Protein AF-0000000069832321 (afdb_homodimer)

Solvent-accessible surface area (backbone atoms only — not comparable to full-atom values): 41207 Å² total; per-residue (Å²): 107,76,45,54,77,66,86,79,69,46,58,75,47,54,30,72,39,69,55,33,74,91,45,47,25,28,33,24,37,41,36,36,42,16,60,70,62,38,88,79,33,37,40,35,36,38,34,41,16,69,61,21,17,11,7,45,53,53,35,26,36,59,32,34,30,56,42,31,50,36,86,82,33,51,39,39,46,77,46,92,46,19,50,28,75,73,19,20,36,37,22,40,13,50,39,57,58,6,39,67,9,33,54,74,34,73,64,56,52,60,64,34,30,50,66,61,36,33,53,39,50,50,42,30,53,57,50,48,30,67,74,41,58,89,54,47,84,31,52,27,35,43,35,31,27,30,38,17,31,48,52,48,41,54,36,50,48,50,49,58,56,43,48,71,42,91,92,47,80,61,68,48,69,54,32,39,38,31,31,17,38,41,43,32,55,46,56,27,56,53,26,30,55,52,48,35,44,60,66,66,40,32,50,69,68,45,50,48,42,31,67,72,45,40,74,57,71,90,58,72,46,70,63,15,52,50,26,52,50,51,36,50,56,24,47,42,86,57,47,44,51,22,63,76,45,68,80,60,85,40,67,89,60,54,71,62,78,74,45,36,61,34,37,36,51,41,66,57,38,45,67,58,18,43,43,52,33,62,56,32,68,70,40,25,56,72,38,56,35,56,76,82,59,66,92,62,77,54,42,55,55,23,64,65,46,46,75,28,57,72,47,72,77,62,57,34,57,68,47,47,53,53,37,33,75,72,67,36,40,36,37,41,34,18,14,64,34,14,45,62,37,17,45,55,23,47,51,52,53,49,59,71,68,61,59,58,77,73,39,74,63,31,43,22,36,53,96,92,33,67,42,27,35,35,34,30,35,69,52,35,35,44,34,42,32,61,74,6,17,49,56,32,37,51,39,32,26,62,60,40,38,49,46,49,52,19,57,76,70,72,41,80,59,48,108,107,76,44,54,76,66,86,78,69,47,58,74,47,53,31,71,40,68,52,34,76,91,45,47,25,28,35,25,37,40,36,35,42,16,58,70,62,38,89,79,32,37,39,35,36,38,33,40,16,69,61,22,16,11,7,45,53,52,35,28,36,59,31,35,29,55,41,31,50,35,86,82,32,49,40,38,46,78,45,91,46,20,49,28,74,73,20,20,35,37,22,40,14,50,40,57,57,6,38,68,8,33,53,72,34,74,64,55,51,60,64,33,32,51,66,61,37,33,53,40,51,53,42,30,53,56,52,48,32,66,74,41,57,90,54,45,84,31,53,27,36,42,33,32,26,30,37,17,31,47,51,48,43,53,36,51,48,50,49,58,56,43,50,71,42,89,92,48,81,61,68,48,68,53,32,39,38,30,30,17,38,40,44,33,56,46,56,28,54,52,26,29,55,52,47,34,45,57,66,66,39,34,48,70,68,44,51,50,43,30,66,72,44,40,75,57,71,91,59,74,48,70,63,16,52,50,25,53,50,50,37,52,56,24,45,42,85,57,47,44,50,23,63,76,45,69,77,61,85,42,68,90,60,56,71,62,76,75,44,37,62,35,38,37,53,41,66,58,37,45,67,56,19,44,46,51,33,60,57,31,68,70,42,24,56,72,38,55,36,56,79,83,60,64,92,61,78,55,39,56,57,25,64,64,46,47,78,28,56,70,48,73,75,62,57,33,58,68,46,48,52,52,36,34,74,71,67,36,40,37,36,41,34,18,15,65,35,15,44,63,37,17,45,56,22,45,50,53,51,49,59,71,68,60,60,56,77,73,38,74,63,31,42,22,38,55,96,90,33,66,42,26,34,36,34,30,33,69,53,35,36,42,34,42,32,59,74,7,17,48,56,33,36,52,39,32,25,65,60,39,39,50,46,50,52,20,57,76,70,71,41,80,60,48,106

Nearest PDB structures (foldseek):
  4cib-assembly1_A-2  TM=8.844E-01  e=2.504E-41  Homo sapiens
  1ivy-assembly1_A  TM=8.742E-01  e=6.388E-40  Homo sapiens
  1wht-assembly1_A  TM=9.189E-01  e=1.479E-26  Triticum aestivum
  3sc2-assembly1_A-2  TM=9.247E-01  e=7.051E-26  Triticum aestivum
  1bcs-assembly1_B  TM=9.847E-01  e=4.522E-14  Triticum aestivum

Organism: Oryza sativa subsp. indica (NCBI:txid39946)

pLDDT: mean 94.82, std 8.67, range [42.22, 98.94]

Radius of gyration: 29.6 Å; Cα contacts (8 Å, |Δi|>4): 1892; chains: 2; bounding box: 50×93×68 Å

Structure (mmCIF, N/CA/C/O backbone):
data_AF-0000000069832321-model_v1
#
loop_
_entity.id
_entity.type
_entity.pdbx_description
1 polymer Carboxypeptidase
#
loop_
_atom_site.group_PDB
_atom_site.id
_atom_site.type_symbol
_atom_site.label_atom_id
_atom_site.label_alt_id
_atom_site.label_comp_id
_atom_site.label_asym_id
_atom_site.label_entity_id
_atom_site.label_seq_id
_atom_site.pdbx_PDB_ins_code
_atom_site.Cartn_x
_atom_site.Cartn_y
_atom_site.Cartn_z
_atom_site.occupancy
_atom_site.B_iso_or_equiv
_atom_site.auth_seq_id
_atom_site.auth_comp_id
_atom_site.auth_asym_id
_atom_site.auth_atom_id
_atom_site.pdbx_PDB_model_num
ATOM 1 N N . MET A 1 1 ? 7.043 34.312 -7.844 1 92.69 1 MET A N 1
ATOM 2 C CA . MET A 1 1 ? 8.172 33.688 -7.16 1 92.69 1 MET A CA 1
ATOM 3 C C . MET A 1 1 ? 9.25 33.281 -8.156 1 92.69 1 MET A C 1
ATOM 5 O O . MET A 1 1 ? 8.945 32.875 -9.281 1 92.69 1 MET A O 1
ATOM 9 N N . PRO A 1 2 ? 10.438 33.406 -7.762 1 95.5 2 PRO A N 1
ATOM 10 C CA . PRO A 1 2 ? 11.508 32.969 -8.656 1 95.5 2 PRO A CA 1
ATOM 11 C C . PRO A 1 2 ? 11.32 31.531 -9.125 1 95.5 2 PRO A C 1
ATOM 13 O O . PRO A 1 2 ? 10.984 30.656 -8.32 1 95.5 2 PRO A O 1
ATOM 16 N N . GLY A 1 3 ? 11.477 31.359 -10.406 1 95.94 3 GLY A N 1
ATOM 17 C CA . GLY A 1 3 ? 11.375 30.016 -10.961 1 95.94 3 GLY A CA 1
ATOM 18 C C . GLY A 1 3 ? 9.961 29.641 -11.352 1 95.94 3 GLY A C 1
ATOM 19 O O . GLY A 1 3 ? 9.727 28.562 -11.891 1 95.94 3 GLY A O 1
ATOM 20 N N . GLN A 1 4 ? 8.984 30.453 -11.023 1 93.56 4 GLN A N 1
ATOM 21 C CA . GLN A 1 4 ? 7.602 30.219 -11.43 1 93.56 4 GLN A CA 1
ATOM 22 C C . GLN A 1 4 ? 7.422 30.453 -12.93 1 93.56 4 GLN A C 1
ATOM 24 O O . GLN A 1 4 ? 7.602 31.562 -13.414 1 93.56 4 GLN A O 1
ATOM 29 N N . MET A 1 5 ? 7.066 29.422 -13.664 1 86.31 5 MET A N 1
ATOM 30 C CA . MET A 1 5 ? 6.988 29.516 -15.125 1 86.31 5 MET A CA 1
ATOM 31 C C . MET A 1 5 ? 5.57 29.844 -15.57 1 86.31 5 MET A C 1
ATOM 33 O O . MET A 1 5 ? 5.371 30.484 -16.609 1 86.31 5 MET A O 1
ATOM 37 N N . GLU A 1 6 ? 4.652 29.391 -14.852 1 84.81 6 GLU A N 1
ATOM 38 C CA . GLU A 1 6 ? 3.252 29.594 -15.203 1 84.81 6 GLU A CA 1
ATOM 39 C C . GLU A 1 6 ? 2.648 30.75 -14.422 1 84.81 6 GLU A C 1
ATOM 41 O O . GLU A 1 6 ? 3.057 31.031 -13.289 1 84.81 6 GLU A O 1
ATOM 46 N N . GLU A 1 7 ? 1.747 31.344 -15.109 1 85.12 7 GLU A N 1
ATOM 47 C CA . GLU A 1 7 ? 1.006 32.375 -14.391 1 85.12 7 GLU A CA 1
ATOM 48 C C . GLU A 1 7 ? 0.071 31.766 -13.352 1 85.12 7 GLU A C 1
ATOM 50 O O . GLU A 1 7 ? -0.587 30.766 -13.625 1 85.12 7 GLU A O 1
ATOM 55 N N . ALA A 1 8 ? 0.038 32.188 -12.07 1 81.94 8 ALA A N 1
ATOM 56 C CA . ALA A 1 8 ? -0.774 31.656 -10.984 1 81.94 8 ALA A CA 1
ATOM 57 C C . ALA A 1 8 ? -2.25 31.984 -11.18 1 81.94 8 ALA A C 1
ATOM 59 O O . ALA A 1 8 ? -3.111 31.109 -11.047 1 81.94 8 ALA A O 1
ATOM 60 N N . GLU A 1 9 ? -2.674 33.031 -11.648 1 90.25 9 GLU A N 1
ATOM 61 C CA . GLU A 1 9 ? -4.035 33.531 -11.797 1 90.25 9 GLU A CA 1
ATOM 62 C C . GLU A 1 9 ? -4.652 33.875 -10.445 1 90.25 9 GLU A C 1
ATOM 64 O O . GLU A 1 9 ? -5.875 33.875 -10.297 1 90.25 9 GLU A O 1
ATOM 69 N N . PHE A 1 10 ? -3.961 34 -9.406 1 96.12 10 PHE A N 1
ATOM 70 C CA . PHE A 1 10 ? -4.355 34.375 -8.055 1 96.12 10 PHE A CA 1
ATOM 71 C C . PHE A 1 10 ? -3.244 35.156 -7.367 1 96.12 10 PHE A C 1
ATOM 73 O O . PHE A 1 10 ? -2.098 35.156 -7.824 1 96.12 10 PHE A O 1
ATOM 80 N N . ASN A 1 11 ? -3.594 35.844 -6.297 1 96.31 11 ASN A N 1
ATOM 81 C CA . ASN A 1 11 ? -2.613 36.625 -5.555 1 96.31 11 ASN A CA 1
ATOM 82 C C . ASN A 1 11 ? -1.923 35.812 -4.48 1 96.31 11 ASN A C 1
ATOM 84 O O . ASN A 1 11 ? -2.535 34.906 -3.893 1 96.31 11 ASN A O 1
ATOM 88 N N . GLN A 1 12 ? -0.66 36.094 -4.293 1 97.06 12 GLN A N 1
ATOM 89 C CA . GLN A 1 12 ? 0.17 35.5 -3.258 1 97.06 12 GLN A CA 1
ATOM 90 C C . GLN A 1 12 ? 0.774 36.562 -2.348 1 97.06 12 GLN A C 1
ATOM 92 O O . GLN A 1 12 ? 1.199 37.625 -2.818 1 97.06 12 GLN A O 1
ATOM 97 N N . TYR A 1 13 ? 0.718 36.281 -1.111 1 97.94 13 TYR A N 1
ATOM 98 C CA . TYR A 1 13 ? 1.308 37.188 -0.125 1 97.94 13 TYR A CA 1
ATOM 99 C C . TYR A 1 13 ? 2.238 36.438 0.814 1 97.94 13 TYR A C 1
ATOM 101 O O . TYR A 1 13 ? 1.983 35.281 1.151 1 97.94 13 TYR A O 1
ATOM 109 N N . ALA A 1 14 ? 3.322 37.062 1.201 1 98.12 14 ALA A N 1
ATOM 110 C CA . ALA A 1 14 ? 4.234 36.5 2.195 1 98.12 14 ALA A CA 1
ATOM 111 C C . ALA A 1 14 ? 4.863 37.625 3.041 1 98.12 14 ALA A C 1
ATOM 113 O O . ALA A 1 14 ? 5.059 38.719 2.562 1 98.12 14 ALA A O 1
ATOM 114 N N . GLY A 1 15 ? 5.152 37.281 4.219 1 97.25 15 GLY A N 1
ATOM 115 C CA . GLY A 1 15 ? 5.773 38.25 5.121 1 97.25 15 GLY A CA 1
ATOM 116 C C . GLY A 1 15 ? 5.688 37.812 6.578 1 97.25 15 GLY A C 1
ATOM 117 O O . GLY A 1 15 ? 5.695 36.625 6.895 1 97.25 15 GLY A O 1
ATOM 118 N N . TYR A 1 16 ? 5.758 38.812 7.441 1 97.94 16 TYR A N 1
ATOM 119 C CA . TYR A 1 16 ? 5.816 38.562 8.875 1 97.94 16 TYR A CA 1
ATOM 120 C C . TYR A 1 16 ? 4.672 39.25 9.602 1 97.94 16 TYR A C 1
ATOM 122 O O . TYR A 1 16 ? 4.191 40.312 9.164 1 97.94 16 TYR A O 1
ATOM 130 N N . VAL A 1 17 ? 4.273 38.656 10.602 1 98.44 17 VAL A N 1
ATOM 131 C CA . VAL A 1 17 ? 3.375 39.25 11.578 1 98.44 17 VAL A CA 1
ATOM 132 C C . VAL A 1 17 ? 4.004 39.188 12.969 1 98.44 17 VAL A C 1
ATOM 134 O O . VAL A 1 17 ? 4.383 38.125 13.445 1 98.44 17 VAL A O 1
ATOM 137 N N . THR A 1 18 ? 4.117 40.375 13.609 1 98.06 18 THR A N 1
ATOM 138 C CA . THR A 1 18 ? 4.691 40.438 14.945 1 98.06 18 THR A CA 1
ATOM 139 C C . THR A 1 18 ? 3.707 39.906 15.984 1 98.06 18 THR A C 1
ATOM 141 O O . THR A 1 18 ? 2.541 40.312 16 1 98.06 18 THR A O 1
ATOM 144 N N . VAL A 1 19 ? 4.238 39.031 16.875 1 98.5 19 VAL A N 1
ATOM 145 C CA . VAL A 1 19 ? 3.346 38.438 17.875 1 98.5 19 VAL A CA 1
ATOM 146 C C . VAL A 1 19 ? 3.799 38.844 19.281 1 98.5 19 VAL A C 1
ATOM 148 O O . VAL A 1 19 ? 3.029 38.75 20.234 1 98.5 19 VAL A O 1
ATOM 151 N N . ASP A 1 20 ? 4.988 39.281 19.422 1 98.25 20 ASP A N 1
ATOM 152 C CA . ASP A 1 20 ? 5.543 39.844 20.656 1 98.25 20 ASP A CA 1
ATOM 153 C C . ASP A 1 20 ? 6.574 40.906 20.344 1 98.25 20 ASP A C 1
ATOM 155 O O . ASP A 1 20 ? 7.75 40.625 20.125 1 98.25 20 ASP A O 1
ATOM 159 N N . ALA A 1 21 ? 6.16 42.094 20.422 1 97.62 21 ALA A N 1
ATOM 160 C CA . ALA A 1 21 ? 7.008 43.219 20.031 1 97.62 21 ALA A CA 1
ATOM 161 C C . ALA A 1 21 ? 8.219 43.344 20.938 1 97.62 21 ALA A C 1
ATOM 163 O O . ALA A 1 21 ? 9.32 43.688 20.484 1 97.62 21 ALA A O 1
ATOM 164 N N . LYS A 1 22 ? 8.023 43.188 22.188 1 97.81 22 LYS A N 1
ATOM 165 C CA . LYS A 1 22 ? 9.109 43.312 23.156 1 97.81 22 LYS A CA 1
ATOM 166 C C . LYS A 1 22 ? 10.203 42.281 22.891 1 97.81 22 LYS A C 1
ATOM 168 O O . LYS A 1 22 ? 11.391 42.594 22.953 1 97.81 22 LYS A O 1
ATOM 173 N N . ALA A 1 23 ? 9.789 41.094 22.547 1 96.88 23 ALA A N 1
ATOM 174 C CA . ALA A 1 23 ? 10.742 40.031 22.281 1 96.88 23 ALA A CA 1
ATOM 175 C C . ALA A 1 23 ? 11.258 40.094 20.844 1 96.88 23 ALA A C 1
ATOM 177 O O . ALA A 1 23 ? 12.242 39.438 20.5 1 96.88 23 ALA A O 1
ATOM 178 N N . GLY A 1 24 ? 10.625 40.969 20.031 1 96.19 24 GLY A N 1
ATOM 179 C CA . GLY A 1 24 ? 10.922 40.969 18.594 1 96.19 24 GLY A CA 1
ATOM 180 C C . GLY A 1 24 ? 10.555 39.656 17.938 1 96.19 24 GLY A C 1
ATOM 181 O O . GLY A 1 24 ? 11.312 39.125 17.109 1 96.19 24 GLY A O 1
ATOM 182 N N . ARG A 1 25 ? 9.508 39 18.422 1 97.12 25 ARG A N 1
ATOM 183 C CA . ARG A 1 25 ? 9.055 37.719 17.875 1 97.12 25 ARG A CA 1
ATOM 184 C C . ARG A 1 25 ? 8.031 37.938 16.766 1 97.12 25 ARG A C 1
ATOM 186 O O . ARG A 1 25 ? 7.051 38.656 16.938 1 97.12 25 ARG A O 1
ATOM 193 N N . ALA A 1 26 ? 8.312 37.344 15.594 1 97.5 26 ALA A N 1
ATOM 194 C CA . ALA A 1 26 ? 7.465 37.469 14.414 1 97.5 26 ALA A CA 1
ATOM 195 C C . ALA A 1 26 ? 7.328 36.156 13.68 1 97.5 26 ALA A C 1
ATOM 197 O O . ALA A 1 26 ? 8.297 35.406 13.555 1 97.5 26 ALA A O 1
ATOM 198 N N . LEU A 1 27 ? 6.156 35.844 13.273 1 98.38 27 LEU A N 1
ATOM 199 C CA . LEU A 1 27 ? 5.879 34.625 12.555 1 98.38 27 LEU A CA 1
ATOM 200 C C . LEU A 1 27 ? 5.758 34.875 11.055 1 98.38 27 LEU A C 1
ATOM 202 O O . LEU A 1 27 ? 5.172 35.875 10.641 1 98.38 27 LEU A O 1
ATOM 206 N N . PHE A 1 28 ? 6.387 34 10.305 1 98.44 28 PHE A N 1
ATOM 207 C CA . PHE A 1 28 ? 6.32 34.062 8.852 1 98.44 28 PHE A CA 1
ATOM 208 C C . PHE A 1 28 ? 5.035 33.406 8.336 1 98.44 28 PHE A C 1
ATOM 210 O O . PHE A 1 28 ? 4.613 32.375 8.844 1 98.44 28 PHE A O 1
ATOM 217 N N . TYR A 1 29 ? 4.406 34.062 7.352 1 98.69 29 TYR A N 1
ATOM 218 C CA . TYR A 1 29 ? 3.217 33.5 6.746 1 98.69 29 TYR A CA 1
ATOM 219 C C . TYR A 1 29 ? 3.318 33.5 5.227 1 98.69 29 TYR A C 1
ATOM 221 O O . TYR A 1 29 ? 4.078 34.281 4.652 1 98.69 29 TYR A O 1
ATOM 229 N N . TYR A 1 30 ? 2.738 32.531 4.617 1 98.75 30 TYR A N 1
ATOM 230 C CA . TYR A 1 30 ? 2.438 32.469 3.193 1 98.75 30 TYR A CA 1
ATOM 231 C C . TYR A 1 30 ? 0.935 32.344 2.959 1 98.75 30 TYR A C 1
ATOM 233 O O . TYR A 1 30 ? 0.273 31.469 3.516 1 98.75 30 TYR A O 1
ATOM 241 N N . PHE A 1 31 ? 0.35 33.344 2.27 1 98.75 31 PHE A N 1
ATOM 242 C CA . PHE A 1 31 ? -1.084 33.438 2.016 1 98.75 31 PHE A CA 1
ATOM 243 C C . PHE A 1 31 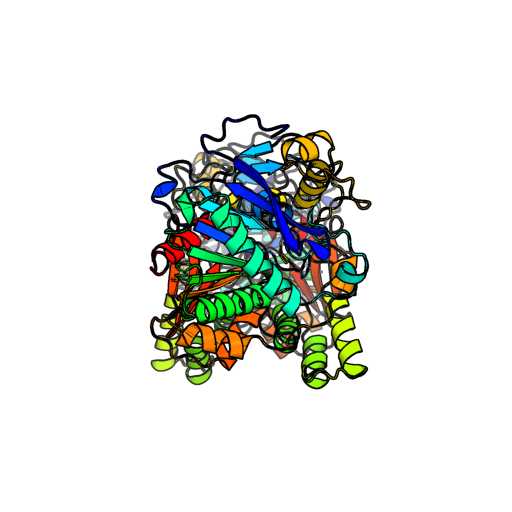? -1.37 33.406 0.519 1 98.75 31 PHE A C 1
ATOM 245 O O . PHE A 1 31 ? -0.792 34.219 -0.232 1 98.75 31 PHE A O 1
ATOM 252 N N . VAL A 1 32 ? -2.234 32.5 0.126 1 98.44 32 VAL A N 1
ATOM 253 C CA . VAL A 1 32 ? -2.586 32.406 -1.287 1 98.44 32 VAL A CA 1
ATOM 254 C C . VAL A 1 32 ? -4.105 32.438 -1.445 1 98.44 32 VAL A C 1
ATOM 256 O O . VAL A 1 32 ? -4.824 31.719 -0.759 1 98.44 32 VAL A O 1
ATOM 259 N N . GLU A 1 33 ? -4.586 33.281 -2.33 1 98.31 33 GLU A N 1
ATOM 260 C CA . GLU A 1 33 ? -6.016 33.438 -2.594 1 98.31 33 GLU A CA 1
ATOM 261 C C . GLU A 1 33 ? -6.52 32.344 -3.529 1 98.31 33 GLU A C 1
ATOM 263 O O . GLU A 1 33 ? -5.746 31.781 -4.301 1 98.31 33 GLU A O 1
ATOM 268 N N . ALA A 1 34 ? -7.82 32.062 -3.422 1 98.19 34 ALA A N 1
ATOM 269 C CA . ALA A 1 34 ? -8.461 31.234 -4.438 1 98.19 34 ALA A CA 1
ATOM 270 C C . ALA A 1 34 ? -8.43 31.922 -5.801 1 98.19 34 ALA A C 1
ATOM 272 O O . ALA A 1 34 ? -8.508 33.156 -5.891 1 98.19 34 ALA A O 1
ATOM 273 N N . PRO A 1 35 ? -8.32 31.109 -6.844 1 96.69 35 PRO A N 1
ATOM 274 C CA . PRO A 1 35 ? -8.266 31.719 -8.18 1 96.69 35 PRO A CA 1
ATOM 275 C C . PRO A 1 35 ? -9.586 32.344 -8.602 1 96.69 35 PRO A C 1
ATOM 277 O O . PRO A 1 35 ? -9.602 33.344 -9.336 1 96.69 35 PRO A O 1
ATOM 280 N N . HIS A 1 36 ? -10.648 31.781 -8.102 1 95.5 36 HIS A N 1
ATOM 281 C CA . HIS A 1 36 ? -11.953 32.281 -8.508 1 95.5 36 HIS A CA 1
ATOM 282 C C . HIS A 1 36 ? -12.758 32.781 -7.312 1 95.5 36 HIS A C 1
ATOM 284 O O . HIS A 1 36 ? -13.055 32 -6.398 1 95.5 36 HIS A O 1
ATOM 290 N N . ASP A 1 37 ? -13.102 34 -7.273 1 95.62 37 ASP A N 1
ATOM 291 C CA . ASP A 1 37 ? -13.945 34.656 -6.27 1 95.62 37 ASP A CA 1
ATOM 292 C C . ASP A 1 37 ? -13.383 34.438 -4.863 1 95.62 37 ASP A C 1
ATOM 294 O O . ASP A 1 37 ? -14.086 33.969 -3.973 1 95.62 37 ASP A O 1
ATOM 298 N N . PRO A 1 38 ? -12.164 34.844 -4.676 1 96.88 38 PRO A N 1
ATOM 299 C CA . PRO A 1 38 ? -11.531 34.594 -3.375 1 96.88 38 PRO A CA 1
ATOM 300 C C . PRO A 1 38 ? -12.336 35.188 -2.213 1 96.88 38 PRO A C 1
ATOM 302 O O . PRO A 1 38 ? -12.367 34.594 -1.126 1 96.88 38 PRO A O 1
ATOM 305 N N . LEU A 1 39 ? -13.062 36.219 -2.396 1 96.44 39 LEU A N 1
ATOM 306 C CA . LEU A 1 39 ? -13.773 36.906 -1.306 1 96.44 39 LEU A CA 1
ATOM 307 C C . LEU A 1 39 ? -15.023 36.125 -0.913 1 96.44 39 LEU A C 1
ATOM 309 O O . LEU A 1 39 ? -15.602 36.344 0.146 1 96.44 39 LEU A O 1
ATOM 313 N N . LYS A 1 40 ? -15.406 35.156 -1.718 1 96.38 40 LYS A N 1
ATOM 314 C CA . LYS A 1 40 ? -16.562 34.312 -1.417 1 96.38 40 LYS A CA 1
ATOM 315 C C . LYS A 1 40 ? -16.141 32.938 -0.893 1 96.38 40 LYS A C 1
ATOM 317 O O . LYS A 1 40 ? -16.984 32.125 -0.547 1 96.38 40 LYS A O 1
ATOM 322 N N . LYS A 1 41 ? -14.875 32.75 -0.868 1 97.88 41 LYS A N 1
ATOM 323 C CA . LYS A 1 41 ? -14.344 31.484 -0.406 1 97.88 41 LYS A CA 1
ATOM 324 C C . LYS A 1 41 ? -13.922 31.547 1.059 1 97.88 41 LYS A C 1
ATOM 326 O O . LYS A 1 41 ? -13.578 32.625 1.554 1 97.88 41 LYS A O 1
ATOM 331 N N . PRO A 1 42 ? -13.977 30.406 1.702 1 98.5 42 PRO A N 1
ATOM 332 C CA . PRO A 1 42 ? -13.531 30.406 3.1 1 98.5 42 PRO A CA 1
ATOM 333 C C . PRO A 1 42 ? -12.031 30.641 3.246 1 98.5 42 PRO A C 1
ATOM 335 O O . PRO A 1 42 ? -11.289 30.547 2.268 1 98.5 42 PRO A O 1
ATOM 338 N N . LEU A 1 43 ? -11.641 31.078 4.457 1 98.81 43 LEU A N 1
ATOM 339 C CA . LEU A 1 43 ? -10.242 31.156 4.867 1 98.81 43 LEU A CA 1
ATOM 340 C C . LEU A 1 43 ? -9.828 29.922 5.648 1 98.81 43 LEU A C 1
ATOM 342 O O . LEU A 1 43 ? -10.492 29.531 6.613 1 98.81 43 LEU A O 1
ATOM 346 N N . VAL A 1 44 ? -8.789 29.219 5.223 1 98.94 44 VAL A N 1
ATOM 347 C CA . VAL A 1 44 ? -8.328 28 5.855 1 98.94 44 VAL A CA 1
ATOM 348 C C . VAL A 1 44 ? -6.883 28.156 6.312 1 98.94 44 VAL A C 1
ATOM 350 O O . VAL A 1 44 ? -6.012 28.5 5.512 1 98.94 44 VAL A O 1
ATOM 353 N N . LEU A 1 45 ? -6.645 27.938 7.555 1 98.94 45 LEU A N 1
ATOM 354 C CA . LEU A 1 45 ? -5.301 27.922 8.117 1 98.94 45 LEU A CA 1
ATOM 355 C C . LEU A 1 45 ? -4.711 26.516 8.094 1 98.94 45 LEU A C 1
ATOM 357 O O . LEU A 1 45 ? -5.398 25.547 8.414 1 98.94 45 LEU A O 1
ATOM 361 N N . TRP A 1 46 ? -3.496 26.406 7.691 1 98.88 46 TRP A N 1
ATOM 362 C CA . TRP A 1 46 ? -2.758 25.156 7.754 1 98.88 46 TRP A CA 1
ATOM 363 C C . TRP A 1 46 ? -1.632 25.234 8.781 1 98.88 46 TRP A C 1
ATOM 365 O O . TRP A 1 46 ? -0.83 26.172 8.758 1 98.88 46 TRP A O 1
ATOM 375 N N . LEU A 1 47 ? -1.58 24.219 9.648 1 98.75 47 LEU A N 1
ATOM 376 C CA . LEU A 1 47 ? -0.513 24.078 10.633 1 98.75 47 LEU A CA 1
ATOM 377 C C . LEU A 1 47 ? 0.159 22.703 10.516 1 98.75 47 LEU A C 1
ATOM 379 O O . LEU A 1 47 ? -0.472 21.672 10.766 1 98.75 47 LEU A O 1
ATOM 383 N N . ASN A 1 48 ? 1.407 22.703 10.211 1 98.06 48 ASN A N 1
ATOM 384 C CA . ASN A 1 48 ? 2.18 21.469 10.227 1 98.06 48 ASN A CA 1
ATOM 385 C C . ASN A 1 48 ? 2.479 21.016 11.656 1 98.06 48 ASN A C 1
ATOM 387 O O . ASN A 1 48 ? 2.414 21.828 12.594 1 98.06 48 ASN A O 1
ATOM 391 N N . GLY A 1 49 ? 2.76 19.766 11.719 1 96.5 49 GLY A N 1
ATOM 392 C CA . GLY A 1 49 ? 3.125 19.234 13.023 1 96.5 49 GLY A CA 1
ATOM 393 C C . GLY A 1 49 ? 4.605 19.375 13.328 1 96.5 49 GLY A C 1
ATOM 394 O O . GLY A 1 49 ? 5.184 20.453 13.156 1 96.5 49 GLY A O 1
ATOM 395 N N . GLY A 1 50 ? 5.113 18.438 13.734 1 92.81 50 GLY A N 1
ATOM 396 C CA . GLY A 1 50 ? 6.484 18.375 14.219 1 92.81 50 GLY A CA 1
ATOM 397 C C . GLY A 1 50 ? 6.594 17.812 15.625 1 92.81 50 GLY A C 1
ATOM 398 O O . GLY A 1 50 ? 6.438 16.609 15.828 1 92.81 50 GLY A O 1
ATOM 399 N N . PRO A 1 51 ? 6.484 18.547 16.531 1 95.19 51 PRO A N 1
ATOM 400 C CA . PRO A 1 51 ? 6.422 20.016 16.5 1 95.19 51 PRO A CA 1
ATOM 401 C C . PRO A 1 51 ? 7.652 20.641 15.852 1 95.19 51 PRO A C 1
ATOM 403 O O . PRO A 1 51 ? 8.711 20 15.781 1 95.19 51 PRO A O 1
ATOM 406 N N . GLY A 1 52 ? 7.402 21.75 15.312 1 96.44 52 GLY A N 1
ATOM 407 C CA . GLY A 1 52 ? 8.516 22.562 14.844 1 96.44 52 GLY A CA 1
ATOM 408 C C . GLY A 1 52 ? 8.789 22.406 13.367 1 96.44 52 GLY A C 1
ATOM 409 O O . GLY A 1 52 ? 9.922 22.594 12.914 1 96.44 52 GLY A O 1
ATOM 410 N N . CYS A 1 53 ? 7.754 21.984 12.625 1 98 53 CYS A N 1
ATOM 411 C CA . CYS A 1 53 ? 7.953 21.844 11.188 1 98 53 CYS A CA 1
ATOM 412 C C . CYS A 1 53 ? 7.227 22.953 10.43 1 98 53 CYS A C 1
ATOM 414 O O . CYS A 1 53 ? 6.184 23.438 10.867 1 98 53 CYS A O 1
ATOM 416 N N . SER A 1 54 ? 7.746 23.297 9.297 1 98.38 54 SER A N 1
ATOM 417 C CA . SER A 1 54 ? 7.336 24.469 8.539 1 98.38 54 SER A CA 1
ATOM 418 C C . SER A 1 54 ? 6.035 24.219 7.781 1 98.38 54 SER A C 1
ATOM 420 O O . SER A 1 54 ? 5.953 23.281 6.977 1 98.38 54 SER A O 1
ATOM 422 N N . SER A 1 55 ? 5.07 25.047 7.961 1 98.69 55 SER A N 1
ATOM 423 C CA . SER A 1 55 ? 3.824 24.984 7.199 1 98.69 55 SER A CA 1
ATOM 424 C C . SER A 1 55 ? 4.035 25.438 5.758 1 98.69 55 SER A C 1
ATOM 426 O O . SER A 1 55 ? 3.381 24.922 4.844 1 98.69 55 SER A O 1
ATOM 428 N N . PHE A 1 56 ? 4.895 26.406 5.594 1 98.5 56 PHE A N 1
ATOM 429 C CA . PHE A 1 56 ? 5.156 26.875 4.238 1 98.5 56 PHE A CA 1
ATOM 430 C C . PHE A 1 56 ? 5.898 25.812 3.432 1 98.5 56 PHE A C 1
ATOM 432 O O . PHE A 1 56 ? 5.477 25.453 2.33 1 98.5 56 PHE A O 1
ATOM 439 N N . GLY A 1 57 ? 6.965 25.328 3.941 1 97.88 57 GLY A N 1
ATOM 440 C CA . GLY A 1 57 ? 7.766 24.359 3.209 1 97.88 57 GLY A CA 1
ATOM 441 C C . GLY A 1 57 ? 7.102 23 3.105 1 97.88 57 GLY A C 1
ATOM 442 O O . GLY A 1 57 ? 6.777 22.547 2.006 1 97.88 57 GLY A O 1
ATOM 443 N N . ALA A 1 58 ? 6.836 22.375 4.242 1 96.44 58 ALA A N 1
ATOM 444 C CA . ALA A 1 58 ? 6.262 21.031 4.289 1 96.44 58 ALA A CA 1
ATOM 445 C C . ALA A 1 58 ? 4.793 21.047 3.871 1 96.44 58 ALA A C 1
ATOM 447 O O . ALA A 1 58 ? 4.32 20.125 3.207 1 96.44 58 ALA A O 1
ATOM 448 N N . GLY A 1 59 ? 4.133 22.031 4.215 1 98.12 59 GLY A N 1
ATOM 449 C CA . GLY A 1 59 ? 2.721 22.141 3.885 1 98.12 59 GLY A CA 1
ATOM 450 C C . GLY A 1 59 ? 2.473 22.656 2.482 1 98.12 59 GLY A C 1
ATOM 451 O O . GLY A 1 59 ? 2.105 21.906 1.584 1 98.12 59 GLY A O 1
ATOM 452 N N . ALA A 1 60 ? 2.826 23.906 2.232 1 98.56 60 ALA A N 1
ATOM 453 C CA . ALA A 1 60 ? 2.494 24.547 0.967 1 98.56 60 ALA A CA 1
ATOM 454 C C . ALA A 1 60 ? 3.346 24 -0.173 1 98.56 60 ALA A C 1
ATOM 456 O O . ALA A 1 60 ? 2.816 23.594 -1.207 1 98.56 60 ALA A O 1
ATOM 457 N N . MET A 1 61 ? 4.602 23.969 0.001 1 98 61 MET A N 1
ATOM 458 C CA . MET A 1 61 ? 5.488 23.656 -1.115 1 98 61 MET A CA 1
ATOM 459 C C . MET A 1 61 ? 5.516 22.156 -1.377 1 98 61 MET A C 1
ATOM 461 O O . MET A 1 61 ? 5.57 21.719 -2.529 1 98 61 MET A O 1
ATOM 465 N N . LEU A 1 62 ? 5.418 21.391 -0.352 1 96.81 62 LEU A N 1
ATOM 466 C CA . LEU A 1 62 ? 5.484 19.953 -0.52 1 96.81 62 LEU A CA 1
ATOM 467 C C . LEU A 1 62 ? 4.098 19.359 -0.759 1 96.81 62 LEU A C 1
ATOM 469 O O . LEU A 1 62 ? 3.898 18.578 -1.694 1 96.81 62 LEU A O 1
ATOM 473 N N . GLU A 1 63 ? 3.109 19.75 -0.031 1 97.12 63 GLU A N 1
ATOM 474 C CA . GLU A 1 63 ? 1.879 18.969 0.051 1 97.12 63 GLU A CA 1
ATOM 475 C C . GLU A 1 63 ? 0.75 19.625 -0.727 1 97.12 63 GLU A C 1
ATOM 477 O O . GLU A 1 63 ? 0.293 19.109 -1.744 1 97.12 63 GLU A O 1
ATOM 482 N N . LEU A 1 64 ? 0.274 20.766 -0.315 1 98.38 64 LEU A N 1
ATOM 483 C CA . LEU A 1 64 ? -1.097 21.078 -0.701 1 98.38 64 LEU A CA 1
ATOM 484 C C . LEU A 1 64 ? -1.184 22.484 -1.283 1 98.38 64 LEU A C 1
ATOM 486 O O . LEU A 1 64 ? -2.252 22.922 -1.727 1 98.38 64 LEU A O 1
ATOM 490 N N . GLY A 1 65 ? -0.1 23.266 -1.258 1 98.19 65 GLY A N 1
ATOM 491 C CA . GLY A 1 65 ? -0.114 24.594 -1.854 1 98.19 65 GLY A CA 1
ATOM 492 C C . GLY A 1 65 ? -0.13 24.562 -3.371 1 98.19 65 GLY A C 1
ATOM 493 O O . GLY A 1 65 ? -0.185 23.5 -3.977 1 98.19 65 GLY A O 1
ATOM 494 N N . PRO A 1 66 ? -0.066 25.75 -3.986 1 97.38 66 PRO A N 1
ATOM 495 C CA . PRO A 1 66 ? -0.261 25.828 -5.438 1 97.38 66 PRO A CA 1
ATOM 496 C C . PRO A 1 66 ? 0.967 25.375 -6.223 1 97.38 66 PRO A C 1
ATOM 498 O O . PRO A 1 66 ? 0.843 24.938 -7.367 1 97.38 66 PRO A O 1
ATOM 501 N N . PHE A 1 67 ? 2.176 25.5 -5.562 1 96.62 67 PHE A N 1
ATOM 502 C CA . PHE A 1 67 ? 3.389 25.219 -6.316 1 96.62 67 PHE A CA 1
ATOM 503 C C . PHE A 1 67 ? 4.297 24.266 -5.547 1 96.62 67 PHE A C 1
ATOM 505 O O . PHE A 1 67 ? 4.215 24.172 -4.32 1 96.62 67 PHE A O 1
ATOM 512 N N . SER A 1 68 ? 5.098 23.516 -6.309 1 95.75 68 SER A N 1
ATOM 513 C CA . SER A 1 68 ? 6.211 22.734 -5.762 1 95.75 68 SER A CA 1
ATOM 514 C C . SER A 1 68 ? 7.473 22.922 -6.598 1 95.75 68 SER A C 1
ATOM 516 O O . SER A 1 68 ? 7.473 23.672 -7.574 1 95.75 68 SER A O 1
ATOM 518 N N . VAL A 1 69 ? 8.531 22.328 -6.156 1 96.06 69 VAL A N 1
ATOM 519 C CA . VAL A 1 69 ? 9.844 22.562 -6.754 1 96.06 69 VAL A CA 1
ATOM 520 C C . VAL A 1 69 ? 10.258 21.359 -7.598 1 96.06 69 VAL A C 1
ATOM 522 O O . VAL A 1 69 ? 10.102 20.219 -7.176 1 96.06 69 VAL A O 1
ATOM 525 N N . ARG A 1 70 ? 10.711 21.594 -8.781 1 93.81 70 ARG A N 1
ATOM 526 C CA . ARG A 1 70 ? 11.219 20.531 -9.648 1 93.81 70 ARG A CA 1
ATOM 527 C C . ARG A 1 70 ? 12.594 20.047 -9.188 1 93.81 70 ARG A C 1
ATOM 529 O O . ARG A 1 70 ? 13.227 20.688 -8.352 1 93.81 70 ARG A O 1
ATOM 536 N N . SER A 1 71 ? 13.086 18.938 -9.75 1 92.56 71 SER A N 1
ATOM 537 C CA . SER A 1 71 ? 14.312 18.266 -9.328 1 92.56 71 SER A CA 1
ATOM 538 C C . SER A 1 71 ? 15.539 19.125 -9.633 1 92.56 71 SER A C 1
ATOM 540 O O . SER A 1 71 ? 16.641 18.828 -9.148 1 92.56 71 SER A O 1
ATOM 542 N N . ASP A 1 72 ? 15.406 20.203 -10.406 1 93.31 72 ASP A N 1
ATOM 543 C CA . ASP A 1 72 ? 16.531 21.094 -10.695 1 93.31 72 ASP A CA 1
ATOM 544 C C . ASP A 1 72 ? 16.75 22.094 -9.555 1 93.31 72 ASP A C 1
ATOM 546 O O . ASP A 1 72 ? 17.656 22.938 -9.633 1 93.31 72 ASP A O 1
ATOM 550 N N . ASN A 1 73 ? 15.883 22.062 -8.477 1 94.69 73 ASN A N 1
ATOM 551 C CA . ASN A 1 73 ? 16 22.859 -7.262 1 94.69 73 ASN A CA 1
ATOM 552 C C . ASN A 1 73 ? 15.648 24.328 -7.523 1 94.69 73 ASN A C 1
ATOM 554 O O . ASN A 1 73 ? 15.898 25.188 -6.68 1 94.69 73 ASN A O 1
ATOM 558 N N . LYS A 1 74 ? 15.039 24.688 -8.656 1 95 74 LYS A N 1
ATOM 559 C CA . LYS A 1 74 ? 14.906 26.094 -9.016 1 95 74 LYS A CA 1
ATOM 560 C C . LYS A 1 74 ? 13.531 26.375 -9.625 1 95 74 LYS A C 1
ATOM 562 O O . LYS A 1 74 ? 12.914 27.406 -9.328 1 95 74 LYS A O 1
ATOM 567 N N . THR A 1 75 ? 13.141 25.516 -10.461 1 96.06 75 THR A N 1
ATOM 568 C CA . THR A 1 75 ? 11.906 25.766 -11.211 1 96.06 75 THR A CA 1
ATOM 569 C C . THR A 1 75 ? 10.695 25.219 -10.445 1 96.06 75 THR A C 1
ATOM 571 O O . THR A 1 75 ? 10.789 24.188 -9.781 1 96.06 75 THR A O 1
ATOM 574 N N . LEU A 1 76 ? 9.633 26 -10.516 1 96.81 76 LEU A N 1
ATOM 575 C CA . LEU A 1 76 ? 8.391 25.594 -9.859 1 96.81 76 LEU A CA 1
ATOM 576 C C . LEU A 1 76 ? 7.41 25 -10.867 1 96.81 76 LEU A C 1
ATOM 578 O O . LEU A 1 76 ? 7.469 25.312 -12.055 1 96.81 76 LEU A O 1
ATOM 582 N N . TYR A 1 77 ? 6.574 24.125 -10.461 1 93.31 77 TYR A N 1
ATOM 583 C CA . TYR A 1 77 ? 5.426 23.672 -11.234 1 93.31 77 TYR A CA 1
ATOM 584 C C . TYR A 1 77 ? 4.133 23.828 -10.445 1 93.31 77 TYR A C 1
ATOM 586 O O . TYR A 1 77 ? 4.129 23.703 -9.219 1 93.31 77 TYR A O 1
ATOM 594 N N . LYS A 1 78 ? 3.105 24.078 -11.156 1 94.56 78 LYS A N 1
ATOM 595 C CA . LYS A 1 78 ? 1.791 24.266 -10.555 1 94.56 78 LYS A CA 1
ATOM 596 C C . LYS A 1 78 ? 1.122 22.922 -10.258 1 94.56 78 LYS A C 1
ATOM 598 O O . LYS A 1 78 ? 1.12 22.031 -11.094 1 94.56 78 LYS A O 1
ATOM 603 N N . LYS A 1 79 ? 0.529 22.797 -9.047 1 93.69 79 LYS A N 1
ATOM 604 C CA . LYS A 1 79 ? -0.195 21.594 -8.656 1 93.69 79 LYS A CA 1
ATOM 605 C C . LYS A 1 79 ? -1.644 21.641 -9.133 1 93.69 79 LYS A C 1
ATOM 607 O O . LYS A 1 79 ? -2.344 22.641 -8.906 1 93.69 79 LYS A O 1
ATOM 612 N N . GLN A 1 80 ? -2.102 20.594 -9.672 1 92.31 80 GLN A N 1
ATOM 613 C CA . GLN A 1 80 ? -3.443 20.531 -10.242 1 92.31 80 GLN A CA 1
ATOM 614 C C . GLN A 1 80 ? -4.504 20.484 -9.141 1 92.31 80 GLN A C 1
ATOM 616 O O . GLN A 1 80 ? -5.605 21 -9.312 1 92.31 80 GLN A O 1
ATOM 621 N N . HIS A 1 81 ? -4.141 19.875 -8.055 1 96.38 81 HIS A N 1
ATOM 622 C CA . HIS A 1 81 ? -5.121 19.656 -6.992 1 96.38 81 HIS A CA 1
ATOM 623 C C . HIS A 1 81 ? -4.73 20.406 -5.723 1 96.38 81 HIS A C 1
ATOM 625 O O . HIS A 1 81 ? -4.805 19.859 -4.625 1 96.38 81 HIS A O 1
ATOM 631 N N . ALA A 1 82 ? -4.32 21.656 -5.895 1 97.56 82 ALA A N 1
ATOM 632 C CA . ALA A 1 82 ? -3.975 22.516 -4.773 1 97.56 82 ALA A CA 1
ATOM 633 C C . ALA A 1 82 ? -5.219 22.906 -3.98 1 97.56 82 ALA A C 1
ATOM 635 O O . ALA A 1 82 ? -6.293 23.094 -4.555 1 97.56 82 ALA A O 1
ATOM 636 N N . TRP A 1 83 ? -5.074 23.094 -2.715 1 98.81 83 TRP A N 1
ATOM 637 C CA . TRP A 1 83 ? -6.211 23.344 -1.839 1 98.81 83 TRP A CA 1
ATOM 638 C C . TRP A 1 83 ? -6.75 24.75 -2.047 1 98.81 83 TRP A C 1
ATOM 640 O O . TRP A 1 83 ? -7.93 25.016 -1.801 1 98.81 83 TRP A O 1
ATOM 650 N N . ASN A 1 84 ? -5.91 25.656 -2.633 1 98.5 84 ASN A N 1
ATOM 651 C CA . ASN A 1 84 ? -6.395 27.016 -2.834 1 98.5 84 ASN A CA 1
ATOM 652 C C . ASN A 1 84 ? -7.43 27.094 -3.953 1 98.5 84 ASN A C 1
ATOM 654 O O . ASN A 1 84 ? -8.086 28.125 -4.141 1 98.5 84 ASN A O 1
ATOM 658 N N . THR A 1 85 ? -7.637 25.984 -4.629 1 97.81 85 THR A N 1
ATOM 659 C CA . THR A 1 85 ? -8.672 25.953 -5.656 1 97.81 85 THR A CA 1
ATOM 660 C C . THR A 1 85 ? -10.055 26.062 -5.031 1 97.81 85 THR A C 1
ATOM 662 O O . THR A 1 85 ? -11.016 26.438 -5.703 1 97.81 85 THR A O 1
ATOM 66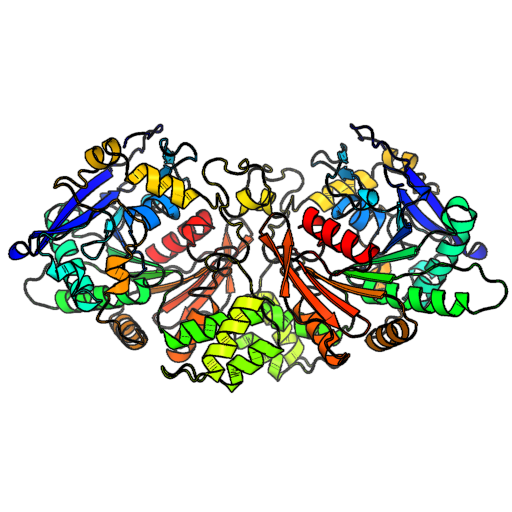5 N N . VAL A 1 86 ? -10.188 25.797 -3.676 1 98.31 86 VAL A N 1
ATOM 666 C CA . VAL A 1 86 ? -11.516 25.781 -3.084 1 98.31 86 VAL A CA 1
ATOM 667 C C . VAL A 1 86 ? -11.547 26.672 -1.847 1 98.31 86 VAL A C 1
ATOM 669 O O . VAL A 1 86 ? -12.594 26.859 -1.225 1 98.31 86 VAL A O 1
ATOM 672 N N . ALA A 1 87 ? -10.43 27.266 -1.511 1 98.75 87 ALA A N 1
ATOM 673 C CA . ALA A 1 87 ? -10.336 28.078 -0.306 1 98.75 87 ALA A CA 1
ATOM 674 C C . ALA A 1 87 ? -9.195 29.094 -0.412 1 98.75 87 ALA A C 1
ATOM 676 O O . ALA A 1 87 ? -8.336 28.969 -1.288 1 98.75 87 ALA A O 1
ATOM 677 N N . ASN A 1 88 ? -9.266 30.203 0.322 1 98.81 88 ASN A N 1
ATOM 678 C CA . ASN A 1 88 ? -8.078 31.016 0.612 1 98.81 88 ASN A CA 1
ATOM 679 C C . ASN A 1 88 ? -7.199 30.344 1.67 1 98.81 88 ASN A C 1
ATOM 681 O O . ASN A 1 88 ? -7.652 30.094 2.785 1 98.81 88 ASN A O 1
ATOM 685 N N . MET A 1 89 ? -5.953 30.109 1.328 1 98.88 89 MET A N 1
ATOM 686 C CA . MET A 1 89 ? -5.113 29.281 2.199 1 98.88 89 MET A CA 1
ATOM 687 C C . MET A 1 89 ? -4.074 30.141 2.914 1 98.88 89 MET A C 1
ATOM 689 O O . MET A 1 89 ? -3.328 30.891 2.273 1 98.88 89 MET A O 1
ATOM 693 N N . LEU A 1 90 ? -4.039 30.016 4.18 1 98.94 90 LEU A N 1
ATOM 694 C CA . LEU A 1 90 ? -3.062 30.688 5.031 1 98.94 90 LEU A CA 1
ATOM 695 C C . LEU A 1 90 ? -2.133 29.672 5.691 1 98.94 90 LEU A C 1
ATOM 697 O O . LEU A 1 90 ? -2.596 28.75 6.363 1 98.94 90 LEU A O 1
ATOM 701 N N . PHE A 1 91 ? -0.836 29.797 5.449 1 98.88 91 PHE A N 1
ATOM 702 C CA . PHE A 1 91 ? 0.196 28.969 6.062 1 98.88 91 PHE A CA 1
ATOM 703 C C . PHE A 1 91 ? 1.034 29.797 7.039 1 98.88 91 PHE A C 1
ATOM 705 O O . PHE A 1 91 ? 1.474 30.891 6.711 1 98.88 91 PHE A O 1
ATOM 712 N N . VAL A 1 92 ? 1.263 29.266 8.203 1 98.75 92 VAL A N 1
ATOM 713 C CA . VAL A 1 92 ? 2.078 30.016 9.164 1 98.75 92 VAL A CA 1
ATOM 714 C C . VAL A 1 92 ? 3.137 29.078 9.766 1 98.75 92 VAL A C 1
ATOM 716 O O . VAL A 1 92 ? 2.83 27.969 10.18 1 98.75 92 VAL A O 1
ATOM 719 N N . ASP A 1 93 ? 4.359 29.516 9.711 1 98.25 93 ASP A N 1
ATOM 720 C CA . ASP A 1 93 ? 5.434 28.812 10.414 1 98.25 93 ASP A CA 1
ATOM 721 C C . ASP A 1 93 ? 5.422 29.125 11.906 1 98.25 93 ASP A C 1
ATOM 723 O O . ASP A 1 93 ? 5.855 30.203 12.312 1 98.25 93 ASP A O 1
ATOM 727 N N . VAL A 1 94 ? 4.965 28.266 12.617 1 97.06 94 VAL A N 1
ATOM 728 C CA . VAL A 1 94 ? 4.84 28.453 14.055 1 97.06 94 VAL A CA 1
ATOM 729 C C . VAL A 1 94 ? 5.449 27.25 14.781 1 97.06 94 VAL A C 1
ATOM 731 O O . VAL A 1 94 ? 5.312 26.109 14.328 1 97.06 94 VAL A O 1
ATOM 734 N N . PRO A 1 95 ? 6.18 27.484 15.953 1 97.31 95 PRO A N 1
ATOM 735 C CA . PRO A 1 95 ? 6.508 28.734 16.641 1 97.31 95 PRO A CA 1
ATOM 736 C C . PRO A 1 95 ? 7.734 29.438 16.062 1 97.31 95 PRO A C 1
ATOM 738 O O . PRO A 1 95 ? 8.18 29.078 14.961 1 97.31 95 PRO A O 1
ATOM 741 N N . ALA A 1 96 ? 8.18 30.562 16.719 1 96.44 96 ALA A N 1
ATOM 742 C CA . ALA A 1 96 ? 9.453 31.172 16.344 1 96.44 96 ALA A CA 1
ATOM 743 C C . ALA A 1 96 ? 10.57 30.141 16.312 1 96.44 96 ALA A C 1
ATOM 745 O O . ALA A 1 96 ? 10.656 29.281 17.188 1 96.44 96 ALA A O 1
ATOM 746 N N . GLY A 1 97 ? 11.391 30.203 15.273 1 95.5 97 GLY A N 1
ATOM 747 C CA . GLY A 1 97 ? 12.453 29.234 15.07 1 95.5 97 GLY A CA 1
ATOM 748 C C . GLY A 1 97 ? 12.133 28.219 14 1 95.5 97 GLY A C 1
ATOM 749 O O . GLY A 1 97 ? 13.023 27.484 13.547 1 95.5 97 GLY A O 1
ATOM 750 N N . VAL A 1 98 ? 10.922 28.156 13.57 1 97.19 98 VAL A N 1
ATOM 751 C CA . VAL A 1 98 ? 10.477 27.25 12.523 1 97.19 98 VAL A CA 1
ATOM 752 C C . VAL A 1 98 ? 10.445 27.969 11.18 1 97.19 98 VAL A C 1
ATOM 754 O O . VAL A 1 98 ? 9.898 29.062 11.07 1 97.19 98 VAL A O 1
ATOM 757 N N . GLY A 1 99 ? 11.016 27.297 10.156 1 97.12 99 GLY A N 1
ATOM 758 C CA . GLY A 1 99 ? 11.078 27.953 8.859 1 97.12 99 GLY A CA 1
ATOM 759 C C . GLY A 1 99 ? 11.75 29.312 8.914 1 97.12 99 GLY A C 1
ATOM 760 O O . GLY A 1 99 ? 12.883 29.422 9.383 1 97.12 99 GLY A O 1
ATOM 761 N N . TYR A 1 100 ? 10.953 30.359 8.516 1 97.56 100 TYR A N 1
ATOM 762 C CA . TYR A 1 100 ? 11.508 31.703 8.484 1 97.56 100 TYR A CA 1
ATOM 763 C C . TYR A 1 100 ? 11.086 32.5 9.711 1 97.56 100 TYR A C 1
ATOM 765 O O . TYR A 1 100 ? 11.492 33.656 9.875 1 97.56 100 TYR A O 1
ATOM 773 N N . SER A 1 101 ? 10.258 31.938 10.555 1 97.31 101 SER A N 1
ATOM 774 C CA . SER A 1 101 ? 9.844 32.656 11.766 1 97.31 101 SER A CA 1
ATOM 775 C C . SER A 1 101 ? 11.008 32.812 12.727 1 97.31 101 SER A C 1
ATOM 777 O O . SER A 1 101 ? 11.906 31.984 12.789 1 97.31 101 SER A O 1
ATOM 779 N N . TYR A 1 102 ? 10.93 33.938 13.531 1 96.5 102 TYR A N 1
ATOM 780 C CA . TYR A 1 102 ? 12.102 34.219 14.352 1 96.5 102 TYR A CA 1
ATOM 781 C C . TYR A 1 102 ? 11.727 35 15.602 1 96.5 102 TYR A C 1
ATOM 783 O O . TYR A 1 102 ? 10.586 35.469 15.734 1 96.5 102 TYR A O 1
ATOM 791 N N . SER A 1 103 ? 12.641 35.062 16.484 1 96.19 103 SER A N 1
ATOM 792 C CA . SER A 1 103 ? 12.625 35.938 17.672 1 96.19 103 SER A CA 1
ATOM 793 C C . SER A 1 103 ? 13.977 36.594 17.875 1 96.19 103 SER A C 1
ATOM 795 O O . SER A 1 103 ? 15.016 36 17.594 1 96.19 103 SER A O 1
ATOM 797 N N . ASN A 1 104 ? 13.922 37.844 18.344 1 95.12 104 ASN A N 1
ATOM 798 C CA . ASN A 1 104 ? 15.156 38.531 18.703 1 95.12 104 ASN A CA 1
ATOM 799 C C . ASN A 1 104 ? 15.57 38.219 20.141 1 95.12 104 ASN A C 1
ATOM 801 O O . ASN A 1 104 ? 16.594 38.75 20.609 1 95.12 104 ASN A O 1
ATOM 805 N N . THR A 1 105 ? 14.797 37.438 20.75 1 96 105 THR A N 1
ATOM 806 C CA . THR A 1 105 ? 15.078 37 22.109 1 96 105 THR A CA 1
ATOM 807 C C . THR A 1 105 ? 15.492 35.531 22.125 1 96 105 THR A C 1
ATOM 809 O O . THR A 1 105 ? 14.664 34.656 21.922 1 96 105 THR A O 1
ATOM 812 N N . THR A 1 106 ? 16.688 35.312 22.547 1 94.44 106 THR A N 1
ATOM 813 C CA . THR A 1 106 ? 17.297 33.969 22.453 1 94.44 106 THR A CA 1
ATOM 814 C C . THR A 1 106 ? 16.547 32.969 23.297 1 94.44 106 THR A C 1
ATOM 816 O O . THR A 1 106 ? 16.422 31.797 22.922 1 94.44 106 THR A O 1
ATOM 819 N N . SER A 1 107 ? 16.094 33.344 24.438 1 95.44 107 SER A N 1
ATOM 820 C CA . SER A 1 107 ? 15.438 32.438 25.375 1 95.44 107 SER A CA 1
ATOM 821 C C . SER A 1 107 ? 14.156 31.859 24.781 1 95.44 107 SER A C 1
ATOM 823 O O . SER A 1 107 ? 13.688 30.812 25.203 1 95.44 107 SER A O 1
ATOM 825 N N . ASP A 1 108 ? 13.555 32.531 23.734 1 95.44 108 ASP A N 1
ATOM 826 C CA . ASP A 1 108 ? 12.336 32.062 23.094 1 95.44 108 ASP A CA 1
ATOM 827 C C . ASP A 1 108 ? 12.555 30.703 22.406 1 95.44 108 ASP A C 1
ATOM 829 O O . ASP A 1 108 ? 11.633 29.906 22.281 1 95.44 108 ASP A O 1
ATOM 833 N N . TYR A 1 109 ? 13.812 30.438 22.031 1 94.75 109 TYR A N 1
ATOM 834 C CA . TYR A 1 109 ? 14.133 29.219 21.297 1 94.75 109 TYR A CA 1
ATOM 835 C C . TYR A 1 109 ? 14.32 28.047 22.25 1 94.75 109 TYR A C 1
ATOM 837 O O . TYR A 1 109 ? 14.312 26.891 21.828 1 94.75 109 TYR A O 1
ATOM 845 N N . TYR A 1 110 ? 14.484 28.328 23.531 1 95.19 110 TYR A N 1
ATOM 846 C CA . TYR A 1 110 ? 14.773 27.297 24.5 1 95.19 110 TYR A CA 1
ATOM 847 C C . TYR A 1 110 ? 13.609 27.109 25.469 1 95.19 110 TYR A C 1
ATOM 849 O O . TYR A 1 110 ? 13.625 26.203 26.312 1 95.19 110 TYR A O 1
ATOM 857 N N . ASN A 1 111 ? 12.719 28.031 25.438 1 93.88 111 ASN A N 1
ATOM 858 C CA . ASN A 1 111 ? 11.508 27.969 26.25 1 93.88 111 ASN A CA 1
ATOM 859 C C . ASN A 1 111 ? 10.25 28 25.391 1 93.88 111 ASN A C 1
ATOM 861 O O . ASN A 1 111 ? 9.5 28.984 25.422 1 93.88 111 ASN A O 1
ATOM 865 N N . ILE A 1 112 ? 10.055 26.953 24.703 1 95.38 112 ILE A N 1
ATOM 866 C CA . ILE A 1 112 ? 8.945 26.859 23.75 1 95.38 112 ILE A CA 1
ATOM 867 C C . ILE A 1 112 ? 8.133 25.609 24.031 1 95.38 112 ILE A C 1
ATOM 869 O O . ILE A 1 112 ? 8.641 24.641 24.625 1 95.38 112 ILE A O 1
ATOM 873 N N . GLY A 1 113 ? 6.867 25.594 23.734 1 97.19 113 GLY A N 1
ATOM 874 C CA . GLY A 1 113 ? 5.93 24.5 23.891 1 97.19 113 GLY A CA 1
ATOM 875 C C . GLY A 1 113 ? 4.547 24.812 23.344 1 97.19 113 GLY A C 1
ATOM 876 O O . GLY A 1 113 ? 4.371 25.781 22.594 1 97.19 113 GLY A O 1
ATOM 877 N N . ASP A 1 114 ? 3.646 23.984 23.688 1 98 114 ASP A N 1
ATOM 878 C CA . ASP A 1 114 ? 2.283 24.109 23.172 1 98 114 ASP A CA 1
ATOM 879 C C . ASP A 1 114 ? 1.655 25.438 23.594 1 98 114 ASP A C 1
ATOM 881 O O . ASP A 1 114 ? 1.007 26.109 22.781 1 98 114 ASP A O 1
ATOM 885 N N . LYS A 1 115 ? 1.806 25.781 24.828 1 97.56 115 LYS A N 1
ATOM 886 C CA . LYS A 1 115 ? 1.142 26.969 25.359 1 97.56 115 LYS A CA 1
ATOM 887 C C . LYS A 1 115 ? 1.592 28.219 24.625 1 97.56 115 LYS A C 1
ATOM 889 O O . LYS A 1 115 ? 0.763 28.984 24.125 1 97.56 115 LYS A O 1
ATOM 894 N N . LYS A 1 116 ? 2.898 28.453 24.578 1 97.19 116 LYS A N 1
ATOM 895 C CA . LYS A 1 116 ? 3.424 29.641 23.875 1 97.19 116 LYS A CA 1
ATOM 896 C C . LYS A 1 116 ? 3.053 29.609 22.406 1 97.19 116 LYS A C 1
ATOM 898 O O . LYS A 1 116 ? 2.744 30.656 21.812 1 97.19 116 LYS A O 1
ATOM 903 N N . THR A 1 117 ? 3.182 28.438 21.781 1 98.19 117 THR A N 1
ATOM 904 C CA . THR A 1 117 ? 2.822 28.297 20.375 1 98.19 117 THR A CA 1
ATOM 905 C C . THR A 1 117 ? 1.364 28.688 20.141 1 98.19 117 THR A C 1
ATOM 907 O O . THR A 1 117 ? 1.049 29.391 19.188 1 98.19 117 THR A O 1
ATOM 910 N N . THR A 1 118 ? 0.471 28.219 21.016 1 98.44 118 THR A N 1
ATOM 911 C CA . THR A 1 118 ? -0.955 28.516 20.922 1 98.44 118 THR A CA 1
ATOM 912 C C . THR A 1 118 ? -1.21 30 21.078 1 98.44 118 THR A C 1
ATOM 914 O O . THR A 1 118 ? -1.95 30.594 20.297 1 98.44 118 THR A O 1
ATOM 917 N N . ASP A 1 119 ? -0.596 30.641 22.047 1 98.19 119 ASP A N 1
ATOM 918 C CA . ASP A 1 119 ? -0.763 32.062 22.297 1 98.19 119 ASP A CA 1
ATOM 919 C C . ASP A 1 119 ? -0.275 32.875 21.094 1 98.19 119 ASP A C 1
ATOM 921 O O . ASP A 1 119 ? -0.958 33.812 20.656 1 98.19 119 ASP A O 1
ATOM 925 N N . ASP A 1 120 ? 0.867 32.5 20.641 1 98.5 120 ASP A N 1
ATOM 926 C CA . ASP A 1 120 ? 1.437 33.219 19.516 1 98.5 120 ASP A CA 1
ATOM 927 C C . ASP A 1 120 ? 0.576 33.062 18.266 1 98.5 120 ASP A C 1
ATOM 929 O O . ASP A 1 120 ? 0.405 34 17.484 1 98.5 120 ASP A O 1
ATOM 933 N N . ALA A 1 121 ? 0.09 31.844 18.047 1 98.75 121 ALA A N 1
ATOM 934 C CA . ALA A 1 121 ? -0.764 31.594 16.891 1 98.75 121 ALA A CA 1
ATOM 935 C C . ALA A 1 121 ? -2.033 32.438 16.953 1 98.75 121 ALA A C 1
ATOM 937 O O . ALA A 1 121 ? -2.498 32.969 15.938 1 98.75 121 ALA A O 1
ATOM 938 N N . TYR A 1 122 ? -2.625 32.531 18.125 1 98.38 122 TYR A N 1
ATOM 939 C CA . TYR A 1 122 ? -3.828 33.344 18.297 1 98.38 122 TYR A CA 1
ATOM 940 C C . TYR A 1 122 ? -3.539 34.812 18.016 1 98.38 122 TYR A C 1
ATOM 942 O O . TYR A 1 122 ? -4.281 35.469 17.266 1 98.38 122 TYR A O 1
ATOM 950 N N . ILE A 1 123 ? -2.449 35.344 18.594 1 98.19 123 ILE A N 1
ATOM 951 C CA . ILE A 1 123 ? -2.07 36.75 18.375 1 98.19 123 ILE A CA 1
ATOM 952 C C . ILE A 1 123 ? -1.782 36.969 16.891 1 98.19 123 ILE A C 1
ATOM 954 O O . ILE A 1 123 ? -2.146 38.031 16.344 1 98.19 123 ILE A O 1
ATOM 958 N N . PHE A 1 124 ? -1.113 36.062 16.297 1 98.62 124 PHE A N 1
ATOM 959 C CA . PHE A 1 124 ? -0.852 36.125 14.859 1 98.62 124 PHE A CA 1
ATOM 960 C C . PHE A 1 124 ? -2.148 36.312 14.078 1 98.62 124 PHE A C 1
ATOM 962 O O . PHE A 1 124 ? -2.232 37.156 13.195 1 98.62 124 PHE A O 1
ATOM 969 N N . LEU A 1 125 ? -3.172 35.406 14.359 1 98.38 125 LEU A N 1
ATOM 970 C CA . LEU A 1 125 ? -4.438 35.469 13.633 1 98.38 125 LEU A CA 1
ATOM 971 C C . LEU A 1 125 ? -5.09 36.844 13.781 1 98.38 125 LEU A C 1
ATOM 973 O O . LEU A 1 125 ? -5.57 37.406 12.805 1 98.38 125 LEU A O 1
ATOM 977 N N . ILE A 1 126 ? -5.074 37.406 14.984 1 96.75 126 ILE A N 1
ATOM 978 C CA . ILE A 1 126 ? -5.68 38.719 15.242 1 96.75 126 ILE A CA 1
ATOM 979 C C . ILE A 1 126 ? -4.945 39.781 14.445 1 96.75 126 ILE A C 1
ATOM 981 O O . ILE A 1 126 ? -5.578 40.594 13.766 1 96.75 126 ILE A O 1
ATOM 985 N N . ASN A 1 127 ? -3.658 39.75 14.516 1 97.75 127 ASN A N 1
ATOM 986 C CA . ASN A 1 127 ? -2.863 40.75 13.844 1 97.75 127 ASN A CA 1
ATOM 987 C C . ASN A 1 127 ? -2.912 40.594 12.328 1 97.75 127 ASN A C 1
ATOM 989 O O . ASN A 1 127 ? -2.877 41.594 11.586 1 97.75 127 ASN A O 1
ATOM 993 N N . TRP A 1 128 ? -2.916 39.375 11.891 1 98.12 128 TRP A N 1
ATOM 994 C CA . TRP A 1 128 ? -3.01 39.094 10.453 1 98.12 128 TRP A CA 1
ATOM 995 C C . TRP A 1 128 ? -4.332 39.625 9.898 1 98.12 128 TRP A C 1
ATOM 997 O O . TRP A 1 128 ? -4.371 40.188 8.805 1 98.12 128 TRP A O 1
ATOM 1007 N N . MET A 1 129 ? -5.414 39.438 10.602 1 96 129 MET A N 1
ATOM 1008 C CA . MET A 1 129 ? -6.73 39.875 10.156 1 96 129 MET A CA 1
ATOM 1009 C C . MET A 1 129 ? -6.816 41.375 10.117 1 96 129 MET A C 1
ATOM 1011 O O . MET A 1 129 ? -7.559 41.938 9.312 1 96 129 MET A O 1
ATOM 1015 N N . LYS A 1 130 ? -6.043 42.031 11 1 95.62 130 LYS A N 1
ATOM 1016 C CA . LYS A 1 130 ? -5.941 43.469 10.914 1 95.62 130 LYS A CA 1
ATOM 1017 C C . LYS A 1 130 ? -5.234 43.906 9.625 1 95.62 130 LYS A C 1
ATOM 1019 O O . LYS A 1 130 ? -5.59 44.906 9.023 1 95.62 130 LYS A O 1
ATOM 1024 N N . LYS A 1 131 ? -4.305 43.125 9.273 1 96.38 131 LYS A N 1
ATOM 1025 C CA . LYS A 1 131 ? -3.531 43.406 8.07 1 96.38 131 LYS A CA 1
ATOM 1026 C C . LYS A 1 131 ? -4.344 43.094 6.812 1 96.38 131 LYS A C 1
ATOM 1028 O O . LYS A 1 131 ? -4.164 43.719 5.777 1 96.38 131 LYS A O 1
ATOM 1033 N N . PHE A 1 132 ? -5.191 42.094 6.871 1 96.81 132 PHE A N 1
ATOM 1034 C CA . PHE A 1 132 ? -6.059 41.688 5.777 1 96.81 132 PHE A CA 1
ATOM 1035 C C . PHE A 1 132 ? -7.527 41.75 6.188 1 96.81 132 PHE A C 1
ATOM 1037 O O . PHE A 1 132 ? -8.219 40.75 6.254 1 96.81 132 PHE A O 1
ATOM 1044 N N . PRO A 1 133 ? -8.07 42.938 6.352 1 95.19 133 PRO A N 1
ATOM 1045 C CA . PRO A 1 133 ? -9.406 43.125 6.918 1 95.19 133 PRO A CA 1
ATOM 1046 C C . PRO A 1 133 ? -10.5 42.531 6.031 1 95.19 133 PRO A C 1
ATOM 1048 O O . PRO A 1 133 ? -11.586 42.188 6.52 1 95.19 133 PRO A O 1
ATOM 1051 N N . GLU A 1 134 ? -10.281 42.375 4.766 1 94.69 134 GLU A N 1
ATOM 1052 C CA . GLU A 1 134 ? -11.273 41.844 3.842 1 94.69 134 GLU A CA 1
ATOM 1053 C C . GLU A 1 134 ? -11.594 40.375 4.172 1 94.69 134 GLU A C 1
ATOM 1055 O O . GLU A 1 134 ? -12.617 39.875 3.734 1 94.69 134 GLU A O 1
ATOM 1060 N N . TYR A 1 135 ? -10.727 39.75 5.035 1 95.31 135 TYR A N 1
ATOM 1061 C CA . TYR A 1 135 ? -10.938 38.312 5.324 1 95.31 135 TYR A CA 1
ATOM 1062 C C . TYR A 1 135 ? -11.461 38.125 6.742 1 95.31 135 TYR A C 1
ATOM 1064 O O . TYR A 1 135 ? -11.781 37 7.141 1 95.31 135 TYR A O 1
ATOM 1072 N N . GLN A 1 136 ? -11.602 39.031 7.652 1 90.81 136 GLN A N 1
ATOM 1073 C CA . GLN A 1 136 ? -12.031 38.938 9.047 1 90.81 136 GLN A CA 1
ATOM 1074 C C . GLN A 1 136 ? -13.438 38.344 9.141 1 90.81 136 GLN A C 1
ATOM 1076 O O . GLN A 1 136 ? -13.742 37.625 10.086 1 90.81 136 GLN A O 1
ATOM 1081 N N . GLY A 1 137 ? -14.352 38.469 8.148 1 90.69 137 GLY A N 1
ATOM 1082 C CA . GLY A 1 137 ? -15.734 38.031 8.227 1 90.69 137 GLY A CA 1
ATOM 1083 C C . GLY A 1 137 ? -15.969 36.719 7.465 1 90.69 137 GLY A C 1
ATOM 1084 O O . GLY A 1 137 ? -17.094 36.219 7.438 1 90.69 137 GLY A O 1
ATOM 1085 N N . HIS A 1 138 ? -14.875 36.156 7.129 1 96.19 138 HIS A N 1
ATOM 1086 C CA . HIS A 1 138 ? -15.031 34.906 6.348 1 96.19 138 HIS A CA 1
ATOM 1087 C C . HIS A 1 138 ? -15.188 33.719 7.254 1 96.19 138 HIS A C 1
ATOM 1089 O O . HIS A 1 138 ? -14.742 33.719 8.406 1 96.19 138 HIS A O 1
ATOM 1095 N N . ASP A 1 139 ? -15.961 32.656 6.75 1 97.88 139 ASP A N 1
ATOM 1096 C CA . ASP A 1 139 ? -15.883 31.375 7.418 1 97.88 139 ASP A CA 1
ATOM 1097 C C . ASP A 1 139 ? -14.438 30.922 7.566 1 97.88 139 ASP A C 1
ATOM 1099 O O . ASP A 1 139 ? -13.664 30.969 6.602 1 97.88 139 ASP A O 1
ATOM 1103 N N . PHE A 1 140 ? -14.07 30.562 8.773 1 98.62 140 PHE A N 1
ATOM 1104 C CA . PHE A 1 140 ? -12.68 30.234 9.078 1 98.62 140 PHE A CA 1
ATOM 1105 C C . PHE A 1 140 ? -12.547 28.766 9.469 1 98.62 140 PHE A C 1
ATOM 1107 O O . PHE A 1 140 ? -13.383 28.234 10.195 1 98.62 140 PHE A O 1
ATOM 1114 N N . PHE A 1 141 ? -11.609 28.062 8.93 1 98.88 141 PHE A N 1
ATOM 1115 C CA . PHE A 1 141 ? -11.289 26.672 9.234 1 98.88 141 PHE A CA 1
ATOM 1116 C C . PHE A 1 141 ? -9.812 26.516 9.57 1 98.88 141 PHE A C 1
ATOM 1118 O O . PHE A 1 141 ? -8.977 27.281 9.086 1 98.88 141 PHE A O 1
ATOM 1125 N N . ILE A 1 142 ? -9.492 25.594 10.414 1 98.94 142 ILE A N 1
ATOM 1126 C CA . ILE A 1 142 ? -8.102 25.25 10.711 1 98.94 142 ILE A CA 1
ATOM 1127 C C . ILE A 1 142 ? -7.828 23.797 10.297 1 98.94 142 ILE A C 1
ATOM 1129 O O . ILE A 1 142 ? -8.578 22.891 10.656 1 98.94 142 ILE A O 1
ATOM 1133 N N . THR A 1 143 ? -6.809 23.609 9.523 1 98.94 143 THR A N 1
ATOM 1134 C CA . THR A 1 143 ? -6.375 22.281 9.094 1 98.94 143 THR A CA 1
ATOM 1135 C C . THR A 1 143 ? -4.902 22.062 9.422 1 98.94 143 THR A C 1
ATOM 1137 O O . THR A 1 143 ? -4.16 23.016 9.641 1 98.94 143 THR A O 1
ATOM 1140 N N . GLY A 1 144 ? -4.508 20.875 9.5 1 98.81 144 GLY A N 1
ATOM 1141 C CA . GLY A 1 144 ? -3.129 20.531 9.805 1 98.81 144 GLY A CA 1
ATOM 1142 C C . GLY A 1 144 ? -2.883 19.031 9.82 1 98.81 144 GLY A C 1
ATOM 1143 O O . GLY A 1 144 ? -3.707 18.266 9.328 1 98.81 144 GLY A O 1
ATOM 1144 N N . GLU A 1 145 ? -1.731 18.688 10.305 1 98.19 145 GLU A N 1
ATOM 1145 C CA . GLU A 1 145 ? -1.303 17.297 10.203 1 98.19 145 GLU A CA 1
ATOM 1146 C C . GLU A 1 145 ? -0.382 16.922 11.359 1 98.19 145 GLU A C 1
ATOM 1148 O O . GLU A 1 145 ? 0.371 17.766 11.859 1 98.19 145 GLU A O 1
ATOM 1153 N N . SER A 1 146 ? -0.42 15.641 11.789 1 98.25 146 SER A N 1
ATOM 1154 C CA . SER A 1 146 ? 0.556 15.117 12.742 1 98.25 146 SER A CA 1
ATOM 1155 C C . SER A 1 146 ? 0.429 15.789 14.102 1 98.25 146 SER A C 1
ATOM 1157 O O . SER A 1 146 ? -0.661 15.844 14.672 1 98.25 146 SER A O 1
ATOM 1159 N N . TYR A 1 147 ? 1.443 16.438 14.578 1 98.19 147 TYR A N 1
ATOM 1160 C CA . TYR A 1 147 ? 1.438 17.078 15.891 1 98.19 147 TYR A CA 1
ATOM 1161 C C . TYR A 1 147 ? 0.449 18.234 15.922 1 98.19 147 TYR A C 1
ATOM 1163 O O . TYR A 1 147 ? 0.099 18.734 17 1 98.19 147 TYR A O 1
ATOM 1171 N N . ALA A 1 148 ? -0.075 18.594 14.742 1 98.5 148 ALA A N 1
ATOM 1172 C CA . ALA A 1 148 ? -1.171 19.562 14.734 1 98.5 148 ALA A CA 1
ATOM 1173 C C . ALA A 1 148 ? -2.373 19.031 15.516 1 98.5 148 ALA A C 1
ATOM 1175 O O . ALA A 1 148 ? -3.275 19.797 15.867 1 98.5 148 ALA A O 1
ATOM 1176 N N . GLY A 1 149 ? -2.32 17.781 15.82 1 98.62 149 GLY A N 1
ATOM 1177 C CA . GLY A 1 149 ? -3.279 17.234 16.766 1 98.62 149 GLY A CA 1
ATOM 1178 C C . GLY A 1 149 ? -3.207 17.875 18.125 1 98.62 149 GLY A C 1
ATOM 1179 O O . GLY A 1 149 ? -4.148 17.781 18.922 1 98.62 149 GLY A O 1
ATOM 1180 N N . HIS A 1 150 ? -2.139 18.5 18.438 1 98.44 150 HIS A N 1
ATOM 1181 C CA . HIS A 1 150 ? -2 19.328 19.625 1 98.44 150 HIS A CA 1
ATOM 1182 C C . HIS A 1 150 ? -2.316 20.781 19.328 1 98.44 150 HIS A C 1
ATOM 1184 O O . HIS A 1 150 ? -3.186 21.375 19.969 1 98.44 150 HIS A O 1
ATOM 1190 N N . TYR A 1 151 ? -1.726 21.312 18.281 1 98.62 151 TYR A N 1
ATOM 1191 C CA . TYR A 1 151 ? -1.83 22.719 17.938 1 98.62 151 TYR A CA 1
ATOM 1192 C C . TYR A 1 151 ? -3.285 23.125 17.734 1 98.62 151 TYR A C 1
ATOM 1194 O O . TYR A 1 151 ? -3.734 24.141 18.266 1 98.62 151 TYR A O 1
ATOM 1202 N N . ILE A 1 152 ? -3.988 22.328 16.984 1 98.88 152 ILE A N 1
ATOM 1203 C CA . ILE A 1 152 ? -5.266 22.766 16.422 1 98.88 152 ILE A CA 1
ATOM 1204 C C . ILE A 1 152 ? -6.332 22.766 17.516 1 98.88 152 ILE A C 1
ATOM 1206 O O . ILE A 1 152 ? -7.047 23.75 17.703 1 98.88 152 ILE A O 1
ATOM 1210 N N . PRO A 1 153 ? -6.477 21.688 18.281 1 98.75 153 PRO A N 1
ATOM 1211 C CA . PRO A 1 153 ? -7.484 21.766 19.328 1 98.75 153 PRO A CA 1
ATOM 1212 C C . PRO A 1 153 ? -7.188 22.859 20.344 1 98.75 153 PRO A C 1
ATOM 1214 O O . PRO A 1 153 ? -8.109 23.531 20.828 1 98.75 153 PRO A O 1
ATOM 1217 N N . GLU A 1 154 ? -5.953 23.078 20.656 1 98.56 154 GLU A N 1
ATOM 1218 C CA . GLU A 1 154 ? -5.59 24.125 21.625 1 98.56 154 GLU A CA 1
ATOM 1219 C C . GLU A 1 154 ? -5.914 25.516 21.078 1 98.56 154 GLU A C 1
ATOM 1221 O O . GLU A 1 154 ? -6.512 26.328 21.766 1 98.56 154 GLU A O 1
ATOM 1226 N N . LEU A 1 155 ? -5.531 25.75 19.859 1 98.81 155 LEU A N 1
ATOM 1227 C CA . LEU A 1 155 ? -5.816 27.047 19.234 1 98.81 155 LEU A CA 1
ATOM 1228 C C . LEU A 1 155 ? -7.316 27.234 19.062 1 98.81 155 LEU A C 1
ATOM 1230 O O . LEU A 1 155 ? -7.84 28.328 19.312 1 98.81 155 LEU A O 1
ATOM 1234 N N . ALA A 1 156 ? -8 26.219 18.578 1 98.81 156 ALA A N 1
ATOM 1235 C CA . ALA A 1 156 ? -9.438 26.297 18.344 1 98.81 156 ALA A CA 1
ATOM 1236 C C . ALA A 1 156 ? -10.188 26.594 19.641 1 98.81 156 ALA A C 1
ATOM 1238 O O . ALA A 1 156 ? -11.086 27.438 19.672 1 98.81 156 ALA A O 1
ATOM 1239 N N . ASN A 1 157 ? -9.844 25.906 20.719 1 98.44 157 ASN A N 1
ATOM 1240 C CA . ASN A 1 157 ? -10.477 26.156 22 1 98.44 157 ASN A CA 1
ATOM 1241 C C . ASN A 1 157 ? -10.219 27.594 22.484 1 98.44 157 ASN A C 1
ATOM 1243 O O . ASN A 1 157 ? -11.094 28.219 23.078 1 98.44 157 ASN A O 1
ATOM 1247 N N . LEU A 1 158 ? -9.016 28.078 22.281 1 98 158 LEU A N 1
ATOM 1248 C CA . LEU A 1 158 ? -8.695 29.453 22.641 1 98 158 LEU A CA 1
ATOM 1249 C C . LEU A 1 158 ? -9.547 30.438 21.844 1 98 158 LEU A C 1
ATOM 1251 O O . LEU A 1 158 ? -10.047 31.422 22.406 1 98 158 LEU A O 1
ATOM 1255 N N . ILE A 1 159 ? -9.695 30.203 20.547 1 98 159 ILE A N 1
ATOM 1256 C CA . ILE A 1 159 ? -10.516 31.062 19.688 1 98 159 ILE A CA 1
ATOM 1257 C C . ILE A 1 159 ? -11.953 31.078 20.203 1 98 159 ILE A C 1
ATOM 1259 O O . ILE A 1 159 ? -12.555 32.125 20.359 1 98 159 ILE A O 1
ATOM 1263 N N . VAL A 1 160 ? -12.508 29.891 20.438 1 97.25 160 VAL A N 1
ATOM 1264 C CA . VAL A 1 160 ? -13.891 29.766 20.891 1 97.25 160 VAL A CA 1
ATOM 1265 C C . VAL A 1 160 ? -14.062 30.531 22.203 1 97.25 160 VAL A C 1
ATOM 1267 O O . VAL A 1 160 ? -15.055 31.234 22.391 1 97.25 160 VAL A O 1
ATOM 1270 N N . SER A 1 161 ? -13.133 30.391 23.125 1 96 161 SER A N 1
ATOM 1271 C CA . SER A 1 161 ? -13.195 31.062 24.422 1 96 161 SER A CA 1
ATOM 1272 C C . SER A 1 161 ? -13.133 32.562 24.266 1 96 161 SER A C 1
ATOM 1274 O O . SER A 1 161 ? -13.898 33.281 24.906 1 96 161 SER A O 1
ATOM 1276 N N . ASN A 1 162 ? -12.258 33.062 23.422 1 95.62 162 ASN A N 1
ATOM 1277 C CA . ASN A 1 162 ? -12.086 34.469 23.234 1 95.62 162 ASN A CA 1
ATOM 1278 C C . ASN A 1 162 ? -13.258 35.094 22.469 1 95.62 162 ASN A C 1
ATOM 1280 O O . ASN A 1 162 ? -13.594 36.25 22.656 1 95.62 162 ASN A O 1
ATOM 1284 N N . ASN A 1 163 ? -13.797 34.312 21.578 1 94.12 163 ASN A N 1
ATOM 1285 C CA . ASN A 1 163 ? -14.984 34.812 20.875 1 94.12 163 ASN A CA 1
ATOM 1286 C C . ASN A 1 163 ? -16.125 35.125 21.828 1 94.12 163 ASN A C 1
ATOM 1288 O O . ASN A 1 163 ? -17 35.938 21.5 1 94.12 163 ASN A O 1
ATOM 1292 N N . ARG A 1 164 ? -16.172 34.594 22.984 1 89.62 164 ARG A N 1
ATOM 1293 C CA . ARG A 1 164 ? -17.234 34.812 23.969 1 89.62 164 ARG A CA 1
ATOM 1294 C C . ARG A 1 164 ? -16.969 36.094 24.781 1 89.62 164 ARG A C 1
ATOM 1296 O O . ARG A 1 164 ? -17.875 36.625 25.438 1 89.62 164 ARG A O 1
ATOM 1303 N N . ALA A 1 165 ? -15.688 36.406 24.734 1 85.75 165 ALA A N 1
ATOM 1304 C CA . ALA A 1 165 ? -15.312 37.594 25.5 1 85.75 165 ALA A CA 1
ATOM 1305 C C . ALA A 1 165 ? -15.781 38.875 24.828 1 85.75 165 ALA A C 1
ATOM 1307 O O . ALA A 1 165 ? -15.828 38.938 23.594 1 85.75 165 ALA A O 1
ATOM 1308 N N . ILE A 1 166 ? -16.078 39.906 25.719 1 73.75 166 ILE A N 1
ATOM 1309 C CA . ILE A 1 166 ? -16.578 41.188 25.234 1 73.75 166 ILE A CA 1
ATOM 1310 C C . ILE A 1 166 ? -15.438 42 24.625 1 73.75 166 ILE A C 1
ATOM 1312 O O . ILE A 1 166 ? -14.328 42.031 25.172 1 73.75 166 ILE A O 1
ATOM 1316 N N . ASN A 1 167 ? -15.477 42.5 23.359 1 72.94 167 ASN A N 1
ATOM 1317 C CA . ASN A 1 167 ? -14.562 43.406 22.688 1 72.94 167 ASN A CA 1
ATOM 1318 C C . ASN A 1 167 ? -13.43 42.656 22 1 72.94 167 ASN A C 1
ATOM 1320 O O . ASN A 1 167 ? -12.344 43.219 21.797 1 72.94 167 ASN A O 1
ATOM 1324 N N . SER A 1 168 ? -13.641 41.438 21.812 1 76.56 168 SER A N 1
ATOM 1325 C CA . SER A 1 168 ? -12.617 40.688 21.078 1 76.56 168 SER A CA 1
ATOM 1326 C C . SER A 1 168 ? -12.977 40.531 19.609 1 76.56 168 SER A C 1
ATOM 1328 O O . SER A 1 168 ? -14.148 40.656 19.234 1 76.56 168 SER A O 1
ATOM 1330 N N . THR A 1 169 ? -11.938 40.5 18.844 1 82.5 169 THR A N 1
ATOM 1331 C CA . THR A 1 169 ? -12.156 40.188 17.438 1 82.5 169 THR A CA 1
ATOM 1332 C C . THR A 1 169 ? -12.789 38.812 17.281 1 82.5 169 THR A C 1
ATOM 1334 O O . THR A 1 169 ? -12.227 37.812 17.75 1 82.5 169 THR A O 1
ATOM 1337 N N . ASN A 1 170 ? -13.906 38.781 16.734 1 90.19 170 ASN A N 1
ATOM 1338 C CA . ASN A 1 170 ? -14.609 37.531 16.531 1 90.19 170 ASN A CA 1
ATOM 1339 C C . ASN A 1 170 ? -14.07 36.781 15.312 1 90.19 170 ASN A C 1
ATOM 1341 O O . ASN A 1 170 ? -14.086 37.312 14.203 1 90.19 170 ASN A O 1
ATOM 1345 N N . ILE A 1 171 ? -13.508 35.625 15.531 1 95.69 171 ILE A N 1
ATOM 1346 C CA . ILE A 1 171 ? -13.102 34.75 14.461 1 95.69 171 ILE A CA 1
ATOM 1347 C C . ILE A 1 171 ? -14.195 33.719 14.203 1 95.69 171 ILE A C 1
ATOM 1349 O O . ILE A 1 171 ? -14.57 32.938 15.102 1 95.69 171 ILE A O 1
ATOM 1353 N N . LYS A 1 172 ? -14.766 33.625 13.016 1 96.25 172 LYS A N 1
ATOM 1354 C CA . LYS A 1 172 ? -15.891 32.75 12.672 1 96.25 172 LYS A CA 1
ATOM 1355 C C . LYS A 1 172 ? -15.438 31.328 12.422 1 96.25 172 LYS A C 1
ATOM 1357 O O . LYS A 1 172 ? -15.602 30.797 11.328 1 96.25 172 LYS A O 1
ATOM 1362 N N . LEU A 1 173 ? -14.93 30.734 13.492 1 98.12 173 LEU A N 1
ATOM 1363 C CA . LEU A 1 173 ? -14.438 29.359 13.406 1 98.12 173 LEU A CA 1
ATOM 1364 C C . LEU A 1 173 ? -15.578 28.391 13.148 1 98.12 173 LEU A C 1
ATOM 1366 O O . LEU A 1 173 ? -16.469 28.25 13.984 1 98.12 173 LEU A O 1
ATOM 1370 N N . LYS A 1 174 ? -15.484 27.672 12 1 98.12 174 LYS A N 1
ATOM 1371 C CA . LYS A 1 174 ? -16.547 26.75 11.609 1 98.12 174 LYS A CA 1
ATOM 1372 C C . LYS A 1 174 ? -16.141 25.297 11.828 1 98.12 174 LYS A C 1
ATOM 1374 O O . LYS A 1 174 ? -16.984 24.438 12.078 1 98.12 174 LYS A O 1
ATOM 1379 N N . GLY A 1 175 ? -14.859 25.031 11.727 1 98.69 175 GLY A N 1
ATOM 1380 C CA . GLY A 1 175 ? -14.453 23.641 11.844 1 98.69 175 GLY A CA 1
ATOM 1381 C C . GLY A 1 175 ? -12.945 23.469 11.82 1 98.69 175 GLY A C 1
ATOM 1382 O O . GLY A 1 175 ? -12.211 24.391 11.477 1 98.69 175 GLY A O 1
ATOM 1383 N N . VAL A 1 176 ? -12.469 22.281 12.227 1 98.94 176 VAL A N 1
ATOM 1384 C CA . VAL A 1 176 ? -11.07 21.891 12.188 1 98.94 176 VAL A CA 1
ATOM 1385 C C . VAL A 1 176 ? -10.938 20.5 11.539 1 98.94 176 VAL A C 1
ATOM 1387 O O . VAL A 1 176 ? -11.797 19.641 11.734 1 98.94 176 VAL A O 1
ATOM 1390 N N . ALA A 1 177 ? -9.922 20.281 10.734 1 98.94 177 ALA A N 1
ATOM 1391 C CA . ALA A 1 177 ? -9.602 19 10.141 1 98.94 177 ALA A CA 1
ATOM 1392 C C . ALA A 1 177 ? -8.125 18.656 10.344 1 98.94 177 ALA A C 1
ATOM 1394 O O . ALA A 1 177 ? -7.246 19.453 10 1 98.94 177 ALA A O 1
ATOM 1395 N N . ILE A 1 178 ? -7.836 17.516 10.867 1 98.94 178 ILE A N 1
ATOM 1396 C CA . ILE A 1 178 ? -6.461 17.156 11.203 1 98.94 178 ILE A CA 1
ATOM 1397 C C . ILE A 1 178 ? -6.105 15.812 10.555 1 98.94 178 ILE A C 1
ATOM 1399 O O . ILE A 1 178 ? -6.75 14.797 10.828 1 98.94 178 ILE A O 1
ATOM 1403 N N . GLY A 1 179 ? -5.086 15.805 9.734 1 98.81 179 GLY A N 1
ATOM 1404 C CA . GLY A 1 179 ? -4.602 14.602 9.078 1 98.81 179 GLY A CA 1
ATOM 1405 C C . GLY A 1 179 ? -3.574 13.844 9.898 1 98.81 179 GLY A C 1
ATOM 1406 O O . GLY A 1 179 ? -2.654 14.445 10.453 1 98.81 179 GLY A O 1
ATOM 1407 N N . ASN A 1 180 ? -3.812 12.516 9.914 1 98.69 180 ASN A N 1
ATOM 1408 C CA . ASN A 1 180 ? -2.893 11.695 10.688 1 98.69 180 ASN A CA 1
ATOM 1409 C C . ASN A 1 180 ? -2.516 12.367 12.008 1 98.69 180 ASN A C 1
ATOM 1411 O O . ASN A 1 180 ? -1.333 12.539 12.305 1 98.69 180 ASN A O 1
ATOM 1415 N N . ALA A 1 181 ? -3.475 12.586 12.797 1 98.75 181 ALA A N 1
ATOM 1416 C CA . ALA A 1 181 ? -3.383 13.43 13.984 1 98.75 181 ALA A CA 1
ATOM 1417 C C . ALA A 1 181 ? -2.684 12.703 15.125 1 98.75 181 ALA A C 1
ATOM 1419 O O . ALA A 1 181 ? -3.039 11.57 15.453 1 98.75 181 ALA A O 1
ATOM 1420 N N . ASP A 1 182 ? -1.715 13.336 15.648 1 98.31 182 ASP A N 1
ATOM 1421 C CA . ASP A 1 182 ? -1.175 12.898 16.938 1 98.31 182 ASP A CA 1
ATOM 1422 C C . ASP A 1 182 ? -2.049 13.375 18.094 1 98.31 182 ASP A C 1
ATOM 1424 O O . ASP A 1 182 ? -2.064 14.57 18.406 1 98.31 182 ASP A O 1
ATOM 1428 N N . LEU A 1 183 ? -2.742 12.453 18.75 1 98.25 183 LEU A N 1
ATOM 1429 C CA . LEU A 1 183 ? -3.746 12.852 19.734 1 98.25 183 LEU A CA 1
ATOM 1430 C C . LEU A 1 183 ? -3.391 12.32 21.109 1 98.25 183 LEU A C 1
ATOM 1432 O O . LEU A 1 183 ? -3.924 12.789 22.125 1 98.25 183 LEU A O 1
ATOM 1436 N N . HIS A 1 184 ? -2.537 11.289 21.094 1 96.75 184 HIS A N 1
ATOM 1437 C CA . HIS A 1 184 ? -2.201 10.609 22.344 1 96.75 184 HIS A CA 1
ATOM 1438 C C . HIS A 1 184 ? -0.861 9.891 22.234 1 96.75 184 HIS A C 1
ATOM 1440 O O . HIS A 1 184 ? -0.79 8.781 21.703 1 96.75 184 HIS A O 1
ATOM 1446 N N . ASP A 1 185 ? 0.08 10.367 22.906 1 94.31 185 ASP A N 1
ATOM 1447 C CA . ASP A 1 185 ? 1.472 9.984 22.688 1 94.31 185 ASP A CA 1
ATOM 1448 C C . ASP A 1 185 ? 1.668 8.484 22.875 1 94.31 185 ASP A C 1
ATOM 1450 O O . ASP A 1 185 ? 2.137 7.793 21.984 1 94.31 185 ASP A O 1
ATOM 1454 N N . ASN A 1 186 ? 1.318 7.949 24.062 1 95.5 186 ASN A N 1
ATOM 1455 C CA . ASN A 1 186 ? 1.556 6.543 24.375 1 95.5 186 ASN A CA 1
ATOM 1456 C C . ASN A 1 186 ? 0.703 5.625 23.5 1 95.5 186 ASN A C 1
ATOM 1458 O O . ASN A 1 186 ? 1.148 4.547 23.109 1 95.5 186 ASN A O 1
ATOM 1462 N N . VAL A 1 187 ? -0.484 6.07 23.234 1 96.56 187 VAL A N 1
ATOM 1463 C CA . VAL A 1 187 ? -1.376 5.297 22.375 1 96.56 187 VAL A CA 1
ATOM 1464 C C . VAL A 1 187 ? -0.813 5.246 20.953 1 96.56 187 VAL A C 1
ATOM 1466 O O . VAL A 1 187 ? -0.848 4.199 20.297 1 96.56 187 VAL A O 1
ATOM 1469 N N . THR A 1 188 ? -0.315 6.367 20.5 1 97.62 188 THR A N 1
ATOM 1470 C CA . THR A 1 188 ? 0.281 6.441 19.172 1 97.62 188 THR A CA 1
ATOM 1471 C C . THR A 1 188 ? 1.496 5.523 19.078 1 97.62 188 THR A C 1
ATOM 1473 O O . THR A 1 188 ? 1.68 4.84 18.062 1 97.62 188 THR A O 1
ATOM 1476 N N . LEU A 1 189 ? 2.316 5.516 20.094 1 97.19 189 LEU A N 1
ATOM 1477 C CA . LEU A 1 189 ? 3.486 4.645 20.109 1 97.19 189 LEU A CA 1
ATOM 1478 C C . LEU A 1 189 ? 3.072 3.176 20.062 1 97.19 189 LEU A C 1
ATOM 1480 O O . LEU A 1 189 ? 3.625 2.398 19.281 1 97.19 189 LEU A O 1
ATOM 1484 N N . ARG A 1 190 ? 2.148 2.777 20.906 1 98.06 190 ARG A N 1
ATOM 1485 C CA . ARG A 1 190 ? 1.631 1.412 20.891 1 98.06 190 ARG A CA 1
ATOM 1486 C C . ARG A 1 190 ? 1.103 1.051 19.5 1 98.06 190 ARG A C 1
ATOM 1488 O O . ARG A 1 190 ? 1.391 -0.03 18.984 1 98.06 190 ARG A O 1
ATOM 1495 N N . ALA A 1 191 ? 0.325 1.99 18.938 1 98.44 191 ALA A N 1
ATOM 1496 C CA . ALA A 1 191 ? -0.313 1.771 17.641 1 98.44 191 ALA A CA 1
ATOM 1497 C C . ALA A 1 191 ? 0.728 1.554 16.547 1 98.44 191 ALA A C 1
ATOM 1499 O O . ALA A 1 191 ? 0.489 0.809 15.594 1 98.44 191 ALA A O 1
ATOM 1500 N N . SER A 1 192 ? 1.876 2.189 16.656 1 98.19 192 SER A N 1
ATOM 1501 C CA . SER A 1 192 ? 2.928 2.008 15.656 1 98.19 192 SER A CA 1
ATOM 1502 C C . SER A 1 192 ? 3.355 0.548 15.562 1 98.19 192 SER A C 1
ATOM 1504 O O . SER A 1 192 ? 3.477 -0 14.461 1 98.19 192 SER A O 1
ATOM 1506 N N . PHE A 1 193 ? 3.543 -0.074 16.672 1 98.69 193 PHE A N 1
ATOM 1507 C CA . PHE A 1 193 ? 3.988 -1.463 16.656 1 98.69 193 PHE A CA 1
ATOM 1508 C C . PHE A 1 193 ? 2.854 -2.393 16.25 1 98.69 193 PHE A C 1
ATOM 1510 O O . PHE A 1 193 ? 3.084 -3.406 15.586 1 98.69 193 PHE A O 1
ATOM 1517 N N . ASP A 1 194 ? 1.574 -2.082 16.703 1 98.69 194 ASP A N 1
ATOM 1518 C CA . ASP A 1 194 ? 0.431 -2.836 16.203 1 98.69 194 ASP A CA 1
ATOM 1519 C C . ASP A 1 194 ? 0.346 -2.748 14.68 1 98.69 194 ASP A C 1
ATOM 1521 O O . ASP A 1 194 ? 0.075 -3.746 14.008 1 98.69 194 ASP A O 1
ATOM 1525 N N . TYR A 1 195 ? 0.558 -1.572 14.195 1 98.81 195 TYR A N 1
ATOM 1526 C CA . TYR A 1 195 ? 0.519 -1.34 12.758 1 98.81 195 TYR A CA 1
ATOM 1527 C C . TYR A 1 195 ? 1.602 -2.143 12.047 1 98.81 195 TYR A C 1
ATOM 1529 O O . TYR A 1 195 ? 1.346 -2.758 11.008 1 98.81 195 TYR A O 1
ATOM 1537 N N . TYR A 1 196 ? 2.877 -2.139 12.57 1 98.81 196 TYR A N 1
ATOM 1538 C CA . TYR A 1 196 ? 3.955 -2.939 12 1 98.81 196 TYR A CA 1
ATOM 1539 C C . TYR A 1 196 ? 3.547 -4.406 11.891 1 98.81 196 TYR A C 1
ATOM 1541 O O . TYR A 1 196 ? 3.734 -5.035 10.852 1 98.81 196 TYR A O 1
ATOM 1549 N N . TRP A 1 197 ? 2.994 -4.875 12.945 1 98.75 197 TRP A N 1
ATOM 1550 C CA . TRP A 1 197 ? 2.613 -6.281 13.008 1 98.75 197 TRP A CA 1
ATOM 1551 C C . TRP A 1 197 ? 1.474 -6.578 12.039 1 98.75 197 TRP A C 1
ATOM 1553 O O . TRP A 1 197 ? 1.503 -7.582 11.32 1 98.75 197 TRP A O 1
ATOM 1563 N N . ARG A 1 198 ? 0.477 -5.672 11.977 1 98.19 198 ARG A N 1
ATOM 1564 C CA . ARG A 1 198 ? -0.693 -5.84 11.117 1 98.19 198 ARG A CA 1
ATOM 1565 C C . ARG A 1 198 ? -0.295 -5.852 9.641 1 98.19 198 ARG A C 1
ATOM 1567 O O . ARG A 1 198 ? -0.986 -6.449 8.812 1 98.19 198 ARG A O 1
ATOM 1574 N N . HIS A 1 199 ? 0.814 -5.273 9.328 1 98.19 199 HIS A N 1
ATOM 1575 C CA . HIS A 1 199 ? 1.265 -5.191 7.945 1 98.19 199 HIS A CA 1
ATOM 1576 C C . HIS A 1 199 ? 2.424 -6.145 7.684 1 98.19 199 HIS A C 1
ATOM 1578 O O . HIS A 1 199 ? 3.154 -5.988 6.703 1 98.19 199 HIS A O 1
ATOM 1584 N N . ALA A 1 200 ? 2.641 -7.043 8.602 1 97.94 200 ALA A N 1
ATOM 1585 C CA . ALA A 1 200 ? 3.619 -8.125 8.477 1 97.94 200 ALA A CA 1
ATOM 1586 C C . ALA A 1 200 ? 5.035 -7.566 8.359 1 97.94 200 ALA A C 1
ATOM 1588 O O . ALA A 1 200 ? 5.867 -8.125 7.637 1 97.94 200 ALA A O 1
ATOM 1589 N N . MET A 1 201 ? 5.309 -6.445 9.023 1 98.75 201 MET A N 1
ATOM 1590 C CA . MET A 1 201 ? 6.633 -5.836 8.969 1 98.75 201 MET A CA 1
ATOM 1591 C C . MET A 1 201 ? 7.527 -6.371 10.078 1 98.75 201 MET A C 1
ATOM 1593 O O . MET A 1 201 ? 8.75 -6.203 10.031 1 98.75 201 MET A O 1
ATOM 1597 N N . ILE A 1 202 ? 6.926 -6.969 11.117 1 98.81 202 ILE A N 1
ATOM 1598 C CA . ILE A 1 202 ? 7.672 -7.562 12.219 1 98.81 202 ILE A CA 1
ATOM 1599 C C . ILE A 1 202 ? 7.113 -8.945 12.531 1 98.81 202 ILE A C 1
ATOM 1601 O O . ILE A 1 202 ? 5.98 -9.266 12.156 1 98.81 202 ILE A O 1
ATOM 1605 N N . SER A 1 203 ? 7.871 -9.742 13.188 1 98.38 203 SER A N 1
ATOM 1606 C CA . SER A 1 203 ? 7.488 -11.117 13.484 1 98.38 203 SER A CA 1
ATOM 1607 C C . SER A 1 203 ? 6.48 -11.172 14.625 1 98.38 203 SER A C 1
ATOM 1609 O O . SER A 1 203 ? 6.379 -10.242 15.422 1 98.38 203 SER A O 1
ATOM 1611 N N . ASP A 1 204 ? 5.73 -12.281 14.688 1 97.38 204 ASP A N 1
ATOM 1612 C CA . ASP A 1 204 ? 4.852 -12.539 15.82 1 97.38 204 ASP A CA 1
ATOM 1613 C C . ASP A 1 204 ? 5.633 -12.555 17.141 1 97.38 204 ASP A C 1
ATOM 1615 O O . ASP A 1 204 ? 5.137 -12.094 18.172 1 97.38 204 ASP A O 1
ATOM 1619 N N . ARG A 1 205 ? 6.801 -13.125 17.047 1 96.88 205 ARG A N 1
ATOM 1620 C CA . ARG A 1 205 ? 7.625 -13.258 18.25 1 96.88 205 ARG A CA 1
ATOM 1621 C C . ARG A 1 205 ? 7.918 -11.898 18.875 1 96.88 205 ARG A C 1
ATOM 1623 O O . ARG A 1 205 ? 7.719 -11.703 20.078 1 96.88 205 ARG A O 1
ATOM 1630 N N . VAL A 1 206 ? 8.406 -11.008 18.094 1 98.44 206 VAL A N 1
ATOM 1631 C CA . VAL A 1 206 ? 8.781 -9.695 18.609 1 98.44 206 VAL A CA 1
ATOM 1632 C C . VAL A 1 206 ? 7.523 -8.922 19.031 1 98.44 206 VAL A C 1
ATOM 1634 O O . VAL A 1 206 ? 7.539 -8.18 20.016 1 98.44 206 VAL A O 1
ATOM 1637 N N . TYR A 1 207 ? 6.469 -9.07 18.297 1 98.56 207 TYR A N 1
ATOM 1638 C CA . TYR A 1 207 ? 5.219 -8.414 18.656 1 98.56 207 TYR A CA 1
ATOM 1639 C C . TYR A 1 207 ? 4.73 -8.875 20.016 1 98.56 207 TYR A C 1
ATOM 1641 O O . TYR A 1 207 ? 4.301 -8.062 20.844 1 98.56 207 TYR A O 1
ATOM 1649 N N . ARG A 1 208 ? 4.777 -10.148 20.266 1 98.06 208 ARG A N 1
ATOM 1650 C CA . ARG A 1 208 ? 4.383 -10.695 21.562 1 98.06 208 ARG A CA 1
ATOM 1651 C C . ARG A 1 208 ? 5.27 -10.156 22.672 1 98.06 208 ARG A C 1
ATOM 1653 O O . ARG A 1 208 ? 4.789 -9.891 23.781 1 98.06 208 ARG A O 1
ATOM 1660 N N . ALA A 1 209 ? 6.539 -10.07 22.391 1 98.31 209 ALA A N 1
ATOM 1661 C CA . ALA A 1 209 ? 7.453 -9.492 23.375 1 98.31 209 ALA A CA 1
ATOM 1662 C C . ALA A 1 209 ? 7.039 -8.07 23.75 1 98.31 209 ALA A C 1
ATOM 1664 O O . ALA A 1 209 ? 7.113 -7.672 24.906 1 98.31 209 ALA A O 1
ATOM 1665 N N . ILE A 1 210 ? 6.641 -7.281 22.766 1 98.5 210 ILE A N 1
ATOM 1666 C CA . ILE A 1 210 ? 6.184 -5.914 23 1 98.5 210 ILE A CA 1
ATOM 1667 C C . ILE A 1 210 ? 4.914 -5.93 23.844 1 98.5 210 ILE A C 1
ATOM 1669 O O . ILE A 1 210 ? 4.809 -5.203 24.844 1 98.5 210 ILE A O 1
ATOM 1673 N N . GLN A 1 211 ? 3.961 -6.797 23.5 1 97.5 211 GLN A N 1
ATOM 1674 C CA . GLN A 1 211 ? 2.689 -6.883 24.219 1 97.5 211 GLN A CA 1
ATOM 1675 C C . GLN A 1 211 ? 2.902 -7.266 25.672 1 97.5 211 GLN A C 1
ATOM 1677 O O . GLN A 1 211 ? 2.184 -6.789 26.562 1 97.5 211 GLN A O 1
ATOM 1682 N N . THR A 1 212 ? 3.861 -8.086 25.891 1 97.25 212 THR A N 1
ATOM 1683 C CA . THR A 1 212 ? 4.078 -8.625 27.234 1 97.25 212 THR A CA 1
ATOM 1684 C C . THR A 1 212 ? 4.898 -7.652 28.078 1 97.25 212 THR A C 1
ATOM 1686 O O . THR A 1 212 ? 4.688 -7.547 29.281 1 97.25 212 THR A O 1
ATOM 1689 N N . SER A 1 213 ? 5.844 -6.961 27.453 1 97.38 213 SER A N 1
ATOM 1690 C CA . SER A 1 213 ? 6.828 -6.215 28.219 1 97.38 213 SER A CA 1
ATOM 1691 C C . SER A 1 213 ? 6.48 -4.73 28.266 1 97.38 213 SER A C 1
ATOM 1693 O O . SER A 1 213 ? 7.02 -3.988 29.094 1 97.38 213 SER A O 1
ATOM 1695 N N . CYS A 1 214 ? 5.66 -4.227 27.344 1 97.5 214 CYS A N 1
ATOM 1696 C CA . CYS A 1 214 ? 5.418 -2.791 27.266 1 97.5 214 CYS A CA 1
ATOM 1697 C C . CYS A 1 214 ? 3.998 -2.451 27.688 1 97.5 214 CYS A C 1
ATOM 1699 O O . CYS A 1 214 ? 3.033 -2.949 27.109 1 97.5 214 CYS A O 1
ATOM 1701 N N . GLY A 1 215 ? 3.809 -1.612 28.688 1 94.75 215 GLY A N 1
ATOM 1702 C CA . GLY A 1 215 ? 2.502 -1.164 29.156 1 94.75 215 GLY A CA 1
ATOM 1703 C C . GLY A 1 215 ? 2.033 0.105 28.469 1 94.75 215 GLY A C 1
ATOM 1704 O O . GLY A 1 215 ? 0.852 0.452 28.531 1 94.75 215 GLY A O 1
ATOM 1705 N N . PHE A 1 216 ? 2.928 0.78 27.828 1 94.12 216 PHE A N 1
ATOM 1706 C CA . PHE A 1 216 ? 2.666 2.039 27.141 1 94.12 216 PHE A CA 1
ATOM 1707 C C . PHE A 1 216 ? 1.965 3.025 28.062 1 94.12 216 PHE A C 1
ATOM 1709 O O . PHE A 1 216 ? 0.943 3.609 27.703 1 94.12 216 PHE A O 1
ATOM 1716 N N . ASN A 1 217 ? 2.404 3.152 29.25 1 88.69 217 ASN A N 1
ATOM 1717 C CA . ASN A 1 217 ? 1.907 4.031 30.297 1 88.69 217 ASN A CA 1
ATOM 1718 C C . ASN A 1 217 ? 3.008 4.941 30.828 1 88.69 217 ASN A C 1
ATOM 1720 O O . ASN A 1 217 ? 3.172 5.082 32.031 1 88.69 217 ASN A O 1
ATOM 1724 N N . GLU A 1 218 ? 3.885 5.395 29.953 1 83.5 218 GLU A N 1
ATOM 1725 C CA . GLU A 1 218 ? 4.926 6.383 30.219 1 83.5 218 GLU A CA 1
ATOM 1726 C C . GLU A 1 218 ? 6.148 5.734 30.859 1 83.5 218 GLU A C 1
ATOM 1728 O O . GLU A 1 218 ? 7.219 6.34 30.922 1 83.5 218 GLU A O 1
ATOM 1733 N N . THR A 1 219 ? 6.027 4.516 31.422 1 86.38 219 THR A N 1
ATOM 1734 C CA . THR A 1 219 ? 7.18 3.812 31.969 1 86.38 219 THR A CA 1
ATOM 1735 C C . THR A 1 219 ? 7.582 2.648 31.062 1 86.38 219 THR A C 1
ATOM 1737 O O . THR A 1 219 ? 6.77 1.762 30.797 1 86.38 219 THR A O 1
ATOM 1740 N N . TYR A 1 220 ? 8.727 2.701 30.625 1 91.69 220 TYR A N 1
ATOM 1741 C CA . TYR A 1 220 ? 9.227 1.666 29.734 1 91.69 220 TYR A CA 1
ATOM 1742 C C . TYR A 1 220 ? 10.422 0.946 30.344 1 91.69 220 TYR A C 1
ATOM 1744 O O . TYR A 1 220 ? 11.492 1.537 30.516 1 91.69 220 TYR A O 1
ATOM 1752 N N . THR A 1 221 ? 10.242 -0.314 30.688 1 95.81 221 THR A N 1
ATOM 1753 C CA . THR A 1 221 ? 11.289 -1.149 31.266 1 95.81 221 THR A CA 1
ATOM 1754 C C . THR A 1 221 ? 12.375 -1.444 30.234 1 95.81 221 THR A C 1
ATOM 1756 O O . THR A 1 221 ? 12.195 -1.162 29.047 1 95.81 221 THR A O 1
ATOM 1759 N N . ASN A 1 222 ? 13.453 -2 30.719 1 97.06 222 ASN A N 1
ATOM 1760 C CA . ASN A 1 222 ? 14.523 -2.41 29.812 1 97.06 222 ASN A CA 1
ATOM 1761 C C . ASN A 1 222 ? 14.039 -3.463 28.812 1 97.06 222 ASN A C 1
ATOM 1763 O O . ASN A 1 222 ? 14.422 -3.439 27.641 1 97.06 222 ASN A O 1
ATOM 1767 N N . ASP A 1 223 ? 13.242 -4.375 29.297 1 97.62 223 ASP A N 1
ATOM 1768 C CA . ASP A 1 223 ? 12.68 -5.41 28.422 1 97.62 223 ASP A CA 1
ATOM 1769 C C . ASP A 1 223 ? 11.82 -4.797 27.328 1 97.62 223 ASP A C 1
ATOM 1771 O O . ASP A 1 223 ? 11.859 -5.242 26.172 1 97.62 223 ASP A O 1
ATOM 1775 N N . CYS A 1 224 ? 11.055 -3.852 27.75 1 97.81 224 CYS A N 1
ATOM 1776 C CA . CYS A 1 224 ? 10.227 -3.145 26.781 1 97.81 224 CYS A CA 1
ATOM 1777 C C . CYS A 1 224 ? 11.086 -2.434 25.75 1 97.81 224 CYS A C 1
ATOM 1779 O O . CYS A 1 224 ? 10.852 -2.568 24.547 1 97.81 224 CYS A O 1
ATOM 1781 N N . GLN A 1 225 ? 12.047 -1.704 26.156 1 97.62 225 GLN A N 1
ATOM 1782 C CA . GLN A 1 225 ? 12.938 -0.987 25.266 1 97.62 225 GLN A CA 1
ATOM 1783 C C . GLN A 1 225 ? 13.641 -1.947 24.297 1 97.62 225 GLN A C 1
ATOM 1785 O O . GLN A 1 225 ? 13.781 -1.652 23.109 1 97.62 225 GLN A O 1
ATOM 1790 N N . ASN A 1 226 ? 14.086 -3.094 24.828 1 98.19 226 ASN A N 1
ATOM 1791 C CA . ASN A 1 226 ? 14.742 -4.102 24 1 98.19 226 ASN A CA 1
ATOM 1792 C C . ASN A 1 226 ? 13.797 -4.652 22.938 1 98.19 226 ASN A C 1
ATOM 1794 O O . ASN A 1 226 ? 14.195 -4.844 21.781 1 98.19 226 ASN A O 1
ATOM 1798 N N . ALA A 1 227 ? 12.57 -4.938 23.344 1 98.44 227 ALA A N 1
ATOM 1799 C CA . ALA A 1 227 ? 11.578 -5.453 22.406 1 98.44 227 ALA A CA 1
ATOM 1800 C C . ALA A 1 227 ? 11.289 -4.445 21.297 1 98.44 227 ALA A C 1
ATOM 1802 O O . ALA A 1 227 ? 11.195 -4.816 20.125 1 98.44 227 ALA A O 1
ATOM 1803 N N . MET A 1 228 ? 11.125 -3.172 21.672 1 98.44 228 MET A N 1
ATOM 1804 C CA . MET A 1 228 ? 10.867 -2.127 20.688 1 98.44 228 MET A CA 1
ATOM 1805 C C . MET A 1 228 ? 12.055 -1.979 19.734 1 98.44 228 MET A C 1
ATOM 1807 O O . MET A 1 228 ? 11.867 -1.795 18.531 1 98.44 228 MET A O 1
ATOM 1811 N N . ASN A 1 229 ? 13.258 -2.068 20.266 1 98.38 229 ASN A N 1
ATOM 1812 C CA . ASN A 1 229 ? 14.453 -1.993 19.422 1 98.38 229 ASN A CA 1
ATOM 1813 C C . ASN A 1 229 ? 14.523 -3.154 18.438 1 98.38 229 ASN A C 1
ATOM 1815 O O . ASN A 1 229 ? 14.898 -2.969 17.281 1 98.38 229 ASN A O 1
ATOM 1819 N N . LEU A 1 230 ? 14.227 -4.344 18.922 1 98.44 230 LEU A N 1
ATOM 1820 C CA . LEU A 1 230 ? 14.227 -5.52 18.062 1 98.44 230 LEU A CA 1
ATOM 1821 C C . LEU A 1 230 ? 13.18 -5.379 16.953 1 98.44 230 LEU A C 1
ATOM 1823 O O . LEU A 1 230 ? 13.422 -5.777 15.812 1 98.44 230 LEU A O 1
ATOM 1827 N N . ALA A 1 231 ? 12 -4.859 17.328 1 98.75 231 ALA A N 1
ATOM 1828 C CA . ALA A 1 231 ? 10.961 -4.617 16.328 1 98.75 231 ALA A CA 1
ATOM 1829 C C . ALA A 1 231 ? 11.461 -3.672 15.242 1 98.75 231 ALA A C 1
ATOM 1831 O O . ALA A 1 231 ? 11.219 -3.902 14.055 1 98.75 231 ALA A O 1
ATOM 1832 N N . ASN A 1 232 ? 12.117 -2.627 15.641 1 98.56 232 ASN A N 1
ATOM 1833 C CA . ASN A 1 232 ? 12.656 -1.67 14.68 1 98.56 232 ASN A CA 1
ATOM 1834 C C . ASN A 1 232 ? 13.711 -2.307 13.789 1 98.56 232 ASN A C 1
ATOM 1836 O O . ASN A 1 232 ? 13.797 -1.992 12.594 1 98.56 232 ASN A O 1
ATOM 1840 N N . LYS A 1 233 ? 14.492 -3.145 14.328 1 98.25 233 LYS A N 1
ATOM 1841 C CA . LYS A 1 233 ? 15.492 -3.865 13.555 1 98.25 233 LYS A CA 1
ATOM 1842 C C . LYS A 1 233 ? 14.836 -4.793 12.531 1 98.25 233 LYS A C 1
ATOM 1844 O O . LYS A 1 233 ? 15.266 -4.871 11.383 1 98.25 233 LYS A O 1
ATOM 1849 N N . GLU A 1 234 ? 13.797 -5.523 12.961 1 98.56 234 GLU A N 1
ATOM 1850 C CA . GLU A 1 234 ? 13.07 -6.418 12.062 1 98.56 234 GLU A CA 1
ATOM 1851 C C . GLU A 1 234 ? 12.406 -5.641 10.93 1 98.56 234 GLU A C 1
ATOM 1853 O O . GLU A 1 234 ? 12.406 -6.094 9.781 1 98.56 234 GLU A O 1
ATOM 1858 N N . LYS A 1 235 ? 11.773 -4.547 11.234 1 98.56 235 LYS A N 1
ATOM 1859 C CA . LYS A 1 235 ? 11.125 -3.715 10.227 1 98.56 235 LYS A CA 1
ATOM 1860 C C . LYS A 1 235 ? 12.117 -3.26 9.156 1 98.56 235 LYS A C 1
ATOM 1862 O O . LYS A 1 235 ? 11.773 -3.199 7.977 1 98.56 235 LYS A O 1
ATOM 1867 N N . GLY A 1 236 ? 13.32 -2.943 9.594 1 98.12 236 GLY A N 1
ATOM 1868 C CA . GLY A 1 236 ? 14.336 -2.424 8.688 1 98.12 236 GLY A CA 1
ATOM 1869 C C . GLY A 1 236 ? 14.109 -0.972 8.312 1 98.12 236 GLY A C 1
ATOM 1870 O O . GLY A 1 236 ? 13.266 -0.294 8.906 1 98.12 236 GLY A O 1
ATOM 1871 N N . ASN A 1 237 ? 14.883 -0.487 7.371 1 96.12 237 ASN A N 1
ATOM 1872 C CA . ASN A 1 237 ? 14.867 0.917 6.973 1 96.12 237 ASN A CA 1
ATOM 1873 C C . ASN A 1 237 ? 13.766 1.197 5.949 1 96.12 237 ASN A C 1
ATOM 1875 O O . ASN A 1 237 ? 14.055 1.436 4.773 1 96.12 237 ASN A O 1
ATOM 1879 N N . VAL A 1 238 ? 12.594 1.2 6.391 1 97.12 238 VAL A N 1
ATOM 1880 C CA . VAL A 1 238 ? 11.414 1.579 5.629 1 97.12 238 VAL A CA 1
ATOM 1881 C C . VAL A 1 238 ? 10.938 2.965 6.062 1 97.12 238 VAL A C 1
ATOM 1883 O O . VAL A 1 238 ? 11 3.307 7.246 1 97.12 238 VAL A O 1
ATOM 1886 N N . ASP A 1 239 ? 10.523 3.812 5.086 1 95.31 239 ASP A N 1
ATOM 1887 C CA . ASP A 1 239 ? 9.977 5.121 5.43 1 95.31 239 ASP A CA 1
ATOM 1888 C C . ASP A 1 239 ? 8.664 4.98 6.203 1 95.31 239 ASP A C 1
ATOM 1890 O O . ASP A 1 239 ? 7.652 4.559 5.645 1 95.31 239 ASP A O 1
ATOM 1894 N N . ASP A 1 240 ? 8.664 5.375 7.398 1 97.25 240 ASP A N 1
ATOM 1895 C CA . ASP A 1 240 ? 7.48 5.223 8.242 1 97.25 240 ASP A CA 1
ATOM 1896 C C . ASP A 1 240 ? 6.363 6.16 7.789 1 97.25 240 ASP A C 1
ATOM 1898 O O . ASP A 1 240 ? 5.195 5.953 8.133 1 97.25 240 ASP A O 1
ATOM 1902 N N . TYR A 1 241 ? 6.707 7.211 7.066 1 96.88 241 TYR A N 1
ATOM 1903 C CA . TYR A 1 241 ? 5.711 8.188 6.633 1 96.88 241 TYR A CA 1
ATOM 1904 C C . TYR A 1 241 ? 4.93 7.668 5.43 1 96.88 241 TYR A C 1
ATOM 1906 O O . TYR A 1 241 ? 3.891 8.227 5.07 1 96.88 241 TYR A O 1
ATOM 1914 N N . ASN A 1 242 ? 5.355 6.672 4.805 1 97.19 242 ASN A N 1
ATOM 1915 C CA . ASN A 1 242 ? 4.719 5.844 3.789 1 97.19 242 ASN A CA 1
ATOM 1916 C C . ASN A 1 242 ? 5.441 4.516 3.611 1 97.19 242 ASN A C 1
ATOM 1918 O O . ASN A 1 242 ? 6.461 4.445 2.922 1 97.19 242 ASN A O 1
ATOM 1922 N N . ILE A 1 243 ? 4.914 3.463 4.082 1 97.44 243 ILE A N 1
ATOM 1923 C CA . ILE A 1 243 ? 5.652 2.217 4.258 1 97.44 243 ILE A CA 1
ATOM 1924 C C . ILE A 1 243 ? 5.895 1.564 2.898 1 97.44 243 ILE A C 1
ATOM 1926 O O . ILE A 1 243 ? 6.68 0.621 2.785 1 97.44 243 ILE A O 1
ATOM 1930 N N . TYR A 1 244 ? 5.297 2.088 1.827 1 95.75 244 TYR A N 1
ATOM 1931 C CA . TYR A 1 244 ? 5.469 1.463 0.52 1 95.75 244 TYR A CA 1
ATOM 1932 C C . TYR A 1 244 ? 6.242 2.377 -0.424 1 95.75 244 TYR A C 1
ATOM 1934 O O . TYR A 1 244 ? 6.602 1.976 -1.533 1 95.75 244 TYR A O 1
ATOM 1942 N N . ALA A 1 245 ? 6.496 3.646 -0.025 1 93.62 245 ALA A N 1
ATOM 1943 C CA . ALA A 1 245 ? 7.219 4.594 -0.873 1 93.62 245 ALA A CA 1
ATOM 1944 C C . ALA A 1 245 ? 8.711 4.273 -0.908 1 93.62 245 ALA A C 1
ATOM 1946 O O . ALA A 1 245 ? 9.266 3.787 0.078 1 93.62 245 ALA A O 1
ATOM 1947 N N . PRO A 1 246 ? 9.336 4.52 -2.035 1 91.06 246 PRO A N 1
ATOM 1948 C CA . PRO A 1 246 ? 10.797 4.402 -2.064 1 91.06 246 PRO A CA 1
ATOM 1949 C C . PRO A 1 246 ? 11.492 5.496 -1.256 1 91.06 246 PRO A C 1
ATOM 1951 O O . PRO A 1 246 ? 10.883 6.523 -0.946 1 91.06 246 PRO A O 1
ATOM 1954 N N . GLN A 1 247 ? 12.734 5.25 -0.945 1 91.38 247 GLN A N 1
ATOM 1955 C CA . GLN A 1 247 ? 13.547 6.234 -0.238 1 91.38 247 GLN A CA 1
ATOM 1956 C C . GLN A 1 247 ? 14.344 7.094 -1.216 1 91.38 247 GLN A C 1
ATOM 1958 O O . GLN A 1 247 ? 14.594 6.684 -2.352 1 91.38 247 GLN A O 1
ATOM 1963 N N . CYS A 1 248 ? 14.625 8.312 -0.831 1 91.06 248 CYS A N 1
ATOM 1964 C CA . CYS A 1 248 ? 15.547 9.141 -1.598 1 91.06 248 CYS A CA 1
ATOM 1965 C C . CYS A 1 248 ? 17 8.742 -1.325 1 91.06 248 CYS A C 1
ATOM 1967 O O . CYS A 1 248 ? 17.5 8.953 -0.224 1 91.06 248 CYS A O 1
ATOM 1969 N N . HIS A 1 249 ? 17.672 8.203 -2.211 1 86.75 249 HIS A N 1
ATOM 1970 C CA . HIS A 1 249 ? 19.047 7.75 -2.025 1 86.75 249 HIS A CA 1
ATOM 1971 C C . HIS A 1 249 ? 20.031 8.781 -2.553 1 86.75 249 HIS A C 1
ATOM 1973 O O . HIS A 1 249 ? 21.156 8.891 -2.037 1 86.75 249 HIS A O 1
ATOM 1979 N N . ASP A 1 250 ? 19.672 9.414 -3.588 1 83.56 250 ASP A N 1
ATOM 1980 C CA . ASP A 1 250 ? 20.516 10.438 -4.195 1 83.56 250 ASP A CA 1
ATOM 1981 C C . ASP A 1 250 ? 19.688 11.547 -4.828 1 83.56 250 ASP A C 1
ATOM 1983 O O . ASP A 1 250 ? 19.172 11.391 -5.945 1 83.56 250 ASP A O 1
ATOM 1987 N N . ALA A 1 251 ? 19.656 12.664 -4.234 1 83.5 251 ALA A N 1
ATOM 1988 C CA . ALA A 1 251 ? 18.812 13.758 -4.719 1 83.5 251 ALA A CA 1
ATOM 1989 C C . ALA A 1 251 ? 19.438 14.43 -5.934 1 83.5 251 ALA A C 1
ATOM 1991 O O . ALA A 1 251 ? 18.766 15.156 -6.668 1 83.5 251 ALA A O 1
ATOM 1992 N N . SER A 1 252 ? 20.734 14.242 -5.988 1 80.75 252 SER A N 1
ATOM 1993 C CA . SER A 1 252 ? 21.438 14.836 -7.121 1 80.75 252 SER A CA 1
ATOM 1994 C C . SER A 1 252 ? 21.203 14.031 -8.398 1 80.75 252 SER A C 1
ATOM 1996 O O . SER A 1 252 ? 21.422 14.531 -9.5 1 80.75 252 SER A O 1
ATOM 1998 N N . ASN A 1 253 ? 20.953 12.812 -8.289 1 71.44 253 ASN A N 1
ATOM 1999 C CA . ASN A 1 253 ? 20.625 11.938 -9.406 1 71.44 253 ASN A CA 1
ATOM 2000 C C . ASN A 1 253 ? 19.344 11.164 -9.156 1 71.44 253 ASN A C 1
ATOM 2002 O O . ASN A 1 253 ? 19.359 9.945 -8.969 1 71.44 253 ASN A O 1
ATOM 2006 N N . PRO A 1 254 ? 18.484 11.984 -9.188 1 65.12 254 PRO A N 1
ATOM 2007 C CA . PRO A 1 254 ? 17.234 11.297 -8.859 1 65.12 254 PRO A CA 1
ATOM 2008 C C . PRO A 1 254 ? 16.812 10.273 -9.914 1 65.12 254 PRO A C 1
ATOM 2010 O O . PRO A 1 254 ? 17.125 10.453 -11.102 1 65.12 254 PRO A O 1
ATOM 2013 N N . SER A 1 255 ? 16.734 9.031 -9.492 1 57.78 255 SER A N 1
ATOM 2014 C CA . SER A 1 255 ? 16.297 8 -10.438 1 57.78 255 SER A CA 1
ATOM 2015 C C . SER A 1 255 ? 15.227 8.523 -11.375 1 57.78 255 SER A C 1
ATOM 2017 O O . SER A 1 255 ? 14.336 9.266 -10.961 1 57.78 255 SER A O 1
ATOM 2019 N N . PRO A 1 256 ? 15.547 8.5 -12.625 1 49.69 256 PRO A N 1
ATOM 2020 C CA . PRO A 1 256 ? 14.578 9.016 -13.602 1 49.69 256 PRO A CA 1
ATOM 2021 C C . PRO A 1 256 ? 13.133 8.719 -13.211 1 49.69 256 PRO A C 1
ATOM 2023 O O . PRO A 1 256 ? 12.859 7.707 -12.57 1 49.69 256 PRO A O 1
ATOM 2026 N N . SER A 1 257 ? 12.25 9.789 -12.945 1 46.75 257 SER A N 1
ATOM 2027 C CA . SER A 1 257 ? 10.797 9.719 -12.789 1 46.75 257 SER A CA 1
ATOM 2028 C C . SER A 1 257 ? 10.242 8.445 -13.414 1 46.75 257 SER A C 1
ATOM 2030 O O . SER A 1 257 ? 9.047 8.148 -13.266 1 46.75 257 SER A O 1
ATOM 2032 N N . GLY A 1 258 ? 11.094 7.633 -14.055 1 42.22 258 GLY A N 1
ATOM 2033 C CA . GLY A 1 258 ? 10.609 6.523 -14.859 1 42.22 258 GLY A CA 1
ATOM 2034 C C . GLY A 1 258 ? 10.461 5.234 -14.07 1 42.22 258 GLY A C 1
ATOM 2035 O O . GLY A 1 258 ? 10.023 4.219 -14.602 1 42.22 258 GLY A O 1
ATOM 2036 N N . SER A 1 259 ? 11.102 5.379 -12.852 1 45.69 259 SER A N 1
ATOM 2037 C CA . SER A 1 259 ? 10.852 4.105 -12.188 1 45.69 259 SER A CA 1
ATOM 2038 C C . SER A 1 259 ? 9.398 3.996 -11.734 1 45.69 259 SER A C 1
ATOM 2040 O O . SER A 1 259 ? 8.797 4.988 -11.312 1 45.69 259 SER A O 1
ATOM 2042 N N . SER A 1 260 ? 8.719 2.959 -12.07 1 45.03 260 SER A N 1
ATOM 2043 C CA . SER A 1 260 ? 7.324 2.646 -11.766 1 45.03 260 SER A CA 1
ATOM 2044 C C . SER A 1 260 ? 6.965 3.037 -10.336 1 45.03 260 SER A C 1
ATOM 2046 O O . SER A 1 260 ? 5.879 3.562 -10.086 1 45.03 260 SER A O 1
ATOM 2048 N N . ASP A 1 261 ? 7.941 2.891 -9.391 1 44.31 261 ASP A N 1
ATOM 2049 C CA . ASP A 1 261 ? 7.672 3.139 -7.977 1 44.31 261 ASP A CA 1
ATOM 2050 C C . ASP A 1 261 ? 7.52 4.633 -7.699 1 44.31 261 ASP A C 1
ATOM 2052 O O . ASP A 1 261 ? 6.668 5.043 -6.91 1 44.31 261 ASP A O 1
ATOM 2056 N N . SER A 1 262 ? 8.297 5.473 -8.414 1 43.5 262 SER A N 1
ATOM 2057 C CA . SER A 1 262 ? 8.312 6.902 -8.117 1 43.5 262 SER A CA 1
ATOM 2058 C C . SER A 1 262 ? 7.043 7.582 -8.633 1 43.5 262 SER A C 1
ATOM 2060 O O . SER A 1 262 ? 6.574 8.555 -8.039 1 43.5 262 SER A O 1
ATOM 2062 N N . VAL A 1 263 ? 6.473 6.988 -9.578 1 49 263 VAL A N 1
ATOM 2063 C CA . VAL A 1 263 ? 5.332 7.66 -10.18 1 49 263 VAL A CA 1
ATOM 2064 C C . VAL A 1 263 ? 4.094 7.477 -9.305 1 49 263 VAL A C 1
ATOM 2066 O O . VAL A 1 263 ? 3.312 8.414 -9.117 1 49 263 VAL A O 1
ATOM 2069 N N . ALA A 1 264 ? 4.109 6.402 -8.586 1 59.34 264 ALA A N 1
ATOM 2070 C CA . ALA A 1 264 ? 2.906 6.152 -7.801 1 59.34 264 ALA A CA 1
ATOM 2071 C C . ALA A 1 264 ? 2.961 6.895 -6.469 1 59.34 264 ALA A C 1
ATOM 2073 O O . ALA A 1 264 ? 1.931 7.328 -5.949 1 59.34 264 ALA A O 1
ATOM 2074 N N . PHE A 1 265 ? 4.164 7.059 -6.004 1 72.88 265 PHE A N 1
ATOM 2075 C CA . PHE A 1 265 ? 4.27 7.598 -4.652 1 72.88 265 PHE A CA 1
ATOM 2076 C C . PHE A 1 265 ? 4.918 8.977 -4.672 1 72.88 265 PHE A C 1
ATOM 2078 O O . PHE A 1 265 ? 5.07 9.609 -3.627 1 72.88 265 PHE A O 1
ATOM 2085 N N . GLY A 1 266 ? 5.16 9.5 -5.801 1 76.19 266 GLY A N 1
ATOM 2086 C CA . GLY A 1 266 ? 5.84 10.781 -5.898 1 76.19 266 GLY A CA 1
ATOM 2087 C C . GLY A 1 266 ? 7.348 10.664 -5.84 1 76.19 266 GLY A C 1
ATOM 2088 O O . GLY A 1 266 ? 7.883 9.578 -5.621 1 76.19 266 GLY A O 1
ATOM 2089 N N . ASP A 1 267 ? 8 11.742 -6.066 1 86.88 267 ASP A N 1
ATOM 2090 C CA . ASP A 1 267 ? 9.461 11.812 -5.977 1 86.88 267 ASP A CA 1
ATOM 2091 C C . ASP A 1 267 ? 9.922 11.836 -4.523 1 86.88 267 ASP A C 1
ATOM 2093 O O . ASP A 1 267 ? 9.641 12.789 -3.795 1 86.88 267 ASP A O 1
ATOM 2097 N N . PRO A 1 268 ? 10.586 10.773 -4.105 1 89.94 268 PRO A N 1
ATOM 2098 C CA . PRO A 1 268 ? 10.961 10.703 -2.691 1 89.94 268 PRO A CA 1
ATOM 2099 C C . PRO A 1 268 ? 11.969 11.773 -2.295 1 89.94 268 PRO A C 1
ATOM 2101 O O . PRO A 1 268 ? 12.219 11.984 -1.104 1 89.94 268 PRO A O 1
ATOM 2104 N N . CYS A 1 269 ? 12.555 12.5 -3.254 1 93.56 269 CYS A N 1
ATOM 2105 C CA . CYS A 1 269 ? 13.586 13.492 -2.955 1 93.56 269 CYS A CA 1
ATOM 2106 C C . CYS A 1 269 ? 13 14.898 -2.959 1 93.56 269 CYS A C 1
ATOM 2108 O O . CYS A 1 269 ? 13.727 15.883 -2.816 1 93.56 269 CYS A O 1
ATOM 2110 N N . THR A 1 270 ? 11.75 15.047 -3.082 1 93.81 270 THR A N 1
ATOM 2111 C CA . THR A 1 270 ? 11.102 16.344 -3.211 1 93.81 270 THR A CA 1
ATOM 2112 C C . THR A 1 270 ? 11.469 17.25 -2.037 1 93.81 270 THR A C 1
ATOM 2114 O O . THR A 1 270 ? 11.625 18.469 -2.205 1 93.81 270 THR A O 1
ATOM 2117 N N . ASN A 1 271 ? 11.555 16.719 -0.833 1 94.44 271 ASN A N 1
ATOM 2118 C CA . ASN A 1 271 ? 11.914 17.5 0.338 1 94.44 271 ASN A CA 1
ATOM 2119 C C . ASN A 1 271 ? 13.266 18.188 0.165 1 94.44 271 ASN A C 1
ATOM 2121 O O . ASN A 1 271 ? 13.477 19.297 0.665 1 94.44 271 ASN A O 1
ATOM 2125 N N . HIS A 1 272 ? 14.156 17.531 -0.527 1 95.31 272 HIS A N 1
ATOM 2126 C CA . HIS A 1 272 ? 15.469 18.094 -0.788 1 95.31 272 HIS A CA 1
ATOM 2127 C C . HIS A 1 272 ? 15.375 19.281 -1.739 1 95.31 272 HIS A C 1
ATOM 2129 O O . HIS A 1 272 ? 16.078 20.297 -1.561 1 95.31 272 HIS A O 1
ATOM 2135 N N . TYR A 1 273 ? 14.562 19.141 -2.756 1 96.38 273 TYR A N 1
ATOM 2136 C CA . TYR A 1 273 ? 14.391 20.219 -3.721 1 96.38 273 TYR A CA 1
ATOM 2137 C C . TYR A 1 273 ? 13.797 21.453 -3.053 1 96.38 273 TYR A C 1
ATOM 2139 O O . TYR A 1 273 ? 14.242 22.578 -3.293 1 96.38 273 TYR A O 1
ATOM 2147 N N . VAL A 1 274 ? 12.812 21.203 -2.219 1 97.06 274 VAL A N 1
ATOM 2148 C CA . VAL A 1 274 ? 12.141 22.281 -1.511 1 97.06 274 VAL A CA 1
ATOM 2149 C C . VAL A 1 274 ? 13.133 22.984 -0.587 1 97.06 274 VAL A C 1
ATOM 2151 O O . VAL A 1 274 ? 13.188 24.219 -0.548 1 97.06 274 VAL A O 1
ATOM 2154 N N . SER A 1 275 ? 13.891 22.203 0.128 1 97.12 275 SER A N 1
ATOM 2155 C CA . SER A 1 275 ? 14.867 22.766 1.047 1 97.12 275 SER A CA 1
ATOM 2156 C C . SER A 1 275 ? 15.883 23.641 0.307 1 97.12 275 SER A C 1
ATOM 2158 O O . SER A 1 275 ? 16.203 24.734 0.753 1 97.12 275 SER A O 1
ATOM 2160 N N . SER A 1 276 ? 16.375 23.125 -0.804 1 97 276 SER A N 1
ATOM 2161 C CA . SER A 1 276 ? 17.344 23.891 -1.604 1 97 276 SER A CA 1
ATOM 2162 C C . SER A 1 276 ? 16.719 25.188 -2.109 1 97 276 SER A C 1
ATOM 2164 O O . SER A 1 276 ? 17.359 26.25 -2.053 1 97 276 SER A O 1
ATOM 2166 N N . TYR A 1 277 ? 15.547 25.094 -2.59 1 97.81 277 TYR A N 1
ATOM 2167 C CA . TYR A 1 277 ? 14.844 26.25 -3.137 1 97.81 277 TYR A CA 1
ATOM 2168 C C . TYR A 1 277 ? 14.617 27.297 -2.064 1 97.81 277 TYR A C 1
ATOM 2170 O O . TYR A 1 277 ? 14.828 28.5 -2.305 1 97.81 277 TYR A O 1
ATOM 2178 N N . LEU A 1 278 ? 14.242 26.922 -0.881 1 97.94 278 LEU A N 1
ATOM 2179 C CA . LEU A 1 278 ? 13.867 27.859 0.169 1 97.94 278 LEU A CA 1
ATOM 2180 C C . LEU A 1 278 ? 15.102 28.438 0.851 1 97.94 278 LEU A C 1
ATOM 2182 O O . LEU A 1 278 ? 15 29.406 1.604 1 97.94 278 LEU A O 1
ATOM 2186 N N . ASN A 1 279 ? 16.234 27.891 0.548 1 97.25 279 ASN A N 1
ATOM 2187 C CA . ASN A 1 279 ? 17.484 28.438 1.063 1 97.25 279 ASN A CA 1
ATOM 2188 C C . ASN A 1 279 ? 18.156 29.344 0.038 1 97.25 279 ASN A C 1
ATOM 2190 O O . ASN A 1 279 ? 19.219 29.922 0.306 1 97.25 279 ASN A O 1
ATOM 2194 N N . ASN A 1 280 ? 17.578 29.469 -1.128 1 96.5 280 ASN A N 1
ATOM 2195 C CA . ASN A 1 280 ? 18.047 30.406 -2.148 1 96.5 280 ASN A CA 1
ATOM 2196 C C . ASN A 1 280 ? 17.781 31.859 -1.748 1 96.5 280 ASN A C 1
ATOM 2198 O O . ASN A 1 280 ? 16.641 32.25 -1.521 1 96.5 280 ASN A O 1
ATOM 2202 N N . PRO A 1 281 ? 18.797 32.719 -1.807 1 95.19 281 PRO A N 1
ATOM 2203 C CA . PRO A 1 281 ? 18.625 34.094 -1.371 1 95.19 281 PRO A CA 1
ATOM 2204 C C . PRO A 1 281 ? 17.641 34.875 -2.236 1 95.19 281 PRO A C 1
ATOM 2206 O O . PRO A 1 281 ? 16.938 35.75 -1.739 1 95.19 281 PRO A O 1
ATOM 2209 N N . GLU A 1 282 ? 17.562 34.594 -3.484 1 96.25 282 GLU A N 1
ATOM 2210 C CA . GLU A 1 282 ? 16.594 35.25 -4.363 1 96.25 282 GLU A CA 1
ATOM 2211 C C . GLU A 1 282 ? 15.164 34.906 -3.961 1 96.25 282 GLU A C 1
ATOM 2213 O O . GLU A 1 282 ? 14.289 35.781 -4.008 1 96.25 282 GLU A O 1
ATOM 2218 N N . VAL A 1 283 ? 14.969 33.656 -3.609 1 97.19 283 VAL A N 1
ATOM 2219 C CA . VAL A 1 283 ? 13.656 33.219 -3.16 1 97.19 283 VAL A CA 1
ATOM 2220 C C . VAL A 1 283 ? 13.305 33.906 -1.838 1 97.19 283 VAL A C 1
ATOM 2222 O O . VAL A 1 283 ? 12.18 34.375 -1.658 1 97.19 283 VAL A O 1
ATOM 2225 N N . GLN A 1 284 ? 14.227 33.938 -0.928 1 97.38 284 GLN A N 1
ATOM 2226 C CA . GLN A 1 284 ? 14.008 34.594 0.37 1 97.38 284 GLN A CA 1
ATOM 2227 C C . GLN A 1 284 ? 13.664 36.062 0.211 1 97.38 284 GLN A C 1
ATOM 2229 O O . GLN A 1 284 ? 12.781 36.562 0.906 1 97.38 284 GLN A O 1
ATOM 2234 N N . ARG A 1 285 ? 14.266 36.719 -0.699 1 96.31 285 ARG A N 1
ATOM 2235 C CA . ARG A 1 285 ? 13.961 38.125 -0.963 1 96.31 285 ARG A CA 1
ATOM 2236 C C . ARG A 1 285 ? 12.539 38.281 -1.509 1 96.31 285 ARG A C 1
ATOM 2238 O O . ARG A 1 285 ? 11.797 39.188 -1.073 1 96.31 285 ARG A O 1
ATOM 2245 N N . ALA A 1 286 ? 12.211 37.438 -2.422 1 96.38 286 ALA A N 1
ATOM 2246 C CA . ALA A 1 286 ? 10.891 37.5 -3.039 1 96.38 286 ALA A CA 1
ATOM 2247 C C . ALA A 1 286 ? 9.797 37.25 -2.01 1 96.38 286 ALA A C 1
ATOM 2249 O O . ALA A 1 286 ? 8.703 37.844 -2.104 1 96.38 286 ALA A O 1
ATOM 2250 N N . LEU A 1 287 ? 10.07 36.469 -0.989 1 97.5 287 LEU A N 1
ATOM 2251 C CA . LEU A 1 287 ? 9.109 36.094 0.039 1 97.5 287 LEU A CA 1
ATOM 2252 C C . LEU A 1 287 ? 9.156 37.062 1.217 1 97.5 287 LEU A C 1
ATOM 2254 O O . LEU A 1 287 ? 8.414 36.906 2.188 1 97.5 287 LEU A O 1
ATOM 2258 N N . HIS A 1 288 ? 10.008 38.031 1.123 1 96.81 288 HIS A N 1
ATOM 2259 C CA . HIS A 1 288 ? 10.25 38.938 2.24 1 96.81 288 HIS A CA 1
ATOM 2260 C C . HIS A 1 288 ? 10.68 38.156 3.486 1 96.81 288 HIS A C 1
ATOM 2262 O O . HIS A 1 288 ? 10.266 38.5 4.602 1 96.81 288 HIS A O 1
ATOM 2268 N N . ALA A 1 289 ? 11.375 37.125 3.266 1 95.81 289 ALA A N 1
ATOM 2269 C CA . ALA A 1 289 ? 11.82 36.219 4.34 1 95.81 289 ALA A CA 1
ATOM 2270 C C . ALA A 1 289 ? 13.289 36.469 4.672 1 95.81 289 ALA A C 1
ATOM 2272 O O . ALA A 1 289 ? 14.078 36.844 3.797 1 95.81 289 ALA A O 1
ATOM 2273 N N . ASN A 1 290 ? 13.609 36.219 5.914 1 90.88 290 ASN A N 1
ATOM 2274 C CA . ASN A 1 290 ? 14.984 36.344 6.383 1 90.88 290 ASN A CA 1
ATOM 2275 C C . ASN A 1 290 ? 15.531 37.75 6.152 1 90.88 290 ASN A C 1
ATOM 2277 O O . ASN A 1 290 ? 16.672 37.906 5.707 1 90.88 290 ASN A O 1
ATOM 2281 N N . THR A 1 291 ? 14.688 38.562 6.352 1 81.88 291 THR A N 1
ATOM 2282 C CA . THR A 1 291 ? 15.039 39.969 6.105 1 81.88 291 THR A CA 1
ATOM 2283 C C . THR A 1 291 ? 16.016 40.469 7.16 1 81.88 291 THR A C 1
ATOM 2285 O O . THR A 1 291 ? 16.734 41.438 6.934 1 81.88 291 THR A O 1
ATOM 2288 N N . THR A 1 292 ? 16.062 39.844 8.227 1 75.75 292 THR A N 1
ATOM 2289 C CA . THR A 1 292 ? 16.922 40.312 9.312 1 75.75 292 THR A CA 1
ATOM 2290 C C . THR A 1 292 ? 18.203 39.469 9.383 1 75.75 292 THR A C 1
ATOM 2292 O O . THR A 1 292 ? 19.016 39.625 10.297 1 75.75 292 THR A O 1
ATOM 2295 N N . GLY A 1 293 ? 18.297 38.531 8.531 1 83.06 293 GLY A N 1
ATOM 2296 C CA . GLY A 1 293 ? 19.5 37.719 8.492 1 83.06 293 GLY A CA 1
ATOM 2297 C C . GLY A 1 293 ? 19.5 36.625 9.555 1 83.06 293 GLY A C 1
ATOM 2298 O O . GLY A 1 293 ? 20.359 36.625 10.453 1 83.06 293 GLY A O 1
ATOM 2299 N N . LEU A 1 294 ? 18.656 35.688 9.398 1 86.88 294 LEU A N 1
ATOM 2300 C CA . LEU A 1 294 ? 18.609 34.562 10.32 1 86.88 294 LEU A CA 1
ATOM 2301 C C . LEU A 1 294 ? 19.938 33.812 10.312 1 86.88 294 LEU A C 1
ATOM 2303 O O . LEU A 1 294 ? 20.562 33.625 9.266 1 86.88 294 LEU A O 1
ATOM 2307 N N . ASN A 1 295 ? 20.375 33.375 11.398 1 85.25 295 ASN A N 1
ATOM 2308 C CA . ASN A 1 295 ? 21.688 32.75 11.539 1 85.25 295 ASN A CA 1
ATOM 2309 C C . ASN A 1 295 ? 21.625 31.266 11.273 1 85.25 295 ASN A C 1
ATOM 2311 O O . ASN A 1 295 ? 22.531 30.516 11.664 1 85.25 295 ASN A O 1
ATOM 2315 N N . TYR A 1 296 ? 20.609 30.766 10.844 1 88.12 296 TYR A N 1
ATOM 2316 C CA . TYR A 1 296 ? 20.438 29.359 10.492 1 88.12 296 TYR A CA 1
ATOM 2317 C C . TYR A 1 296 ? 19.75 29.219 9.148 1 88.12 296 TYR A C 1
ATOM 2319 O O . TYR A 1 296 ? 18.953 30.078 8.75 1 88.12 296 TYR A O 1
ATOM 2327 N N . PRO A 1 297 ? 20.078 28.172 8.43 1 93.44 297 PRO A N 1
ATOM 2328 C CA . PRO A 1 297 ? 19.391 27.938 7.168 1 93.44 297 PRO A CA 1
ATOM 2329 C C . PRO A 1 297 ? 17.938 27.5 7.367 1 93.44 297 PRO A C 1
ATOM 2331 O O . PRO A 1 297 ? 17.562 27.062 8.453 1 93.44 297 PRO A O 1
ATOM 2334 N N . TRP A 1 298 ? 17.172 27.719 6.363 1 95.81 298 TRP A N 1
ATOM 2335 C CA . TRP A 1 298 ? 15.82 27.156 6.398 1 95.81 298 TRP A CA 1
ATOM 2336 C C . TRP A 1 298 ? 15.875 25.641 6.516 1 95.81 298 TRP A C 1
ATOM 2338 O O . TRP A 1 298 ? 16.703 24.984 5.875 1 95.81 298 TRP A O 1
ATOM 2348 N N . MET A 1 299 ? 15 25.078 7.324 1 95.25 299 MET A N 1
ATOM 2349 C CA . MET A 1 299 ? 14.828 23.625 7.492 1 95.25 299 MET A CA 1
ATOM 2350 C C . MET A 1 299 ? 13.352 23.266 7.57 1 95.25 299 MET A C 1
ATOM 2352 O O . MET A 1 299 ? 12.539 24.047 8.07 1 95.25 299 MET A O 1
ATOM 2356 N N . ASP A 1 300 ? 13.133 22.062 7.074 1 95.25 300 ASP A N 1
ATOM 2357 C CA . ASP A 1 300 ? 11.758 21.578 7.141 1 95.25 300 ASP A CA 1
ATOM 2358 C C . ASP A 1 300 ? 11.266 21.516 8.586 1 95.25 300 ASP A C 1
ATOM 2360 O O . ASP A 1 300 ? 10.227 22.078 8.914 1 95.25 300 ASP A O 1
ATOM 2364 N N . CYS A 1 301 ? 11.977 20.797 9.398 1 96.56 301 CYS A N 1
ATOM 2365 C CA . CYS A 1 301 ? 11.742 20.75 10.836 1 96.56 301 CYS A CA 1
ATOM 2366 C C . CYS A 1 301 ? 12.953 21.25 11.602 1 96.56 301 CYS A C 1
ATOM 2368 O O . CYS A 1 301 ? 14.086 20.844 11.312 1 96.56 301 CYS A O 1
ATOM 2370 N N . SER A 1 302 ? 12.719 22.094 12.555 1 96.25 302 SER A N 1
ATOM 2371 C CA . SER A 1 302 ? 13.805 22.641 13.359 1 96.25 302 SER A CA 1
ATOM 2372 C C . SER A 1 302 ? 14.211 21.688 14.469 1 96.25 302 SER A C 1
ATOM 2374 O O . SER A 1 302 ? 13.469 21.5 15.438 1 96.25 302 SER A O 1
ATOM 2376 N N . GLY A 1 303 ? 15.406 21.172 14.336 1 94.69 303 GLY A N 1
ATOM 2377 C CA . GLY A 1 303 ? 15.914 20.312 15.406 1 94.69 303 GLY A CA 1
ATOM 2378 C C . GLY A 1 303 ? 16.016 21.031 16.734 1 94.69 303 GLY A C 1
ATOM 2379 O O . GLY A 1 303 ? 15.734 20.453 17.781 1 94.69 303 GLY A O 1
ATOM 2380 N N . LEU A 1 304 ? 16.406 22.281 16.672 1 93.81 304 LEU A N 1
ATOM 2381 C CA . LEU A 1 304 ? 16.547 23.094 17.875 1 93.81 304 LEU A CA 1
ATOM 2382 C C . LEU A 1 304 ? 15.219 23.203 18.625 1 93.81 304 LEU A C 1
ATOM 2384 O O . LEU A 1 304 ? 15.172 23.031 19.844 1 93.81 304 LEU A O 1
ATOM 2388 N N . ILE A 1 305 ? 14.203 23.531 17.875 1 95.12 305 ILE A N 1
ATOM 2389 C CA . ILE A 1 305 ? 12.875 23.688 18.469 1 95.12 305 ILE A CA 1
ATOM 2390 C C . ILE A 1 305 ? 12.383 22.359 19 1 95.12 305 ILE A C 1
ATOM 2392 O O . ILE A 1 305 ? 11.844 22.281 20.109 1 95.12 305 ILE A O 1
ATOM 2396 N N . PHE A 1 306 ? 12.586 21.328 18.266 1 94.88 306 PHE A N 1
ATOM 2397 C CA . PHE A 1 306 ? 12.141 20 18.656 1 94.88 306 PHE A CA 1
ATOM 2398 C C . PHE A 1 306 ? 12.828 19.562 19.953 1 94.88 306 PHE A C 1
ATOM 2400 O O . PHE A 1 306 ? 12.172 19.062 20.875 1 94.88 306 PHE A O 1
ATOM 2407 N N . ASP A 1 307 ? 14.078 19.781 20.094 1 95.31 307 ASP A N 1
ATOM 2408 C CA . ASP A 1 307 ? 14.883 19.312 21.219 1 95.31 307 ASP A CA 1
ATOM 2409 C C . ASP A 1 307 ? 14.555 20.094 22.484 1 95.31 307 ASP A C 1
ATOM 2411 O O . ASP A 1 307 ? 14.836 19.641 23.594 1 95.31 307 ASP A O 1
ATOM 2415 N N . ASN A 1 308 ? 13.969 21.25 22.344 1 95.69 308 ASN A N 1
ATOM 2416 C CA . ASN A 1 308 ? 13.719 22.094 23.5 1 95.69 308 ASN A CA 1
ATOM 2417 C C . ASN A 1 308 ? 12.227 22.281 23.75 1 95.69 308 ASN A C 1
ATOM 2419 O O . ASN A 1 308 ? 11.812 23.25 24.375 1 95.69 308 ASN A O 1
ATOM 2423 N N . TRP A 1 309 ? 11.461 21.375 23.234 1 96.44 309 TRP A N 1
ATOM 2424 C CA . TRP A 1 309 ? 10.023 21.438 23.438 1 96.44 309 TRP A CA 1
ATOM 2425 C C . TRP A 1 309 ? 9.656 21.109 24.875 1 96.44 309 TRP A C 1
ATOM 2427 O O . TRP A 1 309 ? 9.898 20 25.359 1 96.44 309 TRP A O 1
ATOM 2437 N N . LYS A 1 310 ? 9.016 22.016 25.641 1 93.31 310 LYS A N 1
ATOM 2438 C CA . LYS A 1 310 ? 8.961 21.906 27.094 1 93.31 310 LYS A CA 1
ATOM 2439 C C . LYS A 1 310 ? 7.598 21.391 27.547 1 93.31 310 LYS A C 1
ATOM 2441 O O . LYS A 1 310 ? 7.492 20.734 28.578 1 93.31 310 LYS A O 1
ATOM 2446 N N . ASP A 1 311 ? 6.543 21.891 26.922 1 94.25 311 ASP A N 1
ATOM 2447 C CA . ASP A 1 311 ? 5.227 21.469 27.391 1 94.25 311 ASP A CA 1
ATOM 2448 C C . ASP A 1 311 ? 4.406 20.859 26.25 1 94.25 311 ASP A C 1
ATOM 2450 O O . ASP A 1 311 ? 4.344 21.422 25.156 1 94.25 311 ASP A O 1
ATOM 2454 N N . SER A 1 312 ? 3.914 19.719 26.469 1 93.69 312 SER A N 1
ATOM 2455 C CA . SER A 1 312 ? 3.051 18.922 25.609 1 93.69 312 SER A CA 1
ATOM 2456 C C . SER A 1 312 ? 2.195 17.953 26.406 1 93.69 312 SER A C 1
ATOM 2458 O O . SER A 1 312 ? 2.717 17.016 27.016 1 93.69 312 SER A O 1
ATOM 2460 N N . PRO A 1 313 ? 0.947 18.234 26.391 1 95.06 313 PRO A N 1
ATOM 2461 C CA . PRO A 1 313 ? 0.112 17.25 27.078 1 95.06 313 PRO A CA 1
ATOM 2462 C C . PRO A 1 313 ? 0.22 15.852 26.469 1 95.06 313 PRO A C 1
ATOM 2464 O O . PRO A 1 313 ? 0.32 15.719 25.234 1 95.06 313 PRO A O 1
ATOM 2467 N N . GLU A 1 314 ? 0.104 14.859 27.312 1 93.81 314 GLU A N 1
ATOM 2468 C CA . GLU A 1 314 ? 0.159 13.469 26.859 1 93.81 314 GLU A CA 1
ATOM 2469 C C . GLU A 1 314 ? -1.018 13.141 25.938 1 93.81 314 GLU A C 1
ATOM 2471 O O . GLU A 1 314 ? -0.876 12.367 24.984 1 93.81 314 GLU A O 1
ATOM 2476 N N . THR A 1 315 ? -2.162 13.695 26.281 1 97.25 315 THR A N 1
ATOM 2477 C CA . THR A 1 315 ? -3.367 13.398 25.516 1 97.25 315 THR A CA 1
ATOM 2478 C C . THR A 1 315 ? -4.121 14.68 25.188 1 97.25 315 THR A C 1
ATOM 2480 O O . THR A 1 315 ? -4.18 15.609 25.984 1 97.25 315 THR A O 1
ATOM 2483 N N . MET A 1 316 ? -4.621 14.742 24.016 1 98.5 316 MET A N 1
ATOM 2484 C CA . MET A 1 316 ? -5.418 15.883 23.547 1 98.5 316 MET A CA 1
ATOM 2485 C C . MET A 1 316 ? -6.902 15.531 23.531 1 98.5 316 MET A C 1
ATOM 2487 O O . MET A 1 316 ? -7.727 16.344 23.109 1 98.5 316 MET A O 1
ATOM 2491 N N . LEU A 1 317 ? -7.285 14.352 23.953 1 98.44 317 LEU A N 1
ATOM 2492 C CA . LEU A 1 317 ? -8.656 13.867 23.859 1 98.44 317 LEU A CA 1
ATOM 2493 C C . LEU A 1 317 ? -9.602 14.742 24.672 1 98.44 317 LEU A C 1
ATOM 2495 O O . LEU A 1 317 ? -10.719 15.031 24.219 1 98.44 317 LEU A O 1
ATOM 2499 N N . PRO A 1 318 ? -9.164 15.242 25.875 1 98.25 318 PRO A N 1
ATOM 2500 C CA . PRO A 1 318 ? -10.047 16.188 26.562 1 98.25 318 PRO A CA 1
ATOM 2501 C C . PRO A 1 318 ? -10.281 17.469 25.781 1 98.25 318 PRO A C 1
ATOM 2503 O O . PRO A 1 318 ? -11.391 18 25.781 1 98.25 318 PRO A O 1
ATOM 2506 N N . SER A 1 319 ? -9.258 17.953 25.109 1 98.31 319 SER A N 1
ATOM 2507 C CA . SER A 1 319 ? -9.391 19.141 24.281 1 98.31 319 SER A CA 1
ATOM 2508 C C . SER A 1 319 ? -10.336 18.906 23.109 1 98.31 319 SER A C 1
ATOM 2510 O O . SER A 1 319 ? -11.109 19.781 22.734 1 98.31 319 SER A O 1
ATOM 2512 N N . ILE A 1 320 ? -10.289 17.734 22.516 1 98.69 320 ILE A N 1
ATOM 2513 C CA . ILE A 1 320 ? -11.18 17.344 21.422 1 98.69 320 ILE A CA 1
ATOM 2514 C C . ILE A 1 320 ? -12.617 17.312 21.922 1 98.69 320 ILE A C 1
ATOM 2516 O O . ILE A 1 320 ? -13.531 17.797 21.25 1 98.69 320 ILE A O 1
ATOM 2520 N N . LYS A 1 321 ? -12.836 16.734 23.062 1 98.12 321 LYS A N 1
ATOM 2521 C CA . LYS A 1 321 ? -14.172 16.672 23.641 1 98.12 321 LYS A CA 1
ATOM 2522 C C . LYS A 1 321 ? -14.734 18.078 23.891 1 98.12 321 LYS A C 1
ATOM 2524 O O . LYS A 1 321 ? -15.914 18.312 23.641 1 98.12 321 LYS A O 1
ATOM 2529 N N . THR A 1 322 ? -13.875 18.969 24.391 1 98.19 322 THR A N 1
ATOM 2530 C CA . THR A 1 322 ? -14.289 20.344 24.609 1 98.19 322 THR A CA 1
ATOM 2531 C C . THR A 1 322 ? -14.711 21.016 23.297 1 98.19 322 THR A C 1
ATOM 2533 O O . THR A 1 322 ? -15.719 21.719 23.25 1 98.19 322 THR A O 1
ATOM 2536 N N . LEU A 1 323 ? -13.969 20.781 22.297 1 98.06 323 LEU A N 1
ATOM 2537 C CA . LEU A 1 323 ? -14.289 21.359 20.984 1 98.06 323 LEU A CA 1
ATOM 2538 C C . LEU A 1 323 ? -15.602 20.797 20.453 1 98.06 323 LEU A C 1
ATOM 2540 O O . LEU A 1 323 ? -16.391 21.516 19.844 1 98.06 323 LEU A O 1
ATOM 2544 N N . ILE A 1 324 ? -15.797 19.484 20.625 1 97.81 324 ILE A N 1
ATOM 2545 C CA . ILE A 1 324 ? -17.047 18.859 20.219 1 97.81 324 ILE A CA 1
ATOM 2546 C C . ILE A 1 324 ? -18.219 19.547 20.922 1 97.81 324 ILE A C 1
ATOM 2548 O O . ILE A 1 324 ? -19.234 19.875 20.281 1 97.81 324 ILE A O 1
ATOM 2552 N N . SER A 1 325 ? -18.094 19.828 22.125 1 97 325 SER A N 1
ATOM 2553 C CA . SER A 1 325 ? -19.156 20.438 22.938 1 97 325 SER A CA 1
ATOM 2554 C C . SER A 1 325 ? -19.438 21.875 22.5 1 97 325 SER A C 1
ATOM 2556 O O . SER A 1 325 ? -20.531 22.391 22.734 1 97 325 SER A O 1
ATOM 2558 N N . SER A 1 326 ? -18.469 22.531 21.906 1 96.62 326 SER A N 1
ATOM 2559 C CA . SER A 1 326 ? -18.641 23.906 21.453 1 96.62 326 SER A CA 1
ATOM 2560 C C . SER A 1 326 ? -19.438 23.984 20.156 1 96.62 326 SER A C 1
ATOM 2562 O O . SER A 1 326 ? -19.891 25.047 19.75 1 96.62 326 SER A O 1
ATOM 2564 N N . GLY A 1 327 ? -19.625 22.844 19.484 1 96.12 327 GLY A N 1
ATOM 2565 C CA . GLY A 1 327 ? -20.344 22.812 18.219 1 96.12 327 GLY A CA 1
ATOM 2566 C C . GLY A 1 327 ? -19.438 22.969 17 1 96.12 327 GLY A C 1
ATOM 2567 O O . GLY A 1 327 ? -19.922 22.984 15.867 1 96.12 327 GLY A O 1
ATOM 2568 N N . THR A 1 328 ? -18.125 23.062 17.219 1 97.44 328 THR A N 1
ATOM 2569 C CA . THR A 1 328 ? -17.156 23.141 16.141 1 97.44 328 THR A CA 1
ATOM 2570 C C . THR A 1 328 ? -17.094 21.812 15.367 1 97.44 328 THR A C 1
ATOM 2572 O O . THR A 1 328 ? -17.016 20.75 15.969 1 97.44 328 THR A O 1
ATOM 2575 N N . ARG A 1 329 ? -17.172 21.875 14.062 1 97.31 329 ARG A N 1
ATOM 2576 C CA . ARG A 1 329 ? -17.031 20.688 13.227 1 97.31 329 ARG A CA 1
ATOM 2577 C C . ARG A 1 329 ? -15.617 20.125 13.312 1 97.31 329 ARG A C 1
ATOM 2579 O O . ARG A 1 329 ? -14.633 20.859 13.141 1 97.31 329 ARG A O 1
ATOM 2586 N N . ILE A 1 330 ? -15.5 18.812 13.562 1 98.81 330 ILE A N 1
ATOM 2587 C CA . ILE A 1 330 ? -14.18 18.203 13.68 1 98.81 330 ILE A CA 1
ATOM 2588 C C . ILE A 1 330 ? -14.055 17.047 12.695 1 98.81 330 ILE A C 1
ATOM 2590 O O . ILE A 1 330 ? -14.891 16.141 12.68 1 98.81 330 ILE A O 1
ATOM 2594 N N . TRP A 1 331 ? -13.055 17.062 11.875 1 98.88 331 TRP A N 1
ATOM 2595 C CA . TRP A 1 331 ? -12.703 15.945 11.008 1 98.88 331 TRP A CA 1
ATOM 2596 C C . TRP A 1 331 ? -11.305 15.422 11.32 1 98.88 331 TRP A C 1
ATOM 2598 O O . TRP A 1 331 ? -10.375 16.203 11.492 1 98.88 331 TRP A O 1
ATOM 2608 N N . LEU A 1 332 ? -11.211 14.156 11.5 1 98.88 332 LEU A N 1
ATOM 2609 C CA . LEU A 1 332 ? -9.93 13.453 11.461 1 98.88 332 LEU A CA 1
ATOM 2610 C C . LEU A 1 332 ? -9.805 12.625 10.195 1 98.88 332 LEU A C 1
ATOM 2612 O O . LEU A 1 332 ? -10.781 12.023 9.742 1 98.88 332 LEU A O 1
ATOM 2616 N N . TYR A 1 333 ? -8.672 12.625 9.562 1 98.88 333 TYR A N 1
ATOM 2617 C CA . TYR A 1 333 ? -8.445 11.742 8.43 1 98.88 333 TYR A CA 1
ATOM 2618 C C . TYR A 1 333 ? -7.047 11.148 8.469 1 98.88 333 TYR A C 1
ATOM 2620 O O . TYR A 1 333 ? -6.133 11.742 9.055 1 98.88 333 TYR A O 1
ATOM 2628 N N . SER A 1 334 ? -6.883 9.953 7.977 1 98.88 334 SER A N 1
ATOM 2629 C CA . SER A 1 334 ? -5.617 9.227 8.031 1 98.88 334 SER A CA 1
ATOM 2630 C C . SER A 1 334 ? -5.316 8.539 6.703 1 98.88 334 SER A C 1
ATOM 2632 O O . SER A 1 334 ? -6.168 7.84 6.156 1 98.88 334 SER A O 1
ATOM 2634 N N . GLY A 1 335 ? -4.082 8.852 6.203 1 98.62 335 GLY A N 1
ATOM 2635 C CA . GLY A 1 335 ? -3.594 7.941 5.18 1 98.62 335 GLY A CA 1
ATOM 2636 C C . GLY A 1 335 ? -3.334 6.539 5.703 1 98.62 335 GLY A C 1
ATOM 2637 O O . GLY A 1 335 ? -2.828 6.371 6.816 1 98.62 335 GLY A O 1
ATOM 2638 N N . ASP A 1 336 ? -3.627 5.566 4.898 1 98.31 336 ASP A N 1
ATOM 2639 C CA . ASP A 1 336 ? -3.613 4.207 5.43 1 98.31 336 ASP A CA 1
ATOM 2640 C C . ASP A 1 336 ? -2.25 3.551 5.223 1 98.31 336 ASP A C 1
ATOM 2642 O O . ASP A 1 336 ? -2.051 2.391 5.59 1 98.31 336 ASP A O 1
ATOM 2646 N N . MET A 1 337 ? -1.272 4.27 4.68 1 97.88 337 MET A N 1
ATOM 2647 C CA . MET A 1 337 ? 0.08 3.744 4.516 1 97.88 337 MET A CA 1
ATOM 2648 C C . MET A 1 337 ? 1.049 4.426 5.473 1 97.88 337 MET A C 1
ATOM 2650 O O . MET A 1 337 ? 2.266 4.312 5.316 1 97.88 337 MET A O 1
ATOM 2654 N N . ASP A 1 338 ? 0.536 5.164 6.449 1 98.5 338 ASP A N 1
ATOM 2655 C CA . ASP A 1 338 ? 1.313 5.891 7.449 1 98.5 338 ASP A CA 1
ATOM 2656 C C . ASP A 1 338 ? 1.533 5.047 8.703 1 98.5 338 ASP A C 1
ATOM 2658 O O . ASP A 1 338 ? 0.573 4.578 9.312 1 98.5 338 ASP A O 1
ATOM 2662 N N . ALA A 1 339 ? 2.783 4.977 9.141 1 98.44 339 ALA A N 1
ATOM 2663 C CA . ALA A 1 339 ? 3.072 4.195 10.336 1 98.44 339 ALA A CA 1
ATOM 2664 C C . ALA A 1 339 ? 3.428 5.105 11.508 1 98.44 339 ALA A C 1
ATOM 2666 O O . ALA A 1 339 ? 3.65 4.633 12.625 1 98.44 339 ALA A O 1
ATOM 2667 N N . VAL A 1 340 ? 3.479 6.387 11.359 1 98.19 340 VAL A N 1
ATOM 2668 C CA . VAL A 1 340 ? 3.879 7.344 12.383 1 98.19 340 VAL A CA 1
ATOM 2669 C C . VAL A 1 340 ? 2.672 7.723 13.234 1 98.19 340 VAL A C 1
ATOM 2671 O O . VAL A 1 340 ? 2.668 7.5 14.453 1 98.19 340 VAL A O 1
ATOM 2674 N N . CYS A 1 341 ? 1.718 8.297 12.641 1 98.56 341 CYS A N 1
ATOM 2675 C CA . CYS A 1 341 ? 0.375 8.508 13.172 1 98.56 341 CYS A CA 1
ATOM 2676 C C . CYS A 1 341 ? -0.658 7.738 12.359 1 98.56 341 CYS A C 1
ATOM 2678 O O . CYS A 1 341 ? -1.467 8.336 11.648 1 98.56 341 CYS A O 1
ATOM 2680 N N . SER A 1 342 ? -0.662 6.449 12.562 1 98.62 342 SER A N 1
ATOM 2681 C CA . SER A 1 342 ? -1.342 5.508 11.68 1 98.62 342 SER A CA 1
ATOM 2682 C C . SER A 1 342 ? -2.855 5.582 11.852 1 98.62 342 SER A C 1
ATOM 2684 O O . SER A 1 342 ? -3.348 6.211 12.789 1 98.62 342 SER A O 1
ATOM 2686 N N . VAL A 1 343 ? -3.537 5 10.859 1 98.62 343 VAL A N 1
ATOM 2687 C CA . VAL A 1 343 ? -4.98 4.82 10.984 1 98.62 343 VAL A CA 1
ATOM 2688 C C . VAL A 1 343 ? -5.297 4.121 12.305 1 98.62 343 VAL A C 1
ATOM 2690 O O . VAL A 1 343 ? -6.281 4.457 12.969 1 98.62 343 VAL A O 1
ATOM 2693 N N . THR A 1 344 ? -4.422 3.209 12.727 1 98.56 344 THR A N 1
ATOM 2694 C CA . THR A 1 344 ? -4.586 2.455 13.969 1 98.56 344 THR A CA 1
ATOM 2695 C C . THR A 1 344 ? -4.562 3.385 15.172 1 98.56 344 THR A C 1
ATOM 2697 O O . THR A 1 344 ? -5.383 3.252 16.078 1 98.56 344 THR A O 1
ATOM 2700 N N . SER A 1 345 ? -3.629 4.32 15.18 1 98.56 345 SER A N 1
ATOM 2701 C CA . SER A 1 345 ? -3.535 5.254 16.297 1 98.56 345 SER A CA 1
ATOM 2702 C C . SER A 1 345 ? -4.777 6.133 16.391 1 98.56 345 SER A C 1
ATOM 2704 O O . SER A 1 345 ? -5.281 6.395 17.484 1 98.56 345 SER A O 1
ATOM 2706 N N . THR A 1 346 ? -5.262 6.605 15.266 1 98.69 346 THR A N 1
ATOM 2707 C CA . THR A 1 346 ? -6.477 7.406 15.258 1 98.69 346 THR A CA 1
ATOM 2708 C C . THR A 1 346 ? -7.668 6.594 15.758 1 98.69 346 THR A C 1
ATOM 2710 O O . THR A 1 346 ? -8.477 7.09 16.547 1 98.69 346 THR A O 1
ATOM 2713 N N . GLN A 1 347 ? -7.738 5.359 15.305 1 98.5 347 GLN A N 1
ATOM 2714 C CA . GLN A 1 347 ? -8.836 4.496 15.727 1 98.5 347 GLN A CA 1
ATOM 2715 C C . GLN A 1 347 ? -8.797 4.238 17.234 1 98.5 347 GLN A C 1
ATOM 2717 O O . GLN A 1 347 ? -9.836 4.219 17.891 1 98.5 347 GLN A O 1
ATOM 2722 N N . TYR A 1 348 ? -7.605 4.023 17.766 1 98.31 348 TYR A N 1
ATOM 2723 C CA . TYR A 1 348 ? -7.48 3.842 19.203 1 98.31 348 TYR A CA 1
ATOM 2724 C C . TYR A 1 348 ? -7.953 5.082 19.953 1 98.31 348 TYR A C 1
ATOM 2726 O O . TYR A 1 348 ? -8.641 4.973 20.969 1 98.31 348 TYR A O 1
ATOM 2734 N N . ALA A 1 349 ? -7.57 6.262 19.484 1 98.38 349 ALA A N 1
ATOM 2735 C CA . ALA A 1 349 ? -8 7.512 20.109 1 98.38 349 ALA A CA 1
ATOM 2736 C C . ALA A 1 349 ? -9.516 7.648 20.078 1 98.38 349 ALA A C 1
ATOM 2738 O O . ALA A 1 349 ? -10.133 8.047 21.062 1 98.38 349 ALA A O 1
ATOM 2739 N N . LEU A 1 350 ? -10.109 7.34 18.953 1 98.25 350 LEU A N 1
ATOM 2740 C CA . LEU A 1 350 ? -11.555 7.426 18.797 1 98.25 350 LEU A CA 1
ATOM 2741 C C . LEU A 1 350 ? -12.266 6.445 19.719 1 98.25 350 LEU A C 1
ATOM 2743 O O . LEU A 1 350 ? -13.336 6.754 20.266 1 98.25 350 LEU A O 1
ATOM 2747 N N . ASP A 1 351 ? -11.68 5.25 19.859 1 97.75 351 ASP A N 1
ATOM 2748 C CA . ASP A 1 351 ? -12.242 4.273 20.797 1 97.75 351 ASP A CA 1
ATOM 2749 C C . ASP A 1 351 ? -12.273 4.828 22.219 1 97.75 351 ASP A C 1
ATOM 2751 O O . ASP A 1 351 ? -13.242 4.609 22.953 1 97.75 351 ASP A O 1
ATOM 2755 N N . ILE A 1 352 ? -11.211 5.48 22.594 1 97.75 352 ILE A N 1
ATOM 2756 C CA . ILE A 1 352 ? -11.133 6.059 23.938 1 97.75 352 ILE A CA 1
ATOM 2757 C C . ILE A 1 352 ? -12.172 7.172 24.078 1 97.75 352 ILE A C 1
ATOM 2759 O O . ILE A 1 352 ? -12.805 7.309 25.125 1 97.75 352 ILE A O 1
ATOM 2763 N N . LEU A 1 353 ? -12.336 8.016 23.031 1 97.88 353 LEU A N 1
ATOM 2764 C CA . LEU A 1 353 ? -13.328 9.094 23.062 1 97.88 353 LEU A CA 1
ATOM 2765 C C . LEU A 1 353 ? -14.727 8.531 23.266 1 97.88 353 LEU A C 1
ATOM 2767 O O . LEU A 1 353 ? -15.57 9.164 23.906 1 97.88 353 LEU A O 1
ATOM 2771 N N . GLY A 1 354 ? -15.016 7.352 22.672 1 97.56 354 GLY A N 1
ATOM 2772 C CA . GLY A 1 354 ? -16.266 6.652 22.906 1 97.56 354 GLY A CA 1
ATOM 2773 C C . GLY A 1 354 ? -17.469 7.402 22.375 1 97.56 354 GLY A C 1
ATOM 2774 O O . GLY A 1 354 ? -18.531 7.426 23.016 1 97.56 354 GLY A O 1
ATOM 2775 N N . LEU A 1 355 ? -17.359 8.062 21.25 1 98.06 355 LEU A N 1
ATOM 2776 C CA . LEU A 1 355 ? -18.438 8.836 20.672 1 98.06 355 LEU A CA 1
ATOM 2777 C C . LEU A 1 355 ? -19.453 7.926 19.984 1 98.06 355 LEU A C 1
ATOM 2779 O O . LEU A 1 355 ? -19.078 6.922 19.375 1 98.06 355 LEU A O 1
ATOM 2783 N N . PRO A 1 356 ? -20.781 8.227 20.094 1 97.44 356 PRO A N 1
ATOM 2784 C CA . PRO A 1 356 ? -21.781 7.43 19.375 1 97.44 356 PRO A CA 1
ATOM 2785 C C . PRO A 1 356 ? -21.672 7.543 17.859 1 97.44 356 PRO A C 1
ATOM 2787 O O . PRO A 1 356 ? -21.453 8.641 17.344 1 97.44 356 PRO A O 1
ATOM 2790 N N . VAL A 1 357 ? -21.812 6.461 17.172 1 97.81 357 VAL A N 1
ATOM 2791 C CA . VAL A 1 357 ? -21.812 6.449 15.719 1 97.81 357 VAL A CA 1
ATOM 2792 C C . VAL A 1 357 ? -23.156 6.945 15.188 1 97.81 357 VAL A C 1
ATOM 2794 O O . VAL A 1 357 ? -24.203 6.449 15.594 1 97.81 357 VAL A O 1
ATOM 2797 N N . GLU A 1 358 ? -23.141 7.922 14.312 1 97.69 358 GLU A N 1
ATOM 2798 C CA . GLU A 1 358 ? -24.359 8.461 13.711 1 97.69 358 GLU A CA 1
ATOM 2799 C C . GLU A 1 358 ? -24.484 8.023 12.25 1 97.69 358 GLU A C 1
ATOM 2801 O O . GLU A 1 358 ? -25.609 7.855 11.75 1 97.69 358 GLU A O 1
ATOM 2806 N N . THR A 1 359 ? -23.438 7.938 11.531 1 97.75 359 THR A N 1
ATOM 2807 C CA . THR A 1 359 ? -23.375 7.402 10.18 1 97.75 359 THR A CA 1
ATOM 2808 C C . THR A 1 359 ? -22.375 6.246 10.102 1 97.75 359 THR A C 1
ATOM 2810 O O . THR A 1 359 ? -21.203 6.406 10.43 1 97.75 359 THR A O 1
ATOM 2813 N N . SER A 1 360 ? -22.812 5.137 9.586 1 97.5 360 SER A N 1
ATOM 2814 C CA . SER A 1 360 ? -22.047 3.904 9.617 1 97.5 360 SER A CA 1
ATOM 2815 C C . SER A 1 360 ? -20.859 3.975 8.656 1 97.5 360 SER A C 1
ATOM 2817 O O . SER A 1 360 ? -20.891 4.715 7.672 1 97.5 360 SER A O 1
ATOM 2819 N N . TRP A 1 361 ? -19.922 3.188 8.977 1 98.38 361 TRP A N 1
ATOM 2820 C CA . TRP A 1 361 ? -18.734 3.012 8.172 1 98.38 361 TRP A CA 1
ATOM 2821 C C . TRP A 1 361 ? -19.094 2.631 6.738 1 98.38 361 TRP A C 1
ATOM 2823 O O . TRP A 1 361 ? -19.891 1.727 6.516 1 98.38 361 TRP A O 1
ATOM 2833 N N . ARG A 1 362 ? -18.562 3.287 5.734 1 98.38 362 ARG A N 1
ATOM 2834 C CA . ARG A 1 362 ? -18.781 3.002 4.32 1 98.38 362 ARG A CA 1
ATOM 2835 C C . ARG A 1 362 ? -17.641 3.527 3.469 1 98.38 362 ARG A C 1
ATOM 2837 O O . ARG A 1 362 ? -16.891 4.406 3.9 1 98.38 362 ARG A O 1
ATOM 2844 N N . PRO A 1 363 ? -17.531 3.027 2.238 1 98.56 363 PRO A N 1
ATOM 2845 C CA . PRO A 1 363 ? -16.547 3.625 1.33 1 98.56 363 PRO A CA 1
ATOM 2846 C C . PRO A 1 363 ? -16.984 4.992 0.81 1 98.56 363 PRO A C 1
ATOM 2848 O O . PRO A 1 363 ? -18.172 5.277 0.742 1 98.56 363 PRO A O 1
ATOM 2851 N N . TRP A 1 364 ? -16.047 5.867 0.614 1 98.69 364 TRP A N 1
ATOM 2852 C CA . TRP A 1 364 ? -16.266 7.043 -0.224 1 98.69 364 TRP A CA 1
ATOM 2853 C C . TRP A 1 364 ? -15.453 6.953 -1.51 1 98.69 364 TRP A C 1
ATOM 2855 O O . TRP A 1 364 ? -14.477 6.199 -1.584 1 98.69 364 TRP A O 1
ATOM 2865 N N . ARG A 1 365 ? -15.93 7.57 -2.609 1 97.5 365 ARG A N 1
ATOM 2866 C CA . ARG A 1 365 ? -15.422 7.254 -3.939 1 97.5 365 ARG A CA 1
ATOM 2867 C C . ARG A 1 365 ? -15.102 8.523 -4.719 1 97.5 365 ARG A C 1
ATOM 2869 O O . ARG A 1 365 ? -15.75 9.562 -4.523 1 97.5 365 ARG A O 1
ATOM 2876 N N . ILE A 1 366 ? -14.125 8.438 -5.484 1 94 366 ILE A N 1
ATOM 2877 C CA . ILE A 1 366 ? -13.797 9.398 -6.527 1 94 366 ILE A CA 1
ATOM 2878 C C . ILE A 1 366 ? -13.422 8.664 -7.816 1 94 366 ILE A C 1
ATOM 2880 O O . ILE A 1 366 ? -12.734 7.645 -7.777 1 94 366 ILE A O 1
ATOM 2884 N N . ASP A 1 367 ? -13.922 9.109 -8.969 1 87 367 ASP A N 1
ATOM 2885 C CA . ASP A 1 367 ? -13.625 8.539 -10.281 1 87 367 ASP A CA 1
ATOM 2886 C C . ASP A 1 367 ? -13.867 7.027 -10.289 1 87 367 ASP A C 1
ATOM 2888 O O . ASP A 1 367 ? -13.031 6.262 -10.781 1 87 367 ASP A O 1
ATOM 2892 N N . ASN A 1 368 ? -14.859 6.605 -9.594 1 89.38 368 ASN A N 1
ATOM 2893 C CA . ASN A 1 368 ? -15.336 5.223 -9.578 1 89.38 368 ASN A CA 1
ATOM 2894 C C . ASN A 1 368 ? -14.352 4.301 -8.859 1 89.38 368 ASN A C 1
ATOM 2896 O O . ASN A 1 368 ? -14.289 3.105 -9.148 1 89.38 368 ASN A O 1
ATOM 2900 N N . GLU A 1 369 ? -13.539 4.828 -8.062 1 94.44 369 GLU A N 1
ATOM 2901 C CA . GLU A 1 369 ? -12.625 4.074 -7.203 1 94.44 369 GLU A CA 1
ATOM 2902 C C . GLU A 1 369 ? -12.914 4.34 -5.727 1 94.44 369 GLU A C 1
ATOM 2904 O O . GLU A 1 369 ? -13.281 5.453 -5.352 1 94.44 369 GLU A O 1
ATOM 2909 N N . VAL A 1 370 ? -12.789 3.311 -4.938 1 97.56 370 VAL A N 1
ATOM 2910 C CA . VAL A 1 370 ? -12.82 3.543 -3.498 1 97.56 370 VAL A CA 1
ATOM 2911 C C . VAL A 1 370 ? -11.641 4.41 -3.086 1 97.56 370 VAL A C 1
ATOM 2913 O O . VAL A 1 370 ? -10.484 4 -3.229 1 97.56 370 VAL A O 1
ATOM 2916 N N . ALA A 1 371 ? -11.859 5.617 -2.623 1 98 371 ALA A N 1
ATOM 2917 C CA . ALA A 1 371 ? -10.828 6.57 -2.227 1 98 371 ALA A CA 1
ATOM 2918 C C . ALA A 1 371 ? -10.438 6.383 -0.762 1 98 371 ALA A C 1
ATOM 2920 O O . ALA A 1 371 ? -9.391 6.855 -0.327 1 98 371 ALA A O 1
ATOM 2921 N N . GLY A 1 372 ? -11.258 5.742 -0.025 1 98.56 372 GLY A N 1
ATOM 2922 C CA . GLY A 1 372 ? -11.102 5.449 1.391 1 98.56 372 GLY A CA 1
ATOM 2923 C C . GLY A 1 372 ? -12.414 5.117 2.078 1 98.56 372 GLY A C 1
ATOM 2924 O O . GLY A 1 372 ? -13.336 4.613 1.445 1 98.56 372 GLY A O 1
ATOM 2925 N N . TYR A 1 373 ? -12.461 5.32 3.352 1 98.88 373 TYR A N 1
ATOM 2926 C CA . TYR A 1 373 ? -13.648 5.016 4.141 1 98.88 373 TYR A CA 1
ATOM 2927 C C . TYR A 1 373 ? -13.984 6.156 5.086 1 98.88 373 TYR A C 1
ATOM 2929 O O . TYR A 1 373 ? -13.133 7.004 5.379 1 98.88 373 TYR A O 1
ATOM 2937 N N . VAL A 1 374 ? -15.227 6.188 5.5 1 98.81 374 VAL A N 1
ATOM 2938 C CA . VAL A 1 374 ? -15.672 7.285 6.355 1 98.81 374 VAL A CA 1
ATOM 2939 C C . VAL A 1 374 ? -16.688 6.77 7.371 1 98.81 374 VAL A C 1
ATOM 2941 O O . VAL A 1 374 ? -17.438 5.84 7.086 1 98.81 374 VAL A O 1
ATOM 2944 N N . VAL A 1 375 ? -16.656 7.254 8.539 1 98.62 375 VAL A N 1
ATOM 2945 C CA . VAL A 1 375 ? -17.641 7.035 9.602 1 98.62 375 VAL A CA 1
ATOM 2946 C C . VAL A 1 375 ? -17.969 8.359 10.289 1 98.62 375 VAL A C 1
ATOM 2948 O O . VAL A 1 375 ? -17.078 9.188 10.492 1 98.62 375 VAL A O 1
ATOM 2951 N N . GLY A 1 376 ? -19.219 8.625 10.523 1 98.38 376 GLY A N 1
ATOM 2952 C CA . GLY A 1 376 ? -19.672 9.812 11.234 1 98.38 376 GLY A CA 1
ATOM 2953 C C . GLY A 1 376 ? -20.047 9.539 12.672 1 98.38 376 GLY A C 1
ATOM 2954 O O . GLY A 1 376 ? -20.953 8.742 12.938 1 98.38 376 GLY A O 1
ATOM 2955 N N . TYR A 1 377 ? -19.344 10.172 13.57 1 98.25 377 TYR A N 1
ATOM 2956 C CA . TYR A 1 377 ? -19.703 10.18 14.984 1 98.25 377 TYR A CA 1
ATOM 2957 C C . TYR A 1 377 ? -20.469 11.445 15.344 1 98.25 377 TYR A C 1
ATOM 2959 O O . TYR A 1 377 ? -20.5 12.406 14.578 1 98.25 377 TYR A O 1
ATOM 2967 N N . ARG A 1 378 ? -21.172 11.406 16.547 1 97.44 378 ARG A N 1
ATOM 2968 C CA . ARG A 1 378 ? -21.719 12.656 17.078 1 97.44 378 ARG A CA 1
ATOM 2969 C C . ARG A 1 378 ? -20.609 13.656 17.375 1 97.44 378 ARG A C 1
ATOM 2971 O O . ARG A 1 378 ? -19.812 13.469 18.297 1 97.44 378 ARG A O 1
ATOM 2978 N N . GLY A 1 379 ? -20.469 14.68 16.516 1 97.31 379 GLY A N 1
ATOM 2979 C CA . GLY A 1 379 ? -19.531 15.766 16.75 1 97.31 379 GLY A CA 1
ATOM 2980 C C . GLY A 1 379 ? -18.219 15.594 16.016 1 97.31 379 GLY A C 1
ATOM 2981 O O . GLY A 1 379 ? -17.359 16.469 16.047 1 97.31 379 GLY A O 1
ATOM 2982 N N . LEU A 1 380 ? -18.047 14.453 15.328 1 98.69 380 LEU A N 1
ATOM 2983 C CA . LEU A 1 380 ? -16.75 14.195 14.711 1 98.69 380 LEU A CA 1
ATOM 2984 C C . LEU A 1 380 ? -16.891 13.25 13.523 1 98.69 380 LEU A C 1
ATOM 2986 O O . LEU A 1 380 ? -17.656 12.289 13.578 1 98.69 380 LEU A O 1
ATOM 2990 N N . VAL A 1 381 ? -16.219 13.508 12.438 1 98.81 381 VAL A N 1
ATOM 2991 C CA . VAL A 1 381 ? -16.141 12.617 11.289 1 98.81 381 VAL A CA 1
ATOM 2992 C C . VAL A 1 381 ? -14.719 12.055 11.172 1 98.81 381 VAL A C 1
ATOM 2994 O O . VAL A 1 381 ? -13.742 12.781 11.375 1 98.81 381 VAL A O 1
ATOM 2997 N N . PHE A 1 382 ? -14.609 10.773 10.969 1 98.88 382 PHE A N 1
ATOM 2998 C CA . PHE A 1 382 ? -13.328 10.148 10.68 1 98.88 382 PHE A CA 1
ATOM 2999 C C . PHE A 1 382 ? -13.312 9.547 9.281 1 98.88 382 PHE A C 1
ATOM 3001 O O . PHE A 1 382 ? -14.25 8.836 8.898 1 98.88 382 PHE A O 1
ATOM 3008 N N . ALA A 1 383 ? -12.266 9.844 8.477 1 98.88 383 ALA A N 1
ATOM 3009 C CA . ALA A 1 383 ? -12.117 9.289 7.137 1 98.88 383 ALA A CA 1
ATOM 3010 C C . ALA A 1 383 ? -10.711 8.742 6.922 1 98.88 383 ALA A C 1
ATOM 3012 O O . ALA A 1 383 ? -9.742 9.273 7.473 1 98.88 383 ALA A O 1
ATOM 3013 N N . THR A 1 384 ? -10.617 7.676 6.211 1 98.88 384 THR A N 1
ATOM 3014 C CA . THR A 1 384 ? -9.32 7.191 5.742 1 98.88 384 THR A CA 1
ATOM 3015 C C . THR A 1 384 ? -9.102 7.555 4.277 1 98.88 384 THR A C 1
ATOM 3017 O O . THR A 1 384 ? -10.062 7.855 3.559 1 98.88 384 THR A O 1
ATOM 3020 N N . VAL A 1 385 ? -7.895 7.66 3.9 1 98.56 385 VAL A N 1
ATOM 3021 C CA . VAL A 1 385 ? -7.543 7.875 2.502 1 98.56 385 VAL A CA 1
ATOM 3022 C C . VAL A 1 385 ? -6.672 6.719 2.006 1 98.56 385 VAL A C 1
ATOM 3024 O O . VAL A 1 385 ? -5.559 6.516 2.496 1 98.56 385 VAL A O 1
ATOM 3027 N N . ARG A 1 386 ? -7.18 5.984 1.08 1 97.5 386 ARG A N 1
ATOM 3028 C CA . ARG A 1 386 ? -6.535 4.797 0.53 1 97.5 386 ARG A CA 1
ATOM 3029 C C . ARG A 1 386 ? -5.309 5.172 -0.298 1 97.5 386 ARG A C 1
ATOM 3031 O O . ARG A 1 386 ? -5.387 6.035 -1.174 1 97.5 386 ARG A O 1
ATOM 3038 N N . GLY A 1 387 ? -4.176 4.508 0.022 1 95.75 387 GLY A N 1
ATOM 3039 C CA . GLY A 1 387 ? -2.969 4.688 -0.771 1 95.75 387 GLY A CA 1
ATOM 3040 C C . GLY A 1 387 ? -2.176 5.922 -0.382 1 95.75 387 GLY A C 1
ATOM 3041 O O . GLY A 1 387 ? -1.352 6.406 -1.159 1 95.75 387 GLY A O 1
ATOM 3042 N N . ALA A 1 388 ? -2.459 6.453 0.762 1 97.06 388 ALA A N 1
ATOM 3043 C CA . ALA A 1 388 ? -1.758 7.668 1.177 1 97.06 388 ALA A CA 1
ATOM 3044 C C . ALA A 1 388 ? -0.894 7.41 2.406 1 97.06 388 ALA A C 1
ATOM 3046 O O . ALA A 1 388 ? -1.307 6.695 3.324 1 97.06 388 ALA A O 1
ATOM 3047 N N . GLY A 1 389 ? 0.313 7.988 2.424 1 97.31 389 GLY A N 1
ATOM 3048 C CA . GLY A 1 389 ? 1.127 8.039 3.629 1 97.31 389 GLY A CA 1
ATOM 3049 C C . GLY A 1 389 ? 0.72 9.148 4.578 1 97.31 389 GLY A C 1
ATOM 3050 O O . GLY A 1 389 ? -0.452 9.523 4.633 1 97.31 389 GLY A O 1
ATOM 3051 N N . HIS A 1 390 ? 1.668 9.594 5.359 1 97.81 390 HIS A N 1
ATOM 3052 C CA . HIS A 1 390 ? 1.468 10.594 6.398 1 97.81 390 HIS A CA 1
ATOM 3053 C C . HIS A 1 390 ? 0.978 11.914 5.809 1 97.81 390 HIS A C 1
ATOM 3055 O O . HIS A 1 390 ? 0.069 12.539 6.355 1 97.81 390 HIS A O 1
ATOM 3061 N N . MET A 1 391 ? 1.652 12.312 4.715 1 97.56 391 MET A N 1
ATOM 3062 C CA . MET A 1 391 ? 1.287 13.539 4.012 1 97.56 391 MET A CA 1
ATOM 3063 C C . MET A 1 391 ? 0.229 13.266 2.949 1 97.56 391 MET A C 1
ATOM 3065 O O . MET A 1 391 ? 0.529 13.266 1.755 1 97.56 391 MET A O 1
ATOM 3069 N N . VAL A 1 392 ? -0.984 13.164 3.383 1 98.12 392 VAL A N 1
ATOM 3070 C CA . VAL A 1 392 ? -2.096 12.727 2.547 1 98.12 392 VAL A CA 1
ATOM 3071 C C . VAL A 1 392 ? -2.191 13.609 1.305 1 98.12 392 VAL A C 1
ATOM 3073 O O . VAL A 1 392 ? -2.264 13.109 0.181 1 98.12 392 VAL A O 1
ATOM 3076 N N . PRO A 1 393 ? -2.082 14.945 1.386 1 97.75 393 PRO A N 1
ATOM 3077 C CA . PRO A 1 393 ? -2.217 15.766 0.178 1 97.75 393 PRO A CA 1
ATOM 3078 C C . PRO A 1 393 ? -1.049 15.586 -0.789 1 97.75 393 PRO A C 1
ATOM 3080 O O . PRO A 1 393 ? -1.177 15.883 -1.979 1 97.75 393 PRO A O 1
ATOM 3083 N N . TYR A 1 394 ? 0.087 15.156 -0.244 1 96.31 394 TYR A N 1
ATOM 3084 C CA . TYR A 1 394 ? 1.23 14.906 -1.115 1 96.31 394 TYR A CA 1
ATOM 3085 C C . TYR A 1 394 ? 1.051 13.609 -1.893 1 96.31 394 TYR A C 1
ATOM 3087 O O . TYR A 1 394 ? 1.239 13.57 -3.111 1 96.31 394 TYR A O 1
ATOM 3095 N N . TYR A 1 395 ? 0.579 12.578 -1.217 1 95.56 395 TYR A N 1
ATOM 3096 C CA . TYR A 1 395 ? 0.548 11.242 -1.805 1 95.56 395 TYR A CA 1
ATOM 3097 C C . TYR A 1 395 ? -0.723 11.031 -2.619 1 95.56 395 TYR A C 1
ATOM 3099 O O . TYR A 1 395 ? -0.73 10.266 -3.584 1 95.56 395 TYR A O 1
ATOM 3107 N N . GLN A 1 396 ? -1.804 11.648 -2.154 1 95.88 396 GLN A N 1
ATOM 3108 C CA . GLN A 1 396 ? -3.088 11.555 -2.84 1 95.88 396 GLN A CA 1
ATOM 3109 C C . GLN A 1 396 ? -3.756 12.922 -2.953 1 95.88 396 GLN A C 1
ATOM 3111 O O . GLN A 1 396 ? -4.793 13.164 -2.332 1 95.88 396 GLN A O 1
ATOM 3116 N N . PRO A 1 397 ? -3.232 13.766 -3.842 1 96.38 397 PRO A N 1
ATOM 3117 C CA . PRO A 1 397 ? -3.697 15.156 -3.898 1 96.38 397 PRO A CA 1
ATOM 3118 C C . PRO A 1 397 ? -5.168 15.266 -4.293 1 96.38 397 PRO A C 1
ATOM 3120 O O . PRO A 1 397 ? -5.902 16.078 -3.725 1 96.38 397 PRO A O 1
ATOM 3123 N N . ARG A 1 398 ? -5.629 14.484 -5.289 1 95.56 398 ARG A N 1
ATOM 3124 C CA . ARG A 1 398 ? -7.016 14.555 -5.738 1 95.56 398 ARG A CA 1
ATOM 3125 C C . ARG A 1 398 ? -7.973 14.133 -4.625 1 95.56 398 ARG A C 1
ATOM 3127 O O . ARG A 1 398 ? -8.992 14.789 -4.395 1 95.56 398 ARG A O 1
ATOM 3134 N N . ARG A 1 399 ? -7.676 13.055 -3.982 1 97.12 399 ARG A N 1
ATOM 3135 C CA . ARG A 1 399 ? -8.5 12.562 -2.885 1 97.12 399 ARG A CA 1
ATOM 3136 C C . ARG A 1 399 ? -8.5 13.539 -1.714 1 97.12 399 ARG A C 1
ATOM 3138 O O . ARG A 1 399 ? -9.531 13.766 -1.083 1 97.12 399 ARG A O 1
ATOM 3145 N N . ALA A 1 400 ? -7.359 14.094 -1.417 1 97.88 400 ALA A N 1
ATOM 3146 C CA . ALA A 1 400 ? -7.234 15.055 -0.324 1 97.88 400 ALA A CA 1
ATOM 3147 C C . ALA A 1 400 ? -8.094 16.297 -0.583 1 97.88 400 ALA A C 1
ATOM 3149 O O . ALA A 1 400 ? -8.758 16.797 0.323 1 97.88 400 ALA A O 1
ATOM 3150 N N . LEU A 1 401 ? -8.055 16.766 -1.81 1 98.25 401 LEU A N 1
ATOM 3151 C CA . LEU A 1 401 ? -8.844 17.938 -2.166 1 98.25 401 LEU A CA 1
ATOM 3152 C C . LEU A 1 401 ? -10.336 17.641 -2.064 1 98.25 401 LEU A C 1
ATOM 3154 O O . LEU A 1 401 ? -11.109 18.484 -1.607 1 98.25 401 LEU A O 1
ATOM 3158 N N . ALA A 1 402 ? -10.719 16.469 -2.525 1 97.94 402 ALA A N 1
ATOM 3159 C CA . ALA A 1 402 ? -12.125 16.062 -2.418 1 97.94 402 ALA A CA 1
ATOM 3160 C C . ALA A 1 402 ? -12.57 16.016 -0.96 1 97.94 402 ALA A C 1
ATOM 3162 O O . ALA A 1 402 ? -13.68 16.438 -0.628 1 97.94 402 ALA A O 1
ATOM 3163 N N . LEU A 1 403 ? -11.742 15.477 -0.113 1 98.12 403 LEU A N 1
ATOM 3164 C CA . LEU A 1 403 ? -12.047 15.414 1.312 1 98.12 403 LEU A CA 1
ATOM 3165 C C . LEU A 1 403 ? -12.164 16.812 1.907 1 98.12 403 LEU A C 1
ATOM 3167 O O . LEU A 1 403 ? -13.07 17.078 2.693 1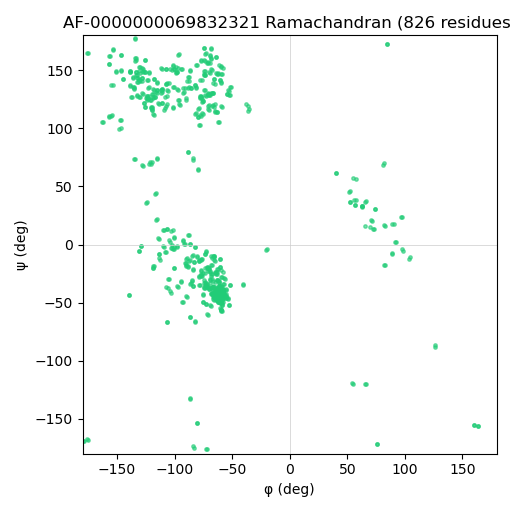 98.12 403 LEU A O 1
ATOM 3171 N N . LEU A 1 404 ? -11.219 17.703 1.566 1 98.56 404 LEU A N 1
ATOM 3172 C CA . LEU A 1 404 ? -11.273 19.078 2.059 1 98.56 404 LEU A CA 1
ATOM 3173 C C . LEU A 1 404 ? -12.562 19.766 1.62 1 98.56 404 LEU A C 1
ATOM 3175 O O . LEU A 1 404 ? -13.203 20.469 2.41 1 98.56 404 LEU A O 1
ATOM 3179 N N . SER A 1 405 ? -12.914 19.578 0.355 1 98.56 405 SER A N 1
ATOM 3180 C CA . SER A 1 405 ? -14.133 20.188 -0.165 1 98.56 405 SER A CA 1
ATOM 3181 C C . SER A 1 405 ? -15.359 19.734 0.623 1 98.56 405 SER A C 1
ATOM 3183 O O . SER A 1 405 ? -16.219 20.547 0.973 1 98.56 405 SER A O 1
ATOM 3185 N N . SER A 1 406 ? -15.438 18.453 0.84 1 98.62 406 SER A N 1
ATOM 3186 C CA . SER A 1 406 ? -16.531 17.906 1.636 1 98.62 406 SER A CA 1
ATOM 3187 C C . SER A 1 406 ? -16.547 18.5 3.041 1 98.62 406 SER A C 1
ATOM 3189 O O . SER A 1 406 ? -17.594 18.844 3.57 1 98.62 406 SER A O 1
ATOM 3191 N N . PHE A 1 407 ? -15.406 18.594 3.641 1 98.81 407 PHE A N 1
ATOM 3192 C CA . PHE A 1 407 ? -15.258 19.172 4.973 1 98.81 407 PHE A CA 1
ATOM 3193 C C . PHE A 1 407 ? -15.766 20.609 5.012 1 98.81 407 PHE A C 1
ATOM 3195 O O . PHE A 1 407 ? -16.531 20.969 5.906 1 98.81 407 PHE A O 1
ATOM 3202 N N . LEU A 1 408 ? -15.289 21.406 4.027 1 98.69 408 LEU A N 1
ATOM 3203 C CA . LEU A 1 408 ? -15.664 22.812 3.979 1 98.69 408 LEU A CA 1
ATOM 3204 C C . LEU A 1 408 ? -17.172 22.969 3.799 1 98.69 408 LEU A C 1
ATOM 3206 O O . LEU A 1 408 ? -17.766 23.906 4.328 1 98.69 408 LEU A O 1
ATOM 3210 N N . GLU A 1 409 ? -17.797 22.031 3.111 1 97.5 409 GLU A N 1
ATOM 3211 C CA . GLU A 1 409 ? -19.234 22.094 2.842 1 97.5 409 GLU A CA 1
ATOM 3212 C C . GLU A 1 409 ? -20.047 21.469 3.982 1 97.5 409 GLU A C 1
ATOM 3214 O O . GLU A 1 409 ? -21.25 21.656 4.066 1 97.5 409 GLU A O 1
ATOM 3219 N N . GLY A 1 410 ? -19.375 20.766 4.836 1 96.56 410 GLY A N 1
ATOM 3220 C CA . GLY A 1 410 ? -20.078 20.094 5.926 1 96.56 410 GLY A CA 1
ATOM 3221 C C . GLY A 1 410 ? -20.844 18.875 5.477 1 96.56 410 GLY A C 1
ATOM 3222 O O . GLY A 1 410 ? -21.906 18.578 6.012 1 96.56 410 GLY A O 1
ATOM 3223 N N . LYS A 1 411 ? -20.312 18.234 4.43 1 97 411 LYS A N 1
ATOM 3224 C CA . LYS A 1 411 ? -20.922 17.031 3.879 1 97 411 LYS A CA 1
ATOM 3225 C C . LYS A 1 411 ? -19.906 15.875 3.867 1 97 411 LYS A C 1
ATOM 3227 O O . LYS A 1 411 ? -18.719 16.078 3.598 1 97 411 LYS A O 1
ATOM 3232 N N . LEU A 1 412 ? -20.453 14.688 4.176 1 97.75 412 LEU A N 1
ATOM 3233 C CA . LEU A 1 412 ? -19.562 13.531 4.074 1 97.75 412 LEU A CA 1
ATOM 3234 C C . LEU A 1 412 ? -19.031 13.367 2.652 1 97.75 412 LEU A C 1
ATOM 3236 O O . LEU A 1 412 ? -19.672 13.812 1.697 1 97.75 412 LEU A O 1
ATOM 3240 N N . PRO A 1 413 ? -17.891 12.766 2.521 1 97.69 413 PRO A N 1
ATOM 3241 C CA . PRO A 1 413 ? -17.344 12.625 1.168 1 97.69 413 PRO A CA 1
ATOM 3242 C C . PRO A 1 413 ? -18.219 11.75 0.271 1 97.69 413 PRO A C 1
ATOM 3244 O O . PRO A 1 413 ? -19.062 11 0.767 1 97.69 413 PRO A O 1
ATOM 3247 N N . PRO A 1 414 ? -18.047 11.844 -0.998 1 94 414 PRO A N 1
ATOM 3248 C CA . PRO A 1 414 ? -18.953 11.219 -1.965 1 94 414 PRO A CA 1
ATOM 3249 C C . PRO A 1 414 ? -18.984 9.695 -1.851 1 94 414 PRO A C 1
ATOM 3251 O O . PRO A 1 414 ? -17.938 9.078 -1.6 1 94 414 PRO A O 1
ATOM 3254 N N . GLU A 1 415 ? -20.234 9.148 -2.156 1 92.94 415 GLU A N 1
ATOM 3255 C CA . GLU A 1 415 ? -20.422 7.703 -2.148 1 92.94 415 GLU A CA 1
ATOM 3256 C C . GLU A 1 415 ? -20.109 7.098 -3.514 1 92.94 415 GLU A C 1
ATOM 3258 O O . GLU A 1 415 ? -20.297 7.75 -4.543 1 92.94 415 GLU A O 1
ATOM 3263 N N . MET B 1 1 ? 6.508 -15.195 -32.281 1 92.5 1 MET B N 1
ATOM 3264 C CA . MET B 1 1 ? 5.082 -15 -32.031 1 92.5 1 MET B CA 1
ATOM 3265 C C . MET B 1 1 ? 4.574 -13.75 -32.75 1 92.5 1 MET B C 1
ATOM 3267 O O . MET B 1 1 ? 5.297 -12.758 -32.844 1 92.5 1 MET B O 1
ATOM 3271 N N . PRO B 1 2 ? 3.42 -13.828 -33.25 1 95.38 2 PRO B N 1
ATOM 3272 C CA . PRO B 1 2 ? 2.859 -12.633 -33.875 1 95.38 2 PRO B CA 1
ATOM 3273 C C . PRO B 1 2 ? 2.902 -11.414 -32.969 1 95.38 2 PRO B C 1
ATOM 3275 O O . PRO B 1 2 ? 2.578 -11.508 -31.766 1 95.38 2 PRO B O 1
ATOM 3278 N N . GLY B 1 3 ? 3.369 -10.336 -33.531 1 95.81 3 GLY B N 1
ATOM 3279 C CA . GLY B 1 3 ? 3.406 -9.102 -32.781 1 95.81 3 GLY B CA 1
ATOM 3280 C C . GLY B 1 3 ? 4.691 -8.914 -31.984 1 95.81 3 GLY B C 1
ATOM 3281 O O . GLY B 1 3 ? 4.895 -7.883 -31.344 1 95.81 3 GLY B O 1
ATOM 3282 N N . GLN B 1 4 ? 5.539 -9.914 -31.938 1 93.5 4 GLN B N 1
ATOM 3283 C CA . GLN B 1 4 ? 6.84 -9.805 -31.297 1 93.5 4 GLN B CA 1
ATOM 3284 C C . GLN B 1 4 ? 7.781 -8.906 -32.094 1 93.5 4 GLN B C 1
ATOM 3286 O O . GLN B 1 4 ? 8.133 -9.227 -33.219 1 93.5 4 GLN B O 1
ATOM 3291 N N . MET B 1 5 ? 8.195 -7.781 -31.516 1 85.81 5 MET B N 1
ATOM 3292 C CA . MET B 1 5 ? 9 -6.809 -32.25 1 85.81 5 MET B CA 1
ATOM 3293 C C . MET B 1 5 ? 10.492 -7.031 -32 1 85.81 5 MET B C 1
ATOM 3295 O O . MET B 1 5 ? 11.312 -6.723 -32.875 1 85.81 5 MET B O 1
ATOM 3299 N N . GLU B 1 6 ? 10.805 -7.484 -30.891 1 84.56 6 GLU B N 1
ATOM 3300 C CA . GLU B 1 6 ? 12.203 -7.699 -30.516 1 84.56 6 GLU B CA 1
ATOM 3301 C C . GLU B 1 6 ? 12.594 -9.164 -30.688 1 84.56 6 GLU B C 1
ATOM 3303 O O . GLU B 1 6 ? 11.758 -10.062 -30.547 1 84.56 6 GLU B O 1
ATOM 3308 N N . GLU B 1 7 ? 13.82 -9.266 -31.016 1 84.69 7 GLU B N 1
ATOM 3309 C CA . GLU B 1 7 ? 14.328 -10.633 -31.078 1 84.69 7 GLU B CA 1
ATOM 3310 C C . GLU B 1 7 ? 14.461 -11.234 -29.672 1 84.69 7 GLU B C 1
ATOM 3312 O O . GLU B 1 7 ? 14.914 -10.555 -28.75 1 84.69 7 GLU B O 1
ATOM 3317 N N . ALA B 1 8 ? 13.945 -12.445 -29.312 1 81.25 8 ALA B N 1
ATOM 3318 C CA . ALA B 1 8 ? 13.969 -13.094 -28.016 1 81.25 8 ALA B CA 1
ATOM 3319 C C . ALA B 1 8 ? 15.383 -13.539 -27.641 1 81.25 8 ALA B C 1
ATOM 3321 O O . ALA B 1 8 ? 15.844 -13.297 -26.531 1 81.25 8 ALA B O 1
ATOM 3322 N N . GLU B 1 9 ? 16.219 -13.914 -28.375 1 90.06 9 GLU B N 1
ATOM 3323 C CA . GLU B 1 9 ? 17.547 -14.469 -28.172 1 90.06 9 GLU B CA 1
ATOM 3324 C C . GLU B 1 9 ? 17.484 -15.82 -27.469 1 90.06 9 GLU B C 1
ATOM 3326 O O . GLU B 1 9 ? 18.422 -16.219 -26.781 1 90.06 9 GLU B O 1
ATOM 3331 N N . PHE B 1 10 ? 16.406 -16.5 -27.391 1 96.06 10 PHE B N 1
ATOM 3332 C CA . PHE B 1 10 ? 16.172 -17.828 -26.828 1 96.06 10 PHE B CA 1
ATOM 3333 C C . PHE B 1 10 ? 15.086 -18.562 -27.594 1 96.06 10 PHE B C 1
ATOM 3335 O O . PHE B 1 10 ? 14.336 -17.953 -28.359 1 96.06 10 PHE B O 1
ATOM 3342 N N . ASN B 1 11 ? 15.023 -19.859 -27.422 1 96.31 11 ASN B N 1
ATOM 3343 C CA . ASN B 1 11 ? 14.023 -20.672 -28.109 1 96.31 11 ASN B CA 1
ATOM 3344 C C . ASN B 1 11 ? 12.719 -20.75 -27.328 1 96.31 11 ASN B C 1
ATOM 3346 O O . ASN B 1 11 ? 12.734 -20.75 -26.094 1 96.31 11 ASN B O 1
ATOM 3350 N N . GLN B 1 12 ? 11.641 -20.766 -28.078 1 97.06 12 GLN B N 1
ATOM 3351 C CA . GLN B 1 12 ? 10.289 -20.922 -27.547 1 97.06 12 GLN B CA 1
ATOM 3352 C C . GLN B 1 12 ? 9.594 -22.125 -28.188 1 97.06 12 GLN B C 1
ATOM 3354 O O . GLN B 1 12 ? 9.727 -22.359 -29.391 1 97.06 12 GLN B O 1
ATOM 3359 N N . TYR B 1 13 ? 8.984 -22.859 -27.375 1 97.94 13 TYR B N 1
ATOM 3360 C CA . TYR B 1 13 ? 8.227 -24.016 -27.844 1 97.94 13 TYR B CA 1
ATOM 3361 C C . TYR B 1 13 ? 6.805 -24 -27.297 1 97.94 13 TYR B C 1
ATOM 3363 O O . TYR B 1 13 ? 6.57 -23.547 -26.172 1 97.94 13 TYR B O 1
ATOM 3371 N N . ALA B 1 14 ? 5.852 -24.422 -28.094 1 98.12 14 ALA B N 1
ATOM 3372 C CA . ALA B 1 14 ? 4.465 -24.562 -27.672 1 98.12 14 ALA B CA 1
ATOM 3373 C C . ALA B 1 14 ? 3.789 -25.734 -28.375 1 98.12 14 ALA B C 1
ATOM 3375 O O . ALA B 1 14 ? 4.129 -26.062 -29.516 1 98.12 14 ALA B O 1
ATOM 3376 N N . GLY B 1 15 ? 2.891 -26.297 -27.703 1 97.25 15 GLY B N 1
ATOM 3377 C CA . GLY B 1 15 ? 2.156 -27.422 -28.266 1 97.25 15 GLY B CA 1
ATOM 3378 C C . GLY B 1 15 ? 1.411 -28.234 -27.234 1 97.25 15 GLY B C 1
ATOM 3379 O O . GLY B 1 15 ? 0.975 -27.703 -26.219 1 97.25 15 GLY B O 1
ATOM 3380 N N . TYR B 1 16 ? 1.155 -29.5 -27.578 1 97.94 16 TYR B N 1
ATOM 3381 C CA . TYR B 1 16 ? 0.338 -30.359 -26.719 1 97.94 16 TYR B CA 1
ATOM 3382 C C . TYR B 1 16 ? 1.104 -31.609 -26.312 1 97.94 16 TYR B C 1
ATOM 3384 O O . TYR B 1 16 ? 1.97 -32.094 -27.047 1 97.94 16 TYR B O 1
ATOM 3392 N N . VAL B 1 17 ? 0.807 -32.031 -25.188 1 98.44 17 VAL B N 1
ATOM 3393 C CA . VAL B 1 17 ? 1.225 -33.344 -24.719 1 98.44 17 VAL B CA 1
ATOM 3394 C C . VAL B 1 17 ? -0.001 -34.156 -24.312 1 98.44 17 VAL B C 1
ATOM 3396 O O . VAL B 1 17 ? -0.804 -33.719 -23.484 1 98.44 17 VAL B O 1
ATOM 3399 N N . THR B 1 18 ? -0.128 -35.344 -24.906 1 98.12 18 THR B N 1
ATOM 3400 C CA . THR B 1 18 ? -1.249 -36.25 -24.594 1 98.12 18 THR B CA 1
ATOM 3401 C C . THR B 1 18 ? -1.062 -36.875 -23.234 1 98.12 18 THR B C 1
ATOM 3403 O O . THR B 1 18 ? -0.001 -37.438 -22.938 1 98.12 18 THR B O 1
ATOM 3406 N N . VAL B 1 19 ? -2.158 -36.844 -22.422 1 98.5 19 VAL B N 1
ATOM 3407 C CA . VAL B 1 19 ? -2.041 -37.406 -21.078 1 98.5 19 VAL B CA 1
ATOM 3408 C C . VAL B 1 19 ? -3.012 -38.562 -20.938 1 98.5 19 VAL B C 1
ATOM 3410 O O . VAL B 1 19 ? -2.865 -39.375 -20.031 1 98.5 19 VAL B O 1
ATOM 3413 N N . ASP B 1 20 ? -3.979 -38.656 -21.75 1 98.25 20 ASP B N 1
ATOM 3414 C CA . ASP B 1 20 ? -4.91 -39.781 -21.844 1 98.25 20 ASP B CA 1
ATOM 3415 C C . ASP B 1 20 ? -5.359 -40 -23.281 1 98.25 20 ASP B C 1
ATOM 3417 O O . ASP B 1 20 ? -6.305 -39.375 -23.75 1 98.25 20 ASP B O 1
ATOM 3421 N N . ALA B 1 21 ? -4.766 -40.938 -23.906 1 97.62 21 ALA B N 1
ATOM 3422 C CA . ALA B 1 21 ? -5.008 -41.156 -25.328 1 97.62 21 ALA B CA 1
ATOM 3423 C C . ALA B 1 21 ? -6.445 -41.594 -25.578 1 97.62 21 ALA B C 1
ATOM 3425 O O . ALA B 1 21 ? -7.059 -41.219 -26.578 1 97.62 21 ALA B O 1
ATOM 3426 N N . LYS B 1 22 ? -6.922 -42.469 -24.766 1 97.81 22 LYS B N 1
ATOM 3427 C CA . LYS B 1 22 ? -8.281 -43 -24.922 1 97.81 22 LYS B CA 1
ATOM 3428 C C . LYS B 1 22 ? -9.305 -41.875 -24.844 1 97.81 22 LYS B C 1
ATOM 3430 O O . LYS B 1 22 ? -10.258 -41.844 -25.641 1 97.81 22 LYS B O 1
ATOM 3435 N N . ALA B 1 23 ? -9.102 -40.938 -23.953 1 96.88 23 ALA B N 1
ATOM 3436 C CA . ALA B 1 23 ? -10.031 -39.844 -23.766 1 96.88 23 ALA B CA 1
ATOM 3437 C C . ALA B 1 23 ? -9.734 -38.719 -24.766 1 96.88 23 ALA B C 1
ATOM 3439 O O . ALA B 1 23 ? -10.555 -37.812 -24.938 1 96.88 23 ALA B O 1
ATOM 3440 N N . GLY B 1 24 ? -8.594 -38.812 -25.484 1 96.19 24 GLY B N 1
ATOM 3441 C CA . GLY B 1 24 ? -8.148 -37.719 -26.297 1 96.19 24 GLY B CA 1
ATOM 3442 C C . GLY B 1 24 ? -7.824 -36.469 -25.484 1 96.19 24 GLY B C 1
ATOM 3443 O O . GLY B 1 24 ? -8.18 -35.344 -25.875 1 96.19 24 GLY B O 1
ATOM 3444 N N . ARG B 1 25 ? -7.348 -36.656 -24.266 1 97.19 25 ARG B N 1
ATOM 3445 C CA . ARG B 1 25 ? -7.012 -35.562 -23.375 1 97.19 25 ARG B CA 1
ATOM 3446 C C . ARG B 1 25 ? -5.562 -35.125 -23.547 1 97.19 25 ARG B C 1
ATOM 3448 O O . ARG B 1 25 ? -4.652 -35.969 -23.5 1 97.19 25 ARG B O 1
ATOM 3455 N N . ALA B 1 26 ? -5.359 -33.812 -23.828 1 97.44 26 ALA B N 1
ATOM 3456 C CA . ALA B 1 26 ? -4.031 -33.25 -24.078 1 97.44 26 ALA B CA 1
ATOM 3457 C C . ALA B 1 26 ? -3.873 -31.906 -23.406 1 97.44 26 ALA B C 1
ATOM 3459 O O . ALA B 1 26 ? -4.805 -31.094 -23.391 1 97.44 26 ALA B O 1
ATOM 3460 N N . LEU B 1 27 ? -2.762 -31.703 -22.812 1 98.38 27 LEU B N 1
ATOM 3461 C CA . LEU B 1 27 ? -2.473 -30.453 -22.125 1 98.38 27 LEU B CA 1
ATOM 3462 C C . LEU B 1 27 ? -1.572 -29.562 -22.969 1 98.38 27 LEU B C 1
ATOM 3464 O O . LEU B 1 27 ? -0.638 -30.047 -23.609 1 98.38 27 LEU B O 1
ATOM 3468 N N . PHE B 1 28 ? -1.932 -28.312 -23 1 98.38 28 PHE B N 1
ATOM 3469 C CA . PHE B 1 28 ? -1.146 -27.312 -23.719 1 98.38 28 PHE B CA 1
ATOM 3470 C C . PHE B 1 28 ? 0.024 -26.828 -22.859 1 98.38 28 PHE B C 1
ATOM 3472 O O . PHE B 1 28 ? -0.124 -26.625 -21.656 1 98.38 28 PHE B O 1
ATOM 3479 N N . TYR B 1 29 ? 1.193 -26.688 -23.5 1 98.69 29 TYR B N 1
ATOM 3480 C CA . TYR B 1 29 ? 2.346 -26.156 -22.781 1 98.69 29 TYR B CA 1
ATOM 3481 C C . TYR B 1 29 ? 3.014 -25.031 -23.578 1 98.69 29 TYR B C 1
ATOM 3483 O O . TYR B 1 29 ? 2.846 -24.938 -24.797 1 98.69 29 TYR B O 1
ATOM 3491 N N . TYR B 1 30 ? 3.572 -24.125 -22.875 1 98.69 30 TYR B N 1
ATOM 3492 C CA . TYR B 1 30 ? 4.504 -23.109 -23.359 1 98.69 30 TYR B CA 1
ATOM 3493 C C . TYR B 1 30 ? 5.852 -23.234 -22.656 1 98.69 30 TYR B C 1
ATOM 3495 O O . TYR B 1 30 ? 5.918 -23.219 -21.422 1 98.69 30 TYR B O 1
ATOM 3503 N N . PHE B 1 31 ? 6.914 -23.516 -23.422 1 98.75 31 PHE B N 1
ATOM 3504 C CA . PHE B 1 31 ? 8.258 -23.719 -22.906 1 98.75 31 PHE B CA 1
ATOM 3505 C C . PHE B 1 31 ? 9.234 -22.703 -23.469 1 98.75 31 PHE B C 1
ATOM 3507 O O . PHE B 1 31 ? 9.305 -22.531 -24.688 1 98.75 31 PHE B O 1
ATOM 3514 N N . VAL B 1 32 ? 9.938 -22.031 -22.578 1 98.38 32 VAL B N 1
ATOM 3515 C CA . VAL B 1 32 ? 10.898 -21.031 -23.016 1 98.38 32 VAL B CA 1
ATOM 3516 C C . VAL B 1 32 ? 12.258 -21.297 -22.375 1 98.38 32 VAL B C 1
ATOM 3518 O O . VAL B 1 32 ? 12.352 -21.5 -21.156 1 98.38 32 VAL B O 1
ATOM 3521 N N . GLU B 1 33 ? 13.297 -21.328 -23.172 1 98.25 33 GLU B N 1
ATOM 3522 C CA . GLU B 1 33 ? 14.656 -21.578 -22.703 1 98.25 33 GLU B CA 1
ATOM 3523 C C . GLU B 1 33 ? 15.273 -20.312 -22.109 1 98.25 33 GLU B C 1
ATOM 3525 O O . GLU B 1 33 ? 14.867 -19.203 -22.438 1 98.25 33 GLU B O 1
ATOM 3530 N N . ALA B 1 34 ? 16.25 -20.531 -21.203 1 98.12 34 ALA B N 1
ATOM 3531 C CA . ALA B 1 34 ? 17.078 -19.406 -20.781 1 98.12 34 ALA B CA 1
ATOM 3532 C C . ALA B 1 34 ? 17.891 -18.844 -21.938 1 98.12 34 ALA B C 1
ATOM 3534 O O . ALA B 1 34 ? 18.297 -19.594 -22.844 1 98.12 34 ALA B O 1
ATOM 3535 N N . PRO B 1 35 ? 18.125 -17.547 -21.906 1 96.56 35 PRO B N 1
ATOM 3536 C CA . PRO B 1 35 ? 18.875 -16.953 -23.016 1 96.56 35 PRO B CA 1
ATOM 3537 C C . PRO B 1 35 ? 20.344 -17.375 -23.031 1 96.56 35 PRO B C 1
ATOM 3539 O O . PRO B 1 35 ? 20.938 -17.469 -24.109 1 96.56 35 PRO B O 1
ATOM 3542 N N . HIS B 1 36 ? 20.844 -17.625 -21.859 1 95.44 36 HIS B N 1
ATOM 3543 C CA . HIS B 1 36 ? 22.266 -17.969 -21.781 1 95.44 36 HIS B CA 1
ATOM 3544 C C . HIS B 1 36 ? 22.469 -19.359 -21.172 1 95.44 36 HIS B C 1
ATOM 3546 O O . HIS B 1 36 ? 22.078 -19.594 -20.016 1 95.44 36 HIS B O 1
ATOM 3552 N N . ASP B 1 37 ? 23.016 -20.266 -21.875 1 95.56 37 ASP B N 1
ATOM 3553 C CA . ASP B 1 37 ? 23.391 -21.609 -21.453 1 95.56 37 ASP B CA 1
ATOM 3554 C C . ASP B 1 37 ? 22.172 -22.359 -20.906 1 95.56 37 ASP B C 1
ATOM 3556 O O . ASP B 1 37 ? 22.203 -22.859 -19.781 1 95.56 37 ASP B O 1
ATOM 3560 N N . PRO B 1 38 ? 21.172 -22.453 -21.703 1 96.81 38 PRO B N 1
ATOM 3561 C CA . PRO B 1 38 ? 19.938 -23.094 -21.203 1 96.81 38 PRO B CA 1
ATOM 3562 C C . PRO B 1 38 ? 20.172 -24.5 -20.672 1 96.81 38 PRO B C 1
ATOM 3564 O O . PRO B 1 38 ? 19.531 -24.922 -19.719 1 96.81 38 PRO B O 1
ATOM 3567 N N . LEU B 1 39 ? 21.125 -25.219 -21.172 1 96.38 39 LEU B N 1
ATOM 3568 C CA . LEU B 1 39 ? 21.344 -26.609 -20.766 1 96.38 39 LEU B CA 1
ATOM 3569 C C . LEU B 1 39 ? 22 -26.688 -19.406 1 96.38 39 LEU B C 1
ATOM 3571 O O . LEU B 1 39 ? 22.031 -27.75 -18.781 1 96.38 39 LEU B O 1
ATOM 3575 N N . LYS B 1 40 ? 22.5 -25.578 -18.891 1 96.25 40 LYS B N 1
ATOM 3576 C CA . LYS B 1 40 ? 23.125 -25.531 -17.578 1 96.25 40 LYS B CA 1
ATOM 3577 C C . LYS B 1 40 ? 22.172 -24.922 -16.547 1 96.25 40 LYS B C 1
ATOM 3579 O O . LYS B 1 40 ? 22.516 -24.828 -15.359 1 96.25 40 LYS B O 1
ATOM 3584 N N . LYS B 1 41 ? 21.062 -24.531 -17.016 1 97.88 41 LYS B N 1
ATOM 3585 C CA . LYS B 1 41 ? 20.078 -23.906 -16.125 1 97.88 41 LYS B CA 1
ATOM 3586 C C . LYS B 1 41 ? 19.016 -24.922 -15.695 1 97.88 41 LYS B C 1
ATOM 3588 O O . LYS B 1 41 ? 18.734 -25.875 -16.406 1 97.88 41 LYS B O 1
ATOM 3593 N N . PRO B 1 42 ? 18.469 -24.656 -14.516 1 98.5 42 PRO B N 1
ATOM 3594 C CA . PRO B 1 42 ? 17.422 -25.562 -14.062 1 98.5 42 PRO B CA 1
ATOM 3595 C C . PRO B 1 42 ? 16.141 -25.469 -14.906 1 98.5 42 PRO B C 1
ATOM 3597 O O . PRO B 1 42 ? 15.984 -24.516 -15.672 1 98.5 42 PRO B O 1
ATOM 3600 N N . LEU B 1 43 ? 15.328 -26.516 -14.82 1 98.81 43 LEU B N 1
ATOM 3601 C CA . LEU B 1 43 ? 13.977 -26.531 -15.375 1 98.81 43 LEU B CA 1
ATOM 3602 C C . LEU B 1 43 ? 12.945 -26.203 -14.305 1 98.81 43 LEU B C 1
ATOM 3604 O O . LEU B 1 43 ? 12.93 -26.812 -13.234 1 98.81 43 LEU B O 1
ATOM 3608 N N . VAL B 1 44 ? 12.117 -25.203 -14.516 1 98.94 44 VAL B N 1
ATOM 3609 C CA . VAL B 1 44 ? 11.125 -24.75 -13.547 1 98.94 44 VAL B CA 1
ATOM 3610 C C . VAL B 1 44 ? 9.727 -24.844 -14.156 1 98.94 44 VAL B C 1
ATOM 3612 O O . VAL B 1 44 ? 9.477 -24.281 -15.219 1 98.94 44 VAL B O 1
ATOM 3615 N N . LEU B 1 45 ? 8.867 -25.531 -13.508 1 98.94 45 LEU B N 1
ATOM 3616 C CA . LEU B 1 45 ? 7.465 -25.609 -13.891 1 98.94 45 LEU B CA 1
ATOM 3617 C C . LEU B 1 45 ? 6.645 -24.547 -13.172 1 98.94 45 LEU B C 1
ATOM 3619 O O . LEU B 1 45 ? 6.828 -24.312 -11.969 1 98.94 45 LEU B O 1
ATOM 3623 N N . TRP B 1 46 ? 5.801 -23.891 -13.883 1 98.88 46 TRP B N 1
ATOM 3624 C CA . TRP B 1 46 ? 4.848 -22.953 -13.305 1 98.88 46 TRP B CA 1
ATOM 3625 C C . TRP B 1 46 ? 3.422 -23.484 -13.422 1 98.88 46 TRP B C 1
ATOM 3627 O O . TRP B 1 46 ? 2.986 -23.875 -14.508 1 98.88 46 TRP B O 1
ATOM 3637 N N . LEU B 1 47 ? 2.707 -23.438 -12.289 1 98.75 47 LEU B N 1
ATOM 3638 C CA . LEU B 1 47 ? 1.296 -23.797 -12.242 1 98.75 47 LEU B CA 1
ATOM 3639 C C . LEU B 1 47 ? 0.462 -22.672 -11.633 1 98.75 47 LEU B C 1
ATOM 3641 O O . LEU B 1 47 ? 0.617 -22.344 -10.461 1 98.75 47 LEU B O 1
ATOM 3645 N N . ASN B 1 48 ? -0.43 -22.156 -12.406 1 98.06 48 ASN B N 1
ATOM 3646 C CA . ASN B 1 48 ? -1.389 -21.203 -11.883 1 98.06 48 ASN B CA 1
ATOM 3647 C C . ASN B 1 48 ? -2.451 -21.875 -11.023 1 98.06 48 ASN B C 1
ATOM 3649 O O . ASN B 1 48 ? -2.662 -23.078 -11.125 1 98.06 48 ASN B O 1
ATOM 3653 N N . GLY B 1 49 ? -3.014 -21.047 -10.211 1 96.56 49 GLY B N 1
ATOM 3654 C CA . GLY B 1 49 ? -4.086 -21.562 -9.383 1 96.56 49 GLY B CA 1
ATOM 3655 C C . GLY B 1 49 ? -5.441 -21.516 -10.062 1 96.56 49 GLY B C 1
ATOM 3656 O O . GLY B 1 49 ? -5.582 -21.938 -11.211 1 96.56 49 GLY B O 1
ATOM 3657 N N . GLY B 1 50 ? -6.289 -21.078 -9.43 1 93.06 50 GLY B N 1
ATOM 3658 C CA . GLY B 1 50 ? -7.688 -21.062 -9.82 1 93.06 50 GLY B CA 1
ATOM 3659 C C . GLY B 1 50 ? -8.609 -21.688 -8.789 1 93.06 50 GLY B C 1
ATOM 3660 O O . GLY B 1 50 ? -8.859 -21.094 -7.734 1 93.06 50 GLY B O 1
ATOM 3661 N N . PRO B 1 51 ? -8.805 -22.844 -8.836 1 95.25 51 PRO B N 1
ATOM 3662 C CA . PRO B 1 51 ? -8.375 -23.766 -9.883 1 95.25 51 PRO B CA 1
ATOM 3663 C C . PRO B 1 51 ? -8.93 -23.406 -11.258 1 95.25 51 PRO B C 1
ATOM 3665 O O . PRO B 1 51 ? -9.93 -22.688 -11.352 1 95.25 51 PRO B O 1
ATOM 3668 N N . GLY B 1 52 ? -8.188 -23.797 -12.203 1 96.44 52 GLY B N 1
ATOM 3669 C CA . GLY B 1 52 ? -8.695 -23.719 -13.57 1 96.44 52 GLY B CA 1
ATOM 3670 C C . GLY B 1 52 ? -8.234 -22.469 -14.297 1 96.44 52 GLY B C 1
ATOM 3671 O O . GLY B 1 52 ? -8.922 -21.984 -15.195 1 96.44 52 GLY B O 1
ATOM 3672 N N . CYS B 1 53 ? -7.109 -21.922 -13.836 1 98 53 CYS B N 1
ATOM 3673 C CA . CYS B 1 53 ? -6.605 -20.734 -14.523 1 98 53 CYS B CA 1
ATOM 3674 C C . CYS B 1 53 ? -5.359 -21.078 -15.336 1 98 53 CYS B C 1
ATOM 3676 O O . CYS B 1 53 ? -4.582 -21.953 -14.953 1 98 53 CYS B O 1
ATOM 3678 N N . SER B 1 54 ? -5.156 -20.359 -16.391 1 98.38 54 SER B N 1
ATOM 3679 C CA . SER B 1 54 ? -4.152 -20.656 -17.406 1 98.38 54 SER B CA 1
ATOM 3680 C C . SER B 1 54 ? -2.758 -20.25 -16.938 1 98.38 54 SER B C 1
ATOM 3682 O O . SER B 1 54 ? -2.516 -19.094 -16.625 1 98.38 54 SER B O 1
ATOM 3684 N N . SER B 1 55 ? -1.829 -21.156 -16.984 1 98.69 55 SER B N 1
ATOM 3685 C CA . SER B 1 55 ? -0.431 -20.859 -16.688 1 98.69 55 SER B CA 1
ATOM 3686 C C . SER B 1 55 ? 0.213 -20.062 -17.812 1 98.69 55 SER B C 1
ATOM 3688 O O . SER B 1 55 ? 1.084 -19.219 -17.562 1 98.69 55 SER B O 1
ATOM 3690 N N . PHE B 1 56 ? -0.189 -20.344 -19.016 1 98.5 56 PHE B N 1
ATOM 3691 C CA . PHE B 1 56 ? 0.375 -19.609 -20.141 1 98.5 56 PHE B CA 1
ATOM 3692 C C . PHE B 1 56 ? -0.104 -18.156 -20.125 1 98.5 56 PHE B C 1
ATOM 3694 O O . PHE B 1 56 ? 0.704 -17.234 -20.188 1 98.5 56 PHE B O 1
ATOM 3701 N N . GLY B 1 57 ? -1.368 -17.969 -20.047 1 97.88 57 GLY B N 1
ATOM 3702 C CA . GLY B 1 57 ? -1.91 -16.625 -20.094 1 97.88 57 GLY B CA 1
ATOM 3703 C C . GLY B 1 57 ? -1.633 -15.82 -18.828 1 97.88 57 GLY B C 1
ATOM 3704 O O . GLY B 1 57 ? -0.939 -14.805 -18.875 1 97.88 57 GLY B O 1
ATOM 3705 N N . ALA B 1 58 ? -2.117 -16.312 -17.703 1 96.5 58 ALA B N 1
ATOM 3706 C CA . ALA B 1 58 ? -1.983 -15.617 -16.422 1 96.5 58 ALA B CA 1
ATOM 3707 C C . ALA B 1 58 ? -0.545 -15.672 -15.914 1 96.5 58 ALA B C 1
ATOM 3709 O O . ALA B 1 58 ? -0.045 -14.703 -15.344 1 96.5 58 ALA B O 1
ATOM 3710 N N . GLY B 1 59 ? 0.077 -16.719 -16.125 1 98.12 59 GLY B N 1
ATOM 3711 C CA . GLY B 1 59 ? 1.446 -16.875 -15.672 1 98.12 59 GLY B CA 1
ATOM 3712 C C . GLY B 1 59 ? 2.469 -16.266 -16.609 1 98.12 59 GLY B C 1
ATOM 3713 O O . GLY B 1 59 ? 3.041 -15.219 -16.312 1 98.12 59 GLY B O 1
ATOM 3714 N N . ALA B 1 60 ? 2.588 -16.797 -17.797 1 98.56 60 ALA B N 1
ATOM 3715 C CA . ALA B 1 60 ? 3.643 -16.375 -18.719 1 98.56 60 ALA B CA 1
ATOM 3716 C C . ALA B 1 60 ? 3.355 -14.992 -19.297 1 98.56 60 ALA B C 1
ATOM 3718 O O . ALA B 1 60 ? 4.207 -14.102 -19.234 1 98.56 60 ALA B O 1
ATOM 3719 N N . MET B 1 61 ? 2.217 -14.797 -19.812 1 98 61 MET B N 1
ATOM 3720 C CA . MET B 1 61 ? 1.945 -13.562 -20.547 1 98 61 MET B CA 1
ATOM 3721 C C . MET B 1 61 ? 1.69 -12.398 -19.594 1 98 61 MET B C 1
ATOM 3723 O O . MET B 1 61 ? 2.096 -11.273 -19.875 1 98 61 MET B O 1
ATOM 3727 N N . LEU B 1 62 ? 1.089 -12.68 -18.5 1 96.81 62 LEU B N 1
ATOM 3728 C CA . LEU B 1 62 ? 0.768 -11.609 -17.562 1 96.81 62 LEU B CA 1
ATOM 3729 C C . LEU B 1 62 ? 1.907 -11.391 -16.578 1 96.81 62 LEU B C 1
ATOM 3731 O O . LEU B 1 62 ? 2.348 -10.258 -16.375 1 96.81 62 LEU B O 1
ATOM 3735 N N . GLU B 1 63 ? 2.465 -12.398 -16.016 1 97.19 63 GLU B N 1
ATOM 3736 C CA . GLU B 1 63 ? 3.264 -12.25 -14.805 1 97.19 63 GLU B CA 1
ATOM 3737 C C . GLU B 1 63 ? 4.754 -12.391 -15.109 1 97.19 63 GLU B C 1
ATOM 3739 O O . GLU B 1 63 ? 5.508 -11.422 -14.969 1 97.19 63 GLU B O 1
ATOM 3744 N N . LEU B 1 64 ? 5.215 -13.531 -15.5 1 98.38 64 LEU B N 1
ATOM 3745 C CA . LEU B 1 64 ? 6.629 -13.789 -15.242 1 98.38 64 LEU B CA 1
ATOM 3746 C C . LEU B 1 64 ? 7.328 -14.297 -16.5 1 98.38 64 LEU B C 1
ATOM 3748 O O . LEU B 1 64 ? 8.539 -14.516 -16.5 1 98.38 64 LEU B O 1
ATOM 3752 N N . GLY B 1 65 ? 6.609 -14.547 -17.594 1 98.19 65 GLY B N 1
ATOM 3753 C CA . GLY B 1 65 ? 7.23 -14.977 -18.828 1 98.19 65 GLY B CA 1
ATOM 3754 C C . GLY B 1 65 ? 7.984 -13.859 -19.531 1 98.19 65 GLY B C 1
ATOM 3755 O O . GLY B 1 65 ? 8.07 -12.742 -19.016 1 98.19 65 GLY B O 1
ATOM 3756 N N . PRO B 1 66 ? 8.516 -14.156 -20.703 1 97.38 66 PRO B N 1
ATOM 3757 C CA . PRO B 1 66 ? 9.414 -13.203 -21.359 1 97.38 66 PRO B CA 1
ATOM 3758 C C . PRO B 1 66 ? 8.664 -12.047 -22.016 1 97.38 66 PRO B C 1
ATOM 3760 O O . PRO B 1 66 ? 9.227 -10.961 -22.188 1 97.38 66 PRO B O 1
ATOM 3763 N N . PHE B 1 67 ? 7.355 -12.32 -22.391 1 96.56 67 PHE B N 1
ATOM 3764 C CA . PHE B 1 67 ? 6.641 -11.297 -23.141 1 96.56 67 PHE B CA 1
ATOM 3765 C C . PHE B 1 67 ? 5.273 -11.023 -22.531 1 96.56 67 PHE B C 1
ATOM 3767 O O . PHE B 1 67 ? 4.723 -11.875 -21.828 1 96.56 67 PHE B O 1
ATOM 3774 N N . SER B 1 68 ? 4.797 -9.797 -22.75 1 95.81 68 SER B N 1
ATOM 3775 C CA . SER B 1 68 ? 3.412 -9.43 -22.469 1 95.81 68 SER B CA 1
ATOM 3776 C C . SER B 1 68 ? 2.809 -8.641 -23.625 1 95.81 68 SER B C 1
ATOM 3778 O O . SER B 1 68 ? 3.469 -8.414 -24.641 1 95.81 68 SER B O 1
ATOM 3780 N N . VAL B 1 69 ? 1.57 -8.305 -23.5 1 96.06 69 VAL B N 1
ATOM 3781 C CA . VAL B 1 69 ? 0.823 -7.707 -24.609 1 96.06 69 VAL B CA 1
ATOM 3782 C C . VAL B 1 69 ? 0.608 -6.219 -24.344 1 96.06 69 VAL B C 1
ATOM 3784 O O . VAL B 1 69 ? 0.257 -5.824 -23.219 1 96.06 69 VAL B O 1
ATOM 3787 N N . ARG B 1 70 ? 0.854 -5.398 -25.281 1 93.75 70 ARG B N 1
ATOM 3788 C CA . ARG B 1 70 ? 0.606 -3.965 -25.188 1 93.75 70 ARG B CA 1
ATOM 3789 C C . ARG B 1 70 ? -0.884 -3.658 -25.297 1 93.75 70 ARG B C 1
ATOM 3791 O O . ARG B 1 70 ? -1.679 -4.527 -25.656 1 93.75 70 ARG B O 1
ATOM 3798 N N . SER B 1 71 ? -1.292 -2.416 -25 1 92.56 71 SER B N 1
ATOM 3799 C CA . SER B 1 71 ? -2.688 -1.999 -24.906 1 92.56 71 SER B CA 1
ATOM 3800 C C . SER B 1 71 ? -3.359 -2.02 -26.281 1 92.56 71 SER B C 1
ATOM 3802 O O . SER B 1 71 ? -4.582 -1.918 -26.375 1 92.56 71 SER B O 1
ATOM 3804 N N . ASP B 1 72 ? -2.609 -2.195 -27.375 1 93.12 72 ASP B N 1
ATOM 3805 C CA . ASP B 1 72 ? -3.197 -2.279 -28.703 1 93.12 72 ASP B CA 1
ATOM 3806 C C . ASP B 1 72 ? -3.705 -3.691 -28.984 1 93.12 72 ASP B C 1
ATOM 3808 O O . ASP B 1 72 ? -4.215 -3.965 -30.078 1 93.12 72 ASP B O 1
ATOM 3812 N N . ASN B 1 73 ? -3.521 -4.672 -28.031 1 94.62 73 ASN B N 1
ATOM 3813 C CA . ASN B 1 73 ? -4.027 -6.039 -28.078 1 94.62 73 ASN B CA 1
ATOM 3814 C C . ASN B 1 73 ? -3.256 -6.879 -29.094 1 94.62 73 ASN B C 1
ATOM 3816 O O . ASN B 1 73 ? -3.672 -7.988 -29.438 1 94.62 73 ASN B O 1
ATOM 3820 N N . LYS B 1 74 ? -2.088 -6.438 -29.609 1 94.94 74 LYS B N 1
ATOM 3821 C CA . LYS B 1 74 ? -1.458 -7.121 -30.734 1 94.94 74 LYS B CA 1
ATOM 3822 C C . LYS B 1 74 ? 0.056 -7.188 -30.547 1 94.94 74 LYS B C 1
ATOM 3824 O O . LYS B 1 74 ? 0.676 -8.211 -30.859 1 94.94 74 LYS B O 1
ATOM 3829 N N . THR B 1 75 ? 0.588 -6.125 -30.141 1 96 75 THR B N 1
ATOM 3830 C CA . THR B 1 75 ? 2.043 -6.031 -30.062 1 96 75 THR B CA 1
ATOM 3831 C C . THR B 1 75 ? 2.545 -6.539 -28.719 1 96 75 THR B C 1
ATOM 3833 O O . THR B 1 75 ? 1.896 -6.332 -27.688 1 96 75 THR B O 1
ATOM 3836 N N . LEU B 1 76 ? 3.662 -7.242 -28.797 1 96.75 76 LEU B N 1
ATOM 3837 C CA . LEU B 1 76 ? 4.281 -7.762 -27.578 1 96.75 76 LEU B CA 1
ATOM 3838 C C . LEU B 1 76 ? 5.453 -6.887 -27.141 1 96.75 76 LEU B C 1
ATOM 3840 O O . LEU B 1 76 ? 6.059 -6.203 -27.969 1 96.75 76 LEU B O 1
ATOM 3844 N N . TYR B 1 77 ? 5.758 -6.816 -25.906 1 93.31 77 TYR B N 1
ATOM 3845 C CA . TYR B 1 77 ? 6.992 -6.238 -25.391 1 93.31 77 TYR B CA 1
ATOM 3846 C C . TYR B 1 77 ? 7.727 -7.23 -24.484 1 93.31 77 TYR B C 1
ATOM 3848 O O . TYR B 1 77 ? 7.098 -8.031 -23.797 1 93.31 77 TYR B O 1
ATOM 3856 N N . LYS B 1 78 ? 8.992 -7.117 -24.5 1 94.44 78 LYS B N 1
ATOM 3857 C CA . LYS B 1 78 ? 9.844 -7.992 -23.703 1 94.44 78 LYS B CA 1
ATOM 3858 C C . LYS B 1 78 ? 9.93 -7.512 -22.25 1 94.44 78 LYS B C 1
ATOM 3860 O O . LYS B 1 78 ? 10.133 -6.32 -22 1 94.44 78 LYS B O 1
ATOM 3865 N N . LYS B 1 79 ? 9.805 -8.461 -21.297 1 93.81 79 LYS B N 1
ATOM 3866 C CA . LYS B 1 79 ? 9.93 -8.141 -19.875 1 93.81 79 LYS B CA 1
ATOM 3867 C C . LYS B 1 79 ? 11.383 -8.18 -19.438 1 93.81 79 LYS B C 1
ATOM 3869 O O . LYS B 1 79 ? 12.094 -9.156 -19.688 1 93.81 79 LYS B O 1
ATOM 3874 N N . GLN B 1 80 ? 11.781 -7.207 -18.703 1 92.38 80 GLN B N 1
ATOM 3875 C CA . GLN B 1 80 ? 13.172 -7.082 -18.281 1 92.38 80 GLN B CA 1
ATOM 3876 C C . GLN B 1 80 ? 13.508 -8.102 -17.188 1 92.38 80 GLN B C 1
ATOM 3878 O O . GLN B 1 80 ? 14.641 -8.586 -17.109 1 92.38 80 GLN B O 1
ATOM 3883 N N . HIS B 1 81 ? 12.523 -8.422 -16.422 1 96.44 81 HIS B N 1
ATOM 3884 C CA . HIS B 1 81 ? 12.766 -9.289 -15.266 1 96.44 81 HIS B CA 1
ATOM 3885 C C . HIS B 1 81 ? 12 -10.602 -15.391 1 96.44 81 HIS B C 1
ATOM 3887 O O . HIS B 1 81 ? 11.391 -11.062 -14.43 1 96.44 81 HIS B O 1
ATOM 3893 N N . ALA B 1 82 ? 12.023 -11.164 -16.578 1 97.56 82 ALA B N 1
ATOM 3894 C CA . ALA B 1 82 ? 11.391 -12.461 -16.828 1 97.56 82 ALA B CA 1
ATOM 3895 C C . ALA B 1 82 ? 12.141 -13.586 -16.125 1 97.56 82 ALA B C 1
ATOM 3897 O O . ALA B 1 82 ? 13.367 -13.547 -16 1 97.56 82 ALA B O 1
ATOM 3898 N N . TRP B 1 83 ? 11.43 -14.578 -15.711 1 98.81 83 TRP B N 1
ATOM 3899 C CA . TRP B 1 83 ? 12.016 -15.656 -14.922 1 98.81 83 TRP B CA 1
ATOM 3900 C C . TRP B 1 83 ? 12.914 -16.547 -15.781 1 98.81 83 TRP B C 1
ATOM 3902 O O . TRP B 1 83 ? 13.844 -17.172 -15.273 1 98.81 83 TRP B O 1
ATOM 3912 N N . ASN B 1 84 ? 12.719 -16.5 -17.125 1 98.5 84 ASN B N 1
ATOM 3913 C CA . ASN B 1 84 ? 13.547 -17.344 -17.969 1 98.5 84 ASN B CA 1
ATOM 3914 C C . ASN B 1 84 ? 14.984 -16.828 -18.047 1 98.5 84 ASN B C 1
ATOM 3916 O O . ASN B 1 84 ? 15.867 -17.516 -18.562 1 98.5 84 ASN B O 1
ATOM 3920 N N . THR B 1 85 ? 15.219 -15.672 -17.484 1 97.75 85 THR B N 1
ATOM 3921 C CA . THR B 1 85 ? 16.594 -15.164 -17.438 1 97.75 85 THR B CA 1
ATOM 3922 C C . THR B 1 85 ? 17.469 -16.016 -16.531 1 97.75 85 THR B C 1
ATOM 3924 O O . THR B 1 85 ? 18.688 -16.016 -16.672 1 97.75 85 THR B O 1
ATOM 3927 N N . VAL B 1 86 ? 16.844 -16.859 -15.625 1 98.25 86 VAL B N 1
ATOM 3928 C CA . VAL B 1 86 ? 17.656 -17.609 -14.68 1 98.25 86 VAL B CA 1
ATOM 3929 C C . VAL B 1 86 ? 17.281 -19.094 -14.719 1 98.25 86 VAL B C 1
ATOM 3931 O O . VAL B 1 86 ? 17.906 -19.906 -14.039 1 98.25 86 VAL B O 1
ATOM 3934 N N . ALA B 1 87 ? 16.328 -19.438 -15.531 1 98.75 87 ALA B N 1
ATOM 3935 C CA . ALA B 1 87 ? 15.859 -20.828 -15.594 1 98.75 87 ALA B CA 1
ATOM 3936 C C . ALA B 1 87 ? 15.195 -21.125 -16.938 1 98.75 87 ALA B C 1
ATOM 3938 O O . ALA B 1 87 ? 14.875 -20.203 -17.688 1 98.75 87 ALA B O 1
ATOM 3939 N N . ASN B 1 88 ? 15.164 -22.391 -17.359 1 98.81 88 ASN B N 1
ATOM 3940 C CA . ASN B 1 88 ? 14.219 -22.828 -18.391 1 98.81 88 ASN B CA 1
ATOM 3941 C C . ASN B 1 88 ? 12.805 -22.953 -17.828 1 98.81 88 ASN B C 1
ATOM 3943 O O . ASN B 1 88 ? 12.578 -23.703 -16.875 1 98.81 88 ASN B O 1
ATOM 3947 N N . MET B 1 89 ? 11.867 -22.25 -18.422 1 98.88 89 MET B N 1
ATOM 3948 C CA . MET B 1 89 ? 10.539 -22.156 -17.828 1 98.88 89 MET B CA 1
ATOM 3949 C C . MET B 1 89 ? 9.531 -22.984 -18.609 1 98.88 89 MET B C 1
ATOM 3951 O O . MET B 1 89 ? 9.398 -22.812 -19.828 1 98.88 89 MET B O 1
ATOM 3955 N N . LEU B 1 90 ? 8.852 -23.797 -17.938 1 98.94 90 LEU B N 1
ATOM 3956 C CA . LEU B 1 90 ? 7.773 -24.609 -18.484 1 98.94 90 LEU B CA 1
ATOM 3957 C C . LEU B 1 90 ? 6.426 -24.219 -17.891 1 98.94 90 LEU B C 1
ATOM 3959 O O . LEU B 1 90 ? 6.262 -24.219 -16.672 1 98.94 90 LEU B O 1
ATOM 3963 N N . PHE B 1 91 ? 5.488 -23.828 -18.734 1 98.88 91 PHE B N 1
ATOM 3964 C CA . PHE B 1 91 ? 4.121 -23.484 -18.344 1 98.88 91 PHE B CA 1
ATOM 3965 C C . PHE B 1 91 ? 3.141 -24.516 -18.891 1 98.88 91 PHE B C 1
ATOM 3967 O O . PHE B 1 91 ? 3.205 -24.891 -20.062 1 98.88 91 PHE B O 1
ATOM 3974 N N . VAL B 1 92 ? 2.252 -24.969 -18.062 1 98.75 92 VAL B N 1
ATOM 3975 C CA . VAL B 1 92 ? 1.276 -25.938 -18.547 1 98.75 92 VAL B CA 1
ATOM 3976 C C . VAL B 1 92 ? -0.126 -25.531 -18.109 1 98.75 92 VAL B C 1
ATOM 3978 O O . VAL B 1 92 ? -0.341 -25.188 -16.938 1 98.75 92 VAL B O 1
ATOM 3981 N N . ASP B 1 93 ? -1.031 -25.484 -19.031 1 98.25 93 ASP B N 1
ATOM 3982 C CA . ASP B 1 93 ? -2.439 -25.266 -18.719 1 98.25 93 ASP B CA 1
ATOM 3983 C C . ASP B 1 93 ? -3.088 -26.562 -18.219 1 98.25 93 ASP B C 1
ATOM 3985 O O . ASP B 1 93 ? -3.396 -27.453 -19.031 1 98.25 93 ASP B O 1
ATOM 3989 N N . VAL B 1 94 ? -3.256 -26.641 -17.031 1 97.06 94 VAL B N 1
ATOM 3990 C CA . VAL B 1 94 ? -3.82 -27.828 -16.406 1 97.06 94 VAL B CA 1
ATOM 3991 C C . VAL B 1 94 ? -4.984 -27.438 -15.492 1 97.06 94 VAL B C 1
ATOM 3993 O O . VAL B 1 94 ? -4.93 -26.406 -14.82 1 97.06 94 VAL B O 1
ATOM 3996 N N . PRO B 1 95 ? -6.121 -28.266 -15.461 1 97.31 95 PRO B N 1
ATOM 3997 C CA . PRO B 1 95 ? -6.422 -29.484 -16.203 1 97.31 95 PRO B CA 1
ATOM 3998 C C . PRO B 1 95 ? -6.996 -29.219 -17.594 1 97.31 95 PRO B C 1
ATOM 4000 O O . PRO B 1 95 ? -6.91 -28.094 -18.078 1 97.31 95 PRO B O 1
ATOM 4003 N N . ALA B 1 96 ? -7.426 -30.312 -18.297 1 96.5 96 ALA B N 1
ATOM 4004 C CA . ALA B 1 96 ? -8.156 -30.125 -19.547 1 96.5 96 ALA B CA 1
ATOM 4005 C C . ALA B 1 96 ? -9.328 -29.172 -19.375 1 96.5 96 ALA B C 1
ATOM 4007 O O . ALA B 1 96 ? -10.031 -29.219 -18.359 1 96.5 96 ALA B O 1
ATOM 4008 N N . GLY B 1 97 ? -9.484 -28.25 -20.312 1 95.56 97 GLY B N 1
ATOM 4009 C CA . GLY B 1 97 ? -10.508 -27.234 -20.234 1 95.56 97 GLY B CA 1
ATOM 4010 C C . GLY B 1 97 ? -9.961 -25.875 -19.844 1 95.56 97 GLY B C 1
ATOM 4011 O O . GLY B 1 97 ? -10.664 -24.859 -19.969 1 95.56 97 GLY B O 1
ATOM 4012 N N . VAL B 1 98 ? -8.75 -25.812 -19.422 1 97.25 98 VAL B N 1
ATOM 4013 C CA . VAL B 1 98 ? -8.086 -24.578 -19.047 1 97.25 98 VAL B CA 1
ATOM 4014 C C . VAL B 1 98 ? -7.219 -24.078 -20.203 1 97.25 98 VAL B C 1
ATOM 4016 O 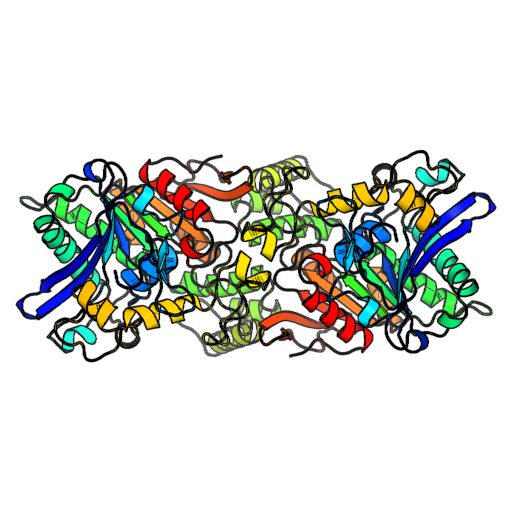O . VAL B 1 98 ? -6.441 -24.844 -20.781 1 97.25 98 VAL B O 1
ATOM 4019 N N . GLY B 1 99 ? -7.352 -22.75 -20.484 1 97.19 99 GLY B N 1
ATOM 4020 C CA . GLY B 1 99 ? -6.613 -22.219 -21.609 1 97.19 99 GLY B CA 1
ATOM 4021 C C . GLY B 1 99 ? -6.875 -22.969 -22.906 1 97.19 99 GLY B C 1
ATOM 4022 O O . GLY B 1 99 ? -8.023 -23.109 -23.328 1 97.19 99 GLY B O 1
ATOM 4023 N N . TYR B 1 100 ? -5.746 -23.562 -23.453 1 97.56 100 TYR B N 1
ATOM 4024 C CA . TYR B 1 100 ? -5.875 -24.266 -24.734 1 97.56 100 TYR B CA 1
ATOM 4025 C C . TYR B 1 100 ? -5.934 -25.766 -24.516 1 97.56 100 TYR B C 1
ATOM 4027 O O . TYR B 1 100 ? -6.078 -26.531 -25.469 1 97.56 100 TYR B O 1
ATOM 4035 N N . SER B 1 101 ? -5.793 -26.219 -23.297 1 97.25 101 SER B N 1
ATOM 4036 C CA . SER B 1 101 ? -5.871 -27.656 -23.016 1 97.25 101 SER B CA 1
ATOM 4037 C C . SER B 1 101 ? -7.277 -28.188 -23.25 1 97.25 101 SER B C 1
ATOM 4039 O O . SER B 1 101 ? -8.266 -27.469 -23.062 1 97.25 101 SER B O 1
ATOM 4041 N N . TYR B 1 102 ? -7.344 -29.516 -23.641 1 96.5 102 TYR B N 1
ATOM 4042 C CA . TYR B 1 102 ? -8.664 -30 -24.016 1 96.5 102 TYR B CA 1
ATOM 4043 C C . TYR B 1 102 ? -8.773 -31.5 -23.797 1 96.5 102 TYR B C 1
ATOM 4045 O O . TYR B 1 102 ? -7.777 -32.156 -23.516 1 96.5 102 TYR B O 1
ATOM 4053 N N . SER B 1 103 ? -9.961 -31.969 -23.875 1 96.19 103 SER B N 1
ATOM 4054 C CA . SER B 1 103 ? -10.32 -33.375 -23.938 1 96.19 103 SER B CA 1
ATOM 4055 C C . SER B 1 103 ? -11.391 -33.656 -24.984 1 96.19 103 SER B C 1
ATOM 4057 O O . SER B 1 103 ? -12.266 -32.812 -25.203 1 96.19 103 SER B O 1
ATOM 4059 N N . ASN B 1 104 ? -11.289 -34.781 -25.641 1 95.19 104 ASN B N 1
ATOM 4060 C CA . ASN B 1 104 ? -12.328 -35.188 -26.578 1 95.19 104 ASN B CA 1
ATOM 4061 C C . ASN B 1 104 ? -13.453 -35.938 -25.875 1 95.19 104 ASN B C 1
ATOM 4063 O O . ASN B 1 104 ? -14.414 -36.375 -26.516 1 95.19 104 ASN B O 1
ATOM 4067 N N . THR B 1 105 ? -13.289 -36.062 -24.625 1 95.94 105 THR B N 1
ATOM 4068 C CA . THR B 1 105 ? -14.305 -36.719 -23.781 1 95.94 105 THR B CA 1
ATOM 4069 C C . THR B 1 105 ? -15.008 -35.688 -22.906 1 95.94 105 THR B C 1
ATOM 4071 O O . THR B 1 105 ? -14.43 -35.156 -21.969 1 95.94 105 THR B O 1
ATOM 4074 N N . THR B 1 106 ? -16.266 -35.531 -23.125 1 94.44 106 THR B N 1
ATOM 4075 C CA . THR B 1 106 ? -17.062 -34.469 -22.516 1 94.44 106 THR B CA 1
ATOM 4076 C C . THR B 1 106 ? -17.094 -34.625 -21 1 94.44 106 THR B C 1
ATOM 4078 O O . THR B 1 106 ? -17.078 -33.625 -20.281 1 94.44 106 THR B O 1
ATOM 4081 N N . SER B 1 107 ? -17.172 -35.781 -20.516 1 95.5 107 SER B N 1
ATOM 4082 C CA . SER B 1 107 ? -17.297 -36.031 -19.078 1 95.5 107 SER B CA 1
ATOM 4083 C C . SER B 1 107 ? -16.078 -35.531 -18.328 1 95.5 107 SER B C 1
ATOM 4085 O O . SER B 1 107 ? -16.141 -35.281 -17.125 1 95.5 107 SER B O 1
ATOM 4087 N N . ASP B 1 108 ? -14.906 -35.344 -19.016 1 95.38 108 ASP B N 1
ATOM 4088 C CA . ASP B 1 108 ? -13.68 -34.875 -18.375 1 95.38 108 ASP B CA 1
ATOM 4089 C C . ASP B 1 108 ? -13.852 -33.469 -17.844 1 95.38 108 ASP B C 1
ATOM 4091 O O . ASP B 1 108 ? -13.203 -33.062 -16.875 1 95.38 108 ASP B O 1
ATOM 4095 N N . TYR B 1 109 ? -14.781 -32.719 -18.453 1 94.81 109 TYR B N 1
ATOM 4096 C CA . TYR B 1 109 ? -14.984 -31.328 -18.078 1 94.81 109 TYR B CA 1
ATOM 4097 C C . TYR B 1 109 ? -15.898 -31.203 -16.859 1 94.81 109 TYR B C 1
ATOM 4099 O O . TYR B 1 109 ? -15.961 -30.156 -16.219 1 94.81 109 TYR B O 1
ATOM 4107 N N . TYR B 1 110 ? -16.594 -32.281 -16.531 1 95.25 110 TYR B N 1
ATOM 4108 C CA . TYR B 1 110 ? -17.578 -32.25 -15.445 1 95.25 110 TYR B CA 1
ATOM 4109 C C . TYR B 1 110 ? -17.125 -33.125 -14.273 1 95.25 110 TYR B C 1
ATOM 4111 O O . TYR B 1 110 ? -17.766 -33.125 -13.219 1 95.25 110 TYR B O 1
ATOM 4119 N N . ASN B 1 111 ? -16.125 -33.906 -14.5 1 94 111 ASN B N 1
ATOM 4120 C CA . ASN B 1 111 ? -15.539 -34.75 -13.469 1 94 111 ASN B CA 1
ATOM 4121 C C . ASN B 1 111 ? -14.055 -34.438 -13.289 1 94 111 ASN B C 1
ATOM 4123 O O . ASN B 1 111 ? -13.211 -35.281 -13.625 1 94 111 ASN B O 1
ATOM 4127 N N . ILE B 1 112 ? -13.789 -33.312 -12.766 1 95.38 112 ILE B N 1
ATOM 4128 C CA . ILE B 1 112 ? -12.422 -32.844 -12.609 1 95.38 112 ILE B CA 1
ATOM 4129 C C . ILE B 1 112 ? -12.18 -32.406 -11.164 1 95.38 112 ILE B C 1
ATOM 4131 O O . ILE B 1 112 ? -13.125 -32.125 -10.438 1 95.38 112 ILE B O 1
ATOM 4135 N N . GLY B 1 113 ? -10.961 -32.5 -10.688 1 97.25 113 GLY B N 1
ATOM 4136 C CA . GLY B 1 113 ? -10.516 -32.156 -9.352 1 97.25 113 GLY B CA 1
ATOM 4137 C C . GLY B 1 113 ? -9.016 -32.281 -9.164 1 97.25 113 GLY B C 1
ATOM 4138 O O . GLY B 1 113 ? -8.273 -32.406 -10.133 1 97.25 113 GLY B O 1
ATOM 4139 N N . ASP B 1 114 ? -8.633 -32.219 -7.957 1 98 114 ASP B N 1
ATOM 4140 C CA . ASP B 1 114 ? -7.215 -32.25 -7.613 1 98 114 ASP B CA 1
ATOM 4141 C C . ASP B 1 114 ? -6.574 -33.562 -8.07 1 98 114 ASP B C 1
ATOM 4143 O O . ASP B 1 114 ? -5.477 -33.562 -8.633 1 98 114 ASP B O 1
ATOM 4147 N N . LYS B 1 115 ? -7.23 -34.656 -7.781 1 97.62 115 LYS B N 1
ATOM 4148 C CA . LYS B 1 115 ? -6.648 -35.969 -8.062 1 97.62 115 LYS B CA 1
ATOM 4149 C C . LYS B 1 115 ? -6.359 -36.125 -9.555 1 97.62 115 LYS B C 1
ATOM 4151 O O . LYS B 1 115 ? -5.238 -36.469 -9.938 1 97.62 115 LYS B O 1
ATOM 4156 N N . LYS B 1 116 ? -7.367 -35.938 -10.391 1 97.19 116 LYS B N 1
ATOM 4157 C CA . LYS B 1 116 ? -7.188 -36.062 -11.828 1 97.19 116 LYS B CA 1
ATOM 4158 C C . LYS B 1 116 ? -6.152 -35.062 -12.344 1 97.19 116 LYS B C 1
ATOM 4160 O O . LYS B 1 116 ? -5.359 -35.406 -13.234 1 97.19 116 LYS B O 1
ATOM 4165 N N . THR B 1 117 ? -6.242 -33.844 -11.867 1 98.19 117 THR B N 1
ATOM 4166 C CA . THR B 1 117 ? -5.285 -32.812 -12.258 1 98.19 117 THR B CA 1
ATOM 4167 C C . THR B 1 117 ? -3.859 -33.219 -11.938 1 98.19 117 THR B C 1
ATOM 4169 O O . THR B 1 117 ? -2.953 -33.062 -12.758 1 98.19 117 THR B O 1
ATOM 4172 N N . THR B 1 118 ? -3.648 -33.781 -10.742 1 98.5 118 THR B N 1
ATOM 4173 C CA . THR B 1 118 ? -2.338 -34.25 -10.297 1 98.5 118 THR B CA 1
ATOM 4174 C C . THR B 1 118 ? -1.84 -35.375 -11.18 1 98.5 118 THR B C 1
ATOM 4176 O O . THR B 1 118 ? -0.692 -35.375 -11.633 1 98.5 118 THR B O 1
ATOM 4179 N N . ASP B 1 119 ? -2.678 -36.344 -11.469 1 98.19 119 ASP B N 1
ATOM 4180 C CA . ASP B 1 119 ? -2.311 -37.469 -12.312 1 98.19 119 ASP B CA 1
ATOM 4181 C C . ASP B 1 119 ? -1.937 -37.031 -13.719 1 98.19 119 ASP B C 1
ATOM 4183 O O . ASP B 1 119 ? -0.923 -37.438 -14.266 1 98.19 119 ASP B O 1
ATOM 4187 N N . ASP B 1 120 ? -2.768 -36.156 -14.219 1 98.56 120 ASP B N 1
ATOM 4188 C CA . ASP B 1 120 ? -2.514 -35.688 -15.562 1 98.56 120 ASP B CA 1
ATOM 4189 C C . ASP B 1 120 ? -1.223 -34.875 -15.617 1 98.56 120 ASP B C 1
ATOM 4191 O O . ASP B 1 120 ? -0.473 -34.938 -16.594 1 98.56 120 ASP B O 1
ATOM 4195 N N . ALA B 1 121 ? -1.001 -34.062 -14.617 1 98.75 121 ALA B N 1
ATOM 4196 C CA . ALA B 1 121 ? 0.223 -33.25 -14.57 1 98.75 121 ALA B CA 1
ATOM 4197 C C . ALA B 1 121 ? 1.458 -34.156 -14.531 1 98.75 121 ALA B C 1
ATOM 4199 O O . ALA B 1 121 ? 2.473 -33.844 -15.164 1 98.75 121 ALA B O 1
ATOM 4200 N N . TYR B 1 122 ? 1.407 -35.219 -13.734 1 98.38 122 TYR B N 1
ATOM 4201 C CA . TYR B 1 122 ? 2.529 -36.125 -13.648 1 98.38 122 TYR B CA 1
ATOM 4202 C C . TYR B 1 122 ? 2.779 -36.812 -14.992 1 98.38 122 TYR B C 1
ATOM 4204 O O . TYR B 1 122 ? 3.918 -36.875 -15.461 1 98.38 122 TYR B O 1
ATOM 4212 N N . ILE B 1 123 ? 1.709 -37.312 -15.648 1 98.19 123 ILE B N 1
ATOM 4213 C CA . ILE B 1 123 ? 1.834 -37.969 -16.953 1 98.19 123 ILE B CA 1
ATOM 4214 C C . ILE B 1 123 ? 2.375 -36.969 -17.969 1 98.19 123 ILE B C 1
ATOM 4216 O O . ILE B 1 123 ? 3.203 -37.312 -18.812 1 98.19 123 ILE B O 1
ATOM 4220 N N . PHE B 1 124 ? 1.888 -35.781 -17.922 1 98.62 124 PHE B N 1
ATOM 4221 C CA . PHE B 1 124 ? 2.391 -34.719 -18.781 1 98.62 124 PHE B CA 1
ATOM 4222 C C . PHE B 1 124 ? 3.904 -34.594 -18.656 1 98.62 124 PHE B C 1
ATOM 4224 O O . PHE B 1 124 ? 4.613 -34.531 -19.656 1 98.62 124 PHE B O 1
ATOM 4231 N N . LEU B 1 125 ? 4.41 -34.469 -17.391 1 98.38 125 LEU B N 1
ATOM 4232 C CA . LEU B 1 125 ? 5.836 -34.281 -17.156 1 98.38 125 LEU B CA 1
ATOM 4233 C C . LEU B 1 125 ? 6.641 -35.438 -17.75 1 98.38 125 LEU B C 1
ATOM 4235 O O . LEU B 1 125 ? 7.66 -35.219 -18.406 1 98.38 125 LEU B O 1
ATOM 4239 N N . ILE B 1 126 ? 6.168 -36.656 -17.578 1 96.75 126 ILE B N 1
ATOM 4240 C CA . ILE B 1 126 ? 6.859 -37.812 -18.109 1 96.75 126 ILE B CA 1
ATOM 4241 C C . ILE B 1 126 ? 6.902 -37.781 -19.625 1 96.75 126 ILE B C 1
ATOM 4243 O O . ILE B 1 126 ? 7.957 -37.938 -20.234 1 96.75 126 ILE B O 1
ATOM 4247 N N . ASN B 1 127 ? 5.777 -37.5 -20.203 1 97.75 127 ASN B N 1
ATOM 4248 C CA . ASN B 1 127 ? 5.691 -37.469 -21.656 1 97.75 127 ASN B CA 1
ATOM 4249 C C . ASN B 1 127 ? 6.438 -36.281 -22.234 1 97.75 127 ASN B C 1
ATOM 4251 O O . ASN B 1 127 ? 7.008 -36.375 -23.328 1 97.75 127 ASN B O 1
ATOM 4255 N N . TRP B 1 128 ? 6.355 -35.156 -21.562 1 98.12 128 TRP B N 1
ATOM 4256 C CA . TRP B 1 128 ? 7.078 -33.969 -22.016 1 98.12 128 TRP B CA 1
ATOM 4257 C C . TRP B 1 128 ? 8.586 -34.219 -22.016 1 98.12 128 TRP B C 1
ATOM 4259 O O . TRP B 1 128 ? 9.289 -33.812 -22.938 1 98.12 128 TRP B O 1
ATOM 4269 N N . MET B 1 129 ? 9.094 -34.875 -20.984 1 96 129 MET B N 1
ATOM 4270 C CA . MET B 1 129 ? 10.523 -35.125 -20.875 1 96 129 MET B CA 1
ATOM 4271 C C . MET B 1 129 ? 10.984 -36.125 -21.953 1 96 129 MET B C 1
ATOM 4273 O O . MET B 1 129 ? 12.133 -36.094 -22.391 1 96 129 MET B O 1
ATOM 4277 N N . LYS B 1 130 ? 10.055 -36.969 -22.375 1 95.56 130 LYS B N 1
ATOM 4278 C CA . LYS B 1 130 ? 10.359 -37.844 -23.531 1 95.56 130 LYS B CA 1
ATOM 4279 C C . LYS B 1 130 ? 10.5 -37 -24.797 1 95.56 130 LYS B C 1
ATOM 4281 O O . LYS B 1 130 ? 11.344 -37.312 -25.656 1 95.56 130 LYS B O 1
ATOM 4286 N N . LYS B 1 131 ? 9.719 -36.031 -24.859 1 96.31 131 LYS B N 1
ATOM 4287 C CA . LYS B 1 131 ? 9.727 -35.125 -26.031 1 96.31 131 LYS B CA 1
ATOM 4288 C C . LYS B 1 131 ? 10.953 -34.219 -26 1 96.31 131 LYS B C 1
ATOM 4290 O O . LYS B 1 131 ? 11.461 -33.844 -27.062 1 96.31 131 LYS B O 1
ATOM 4295 N N . PHE B 1 132 ? 11.391 -33.812 -24.844 1 96.81 132 PHE B N 1
ATOM 4296 C CA . PHE B 1 132 ? 12.555 -32.969 -24.641 1 96.81 132 PHE B CA 1
ATOM 4297 C C . PHE B 1 132 ? 13.602 -33.688 -23.781 1 96.81 132 PHE B C 1
ATOM 4299 O O . PHE B 1 132 ? 13.898 -33.25 -22.672 1 96.81 132 PHE B O 1
ATOM 4306 N N . PRO B 1 133 ? 14.258 -34.688 -24.281 1 95.19 133 PRO B N 1
ATOM 4307 C CA . PRO B 1 133 ? 15.148 -35.531 -23.484 1 95.19 133 PRO B CA 1
ATOM 4308 C C . PRO B 1 133 ? 16.359 -34.781 -22.938 1 95.19 133 PRO B C 1
ATOM 4310 O O . PRO B 1 133 ? 16.938 -35.188 -21.938 1 95.19 133 PRO B O 1
ATOM 4313 N N . GLU B 1 134 ? 16.766 -33.719 -23.547 1 94.62 134 GLU B N 1
ATOM 4314 C CA . GLU B 1 134 ? 17.922 -32.938 -23.109 1 94.62 134 GLU B CA 1
ATOM 4315 C C . GLU B 1 134 ? 17.672 -32.312 -21.734 1 94.62 134 GLU B C 1
ATOM 4317 O O . GLU B 1 134 ? 18.625 -31.891 -21.062 1 94.62 134 GLU B O 1
ATOM 4322 N N . TYR B 1 135 ? 16.375 -32.312 -21.281 1 95.25 135 TYR B N 1
ATOM 4323 C CA . TYR B 1 135 ? 16.062 -31.656 -20.016 1 95.25 135 TYR B CA 1
ATOM 4324 C C . TYR B 1 135 ? 15.758 -32.688 -18.938 1 95.25 135 TYR B C 1
ATOM 4326 O O . TYR B 1 135 ? 15.547 -32.344 -17.766 1 95.25 135 TYR B O 1
ATOM 4334 N N . GLN B 1 136 ? 15.656 -33.969 -19.094 1 91 136 GLN B N 1
ATOM 4335 C CA . GLN B 1 136 ? 15.305 -35 -18.141 1 91 136 GLN B CA 1
ATOM 4336 C C . GLN B 1 136 ? 16.281 -35.031 -16.969 1 91 136 GLN B C 1
ATOM 4338 O O . GLN B 1 136 ? 15.906 -35.344 -15.836 1 91 136 GLN B O 1
ATOM 4343 N N . GLY B 1 137 ? 17.578 -34.625 -17.094 1 90.56 137 GLY B N 1
ATOM 4344 C CA . GLY B 1 137 ? 18.578 -34.719 -16.047 1 90.56 137 GLY B CA 1
ATOM 4345 C C . GLY B 1 137 ? 18.828 -33.406 -15.359 1 90.56 137 GLY B C 1
ATOM 4346 O O . GLY B 1 137 ? 19.656 -33.312 -14.453 1 90.56 137 GLY B O 1
ATOM 4347 N N . HIS B 1 138 ? 17.938 -32.5 -15.641 1 96.12 138 HIS B N 1
ATOM 4348 C CA . HIS B 1 138 ? 18.156 -31.188 -15.055 1 96.12 138 HIS B CA 1
ATOM 4349 C C . HIS B 1 138 ? 17.547 -31.094 -13.656 1 96.12 138 HIS B C 1
ATOM 4351 O O . HIS B 1 138 ? 16.609 -31.828 -13.336 1 96.12 138 HIS B O 1
ATOM 4357 N N . ASP B 1 139 ? 18.203 -30.25 -12.766 1 97.88 139 ASP B N 1
ATOM 4358 C CA . ASP B 1 139 ? 17.5 -29.891 -11.539 1 97.88 139 ASP B CA 1
ATOM 4359 C C . ASP B 1 139 ? 16.094 -29.359 -11.852 1 97.88 139 ASP B C 1
ATOM 4361 O O . ASP B 1 139 ? 15.938 -28.5 -12.727 1 97.88 139 ASP B O 1
ATOM 4365 N N . PHE B 1 140 ? 15.117 -29.906 -11.195 1 98.62 140 PHE B N 1
ATOM 4366 C CA . PHE B 1 140 ? 13.727 -29.578 -11.492 1 98.62 140 PHE B CA 1
ATOM 4367 C C . PHE B 1 140 ? 13.07 -28.891 -10.305 1 98.62 140 PHE B C 1
ATOM 4369 O O . PHE B 1 140 ? 13.281 -29.281 -9.156 1 98.62 140 PHE B O 1
ATOM 4376 N N . PHE B 1 141 ? 12.375 -27.812 -10.508 1 98.88 141 PHE B N 1
ATOM 4377 C CA . PHE B 1 141 ? 11.625 -27.062 -9.508 1 98.88 141 PHE B CA 1
ATOM 4378 C C . PHE B 1 141 ? 10.188 -26.859 -9.961 1 98.88 141 PHE B C 1
ATOM 4380 O O . PHE B 1 141 ? 9.906 -26.797 -11.164 1 98.88 141 PHE B O 1
ATOM 4387 N N . ILE B 1 142 ? 9.281 -26.797 -9.031 1 98.94 142 ILE B N 1
ATOM 4388 C CA . ILE B 1 142 ? 7.891 -26.453 -9.32 1 98.94 142 ILE B CA 1
ATOM 4389 C C . ILE B 1 142 ? 7.516 -25.156 -8.609 1 98.94 142 ILE B C 1
ATOM 4391 O O . ILE B 1 142 ? 7.742 -25.016 -7.406 1 98.94 142 ILE B O 1
ATOM 4395 N N . THR B 1 143 ? 7 -24.219 -9.352 1 98.94 143 THR B N 1
ATOM 4396 C CA . THR B 1 143 ? 6.531 -22.953 -8.805 1 98.94 143 THR B CA 1
ATOM 4397 C C . THR B 1 143 ? 5.082 -22.703 -9.211 1 98.94 143 THR B C 1
ATOM 4399 O O . THR B 1 143 ? 4.582 -23.297 -10.164 1 98.94 143 THR B O 1
ATOM 4402 N N . GLY B 1 144 ? 4.422 -21.891 -8.508 1 98.81 144 GLY B N 1
ATOM 4403 C CA . GLY B 1 144 ? 3.035 -21.562 -8.781 1 98.81 144 GLY B CA 1
ATOM 4404 C C . GLY B 1 144 ? 2.461 -20.547 -7.809 1 98.81 144 GLY B C 1
ATOM 4405 O O . GLY B 1 144 ? 3.207 -19.891 -7.078 1 98.81 144 GLY B O 1
ATOM 4406 N N . GLU B 1 145 ? 1.185 -20.406 -7.895 1 98.19 145 GLU B N 1
ATOM 4407 C CA . GLU B 1 145 ? 0.539 -19.328 -7.141 1 98.19 145 GLU B CA 1
ATOM 4408 C C . GLU B 1 145 ? -0.891 -19.703 -6.762 1 98.19 145 GLU B C 1
ATOM 4410 O O . GLU B 1 145 ? -1.562 -20.438 -7.5 1 98.19 145 GLU B O 1
ATOM 4415 N N . SER B 1 146 ? -1.394 -19.203 -5.613 1 98.25 146 SER B N 1
ATOM 4416 C CA . SER B 1 146 ? -2.805 -19.312 -5.258 1 98.25 146 SER B CA 1
ATOM 4417 C C . SER B 1 146 ? -3.205 -20.766 -5.027 1 98.25 146 SER B C 1
ATOM 4419 O O . SER B 1 146 ? -2.566 -21.469 -4.246 1 98.25 146 SER B O 1
ATOM 4421 N N . TYR B 1 147 ? -4.137 -21.281 -5.762 1 98.25 147 TYR B N 1
ATOM 4422 C CA . TYR B 1 147 ? -4.617 -22.641 -5.598 1 98.25 147 TYR B CA 1
ATOM 4423 C C . TYR B 1 147 ? -3.523 -23.656 -5.93 1 98.25 147 TYR B C 1
ATOM 4425 O O . TYR B 1 147 ? -3.637 -24.828 -5.602 1 98.25 147 TYR B O 1
ATOM 4433 N N . ALA B 1 148 ? -2.416 -23.156 -6.504 1 98.5 148 ALA B N 1
ATOM 4434 C CA . ALA B 1 148 ? -1.262 -24.031 -6.672 1 98.5 148 ALA B CA 1
ATOM 4435 C C . ALA B 1 148 ? -0.767 -24.547 -5.324 1 98.5 148 ALA B C 1
ATOM 4437 O O . ALA B 1 148 ? -0.001 -25.516 -5.262 1 98.5 148 ALA B O 1
ATOM 4438 N N . GLY B 1 149 ? -1.258 -23.953 -4.305 1 98.62 149 GLY B N 1
ATOM 4439 C CA . GLY B 1 149 ? -1.052 -24.516 -2.979 1 98.62 149 GLY B CA 1
ATOM 4440 C C . GLY B 1 149 ? -1.63 -25.906 -2.82 1 98.62 149 GLY B C 1
ATOM 4441 O O . GLY B 1 149 ? -1.257 -26.641 -1.901 1 98.62 149 GLY B O 1
ATOM 4442 N N . HIS B 1 150 ? -2.529 -26.281 -3.652 1 98.44 150 HIS B N 1
ATOM 4443 C CA . HIS B 1 150 ? -3.031 -27.641 -3.742 1 98.44 150 HIS B CA 1
ATOM 4444 C C . HIS B 1 150 ? -2.268 -28.438 -4.789 1 98.44 150 HIS B C 1
ATOM 4446 O O . HIS B 1 150 ? -1.707 -29.5 -4.484 1 98.44 150 HIS B O 1
ATOM 4452 N N . TYR B 1 151 ? -2.123 -27.875 -5.965 1 98.62 151 TYR B N 1
ATOM 4453 C CA . TYR B 1 151 ? -1.522 -28.562 -7.105 1 98.62 151 TYR B CA 1
ATOM 4454 C C . TYR B 1 151 ? -0.107 -29.016 -6.781 1 98.62 151 TYR B C 1
ATOM 4456 O O . TYR B 1 151 ? 0.253 -30.172 -7.043 1 98.62 151 TYR B O 1
ATOM 4464 N N . ILE B 1 152 ? 0.66 -28.125 -6.219 1 98.88 152 ILE B N 1
ATOM 4465 C CA . ILE B 1 152 ? 2.105 -28.312 -6.176 1 98.88 152 ILE B CA 1
ATOM 4466 C C . ILE B 1 152 ? 2.463 -29.359 -5.121 1 98.88 152 ILE B C 1
ATOM 4468 O O . ILE B 1 152 ? 3.203 -30.297 -5.402 1 98.88 152 ILE B O 1
ATOM 4472 N N . PRO B 1 153 ? 1.955 -29.25 -3.898 1 98.75 153 PRO B N 1
ATOM 4473 C CA . PRO B 1 153 ? 2.299 -30.312 -2.955 1 98.75 153 PRO B CA 1
ATOM 4474 C C . PRO B 1 153 ? 1.812 -31.688 -3.41 1 98.75 153 PRO B C 1
ATOM 4476 O O . PRO B 1 153 ? 2.5 -32.688 -3.205 1 98.75 153 PRO B O 1
ATOM 4479 N N . GLU B 1 154 ? 0.678 -31.75 -4.027 1 98.56 154 GLU B N 1
ATOM 4480 C CA . GLU B 1 154 ? 0.154 -33.031 -4.5 1 98.56 154 GLU B CA 1
ATOM 4481 C C . GLU B 1 154 ? 1.025 -33.625 -5.613 1 98.56 154 GLU B C 1
ATOM 4483 O O . GLU B 1 154 ? 1.381 -34.781 -5.578 1 98.56 154 GLU B O 1
ATOM 4488 N N . LEU B 1 155 ? 1.354 -32.812 -6.562 1 98.81 155 LEU B N 1
ATOM 4489 C CA . LEU B 1 155 ? 2.211 -33.25 -7.656 1 98.81 155 LEU B CA 1
ATOM 4490 C C . LEU B 1 155 ? 3.604 -33.594 -7.148 1 98.81 155 LEU B C 1
ATOM 4492 O O . LEU B 1 155 ? 4.172 -34.625 -7.551 1 98.81 155 LEU B O 1
ATOM 4496 N N . ALA B 1 156 ? 4.168 -32.75 -6.293 1 98.81 156 ALA B N 1
ATOM 4497 C CA . ALA B 1 156 ? 5.504 -33 -5.758 1 98.81 156 ALA B CA 1
ATOM 4498 C C . ALA B 1 156 ? 5.566 -34.312 -4.988 1 98.81 156 ALA B C 1
ATOM 4500 O O . ALA B 1 156 ? 6.512 -35.094 -5.148 1 98.81 156 ALA B O 1
ATOM 4501 N N . ASN B 1 157 ? 4.586 -34.562 -4.145 1 98.44 157 ASN B N 1
ATOM 4502 C CA . ASN B 1 157 ? 4.543 -35.812 -3.396 1 98.44 157 ASN B CA 1
ATOM 4503 C C . ASN B 1 157 ? 4.434 -37.031 -4.328 1 98.44 157 ASN B C 1
ATOM 4505 O O . ASN B 1 157 ? 5.023 -38.062 -4.062 1 98.44 157 ASN B O 1
ATOM 4509 N N . LEU B 1 158 ? 3.643 -36.875 -5.383 1 98 158 LEU B N 1
ATOM 4510 C CA . LEU B 1 158 ? 3.527 -37.969 -6.355 1 98 158 LEU B CA 1
ATOM 4511 C C . LEU B 1 158 ? 4.863 -38.219 -7.039 1 98 158 LEU B C 1
ATOM 4513 O O . LEU B 1 158 ? 5.246 -39.375 -7.242 1 98 158 LEU B O 1
ATOM 4517 N N . ILE B 1 159 ? 5.578 -37.188 -7.418 1 97.94 159 ILE B N 1
ATOM 4518 C CA . ILE B 1 159 ? 6.887 -37.312 -8.047 1 97.94 159 ILE B CA 1
ATOM 4519 C C . ILE B 1 159 ? 7.848 -38.031 -7.105 1 97.94 159 ILE B C 1
ATOM 4521 O O . ILE B 1 159 ? 8.523 -38.969 -7.504 1 97.94 159 ILE B O 1
ATOM 4525 N N . VAL B 1 160 ? 7.914 -37.562 -5.855 1 97.25 160 VAL B N 1
ATOM 4526 C CA . VAL B 1 160 ? 8.812 -38.156 -4.867 1 97.25 160 VAL B CA 1
ATOM 4527 C C . VAL B 1 160 ? 8.492 -39.625 -4.699 1 97.25 160 VAL B C 1
ATOM 4529 O O . VAL B 1 160 ? 9.398 -40.469 -4.637 1 97.25 160 VAL B O 1
ATOM 4532 N N . SER B 1 161 ? 7.223 -39.969 -4.617 1 96 161 SER B N 1
ATOM 4533 C CA . SER B 1 161 ? 6.793 -41.375 -4.453 1 96 161 SER B CA 1
ATOM 4534 C C . SER B 1 161 ? 7.188 -42.219 -5.656 1 96 161 SER B C 1
ATOM 4536 O O . SER B 1 161 ? 7.68 -43.344 -5.496 1 96 161 SER B O 1
ATOM 4538 N N . ASN B 1 162 ? 6.984 -41.719 -6.836 1 95.56 162 ASN B N 1
ATOM 4539 C CA . ASN B 1 162 ? 7.277 -42.438 -8.055 1 95.56 162 ASN B CA 1
ATOM 4540 C C . ASN B 1 162 ? 8.781 -42.562 -8.289 1 95.56 162 ASN B C 1
ATOM 4542 O O . ASN B 1 162 ? 9.242 -43.531 -8.883 1 95.56 162 ASN B O 1
ATOM 4546 N N . ASN B 1 163 ? 9.484 -41.562 -7.895 1 94.19 163 ASN B N 1
ATOM 4547 C CA . ASN B 1 163 ? 10.938 -41.625 -7.996 1 94.19 163 ASN B CA 1
ATOM 4548 C C . ASN B 1 163 ? 11.492 -42.812 -7.219 1 94.19 163 ASN B C 1
ATOM 4550 O O . ASN B 1 163 ? 12.578 -43.312 -7.523 1 94.19 163 ASN B O 1
ATOM 4554 N N . ARG B 1 164 ? 10.844 -43.344 -6.234 1 89.25 164 ARG B N 1
ATOM 4555 C CA . ARG B 1 164 ? 11.297 -44.469 -5.406 1 89.25 164 ARG B CA 1
ATOM 4556 C C . ARG B 1 164 ? 10.969 -45.781 -6.059 1 89.25 164 ARG B C 1
ATOM 4558 O O . ARG B 1 164 ? 11.523 -46.812 -5.684 1 89.25 164 ARG B O 1
ATOM 4565 N N . ALA B 1 165 ? 10 -45.688 -6.953 1 85.38 165 ALA B N 1
ATOM 4566 C CA . ALA B 1 165 ? 9.586 -46.906 -7.613 1 85.38 165 ALA B CA 1
ATOM 4567 C C . ALA B 1 165 ? 10.617 -47.344 -8.641 1 85.38 165 ALA B C 1
ATOM 4569 O O . ALA B 1 165 ? 11.289 -46.531 -9.258 1 85.38 165 ALA B O 1
ATOM 4570 N N . ILE B 1 166 ? 10.695 -48.719 -8.836 1 73.44 166 ILE B N 1
ATOM 4571 C CA . ILE B 1 166 ? 11.656 -49.344 -9.75 1 73.44 166 ILE B CA 1
ATOM 4572 C C . ILE B 1 166 ? 11.195 -49.156 -11.195 1 73.44 166 ILE B C 1
ATOM 4574 O O . ILE B 1 166 ? 10 -49.281 -11.492 1 73.44 166 ILE B O 1
ATOM 4578 N N . ASN B 1 167 ? 11.961 -48.531 -12.164 1 73.19 167 ASN B N 1
ATOM 4579 C CA . ASN B 1 167 ? 11.758 -48.406 -13.602 1 73.19 167 ASN B CA 1
ATOM 4580 C C . ASN B 1 167 ? 10.969 -47.156 -13.961 1 73.19 167 ASN B C 1
ATOM 4582 O O . ASN B 1 167 ? 10.289 -47.125 -14.984 1 73.19 167 ASN B O 1
ATOM 4586 N N . SER B 1 168 ? 10.938 -46.281 -13.039 1 76.44 168 SER B N 1
ATOM 4587 C CA . SER B 1 168 ? 10.258 -45.031 -13.359 1 76.44 168 SER B CA 1
ATOM 4588 C C . SER B 1 168 ? 11.25 -43.938 -13.773 1 76.44 168 SER B C 1
ATOM 4590 O O . SER B 1 168 ? 12.445 -44.031 -13.469 1 76.44 168 SER B O 1
ATOM 4592 N N . THR B 1 169 ? 10.758 -43.125 -14.633 1 82.62 169 THR B N 1
ATOM 4593 C CA . THR B 1 169 ? 11.555 -41.938 -14.969 1 82.62 169 THR B CA 1
ATOM 4594 C C . THR B 1 169 ? 11.82 -41.094 -13.727 1 82.62 169 THR B C 1
ATOM 4596 O O . THR B 1 169 ? 10.883 -40.656 -13.055 1 82.62 169 THR B O 1
ATOM 4599 N N . ASN B 1 170 ? 13.031 -40.969 -13.43 1 90.25 170 ASN B N 1
ATOM 4600 C CA . ASN B 1 170 ? 13.414 -40.156 -12.266 1 90.25 170 ASN B CA 1
ATOM 4601 C C . ASN B 1 170 ? 13.383 -38.688 -12.57 1 90.25 170 ASN B C 1
ATOM 4603 O O . ASN B 1 170 ? 14.062 -38.219 -13.492 1 90.25 170 ASN B O 1
ATOM 4607 N N . ILE B 1 171 ? 12.539 -37.938 -11.906 1 95.62 171 ILE B N 1
ATOM 4608 C CA . ILE B 1 171 ? 12.508 -36.5 -11.969 1 95.62 171 ILE B CA 1
ATOM 4609 C C . ILE B 1 171 ? 13.305 -35.906 -10.812 1 95.62 171 ILE B C 1
ATOM 4611 O O . ILE B 1 171 ? 12.992 -36.156 -9.641 1 95.62 171 ILE B O 1
ATOM 4615 N N . LYS B 1 172 ? 14.344 -35.125 -11.031 1 96.31 172 LYS B N 1
ATOM 4616 C CA . LYS B 1 172 ? 15.25 -34.594 -10.023 1 96.31 172 LYS B CA 1
ATOM 4617 C C . LYS B 1 172 ? 14.641 -33.375 -9.32 1 96.31 172 LYS B C 1
ATOM 4619 O O . LYS B 1 172 ? 15.195 -32.281 -9.383 1 96.31 172 LYS B O 1
ATOM 4624 N N . LEU B 1 173 ? 13.555 -33.656 -8.625 1 98.12 173 LEU B N 1
ATOM 4625 C CA . LEU B 1 173 ? 12.852 -32.594 -7.914 1 98.12 173 LEU B CA 1
ATOM 4626 C C . LEU B 1 173 ? 13.695 -32.062 -6.766 1 98.12 173 LEU B C 1
ATOM 4628 O O . LEU B 1 173 ? 14 -32.781 -5.82 1 98.12 173 LEU B O 1
ATOM 4632 N N . LYS B 1 174 ? 14.016 -30.734 -6.848 1 98.12 174 LYS B N 1
ATOM 4633 C CA . LYS B 1 174 ? 14.875 -30.109 -5.844 1 98.12 174 LYS B CA 1
ATOM 4634 C C . LYS B 1 174 ? 14.07 -29.234 -4.887 1 98.12 174 LYS B C 1
ATOM 4636 O O . LYS B 1 174 ? 14.445 -29.062 -3.727 1 98.12 174 LYS B O 1
ATOM 4641 N N . GLY B 1 175 ? 12.992 -28.688 -5.367 1 98.69 175 GLY B N 1
ATOM 4642 C CA . GLY B 1 175 ? 12.25 -27.781 -4.504 1 98.69 175 GLY B CA 1
ATOM 4643 C C . GLY B 1 175 ? 10.961 -27.281 -5.121 1 98.69 175 GLY B C 1
ATOM 4644 O O . GLY B 1 175 ? 10.734 -27.453 -6.32 1 98.69 175 GLY B O 1
ATOM 4645 N N . VAL B 1 176 ? 10.078 -26.703 -4.293 1 98.94 176 VAL B N 1
ATOM 4646 C CA . VAL B 1 176 ? 8.828 -26.078 -4.715 1 98.94 176 VAL B CA 1
ATOM 4647 C C . VAL B 1 176 ? 8.711 -24.688 -4.09 1 98.94 176 VAL B C 1
ATOM 4649 O O . VAL B 1 176 ? 9.125 -24.484 -2.947 1 98.94 176 VAL B O 1
ATOM 4652 N N . ALA B 1 177 ? 8.203 -23.719 -4.82 1 98.94 177 ALA B N 1
ATOM 4653 C CA . ALA B 1 177 ? 7.91 -22.375 -4.328 1 98.94 177 ALA B CA 1
ATOM 4654 C C . ALA B 1 177 ? 6.5 -21.938 -4.711 1 98.94 177 ALA B C 1
ATOM 4656 O O . ALA B 1 177 ? 6.125 -22 -5.887 1 98.94 177 ALA B O 1
ATOM 4657 N N . ILE B 1 178 ? 5.727 -21.516 -3.764 1 98.94 178 ILE B N 1
ATOM 4658 C CA . ILE B 1 178 ? 4.324 -21.188 -4.02 1 98.94 178 ILE B CA 1
ATOM 4659 C C . ILE B 1 178 ? 4.023 -19.781 -3.533 1 98.94 178 ILE B C 1
ATOM 4661 O O . ILE B 1 178 ? 4.188 -19.469 -2.348 1 98.94 178 ILE B O 1
ATOM 4665 N N . GLY B 1 179 ? 3.574 -18.922 -4.422 1 98.81 179 GLY B N 1
ATOM 4666 C CA . GLY B 1 179 ? 3.201 -17.562 -4.102 1 98.81 179 GLY B CA 1
ATOM 4667 C C . GLY B 1 179 ? 1.754 -17.422 -3.666 1 98.81 179 GLY B C 1
ATOM 4668 O O . GLY B 1 179 ? 0.856 -18 -4.289 1 98.81 179 GLY B O 1
ATOM 4669 N N . ASN B 1 180 ? 1.624 -16.625 -2.578 1 98.62 180 ASN B N 1
ATOM 4670 C CA . ASN B 1 180 ? 0.273 -16.438 -2.059 1 98.62 180 ASN B CA 1
ATOM 4671 C C . ASN B 1 180 ? -0.526 -17.734 -2.1 1 98.62 180 ASN B C 1
ATOM 4673 O O . ASN B 1 180 ? -1.619 -17.781 -2.668 1 98.62 180 ASN B O 1
ATOM 4677 N N . ALA B 1 181 ? -0.061 -18.688 -1.405 1 98.75 181 ALA B N 1
ATOM 4678 C CA . ALA B 1 181 ? -0.515 -20.078 -1.494 1 98.75 181 ALA B CA 1
ATOM 4679 C C . ALA B 1 181 ? -1.838 -20.266 -0.759 1 98.75 181 ALA B C 1
ATOM 4681 O O . ALA B 1 181 ? -1.978 -19.859 0.398 1 98.75 181 ALA B O 1
ATOM 4682 N N . ASP B 1 182 ? -2.75 -20.828 -1.454 1 98.31 182 ASP B N 1
ATOM 4683 C CA . ASP B 1 182 ? -3.939 -21.344 -0.785 1 98.31 182 ASP B CA 1
ATOM 4684 C C . ASP B 1 182 ? -3.664 -22.703 -0.145 1 98.31 182 ASP B C 1
ATOM 4686 O O . ASP B 1 182 ? -3.541 -23.719 -0.844 1 98.31 182 ASP B O 1
ATOM 4690 N N . LEU B 1 183 ? -3.627 -22.75 1.183 1 98.25 183 LEU B N 1
ATOM 4691 C CA . LEU B 1 183 ? -3.174 -23.969 1.862 1 98.25 183 LEU B CA 1
ATOM 4692 C C . LEU B 1 183 ? -4.281 -24.531 2.74 1 98.25 183 LEU B C 1
ATOM 4694 O O . LEU B 1 183 ? -4.215 -25.703 3.145 1 98.25 183 LEU B O 1
ATOM 4698 N N . HIS B 1 184 ? -5.23 -23.672 3.064 1 96.81 184 HIS B N 1
ATOM 4699 C CA . HIS B 1 184 ? -6.289 -24.047 3.992 1 96.81 184 HIS B CA 1
ATOM 4700 C C . HIS B 1 184 ? -7.531 -23.188 3.801 1 96.81 184 HIS B C 1
ATOM 4702 O O . HIS B 1 184 ? -7.59 -22.062 4.309 1 96.81 184 HIS B O 1
ATOM 4708 N N . ASP B 1 185 ? -8.539 -23.75 3.305 1 94.31 185 ASP B N 1
ATOM 4709 C CA . ASP B 1 185 ? -9.68 -23 2.791 1 94.31 185 ASP B CA 1
ATOM 4710 C C . ASP B 1 185 ? -10.305 -22.141 3.881 1 94.31 185 ASP B C 1
ATOM 4712 O O . ASP B 1 185 ? -10.422 -20.922 3.723 1 94.31 185 ASP B O 1
ATOM 4716 N N . ASN B 1 186 ? -10.719 -22.734 5.016 1 95.5 186 ASN B N 1
ATOM 4717 C CA . ASN B 1 186 ? -11.406 -22 6.07 1 95.5 186 ASN B CA 1
ATOM 4718 C C . ASN B 1 186 ? -10.484 -20.969 6.734 1 95.5 186 ASN B C 1
ATOM 4720 O O . ASN B 1 186 ? -10.922 -19.891 7.105 1 95.5 186 ASN B O 1
ATOM 4724 N N . VAL B 1 187 ? -9.25 -21.344 6.871 1 96.56 187 VAL B N 1
ATOM 4725 C CA . VAL B 1 187 ? -8.266 -20.438 7.457 1 96.56 187 VAL B CA 1
ATOM 4726 C C . VAL B 1 187 ? -8.055 -19.234 6.535 1 96.56 187 VAL B C 1
ATOM 4728 O O . VAL B 1 187 ? -7.957 -18.109 7 1 96.56 187 VAL B O 1
ATOM 4731 N N . THR B 1 188 ? -7.988 -19.531 5.262 1 97.62 188 THR B N 1
ATOM 4732 C CA . THR B 1 188 ? -7.812 -18.469 4.277 1 97.62 188 THR B CA 1
ATOM 4733 C C . THR B 1 188 ? -9 -17.5 4.297 1 97.62 188 THR B C 1
ATOM 4735 O O . THR B 1 188 ? -8.82 -16.281 4.219 1 97.62 188 THR B O 1
ATOM 4738 N N . LEU B 1 189 ? -10.188 -18.047 4.391 1 97.19 189 LEU B N 1
ATOM 4739 C CA . LEU B 1 189 ? -11.383 -17.203 4.457 1 97.19 189 LEU B CA 1
ATOM 4740 C C . LEU B 1 189 ? -11.367 -16.328 5.699 1 97.19 189 LEU B C 1
ATOM 4742 O O . LEU B 1 189 ? -11.633 -15.125 5.613 1 97.19 189 LEU B O 1
ATOM 4746 N N . ARG B 1 190 ? -11.109 -16.906 6.852 1 98.06 190 ARG B N 1
ATOM 4747 C CA . ARG B 1 190 ? -10.992 -16.125 8.086 1 98.06 190 ARG B CA 1
ATOM 4748 C C . ARG B 1 190 ? -9.953 -15.016 7.938 1 98.06 190 ARG B C 1
ATOM 4750 O O . ARG B 1 190 ? -10.203 -13.875 8.336 1 98.06 190 ARG B O 1
ATOM 4757 N N . ALA B 1 191 ? -8.797 -15.398 7.367 1 98.44 191 ALA B N 1
ATOM 4758 C CA . ALA B 1 191 ? -7.68 -14.477 7.215 1 98.44 191 ALA B CA 1
ATOM 4759 C C . ALA B 1 191 ? -8.062 -13.289 6.332 1 98.44 191 ALA B C 1
ATOM 4761 O O . ALA B 1 191 ? -7.57 -12.172 6.527 1 98.44 191 ALA B O 1
ATOM 4762 N N . SER B 1 192 ? -8.93 -13.5 5.355 1 98.19 192 SER B N 1
ATOM 4763 C CA . SER B 1 192 ? -9.359 -12.406 4.492 1 98.19 192 SER B CA 1
ATOM 4764 C C . SER B 1 192 ? -10.023 -11.297 5.297 1 98.19 192 SER B C 1
ATOM 4766 O O . SER B 1 192 ? -9.719 -10.117 5.105 1 98.19 192 SER B O 1
ATOM 4768 N N . PHE B 1 193 ? -10.875 -11.648 6.188 1 98.69 193 PHE B N 1
ATOM 4769 C CA . PHE B 1 193 ? -11.586 -10.648 6.977 1 98.69 193 PHE B CA 1
ATOM 4770 C C . PHE B 1 193 ? -10.656 -10.023 8.016 1 98.69 193 PHE B C 1
ATOM 4772 O O . PHE B 1 193 ? -10.766 -8.836 8.312 1 98.69 193 PHE B O 1
ATOM 4779 N N . ASP B 1 194 ? -9.734 -10.867 8.633 1 98.69 194 ASP B N 1
ATOM 4780 C CA . ASP B 1 194 ? -8.711 -10.289 9.5 1 98.69 194 ASP B CA 1
ATOM 4781 C C . ASP B 1 194 ? -7.871 -9.258 8.75 1 98.69 194 ASP B C 1
ATOM 4783 O O . ASP B 1 194 ? -7.555 -8.195 9.289 1 98.69 194 ASP B O 1
ATOM 4787 N N . TYR B 1 195 ? -7.531 -9.609 7.562 1 98.81 195 TYR B N 1
ATOM 4788 C CA . TYR B 1 195 ? -6.734 -8.727 6.723 1 98.81 195 TYR B CA 1
ATOM 4789 C C . TYR B 1 195 ? -7.484 -7.434 6.43 1 98.81 195 TYR B C 1
ATOM 4791 O O . TYR B 1 195 ? -6.906 -6.344 6.504 1 98.81 195 TYR B O 1
ATOM 4799 N N . TYR B 1 196 ? -8.805 -7.504 6.047 1 98.81 196 TYR B N 1
ATOM 4800 C CA . TYR B 1 196 ? -9.617 -6.312 5.824 1 98.81 196 TYR B CA 1
ATOM 4801 C C . TYR B 1 196 ? -9.578 -5.391 7.039 1 98.81 196 TYR B C 1
ATOM 4803 O O . TYR B 1 196 ? -9.375 -4.184 6.902 1 98.81 196 TYR B O 1
ATOM 4811 N N . TRP B 1 197 ? -9.75 -5.984 8.164 1 98.75 197 TRP B N 1
ATOM 4812 C CA . TRP B 1 197 ? -9.797 -5.211 9.398 1 98.75 197 TRP B CA 1
ATOM 4813 C C . TRP B 1 197 ? -8.438 -4.594 9.711 1 98.75 197 TRP B C 1
ATOM 4815 O O . TRP B 1 197 ? -8.352 -3.418 10.078 1 98.75 197 TRP B O 1
ATOM 4825 N N . ARG B 1 198 ? -7.359 -5.367 9.508 1 98.19 198 ARG B N 1
ATOM 4826 C CA . ARG B 1 198 ? -6 -4.922 9.789 1 98.19 198 ARG B CA 1
ATOM 4827 C C . ARG B 1 198 ? -5.609 -3.75 8.898 1 98.19 198 ARG B C 1
ATOM 4829 O O . ARG B 1 198 ? -4.762 -2.934 9.266 1 98.19 198 ARG B O 1
ATOM 4836 N N . HIS B 1 199 ? -6.242 -3.627 7.785 1 98.25 199 HIS B N 1
ATOM 4837 C CA . HIS B 1 199 ? -5.922 -2.566 6.84 1 98.25 199 HIS B CA 1
ATOM 4838 C C . HIS B 1 199 ? -6.992 -1.48 6.84 1 98.25 199 HIS B C 1
ATOM 4840 O O . HIS B 1 199 ? -7.082 -0.691 5.898 1 98.25 199 HIS B O 1
ATOM 4846 N N . ALA B 1 200 ? -7.84 -1.517 7.832 1 98 200 ALA B N 1
ATOM 4847 C CA . ALA B 1 200 ? -8.859 -0.499 8.078 1 98 200 ALA B CA 1
ATOM 4848 C C . ALA B 1 200 ? -9.852 -0.429 6.918 1 98 200 ALA B C 1
ATOM 4850 O O . ALA B 1 200 ? -10.336 0.65 6.574 1 98 200 ALA B O 1
ATOM 4851 N N . MET B 1 201 ? -10.125 -1.576 6.281 1 98.81 201 MET B N 1
ATOM 4852 C CA . MET B 1 201 ? -11.062 -1.604 5.156 1 98.81 201 MET B CA 1
ATOM 4853 C C . MET B 1 201 ? -12.484 -1.856 5.641 1 98.81 201 MET B C 1
ATOM 4855 O O . MET B 1 201 ? -13.445 -1.64 4.895 1 98.81 201 MET B O 1
ATOM 4859 N N . ILE B 1 202 ? -12.633 -2.367 6.875 1 98.81 202 ILE B N 1
ATOM 4860 C CA . ILE B 1 202 ? -13.945 -2.604 7.469 1 98.81 202 ILE B CA 1
ATOM 4861 C C . ILE B 1 202 ? -13.961 -2.08 8.906 1 98.81 202 ILE B C 1
ATOM 4863 O O . ILE B 1 202 ? -12.906 -1.88 9.508 1 98.81 202 ILE B O 1
ATOM 4867 N N . SER B 1 203 ? -15.117 -1.864 9.422 1 98.38 203 SER B N 1
ATOM 4868 C CA . SER B 1 203 ? -15.273 -1.283 10.75 1 98.38 203 SER B CA 1
ATOM 4869 C C . SER B 1 203 ? -15 -2.316 11.836 1 98.38 203 SER B C 1
ATOM 4871 O O . SER B 1 203 ? -15.086 -3.521 11.594 1 98.38 203 SER B O 1
ATOM 4873 N N . ASP B 1 204 ? -14.672 -1.833 13.039 1 97.38 204 ASP B N 1
ATOM 4874 C CA . ASP B 1 204 ? -14.555 -2.699 14.203 1 97.38 204 ASP B CA 1
ATOM 4875 C C . ASP B 1 204 ? -15.859 -3.455 14.461 1 97.38 204 ASP B C 1
ATOM 4877 O O . ASP B 1 204 ? -15.836 -4.621 14.859 1 97.38 204 ASP B O 1
ATOM 4881 N N . ARG B 1 205 ? -16.922 -2.744 14.258 1 96.88 205 ARG B N 1
ATOM 4882 C CA . ARG B 1 205 ? -18.234 -3.328 14.531 1 96.88 205 ARG B CA 1
ATOM 4883 C C . ARG B 1 205 ? -18.453 -4.586 13.695 1 96.88 205 ARG B C 1
ATOM 4885 O O . ARG B 1 205 ? -18.828 -5.633 14.234 1 96.88 205 ARG B O 1
ATOM 4892 N N . VAL B 1 206 ? -18.266 -4.48 12.438 1 98.44 206 VAL B N 1
ATOM 4893 C CA . VAL B 1 206 ? -18.516 -5.613 11.547 1 98.44 206 VAL B CA 1
ATOM 4894 C C . VAL B 1 206 ? -17.484 -6.707 11.805 1 98.44 206 VAL B C 1
ATOM 4896 O O . VAL B 1 206 ? -17.797 -7.898 11.734 1 98.44 206 VAL B O 1
ATOM 4899 N N . TYR B 1 207 ? -16.281 -6.34 12.078 1 98.56 207 TYR B N 1
ATOM 4900 C CA . TYR B 1 207 ? -15.25 -7.324 12.391 1 98.56 207 TYR B CA 1
ATOM 4901 C C . TYR B 1 207 ? -15.625 -8.133 13.617 1 98.56 207 TYR B C 1
ATOM 4903 O O . TYR B 1 207 ? -15.469 -9.359 13.641 1 98.56 207 TYR B O 1
ATOM 4911 N N . ARG B 1 208 ? -16.094 -7.484 14.641 1 98.12 208 ARG B N 1
ATOM 4912 C CA . ARG B 1 208 ? -16.531 -8.164 15.852 1 98.12 208 ARG B CA 1
ATOM 4913 C C . ARG B 1 208 ? -17.688 -9.117 15.562 1 98.12 208 ARG B C 1
ATOM 4915 O O . ARG B 1 208 ? -17.766 -10.203 16.141 1 98.12 208 ARG B O 1
ATOM 4922 N N . ALA B 1 209 ? -18.594 -8.656 14.734 1 98.31 209 ALA B N 1
ATOM 4923 C CA . ALA B 1 209 ? -19.703 -9.516 14.336 1 98.31 209 ALA B CA 1
ATOM 4924 C C . ALA B 1 209 ? -19.203 -10.797 13.68 1 98.31 209 ALA B C 1
ATOM 4926 O O . ALA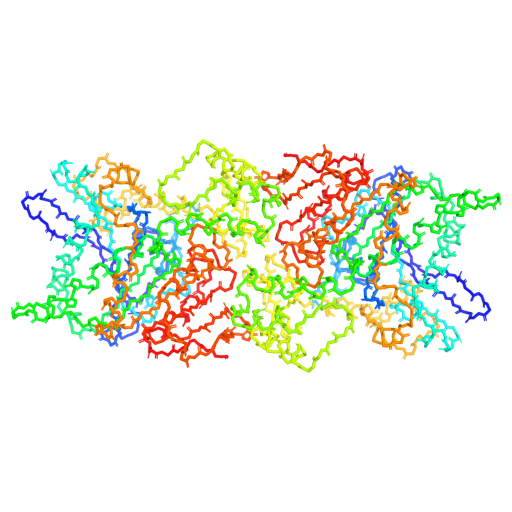 B 1 209 ? -19.734 -11.883 13.914 1 98.31 209 ALA B O 1
ATOM 4927 N N . ILE B 1 210 ? -18.188 -10.703 12.836 1 98.5 210 ILE B N 1
ATOM 4928 C CA . ILE B 1 210 ? -17.594 -11.859 12.188 1 98.5 210 ILE B CA 1
ATOM 4929 C C . ILE B 1 210 ? -16.953 -12.773 13.227 1 98.5 210 ILE B C 1
ATOM 4931 O O . ILE B 1 210 ? -17.188 -13.984 13.227 1 98.5 210 ILE B O 1
ATOM 4935 N N . GLN B 1 211 ? -16.188 -12.188 14.156 1 97.5 211 GLN B N 1
ATOM 4936 C CA . GLN B 1 211 ? -15.492 -12.953 15.188 1 97.5 211 GLN B CA 1
ATOM 4937 C C . GLN B 1 211 ? -16.484 -13.719 16.062 1 97.5 211 GLN B C 1
ATOM 4939 O O . GLN B 1 211 ? -16.203 -14.836 16.5 1 97.5 211 GLN B O 1
ATOM 4944 N N . THR B 1 212 ? -17.594 -13.109 16.281 1 97.25 212 THR B N 1
ATOM 4945 C CA . THR B 1 212 ? -18.562 -13.68 17.219 1 97.25 212 THR B CA 1
ATOM 4946 C C . THR B 1 212 ? -19.422 -14.727 16.516 1 97.25 212 THR B C 1
ATOM 4948 O O . THR B 1 212 ? -19.812 -15.727 17.125 1 97.25 212 THR B O 1
ATOM 4951 N N . SER B 1 213 ? -19.734 -14.492 15.258 1 97.31 213 SER B N 1
ATOM 4952 C CA . SER B 1 213 ? -20.766 -15.305 14.602 1 97.31 213 SER B CA 1
ATOM 4953 C C . SER B 1 213 ? -20.141 -16.375 13.719 1 97.31 213 SER B C 1
ATOM 4955 O O . SER B 1 213 ? -20.812 -17.328 13.312 1 97.31 213 SER B O 1
ATOM 4957 N N . CYS B 1 214 ? -18.875 -16.234 13.312 1 97.44 214 CYS B N 1
ATOM 4958 C CA . CYS B 1 214 ? -18.297 -17.156 12.344 1 97.44 214 CYS B CA 1
ATOM 4959 C C . CYS B 1 214 ? -17.234 -18.016 13 1 97.44 214 CYS B C 1
ATOM 4961 O O . CYS B 1 214 ? -16.25 -17.516 13.555 1 97.44 214 CYS B O 1
ATOM 4963 N N . GLY B 1 215 ? -17.359 -19.328 12.977 1 94.69 215 GLY B N 1
ATOM 4964 C CA . GLY B 1 215 ? -16.375 -20.266 13.508 1 94.69 215 GLY B CA 1
ATOM 4965 C C . GLY B 1 215 ? -15.344 -20.703 12.492 1 94.69 215 GLY B C 1
ATOM 4966 O O . GLY B 1 215 ? -14.305 -21.25 12.852 1 94.69 215 GLY B O 1
ATOM 4967 N N . PHE B 1 216 ? -15.625 -20.469 11.25 1 94.06 216 PHE B N 1
ATOM 4968 C CA . PHE B 1 216 ? -14.766 -20.844 10.133 1 94.06 216 PHE B CA 1
ATOM 4969 C C . PHE B 1 216 ? -14.391 -22.312 10.211 1 94.06 216 PHE B C 1
ATOM 4971 O O . PHE B 1 216 ? -13.211 -22.672 10.117 1 94.06 216 PHE B O 1
ATOM 4978 N N . ASN B 1 217 ? -15.305 -23.141 10.453 1 88.62 217 ASN B N 1
ATOM 4979 C CA . ASN B 1 217 ? -15.195 -24.594 10.57 1 88.62 217 ASN B CA 1
ATOM 4980 C C . ASN B 1 217 ? -16.156 -25.297 9.625 1 88.62 217 ASN B C 1
ATOM 4982 O O . ASN B 1 217 ? -16.844 -26.234 10.023 1 88.62 217 ASN B O 1
ATOM 4986 N N . GLU B 1 218 ? -16.375 -24.75 8.453 1 83.62 218 GLU B N 1
ATOM 4987 C CA . GLU B 1 218 ? -17.141 -25.328 7.363 1 83.62 218 GLU B CA 1
ATOM 4988 C C . GLU B 1 218 ? -18.641 -25.078 7.551 1 83.62 218 GLU B C 1
ATOM 4990 O O . GLU B 1 218 ? -19.422 -25.266 6.621 1 83.62 218 GLU B O 1
ATOM 4995 N N . THR B 1 219 ? -19.094 -24.734 8.758 1 86.38 219 THR B N 1
ATOM 4996 C CA . THR B 1 219 ? -20.5 -24.406 8.977 1 86.38 219 THR B CA 1
ATOM 4997 C C . THR B 1 219 ? -20.672 -22.906 9.188 1 86.38 219 THR B C 1
ATOM 4999 O O . THR B 1 219 ? -20.094 -22.328 10.102 1 86.38 219 THR B O 1
ATOM 5002 N N . TYR B 1 220 ? -21.391 -22.344 8.367 1 91.56 220 TYR B N 1
ATOM 5003 C CA . TYR B 1 220 ? -21.625 -20.906 8.438 1 91.56 220 TYR B CA 1
ATOM 5004 C C . TYR B 1 220 ? -23.094 -20.594 8.672 1 91.56 220 TYR B C 1
ATOM 5006 O O . TYR B 1 220 ? -23.938 -20.844 7.797 1 91.56 220 TYR B O 1
ATOM 5014 N N . THR B 1 221 ? -23.422 -20.078 9.844 1 95.75 221 THR B N 1
ATOM 5015 C CA . THR B 1 221 ? -24.781 -19.703 10.219 1 95.75 221 THR B CA 1
ATOM 5016 C C . THR B 1 221 ? -25.25 -18.5 9.398 1 95.75 221 THR B C 1
ATOM 5018 O O . THR B 1 221 ? -24.453 -17.875 8.703 1 95.75 221 THR B O 1
ATOM 5021 N N . ASN B 1 222 ? -26.531 -18.234 9.484 1 97 222 ASN B N 1
ATOM 5022 C CA . ASN B 1 222 ? -27.078 -17.062 8.828 1 97 222 ASN B CA 1
ATOM 5023 C C . ASN B 1 222 ? -26.438 -15.773 9.352 1 97 222 ASN B C 1
ATOM 5025 O O . ASN B 1 222 ? -26.172 -14.844 8.578 1 97 222 ASN B O 1
ATOM 5029 N N . ASP B 1 223 ? -26.219 -15.727 10.648 1 97.56 223 ASP B N 1
ATOM 5030 C CA . ASP B 1 223 ? -25.578 -14.562 11.25 1 97.56 223 ASP B CA 1
ATOM 5031 C C . ASP B 1 223 ? -24.172 -14.367 10.703 1 97.56 223 ASP B C 1
ATOM 5033 O O . ASP B 1 223 ? -23.734 -13.242 10.453 1 97.56 223 ASP B O 1
ATOM 5037 N N . CYS B 1 224 ? -23.516 -15.477 10.602 1 97.75 224 CYS B N 1
ATOM 5038 C CA . CYS B 1 224 ? -22.172 -15.43 10.023 1 97.75 224 CYS B CA 1
ATOM 5039 C C . CYS B 1 224 ? -22.219 -14.93 8.586 1 97.75 224 CYS B C 1
ATOM 5041 O O . CYS B 1 224 ? -21.469 -14.023 8.219 1 97.75 224 CYS B O 1
ATOM 5043 N N . GLN B 1 225 ? -23.047 -15.469 7.785 1 97.62 225 GLN B N 1
ATOM 5044 C CA . GLN B 1 225 ? -23.188 -15.062 6.391 1 97.62 225 GLN B CA 1
ATOM 5045 C C . GLN B 1 225 ? -23.531 -13.578 6.281 1 97.62 225 GLN B C 1
ATOM 5047 O O . GLN B 1 225 ? -23 -12.867 5.426 1 97.62 225 GLN B O 1
ATOM 5052 N N . ASN B 1 226 ? -24.438 -13.102 7.141 1 98.19 226 ASN B N 1
ATOM 5053 C CA . ASN B 1 226 ? -24.812 -11.695 7.152 1 98.19 226 ASN B CA 1
ATOM 5054 C C . ASN B 1 226 ? -23.641 -10.797 7.504 1 98.19 226 ASN B C 1
ATOM 5056 O O . ASN B 1 226 ? -23.453 -9.742 6.891 1 98.19 226 ASN B O 1
ATOM 5060 N N . ALA B 1 227 ? -22.875 -11.203 8.523 1 98.38 227 ALA B N 1
ATOM 5061 C CA . ALA B 1 227 ? -21.703 -10.43 8.93 1 98.38 227 ALA B CA 1
ATOM 5062 C C . ALA B 1 227 ? -20.688 -10.344 7.805 1 98.38 227 ALA B C 1
ATOM 5064 O O . ALA B 1 227 ? -20.109 -9.273 7.555 1 98.38 227 ALA B O 1
ATOM 5065 N N . MET B 1 228 ? -20.422 -11.477 7.141 1 98.44 228 MET B N 1
ATOM 5066 C CA . MET B 1 228 ? -19.469 -11.492 6.027 1 98.44 228 MET B CA 1
ATOM 5067 C C . MET B 1 228 ? -19.969 -10.609 4.883 1 98.44 228 MET B C 1
ATOM 5069 O O . MET B 1 228 ? -19.172 -9.898 4.262 1 98.44 228 MET B O 1
ATOM 5073 N N . ASN B 1 229 ? -21.25 -10.648 4.609 1 98.38 229 ASN B N 1
ATOM 5074 C CA . ASN B 1 229 ? -21.828 -9.805 3.57 1 98.38 229 ASN B CA 1
ATOM 5075 C C . ASN B 1 229 ? -21.688 -8.32 3.906 1 98.38 229 ASN B C 1
ATOM 5077 O O . ASN B 1 229 ? -21.375 -7.512 3.029 1 98.38 229 ASN B O 1
ATOM 5081 N N . LEU B 1 230 ? -21.953 -7.977 5.148 1 98.44 230 LEU B N 1
ATOM 5082 C CA . LEU B 1 230 ? -21.812 -6.594 5.586 1 98.44 230 LEU B CA 1
ATOM 5083 C C . LEU B 1 230 ? -20.359 -6.133 5.465 1 98.44 230 LEU B C 1
ATOM 5085 O O . LEU B 1 230 ? -20.094 -4.988 5.09 1 98.44 230 LEU B O 1
ATOM 5089 N N . ALA B 1 231 ? -19.438 -7.02 5.848 1 98.75 231 ALA B N 1
ATOM 5090 C CA . ALA B 1 231 ? -18.016 -6.703 5.703 1 98.75 231 ALA B CA 1
ATOM 5091 C C . ALA B 1 231 ? -17.672 -6.398 4.246 1 98.75 231 ALA B C 1
ATOM 5093 O O . ALA B 1 231 ? -16.938 -5.445 3.963 1 98.75 231 ALA B O 1
ATOM 5094 N N . ASN B 1 232 ? -18.172 -7.203 3.35 1 98.56 232 ASN B N 1
ATOM 5095 C CA . ASN B 1 232 ? -17.906 -6.992 1.929 1 98.56 232 ASN B CA 1
ATOM 5096 C C . ASN B 1 232 ? -18.516 -5.68 1.438 1 98.56 232 ASN B C 1
ATOM 5098 O O . ASN B 1 232 ? -17.938 -4.996 0.595 1 98.56 232 ASN B O 1
ATOM 5102 N N . LYS B 1 233 ? -19.641 -5.348 1.933 1 98.25 233 LYS B N 1
ATOM 5103 C CA . LYS B 1 233 ? -20.266 -4.078 1.591 1 98.25 233 LYS B CA 1
ATOM 5104 C C . LYS B 1 233 ? -19.438 -2.898 2.098 1 98.25 233 LYS B C 1
ATOM 5106 O O . LYS B 1 233 ? -19.266 -1.909 1.386 1 98.25 233 LYS B O 1
ATOM 5111 N N . GLU B 1 234 ? -18.953 -2.994 3.344 1 98.56 234 GLU B N 1
ATOM 5112 C CA . GLU B 1 234 ? -18.125 -1.939 3.914 1 98.56 234 GLU B CA 1
ATOM 5113 C C . GLU B 1 234 ? -16.828 -1.776 3.129 1 98.56 234 GLU B C 1
ATOM 5115 O O . GLU B 1 234 ? -16.359 -0.655 2.908 1 98.56 234 GLU B O 1
ATOM 5120 N N . LYS B 1 235 ? -16.188 -2.852 2.791 1 98.56 235 LYS B N 1
ATOM 5121 C CA . LYS B 1 235 ? -14.945 -2.814 2.023 1 98.56 235 LYS B CA 1
ATOM 5122 C C . LYS B 1 235 ? -15.141 -2.094 0.693 1 98.56 235 LYS B C 1
ATOM 5124 O O . LYS B 1 235 ? -14.266 -1.349 0.249 1 98.56 235 LYS B O 1
ATOM 5129 N N . GLY B 1 236 ? -16.297 -2.322 0.073 1 98.12 236 GLY B N 1
ATOM 5130 C CA . GLY B 1 236 ? -16.578 -1.753 -1.236 1 98.12 236 GLY B CA 1
ATOM 5131 C C . GLY B 1 236 ? -15.844 -2.463 -2.361 1 98.12 236 GLY B C 1
ATOM 5132 O O . GLY B 1 236 ? -15.266 -3.533 -2.158 1 98.12 236 GLY B O 1
ATOM 5133 N N . ASN B 1 237 ? -15.914 -1.899 -3.549 1 96.06 237 ASN B N 1
ATOM 5134 C CA . ASN B 1 237 ? -15.359 -2.514 -4.75 1 96.06 237 ASN B CA 1
ATOM 5135 C C . ASN B 1 237 ? -13.875 -2.213 -4.902 1 96.06 237 ASN B C 1
ATOM 5137 O O . ASN B 1 237 ? -13.477 -1.428 -5.77 1 96.06 237 ASN B O 1
ATOM 5141 N N . VAL B 1 238 ? -13.102 -2.838 -4.129 1 97.12 238 VAL B N 1
ATOM 5142 C CA . VAL B 1 238 ? -11.648 -2.812 -4.188 1 97.12 238 VAL B CA 1
ATOM 5143 C C . VAL B 1 238 ? -11.133 -4.133 -4.75 1 97.12 238 VAL B C 1
ATOM 5145 O O . VAL B 1 238 ? -11.68 -5.199 -4.461 1 97.12 238 VAL B O 1
ATOM 5148 N N . ASP B 1 239 ? -10.102 -4.066 -5.633 1 95.31 239 ASP B N 1
ATOM 5149 C CA . ASP B 1 239 ? -9.5 -5.289 -6.145 1 95.31 239 ASP B CA 1
ATOM 5150 C C . ASP B 1 239 ? -8.812 -6.074 -5.023 1 95.31 239 ASP B C 1
ATOM 5152 O O . ASP B 1 239 ? -7.793 -5.645 -4.488 1 95.31 239 ASP B O 1
ATOM 5156 N N . ASP B 1 240 ? -9.305 -7.207 -4.73 1 97.25 240 ASP B N 1
ATOM 5157 C CA . ASP B 1 240 ? -8.766 -8 -3.635 1 97.25 240 ASP B CA 1
ATOM 5158 C C . ASP B 1 240 ? -7.383 -8.555 -3.98 1 97.25 240 ASP B C 1
ATOM 5160 O O . ASP B 1 240 ? -6.621 -8.938 -3.092 1 97.25 240 ASP B O 1
ATOM 5164 N N . TYR B 1 241 ? -7.066 -8.617 -5.258 1 96.88 241 TYR B N 1
ATOM 5165 C CA . TYR B 1 241 ? -5.785 -9.164 -5.684 1 96.88 241 TYR B CA 1
ATOM 5166 C C . TYR B 1 241 ? -4.668 -8.148 -5.5 1 96.88 241 TYR B C 1
ATOM 5168 O O . TYR B 1 241 ? -3.486 -8.5 -5.555 1 96.88 241 TYR B O 1
ATOM 5176 N N . ASN B 1 242 ? -4.957 -6.949 -5.297 1 97.19 242 ASN B N 1
ATOM 5177 C CA . ASN B 1 242 ? -4.121 -5.832 -4.871 1 97.19 242 ASN B CA 1
ATOM 5178 C C . ASN B 1 242 ? -4.957 -4.672 -4.344 1 97.19 242 ASN B C 1
ATOM 5180 O O . ASN B 1 242 ? -5.488 -3.879 -5.125 1 97.19 242 ASN B O 1
ATOM 5184 N N . ILE B 1 243 ? -4.992 -4.461 -3.1 1 97.5 243 ILE B N 1
ATOM 5185 C CA . ILE B 1 243 ? -5.996 -3.604 -2.473 1 97.5 243 ILE B CA 1
ATOM 5186 C C . ILE B 1 243 ? -5.684 -2.141 -2.773 1 97.5 243 ILE B C 1
ATOM 5188 O O . ILE B 1 243 ? -6.516 -1.261 -2.529 1 97.5 243 ILE B O 1
ATOM 5192 N N . TYR B 1 244 ? -4.539 -1.844 -3.371 1 95.75 244 TYR B N 1
ATOM 5193 C CA . TYR B 1 244 ? -4.191 -0.452 -3.635 1 95.75 244 TYR B CA 1
ATOM 5194 C C . TYR B 1 244 ? -4.156 -0.173 -5.133 1 95.75 244 TYR B C 1
ATOM 5196 O O . TYR B 1 244 ? -4.004 0.977 -5.551 1 95.75 244 TYR B O 1
ATOM 5204 N N . ALA B 1 245 ? -4.262 -1.22 -5.984 1 93.5 245 ALA B N 1
ATOM 5205 C CA . ALA B 1 245 ? -4.223 -1.042 -7.434 1 93.5 245 ALA B CA 1
ATOM 5206 C C . ALA B 1 245 ? -5.531 -0.448 -7.949 1 93.5 245 ALA B C 1
ATOM 5208 O O . ALA B 1 245 ? -6.602 -0.716 -7.398 1 93.5 245 ALA B O 1
ATOM 5209 N N . PRO B 1 246 ? -5.438 0.356 -8.977 1 90.94 246 PRO B N 1
ATOM 5210 C CA . PRO B 1 246 ? -6.672 0.807 -9.625 1 90.94 246 PRO B CA 1
ATOM 5211 C C . PRO B 1 246 ? -7.391 -0.315 -10.375 1 90.94 246 PRO B C 1
ATOM 5213 O O . PRO B 1 246 ? -6.789 -1.351 -10.664 1 90.94 246 PRO B O 1
ATOM 5216 N N . GLN B 1 247 ? -8.648 -0.077 -10.672 1 91.19 247 GLN B N 1
ATOM 5217 C CA . GLN B 1 247 ? -9.438 -1.028 -11.445 1 91.19 247 GLN B CA 1
ATOM 5218 C C . GLN B 1 247 ? -9.422 -0.68 -12.93 1 91.19 247 GLN B C 1
ATOM 5220 O O . GLN B 1 247 ? -9.172 0.469 -13.297 1 91.19 247 GLN B O 1
ATOM 5225 N N . CYS B 1 248 ? -9.547 -1.677 -13.758 1 90.94 248 CYS B N 1
ATOM 5226 C CA . CYS B 1 248 ? -9.742 -1.431 -15.188 1 90.94 248 CYS B CA 1
ATOM 5227 C C . CYS B 1 248 ? -11.18 -1.018 -15.477 1 90.94 248 CYS B C 1
ATOM 5229 O O . CYS B 1 248 ? -12.102 -1.828 -15.359 1 90.94 248 CYS B O 1
ATOM 5231 N N . HIS B 1 249 ? -11.43 0.136 -15.836 1 86.62 249 HIS B N 1
ATOM 5232 C CA . HIS B 1 249 ? -12.781 0.628 -16.109 1 86.62 249 HIS B CA 1
ATOM 5233 C C . HIS B 1 249 ? -13.102 0.593 -17.594 1 86.62 249 HIS B C 1
ATOM 5235 O O . HIS B 1 249 ? -14.258 0.414 -17.984 1 86.62 249 HIS B O 1
ATOM 5241 N N . ASP B 1 250 ? -12.133 0.864 -18.359 1 83.44 250 ASP B N 1
ATOM 5242 C CA . ASP B 1 250 ? -12.289 0.859 -19.812 1 83.44 250 ASP B CA 1
ATOM 5243 C C . ASP B 1 250 ? -11.008 0.404 -20.5 1 83.44 250 ASP B C 1
ATOM 5245 O O . ASP B 1 250 ? -10.078 1.191 -20.672 1 83.44 250 ASP B O 1
ATOM 5249 N N . ALA B 1 251 ? -11.023 -0.759 -21.016 1 83.88 251 ALA B N 1
ATOM 5250 C CA . ALA B 1 251 ? -9.82 -1.316 -21.625 1 83.88 251 ALA B CA 1
ATOM 5251 C C . ALA B 1 251 ? -9.578 -0.713 -23.016 1 83.88 251 ALA B C 1
ATOM 5253 O O . ALA B 1 251 ? -8.484 -0.817 -23.562 1 83.88 251 ALA B O 1
ATOM 5254 N N . SER B 1 252 ? -10.672 -0.219 -23.531 1 80.62 252 SER B N 1
ATOM 5255 C CA . SER B 1 252 ? -10.562 0.393 -24.844 1 80.62 252 SER B CA 1
ATOM 5256 C C . SER B 1 252 ? -9.93 1.778 -24.766 1 80.62 252 SER B C 1
ATOM 5258 O O . SER B 1 252 ? -9.445 2.311 -25.766 1 80.62 252 SER B O 1
ATOM 5260 N N . ASN B 1 253 ? -10.07 2.432 -23.688 1 71.62 253 ASN B N 1
ATOM 5261 C CA . ASN B 1 253 ? -9.453 3.727 -23.422 1 71.62 253 ASN B CA 1
ATOM 5262 C C . ASN B 1 253 ? -8.688 3.723 -22.109 1 71.62 253 ASN B C 1
ATOM 5264 O O . ASN B 1 253 ? -9.102 4.355 -21.141 1 71.62 253 ASN B O 1
ATOM 5268 N N . PRO B 1 254 ? -7.762 2.992 -22.281 1 64.75 254 PRO B N 1
ATOM 5269 C CA . PRO B 1 254 ? -7.051 2.887 -21 1 64.75 254 PRO B CA 1
ATOM 5270 C C . PRO B 1 254 ? -6.441 4.215 -20.562 1 64.75 254 PRO B C 1
ATOM 5272 O O . PRO B 1 254 ? -6.078 5.043 -21.406 1 64.75 254 PRO B O 1
ATOM 5275 N N . SER B 1 255 ? -6.844 4.684 -19.422 1 57.69 255 SER B N 1
ATOM 5276 C CA . SER B 1 255 ? -6.285 5.926 -18.906 1 57.69 255 SER B CA 1
ATOM 5277 C C . SER B 1 255 ? -4.797 6.031 -19.219 1 57.69 255 SER B C 1
ATOM 5279 O O . SER B 1 255 ? -4.07 5.039 -19.156 1 57.69 255 SER B O 1
ATOM 5281 N N . PRO B 1 256 ? -4.465 7.027 -19.906 1 49.84 256 PRO B N 1
ATOM 5282 C CA . PRO B 1 256 ? -3.061 7.184 -20.297 1 49.84 256 PRO B CA 1
ATOM 5283 C C . PRO B 1 256 ? -2.092 6.723 -19.219 1 49.84 256 PRO B C 1
ATOM 5285 O O . PRO B 1 256 ? -2.391 6.844 -18.016 1 49.84 256 PRO B O 1
ATOM 5288 N N . SER B 1 257 ? -1.262 5.629 -19.469 1 46.72 257 SER B N 1
ATOM 5289 C CA . SER B 1 257 ? -0.129 5.191 -18.656 1 46.72 257 SER B CA 1
ATOM 5290 C C . SER B 1 257 ? 0.376 6.316 -17.766 1 46.72 257 SER B C 1
ATOM 5292 O O . SER B 1 257 ? 1.235 6.098 -16.906 1 46.72 257 SER B O 1
ATOM 5294 N N . GLY B 1 258 ? -0.179 7.52 -17.891 1 42.59 258 GLY B N 1
ATOM 5295 C CA . GLY B 1 258 ? 0.375 8.695 -17.234 1 42.59 258 GLY B CA 1
ATOM 5296 C C . GLY B 1 258 ? -0.184 8.922 -15.844 1 42.59 258 GLY B C 1
ATOM 5297 O O . GLY B 1 258 ? 0.222 9.852 -15.148 1 42.59 258 GLY B O 1
ATOM 5298 N N . SER B 1 259 ? -1.292 8.086 -15.633 1 45.66 259 SER B N 1
ATOM 5299 C CA . SER B 1 259 ? -1.703 8.367 -14.266 1 45.66 259 SER B CA 1
ATOM 5300 C C . SER B 1 259 ? -0.733 7.754 -13.258 1 45.66 259 SER B C 1
ATOM 5302 O O . SER B 1 259 ? -0.192 6.672 -13.492 1 45.66 259 SER B O 1
ATOM 5304 N N . SER B 1 260 ? -0.245 8.492 -12.328 1 45.12 260 SER B N 1
ATOM 5305 C CA . SER B 1 260 ? 0.697 8.133 -11.273 1 45.12 260 SER B CA 1
ATOM 5306 C C . SER B 1 260 ? 0.383 6.75 -10.703 1 45.12 260 SER B C 1
ATOM 5308 O O . SER B 1 260 ? 1.291 5.957 -10.445 1 45.12 260 SER B O 1
ATOM 5310 N N . ASP B 1 261 ? -0.936 6.391 -10.656 1 43.72 261 ASP B N 1
ATOM 5311 C CA . ASP B 1 261 ? -1.345 5.137 -10.039 1 43.72 261 ASP B CA 1
ATOM 5312 C C . ASP B 1 261 ? -1.002 3.945 -10.93 1 43.72 261 ASP B C 1
ATOM 5314 O O . ASP B 1 261 ? -0.577 2.896 -10.438 1 43.72 261 ASP B O 1
ATOM 5318 N N . SER B 1 262 ? -1.126 4.109 -12.273 1 43.22 262 SER B N 1
ATOM 5319 C CA . SER B 1 262 ? -0.928 2.986 -13.18 1 43.22 262 SER B CA 1
ATOM 5320 C C . SER B 1 262 ? 0.547 2.617 -13.289 1 43.22 262 SER B C 1
ATOM 5322 O O . SER B 1 262 ? 0.887 1.447 -13.484 1 43.22 262 SER B O 1
ATOM 5324 N N . VAL B 1 263 ? 1.354 3.545 -13.031 1 48.72 263 VAL B N 1
ATOM 5325 C CA . VAL B 1 263 ? 2.775 3.277 -13.219 1 48.72 263 VAL B CA 1
ATOM 5326 C C . VAL B 1 263 ? 3.311 2.465 -12.039 1 48.72 263 VAL B C 1
ATOM 5328 O O . VAL B 1 263 ? 4.102 1.537 -12.227 1 48.72 263 VAL B O 1
ATOM 5331 N N . ALA B 1 264 ? 2.68 2.656 -10.945 1 59.16 264 ALA B N 1
ATOM 5332 C CA . ALA B 1 264 ? 3.217 1.961 -9.781 1 59.16 264 ALA B CA 1
ATOM 5333 C C . ALA B 1 264 ? 2.684 0.533 -9.703 1 59.16 264 ALA B C 1
ATOM 5335 O O . ALA B 1 264 ? 3.391 -0.375 -9.258 1 59.16 264 ALA B O 1
ATOM 5336 N N . PHE B 1 265 ? 1.482 0.374 -10.18 1 72.75 265 PHE B N 1
ATOM 5337 C CA . PHE B 1 265 ? 0.85 -0.923 -9.977 1 72.75 265 PHE B CA 1
ATOM 5338 C C . PHE B 1 265 ? 0.651 -1.647 -11.297 1 72.75 265 PHE B C 1
ATOM 5340 O O . PHE B 1 265 ? 0.159 -2.777 -11.328 1 72.75 265 PHE B O 1
ATOM 5347 N N . GLY B 1 266 ? 1.124 -1.108 -12.344 1 76.38 266 GLY B N 1
ATOM 5348 C CA . GLY B 1 266 ? 0.912 -1.705 -13.656 1 76.38 266 GLY B CA 1
ATOM 5349 C C . GLY B 1 266 ? -0.409 -1.306 -14.281 1 76.38 266 GLY B C 1
ATOM 5350 O O . GLY B 1 266 ? -1.228 -0.635 -13.648 1 76.38 266 GLY B O 1
ATOM 5351 N N . ASP B 1 267 ? -0.592 -1.68 -15.5 1 86.94 267 ASP B N 1
ATOM 5352 C CA . ASP B 1 267 ? -1.836 -1.433 -16.219 1 86.94 267 ASP B CA 1
ATOM 5353 C C . ASP B 1 267 ? -2.936 -2.391 -15.766 1 86.94 267 ASP B C 1
ATOM 5355 O O . ASP B 1 267 ? -2.834 -3.602 -15.977 1 86.94 267 ASP B O 1
ATOM 5359 N N . PRO B 1 268 ? -3.955 -1.848 -15.133 1 89.88 268 PRO B N 1
ATOM 5360 C CA . PRO B 1 268 ? -4.988 -2.732 -14.578 1 89.88 268 PRO B CA 1
ATOM 5361 C C . PRO B 1 268 ? -5.766 -3.473 -15.664 1 89.88 268 PRO B C 1
ATOM 5363 O O . PRO B 1 268 ? -6.508 -4.41 -15.367 1 89.88 268 PRO B O 1
ATOM 5366 N N . CYS B 1 269 ? -5.605 -3.104 -16.938 1 93.56 269 CYS B N 1
ATOM 5367 C CA . CYS B 1 269 ? -6.375 -3.713 -18.016 1 93.56 269 CYS B CA 1
ATOM 5368 C C . CYS B 1 269 ? -5.547 -4.758 -18.75 1 93.56 269 CYS B C 1
ATOM 5370 O O . CYS B 1 269 ? -5.988 -5.312 -19.766 1 93.56 269 CYS B O 1
ATOM 5372 N N . THR B 1 270 ? -4.402 -5.062 -18.312 1 93.81 270 THR B N 1
ATOM 5373 C CA . THR B 1 270 ? -3.488 -5.965 -19 1 93.81 270 THR B CA 1
ATOM 5374 C C . THR B 1 270 ? -4.156 -7.309 -19.266 1 93.81 270 THR B C 1
ATOM 5376 O O . THR B 1 270 ? -3.912 -7.93 -20.312 1 93.81 270 THR B O 1
ATOM 5379 N N . ASN B 1 271 ? -4.953 -7.82 -18.344 1 94.44 271 ASN B N 1
ATOM 5380 C CA . ASN B 1 271 ? -5.637 -9.094 -18.531 1 94.44 271 ASN B CA 1
ATOM 5381 C C . ASN B 1 271 ? -6.52 -9.078 -19.781 1 94.44 271 ASN B C 1
ATOM 5383 O O . ASN B 1 271 ? -6.68 -10.102 -20.438 1 94.44 271 ASN B O 1
ATOM 5387 N N . HIS B 1 272 ? -7.082 -7.934 -20.062 1 95.25 272 HIS B N 1
ATOM 5388 C CA . HIS B 1 272 ? -7.914 -7.801 -21.25 1 95.25 272 HIS B CA 1
ATOM 5389 C C . HIS B 1 272 ? -7.078 -7.898 -22.531 1 95.25 272 HIS B C 1
ATOM 5391 O O . HIS B 1 272 ? -7.504 -8.508 -23.516 1 95.25 272 HIS B O 1
ATOM 5397 N N . TYR B 1 273 ? -5.934 -7.258 -22.516 1 96.38 273 TYR B N 1
ATOM 5398 C CA . TYR B 1 273 ? -5.055 -7.301 -23.672 1 96.38 273 TYR B CA 1
ATOM 5399 C C . TYR B 1 273 ? -4.59 -8.727 -23.953 1 96.38 273 TYR B C 1
ATOM 5401 O O . TYR B 1 273 ? -4.582 -9.164 -25.109 1 96.38 273 TYR B O 1
ATOM 5409 N N . VAL B 1 274 ? -4.234 -9.398 -22.891 1 97.06 274 VAL B N 1
ATOM 5410 C CA . VAL B 1 274 ? -3.76 -10.773 -23 1 97.06 274 VAL B CA 1
ATOM 5411 C C . VAL B 1 274 ? -4.875 -11.664 -23.562 1 97.06 274 VAL B C 1
ATOM 5413 O O . VAL B 1 274 ? -4.641 -12.469 -24.453 1 97.06 274 VAL B O 1
ATOM 5416 N N . SER B 1 275 ? -6.051 -11.5 -23 1 97.12 275 SER B N 1
ATOM 5417 C CA . SER B 1 275 ? -7.191 -12.297 -23.453 1 97.12 275 SER B CA 1
ATOM 5418 C C . SER B 1 275 ? -7.469 -12.07 -24.938 1 97.12 275 SER B C 1
ATOM 5420 O O . SER B 1 275 ? -7.695 -13.031 -25.688 1 97.12 275 SER B O 1
ATOM 5422 N N . SER B 1 276 ? -7.457 -10.82 -25.359 1 97 276 SER B N 1
ATOM 5423 C CA . SER B 1 276 ? -7.684 -10.5 -26.766 1 97 276 SER B CA 1
ATOM 5424 C C . SER B 1 276 ? -6.609 -11.125 -27.641 1 97 276 SER B C 1
ATOM 5426 O O . SER B 1 276 ? -6.918 -11.695 -28.703 1 97 276 SER B O 1
ATOM 5428 N N . TYR B 1 277 ? -5.41 -10.992 -27.234 1 97.75 277 TYR B N 1
ATOM 5429 C CA . TYR B 1 277 ? -4.273 -11.508 -27.984 1 97.75 277 TYR B CA 1
ATOM 5430 C C . TYR B 1 277 ? -4.355 -13.023 -28.125 1 97.75 277 TYR B C 1
ATOM 5432 O O . TYR B 1 277 ? -4.129 -13.57 -29.203 1 97.75 277 TYR B O 1
ATOM 5440 N N . LEU B 1 278 ? -4.715 -13.727 -27.094 1 97.94 278 LEU B N 1
ATOM 5441 C CA . LEU B 1 278 ? -4.688 -15.188 -27.078 1 97.94 278 LEU B CA 1
ATOM 5442 C C . LEU B 1 278 ? -5.9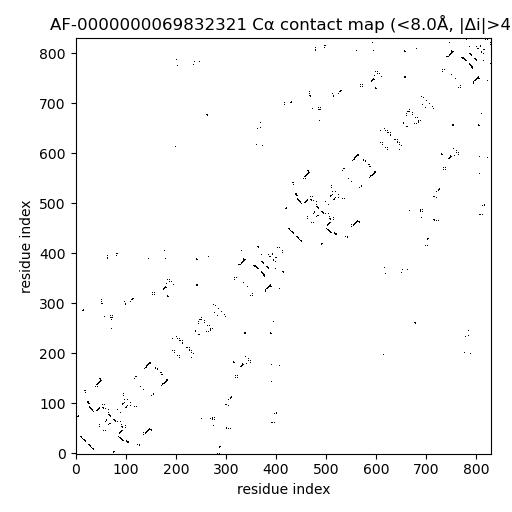18 -15.758 -27.781 1 97.94 278 LEU B C 1
ATOM 5444 O O . LEU B 1 278 ? -5.977 -16.953 -28.062 1 97.94 278 LEU B O 1
ATOM 5448 N N . ASN B 1 279 ? -6.859 -14.906 -28.078 1 97.25 279 ASN B N 1
ATOM 5449 C CA . ASN B 1 279 ? -8.016 -15.344 -28.844 1 97.25 279 ASN B CA 1
ATOM 5450 C C . ASN B 1 279 ? -7.863 -15.016 -30.328 1 97.25 279 ASN B C 1
ATOM 5452 O O . ASN B 1 279 ? -8.75 -15.32 -31.141 1 97.25 279 ASN B O 1
ATOM 5456 N N . ASN B 1 280 ? -6.773 -14.391 -30.703 1 96.5 280 ASN B N 1
ATOM 5457 C CA . ASN B 1 280 ? -6.441 -14.133 -32.094 1 96.5 280 ASN B CA 1
ATOM 5458 C C . ASN B 1 280 ? -6.062 -15.422 -32.812 1 96.5 280 ASN B C 1
ATOM 5460 O O . ASN B 1 280 ? -5.117 -16.109 -32.438 1 96.5 280 ASN B O 1
ATOM 5464 N N . PRO B 1 281 ? -6.672 -15.695 -34 1 95.19 281 PRO B N 1
ATOM 5465 C CA . PRO B 1 281 ? -6.406 -16.938 -34.688 1 95.19 281 PRO B CA 1
ATOM 5466 C C . PRO B 1 281 ? -4.961 -17.047 -35.188 1 95.19 281 PRO B C 1
ATOM 5468 O O . PRO B 1 281 ? -4.406 -18.156 -35.25 1 95.19 281 PRO B O 1
ATOM 5471 N N . GLU B 1 282 ? -4.355 -15.977 -35.531 1 96.19 282 GLU B N 1
ATOM 5472 C CA . GLU B 1 282 ? -2.959 -15.992 -35.969 1 96.19 282 GLU B CA 1
ATOM 5473 C C . GLU B 1 282 ? -2.037 -16.422 -34.844 1 96.19 282 GLU B C 1
ATOM 5475 O O . GLU B 1 282 ? -1.069 -17.156 -35.062 1 96.19 282 GLU B O 1
ATOM 5480 N N . VAL B 1 283 ? -2.344 -15.914 -33.656 1 97.12 283 VAL B N 1
ATOM 5481 C CA . VAL B 1 283 ? -1.57 -16.266 -32.469 1 97.12 283 VAL B CA 1
ATOM 5482 C C . VAL B 1 283 ? -1.763 -17.75 -32.156 1 97.12 283 VAL B C 1
ATOM 5484 O O . VAL B 1 283 ? -0.796 -18.469 -31.875 1 97.12 283 VAL B O 1
ATOM 5487 N N . GLN B 1 284 ? -2.979 -18.219 -32.219 1 97.38 284 GLN B N 1
ATOM 5488 C CA . GLN B 1 284 ? -3.279 -19.625 -31.938 1 97.38 284 GLN B CA 1
ATOM 5489 C C . GLN B 1 284 ? -2.559 -20.547 -32.906 1 97.38 284 GLN B C 1
ATOM 5491 O O . GLN B 1 284 ? -2.037 -21.594 -32.531 1 97.38 284 GLN B O 1
ATOM 5496 N N . ARG B 1 285 ? -2.451 -20.172 -34.156 1 96.31 285 ARG B N 1
ATOM 5497 C CA . ARG B 1 285 ? -1.729 -20.969 -35.125 1 96.31 285 ARG B CA 1
ATOM 5498 C C . ARG B 1 285 ? -0.238 -21.016 -34.812 1 96.31 285 ARG B C 1
ATOM 5500 O O . ARG B 1 285 ? 0.383 -22.078 -34.875 1 96.31 285 ARG B O 1
ATOM 5507 N N . ALA B 1 286 ? 0.288 -19.875 -34.469 1 96.31 286 ALA B N 1
ATOM 5508 C CA . ALA B 1 286 ? 1.714 -19.781 -34.188 1 96.31 286 ALA B CA 1
ATOM 5509 C C . ALA B 1 286 ? 2.064 -20.641 -32.969 1 96.31 286 ALA B C 1
ATOM 5511 O O . ALA B 1 286 ? 3.16 -21.203 -32.875 1 96.31 286 ALA B O 1
ATOM 5512 N N . LEU B 1 287 ? 1.145 -20.812 -32.031 1 97.5 287 LEU B N 1
ATOM 5513 C CA . LEU B 1 287 ? 1.352 -21.547 -30.797 1 97.5 287 LEU B CA 1
ATOM 5514 C C . LEU B 1 287 ? 0.968 -23.016 -30.953 1 97.5 287 LEU B C 1
ATOM 5516 O O . LEU B 1 287 ? 1.079 -23.797 -30.016 1 97.5 287 LEU B O 1
ATOM 5520 N N . HIS B 1 288 ? 0.54 -23.359 -32.125 1 96.81 288 HIS B N 1
ATOM 5521 C CA . HIS B 1 288 ? 0.012 -24.688 -32.344 1 96.81 288 HIS B CA 1
ATOM 5522 C C . HIS B 1 288 ? -1.143 -25 -31.406 1 96.81 288 HIS B C 1
ATOM 5524 O O . HIS B 1 288 ? -1.256 -26.125 -30.922 1 96.81 288 HIS B O 1
ATOM 5530 N N . ALA B 1 289 ? -1.881 -24.016 -31.109 1 95.88 289 ALA B N 1
ATOM 5531 C CA . ALA B 1 289 ? -2.998 -24.109 -30.172 1 95.88 289 ALA B CA 1
ATOM 5532 C C . ALA B 1 289 ? -4.332 -24.141 -30.906 1 95.88 289 ALA B C 1
ATOM 5534 O O . ALA B 1 289 ? -4.461 -23.562 -31.984 1 95.88 289 ALA B O 1
ATOM 5535 N N . ASN B 1 290 ? -5.281 -24.797 -30.266 1 91.06 290 ASN B N 1
ATOM 5536 C CA . ASN B 1 290 ? -6.637 -24.859 -30.812 1 91.06 290 ASN B CA 1
ATOM 5537 C C . ASN B 1 290 ? -6.645 -25.422 -32.219 1 91.06 290 ASN B C 1
ATOM 5539 O O . ASN B 1 290 ? -7.328 -24.891 -33.094 1 91.06 290 ASN B O 1
ATOM 5543 N N . THR B 1 291 ? -5.859 -26.312 -32.344 1 81.88 291 THR B N 1
ATOM 5544 C CA . THR B 1 291 ? -5.699 -26.922 -33.656 1 81.88 291 THR B CA 1
ATOM 5545 C C . THR B 1 291 ? -6.926 -27.75 -34.031 1 81.88 291 THR B C 1
ATOM 5547 O O . THR B 1 291 ? -7.18 -28.016 -35.188 1 81.88 291 THR B O 1
ATOM 5550 N N . THR B 1 292 ? -7.637 -28.156 -33.094 1 75.5 292 THR B N 1
ATOM 5551 C CA . THR B 1 292 ? -8.781 -29.016 -33.344 1 75.5 292 THR B CA 1
ATOM 5552 C C . THR B 1 292 ? -10.086 -28.219 -33.312 1 75.5 292 THR B C 1
ATOM 5554 O O . THR B 1 292 ? -11.172 -28.797 -33.406 1 75.5 292 THR B O 1
ATOM 5557 N N . GLY B 1 293 ? -9.969 -26.969 -33.031 1 82.69 293 GLY B N 1
ATOM 5558 C CA . GLY B 1 293 ? -11.148 -26.109 -33.031 1 82.69 293 GLY B CA 1
ATOM 5559 C C . GLY B 1 293 ? -11.938 -26.219 -31.719 1 82.69 293 GLY B C 1
ATOM 5560 O O . GLY B 1 293 ? -13.086 -26.672 -31.719 1 82.69 293 GLY B O 1
ATOM 5561 N N . LEU B 1 294 ? -11.375 -25.719 -30.688 1 86.69 294 LEU B N 1
ATOM 5562 C CA . LEU B 1 294 ? -12.055 -25.703 -29.406 1 86.69 294 LEU B CA 1
ATOM 5563 C C . LEU B 1 294 ? -13.352 -24.906 -29.484 1 86.69 294 LEU B C 1
ATOM 5565 O O . LEU B 1 294 ? -13.406 -23.875 -30.141 1 86.69 294 LEU B O 1
ATOM 5569 N N . ASN B 1 295 ? -14.344 -25.328 -28.859 1 85.12 295 ASN B N 1
ATOM 5570 C CA . ASN B 1 295 ? -15.664 -24.719 -28.969 1 85.12 295 ASN B CA 1
ATOM 5571 C C . ASN B 1 295 ? -15.844 -23.578 -27.969 1 85.12 295 ASN B C 1
ATOM 5573 O O . ASN B 1 295 ? -16.969 -23.172 -27.688 1 85.12 295 ASN B O 1
ATOM 5577 N N . TYR B 1 296 ? -14.898 -23.203 -27.328 1 88.12 296 TYR B N 1
ATOM 5578 C CA . TYR B 1 296 ? -14.922 -22.078 -26.406 1 88.12 296 TYR B CA 1
ATOM 5579 C C . TYR B 1 296 ? -13.711 -21.172 -26.609 1 88.12 296 TYR B C 1
ATOM 5581 O O . TYR B 1 296 ? -12.648 -21.641 -27.047 1 88.12 296 TYR B O 1
ATOM 5589 N N . PRO B 1 297 ? -13.891 -19.906 -26.375 1 93.5 297 PRO B N 1
ATOM 5590 C CA . PRO B 1 297 ? -12.742 -19 -26.469 1 93.5 297 PRO B CA 1
ATOM 5591 C C . PRO B 1 297 ? -11.727 -19.219 -25.344 1 93.5 297 PRO B C 1
ATOM 5593 O O . PRO B 1 297 ? -12.062 -19.797 -24.312 1 93.5 297 PRO B O 1
ATOM 5596 N N . TRP B 1 298 ? -10.547 -18.828 -25.625 1 95.88 298 TRP B N 1
ATOM 5597 C CA . TRP B 1 298 ? -9.57 -18.812 -24.531 1 95.88 298 TRP B CA 1
ATOM 5598 C C . TRP B 1 298 ? -10.039 -17.891 -23.406 1 95.88 298 TRP B C 1
ATOM 5600 O O . TRP B 1 298 ? -10.578 -16.812 -23.641 1 95.88 298 TRP B O 1
ATOM 5610 N N . MET B 1 299 ? -9.828 -18.312 -22.172 1 95.38 299 MET B N 1
ATOM 5611 C CA . MET B 1 299 ? -10.109 -17.547 -20.953 1 95.38 299 MET B CA 1
ATOM 5612 C C . MET B 1 299 ? -8.992 -17.719 -19.938 1 95.38 299 MET B C 1
ATOM 5614 O O . MET B 1 299 ? -8.367 -18.781 -19.859 1 95.38 299 MET B O 1
ATOM 5618 N N . ASP B 1 300 ? -8.852 -16.641 -19.203 1 95.25 300 ASP B N 1
ATOM 5619 C CA . ASP B 1 300 ? -7.855 -16.719 -18.141 1 95.25 300 ASP B CA 1
ATOM 5620 C C . ASP B 1 300 ? -8.172 -17.844 -17.156 1 95.25 300 ASP B C 1
ATOM 5622 O O . ASP B 1 300 ? -7.328 -18.703 -16.891 1 95.25 300 ASP B O 1
ATOM 5626 N N . CYS B 1 301 ? -9.328 -17.781 -16.594 1 96.62 301 CYS B N 1
ATOM 5627 C CA . CYS B 1 301 ? -9.852 -18.844 -15.75 1 96.62 301 CYS B CA 1
ATOM 5628 C C . CYS B 1 301 ? -11.133 -19.438 -16.328 1 96.62 301 CYS B C 1
ATOM 5630 O O . CYS B 1 301 ? -12.023 -18.688 -16.734 1 96.62 301 CYS B O 1
ATOM 5632 N N . SER B 1 302 ? -11.203 -20.719 -16.375 1 96.31 302 SER B N 1
ATOM 5633 C CA . SER B 1 302 ? -12.375 -21.391 -16.922 1 96.31 302 SER B CA 1
ATOM 5634 C C . SER B 1 302 ? -13.492 -21.484 -15.898 1 96.31 302 SER B C 1
ATOM 5636 O O . SER B 1 302 ? -13.398 -22.234 -14.93 1 96.31 302 SER B O 1
ATOM 5638 N N . GLY B 1 303 ? -14.547 -20.781 -16.188 1 94.69 303 GLY B N 1
ATOM 5639 C CA . GLY B 1 303 ? -15.703 -20.875 -15.305 1 94.69 303 GLY 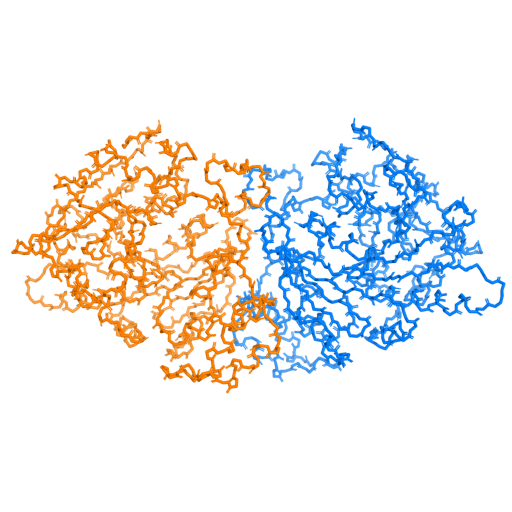B CA 1
ATOM 5640 C C . GLY B 1 303 ? -16.281 -22.281 -15.234 1 94.69 303 GLY B C 1
ATOM 5641 O O . GLY B 1 303 ? -16.703 -22.734 -14.172 1 94.69 303 GLY B O 1
ATOM 5642 N N . LEU B 1 304 ? -16.266 -22.938 -16.375 1 93.81 304 LEU B N 1
ATOM 5643 C CA . LEU B 1 304 ? -16.781 -24.312 -16.453 1 93.81 304 LEU B CA 1
ATOM 5644 C C . LEU B 1 304 ? -16.016 -25.234 -15.516 1 93.81 304 LEU B C 1
ATOM 5646 O O . LEU B 1 304 ? -16.625 -26.016 -14.773 1 93.81 304 LEU B O 1
ATOM 5650 N N . ILE B 1 305 ? -14.719 -25.156 -15.602 1 95.19 305 ILE B N 1
ATOM 5651 C CA . ILE B 1 305 ? -13.867 -26.016 -14.789 1 95.19 305 ILE B CA 1
ATOM 5652 C C . ILE B 1 305 ? -14.039 -25.656 -13.312 1 95.19 305 ILE B C 1
ATOM 5654 O O . ILE B 1 305 ? -14.156 -26.547 -12.461 1 95.19 305 ILE B O 1
ATOM 5658 N N . PHE B 1 306 ? -14.078 -24.422 -13.031 1 94.94 306 PHE B N 1
ATOM 5659 C CA . PHE B 1 306 ? -14.227 -23.953 -11.656 1 94.94 306 PHE B CA 1
ATOM 5660 C C . PHE B 1 306 ? -15.539 -24.453 -11.062 1 94.94 306 PHE B C 1
ATOM 5662 O O . PHE B 1 306 ? -15.57 -24.953 -9.938 1 94.94 306 PHE B O 1
ATOM 5669 N N . ASP B 1 307 ? -16.609 -24.375 -11.766 1 95.38 307 ASP B N 1
ATOM 5670 C CA . ASP B 1 307 ? -17.953 -24.688 -11.281 1 95.38 307 ASP B CA 1
ATOM 5671 C C . ASP B 1 307 ? -18.109 -26.203 -11.078 1 95.38 307 ASP B C 1
ATOM 5673 O O . ASP B 1 307 ? -19.016 -26.641 -10.352 1 95.38 307 ASP B O 1
ATOM 5677 N N . ASN B 1 308 ? -17.281 -26.969 -11.68 1 95.75 308 ASN B N 1
ATOM 5678 C CA . ASN B 1 308 ? -17.438 -28.422 -11.617 1 95.75 308 ASN B CA 1
ATOM 5679 C C . ASN B 1 308 ? -16.266 -29.078 -10.898 1 95.75 308 ASN B C 1
ATOM 5681 O O . ASN B 1 308 ? -15.992 -30.266 -11.094 1 95.75 308 ASN B O 1
ATOM 5685 N N . TRP B 1 309 ? -15.586 -28.328 -10.125 1 96.5 309 TRP B N 1
ATOM 5686 C CA . TRP B 1 309 ? -14.461 -28.875 -9.359 1 96.5 309 TRP B CA 1
ATOM 5687 C C . TRP B 1 309 ? -14.945 -29.797 -8.25 1 96.5 309 TRP B C 1
ATOM 5689 O O . TRP B 1 309 ? -15.648 -29.359 -7.336 1 96.5 309 TRP B O 1
ATOM 5699 N N . LYS B 1 310 ? -14.562 -31.078 -8.234 1 93.56 310 LYS B N 1
ATOM 5700 C CA . LYS B 1 310 ? -15.266 -32.062 -7.426 1 93.56 310 LYS B CA 1
ATOM 5701 C C . LYS B 1 310 ? -14.477 -32.406 -6.168 1 93.56 310 LYS B C 1
ATOM 5703 O O . LYS B 1 310 ? -15.055 -32.75 -5.137 1 93.56 310 LYS B O 1
ATOM 5708 N N . ASP B 1 311 ? -13.156 -32.531 -6.297 1 94.56 311 ASP B N 1
ATOM 5709 C CA . ASP B 1 311 ? -12.391 -32.906 -5.117 1 94.56 311 ASP B CA 1
ATOM 5710 C C . ASP B 1 311 ? -11.289 -31.891 -4.824 1 94.56 311 ASP B C 1
ATOM 5712 O O . ASP B 1 311 ? -10.555 -31.484 -5.727 1 94.56 311 ASP B O 1
ATOM 5716 N N . SER B 1 312 ? -11.242 -31.422 -3.656 1 94.06 312 SER B N 1
ATOM 5717 C CA . SER B 1 312 ? -10.289 -30.484 -3.082 1 94.06 312 SER B CA 1
ATOM 5718 C C . SER B 1 312 ? -10.195 -30.641 -1.567 1 94.06 312 SER B C 1
ATOM 5720 O O . SER B 1 312 ? -11.148 -30.328 -0.848 1 94.06 312 SER B O 1
ATOM 5722 N N . PRO B 1 313 ? -9.086 -31.125 -1.159 1 95.25 313 PRO B N 1
ATOM 5723 C CA . PRO B 1 313 ? -8.961 -31.188 0.299 1 95.25 313 PRO B CA 1
ATOM 5724 C C . PRO B 1 313 ? -9.086 -29.828 0.961 1 95.25 313 PRO B C 1
ATOM 5726 O O . PRO B 1 313 ? -8.594 -28.828 0.42 1 95.25 313 PRO B O 1
ATOM 5729 N N . GLU B 1 314 ? -9.641 -29.828 2.143 1 93.94 314 GLU B N 1
ATOM 5730 C CA . GLU B 1 314 ? -9.797 -28.578 2.902 1 93.94 314 GLU B CA 1
ATOM 5731 C C . GLU B 1 314 ? -8.445 -28 3.279 1 93.94 314 GLU B C 1
ATOM 5733 O O . GLU B 1 314 ? -8.273 -26.766 3.312 1 93.94 314 GLU B O 1
ATOM 5738 N N . THR B 1 315 ? -7.523 -28.875 3.615 1 97.31 315 THR B N 1
ATOM 5739 C CA . THR B 1 315 ? -6.211 -28.422 4.059 1 97.31 315 THR B CA 1
ATOM 5740 C C . THR B 1 315 ? -5.105 -29.188 3.334 1 97.31 315 THR B C 1
ATOM 5742 O O . THR B 1 315 ? -5.234 -30.391 3.076 1 97.31 315 THR B O 1
ATOM 5745 N N . MET B 1 316 ? -4.09 -28.5 2.979 1 98.5 316 MET B N 1
ATOM 5746 C CA . MET B 1 316 ? -2.93 -29.094 2.322 1 98.5 316 MET B CA 1
ATOM 5747 C C . MET B 1 316 ? -1.756 -29.203 3.291 1 98.5 316 MET B C 1
ATOM 5749 O O . MET B 1 316 ? -0.666 -29.625 2.906 1 98.5 316 MET B O 1
ATOM 5753 N N . LEU B 1 317 ? -1.931 -28.859 4.543 1 98.5 317 LEU B N 1
ATOM 5754 C CA . LEU B 1 317 ? -0.847 -28.797 5.52 1 98.5 317 LEU B CA 1
ATOM 5755 C C . LEU B 1 317 ? -0.243 -30.172 5.738 1 98.5 317 LEU B C 1
ATOM 5757 O O . LEU B 1 317 ? 0.976 -30.312 5.863 1 98.5 317 LEU B O 1
ATOM 5761 N N . PRO B 1 318 ? -1.085 -31.266 5.75 1 98.25 318 PRO B N 1
ATOM 5762 C CA . PRO B 1 318 ? -0.462 -32.594 5.836 1 98.25 318 PRO B CA 1
ATOM 5763 C C . PRO B 1 318 ? 0.434 -32.906 4.637 1 98.25 318 PRO B C 1
ATOM 5765 O O . PRO B 1 318 ? 1.491 -33.5 4.793 1 98.25 318 PRO B O 1
ATOM 5768 N N . SER B 1 319 ? 0.016 -32.5 3.451 1 98.38 319 SER B N 1
ATOM 5769 C CA . SER B 1 319 ? 0.826 -32.688 2.254 1 98.38 319 SER B CA 1
ATOM 5770 C C . SER B 1 319 ? 2.133 -31.906 2.334 1 98.38 319 SER B C 1
ATOM 5772 O O . SER B 1 319 ? 3.18 -32.406 1.894 1 98.38 319 SER B O 1
ATOM 5774 N N . ILE B 1 320 ? 2.102 -30.719 2.879 1 98.69 320 ILE B N 1
ATOM 5775 C CA . ILE B 1 320 ? 3.291 -29.891 3.068 1 98.69 320 ILE B CA 1
ATOM 5776 C C . ILE B 1 320 ? 4.242 -30.578 4.047 1 98.69 320 ILE B C 1
ATOM 5778 O O . ILE B 1 320 ? 5.453 -30.625 3.812 1 98.69 320 ILE B O 1
ATOM 5782 N N . LYS B 1 321 ? 3.721 -31.078 5.117 1 98.12 321 LYS B N 1
ATOM 5783 C CA . LYS B 1 321 ? 4.543 -31.781 6.098 1 98.12 321 LYS B CA 1
ATOM 5784 C C . LYS B 1 321 ? 5.23 -33 5.473 1 98.12 321 LYS B C 1
ATOM 5786 O O . LYS B 1 321 ? 6.398 -33.25 5.758 1 98.12 321 LYS B O 1
ATOM 5791 N N . THR B 1 322 ? 4.488 -33.719 4.645 1 98.19 322 THR B N 1
ATOM 5792 C CA . THR B 1 322 ? 5.051 -34.875 3.949 1 98.19 322 THR B CA 1
ATOM 5793 C C . THR B 1 322 ? 6.211 -34.469 3.051 1 98.19 322 THR B C 1
ATOM 5795 O O . THR B 1 322 ? 7.246 -35.125 3.008 1 98.19 322 THR B O 1
ATOM 5798 N N . LEU B 1 323 ? 6.031 -33.406 2.367 1 98.06 323 LEU B N 1
ATOM 5799 C CA . LEU B 1 323 ? 7.078 -32.906 1.482 1 98.06 323 LEU B CA 1
ATOM 5800 C C . LEU B 1 323 ? 8.305 -32.469 2.279 1 98.06 323 LEU B C 1
ATOM 5802 O O . LEU B 1 323 ? 9.438 -32.688 1.849 1 98.06 323 LEU B O 1
ATOM 5806 N N . ILE B 1 324 ? 8.062 -31.781 3.404 1 97.81 324 ILE B N 1
ATOM 5807 C CA . ILE B 1 324 ? 9.164 -31.391 4.277 1 97.81 324 ILE B CA 1
ATOM 5808 C C . ILE B 1 324 ? 9.969 -32.625 4.684 1 97.81 324 ILE B C 1
ATOM 5810 O O . ILE B 1 324 ? 11.195 -32.625 4.641 1 97.81 324 ILE B O 1
ATOM 5814 N N . SER B 1 325 ? 9.344 -33.656 5.004 1 97 325 SER B N 1
ATOM 5815 C CA . SER B 1 325 ? 9.977 -34.906 5.473 1 97 325 SER B CA 1
ATOM 5816 C C . SER B 1 325 ? 10.773 -35.562 4.359 1 97 325 SER B C 1
ATOM 5818 O O . SER B 1 325 ? 11.695 -36.344 4.625 1 97 325 SER B O 1
ATOM 5820 N N . SER B 1 326 ? 10.422 -35.312 3.117 1 96.69 326 SER B N 1
ATOM 5821 C CA . SER B 1 326 ? 11.109 -35.938 1.981 1 96.69 326 SER B CA 1
ATOM 5822 C C . SER B 1 326 ? 12.438 -35.219 1.703 1 96.69 326 SER B C 1
ATOM 5824 O O . SER B 1 326 ? 13.266 -35.75 0.948 1 96.69 326 SER B O 1
ATOM 5826 N N . GLY B 1 327 ? 12.641 -34.062 2.287 1 96.12 327 GLY B N 1
ATOM 5827 C CA . GLY B 1 327 ? 13.859 -33.281 2.059 1 96.12 327 GLY B CA 1
ATOM 5828 C C . GLY B 1 327 ? 13.734 -32.281 0.928 1 96.12 327 GLY B C 1
ATOM 5829 O O . GLY B 1 327 ? 14.703 -31.594 0.597 1 96.12 327 GLY B O 1
ATOM 5830 N N . THR B 1 328 ? 12.539 -32.188 0.313 1 97.44 328 THR B N 1
ATOM 5831 C CA . THR B 1 328 ? 12.281 -31.203 -0.742 1 97.44 328 THR B CA 1
ATOM 5832 C C . THR B 1 328 ? 12.297 -29.781 -0.184 1 97.44 328 THR B C 1
ATOM 5834 O O . THR B 1 328 ? 11.688 -29.516 0.85 1 97.44 328 THR B O 1
ATOM 5837 N N . ARG B 1 329 ? 13.016 -28.906 -0.815 1 97.38 329 ARG B N 1
ATOM 5838 C CA . ARG B 1 329 ? 13.023 -27.5 -0.425 1 97.38 329 ARG B CA 1
ATOM 5839 C C . ARG B 1 329 ? 11.664 -26.844 -0.667 1 97.38 329 ARG B C 1
ATOM 5841 O O . ARG B 1 329 ? 11.102 -26.969 -1.761 1 97.38 329 ARG B O 1
ATOM 5848 N N . ILE B 1 330 ? 11.141 -26.156 0.346 1 98.81 330 ILE B N 1
ATOM 5849 C CA . ILE B 1 330 ? 9.828 -25.531 0.196 1 98.81 330 ILE B CA 1
ATOM 5850 C C . ILE B 1 330 ? 9.93 -24.047 0.5 1 98.81 330 ILE B C 1
ATOM 5852 O O . ILE B 1 330 ? 10.43 -23.641 1.558 1 98.81 330 ILE B O 1
ATOM 5856 N N . TRP B 1 331 ? 9.484 -23.219 -0.393 1 98.88 331 TRP B N 1
ATOM 5857 C CA . TRP B 1 331 ? 9.352 -21.781 -0.171 1 98.88 331 TRP B CA 1
ATOM 5858 C C . TRP B 1 331 ? 7.902 -21.328 -0.326 1 98.88 331 TRP B C 1
ATOM 5860 O O . TRP B 1 331 ? 7.219 -21.75 -1.263 1 98.88 331 TRP B O 1
ATOM 5870 N N . LEU B 1 332 ? 7.43 -20.625 0.635 1 98.88 332 LEU B N 1
ATOM 5871 C CA . LEU B 1 332 ? 6.211 -19.844 0.492 1 98.88 332 LEU B CA 1
ATOM 5872 C C . LEU B 1 332 ? 6.531 -18.344 0.426 1 98.88 332 LEU B C 1
ATOM 5874 O O . LEU B 1 332 ? 7.426 -17.875 1.127 1 98.88 332 LEU B O 1
ATOM 5878 N N . TYR B 1 333 ? 5.895 -17.625 -0.437 1 98.88 333 TYR B N 1
ATOM 5879 C CA . TYR B 1 333 ? 6.051 -16.172 -0.452 1 98.88 333 TYR B CA 1
ATOM 5880 C C . TYR B 1 333 ? 4.711 -15.492 -0.687 1 98.88 333 TYR B C 1
ATOM 5882 O O . TYR B 1 333 ? 3.803 -16.078 -1.284 1 98.88 333 TYR B O 1
ATOM 5890 N N . SER B 1 334 ? 4.531 -14.312 -0.141 1 98.88 334 SER B N 1
ATOM 5891 C CA . SER B 1 334 ? 3.271 -13.586 -0.211 1 98.88 334 SER B CA 1
ATOM 5892 C C . SER B 1 334 ? 3.506 -12.102 -0.498 1 98.88 334 SER B C 1
ATOM 5894 O O . SER B 1 334 ? 4.32 -11.461 0.165 1 98.88 334 SER B O 1
ATOM 5896 N N . GLY B 1 335 ? 2.797 -11.641 -1.566 1 98.69 335 GLY B N 1
ATOM 5897 C CA . GLY B 1 335 ? 2.67 -10.195 -1.639 1 98.69 335 GLY B CA 1
ATOM 5898 C C . GLY B 1 335 ? 1.855 -9.609 -0.501 1 98.69 335 GLY B C 1
ATOM 5899 O O . GLY B 1 335 ? 0.843 -10.188 -0.096 1 98.69 335 GLY B O 1
ATOM 5900 N N . ASP B 1 336 ? 2.26 -8.469 -0.039 1 98.31 336 ASP B N 1
ATOM 5901 C CA . ASP B 1 336 ? 1.659 -7.977 1.196 1 98.31 336 ASP B CA 1
ATOM 5902 C C . ASP B 1 336 ? 0.465 -7.07 0.902 1 98.31 336 ASP B C 1
ATOM 5904 O O . ASP B 1 336 ? -0.158 -6.535 1.823 1 98.31 336 ASP B O 1
ATOM 5908 N N . MET B 1 337 ? 0.079 -6.906 -0.357 1 97.88 337 MET B N 1
ATOM 5909 C CA . MET B 1 337 ? -1.099 -6.121 -0.717 1 97.88 337 MET B CA 1
ATOM 5910 C C . MET B 1 337 ? -2.217 -7.023 -1.228 1 97.88 337 MET B C 1
ATOM 5912 O O . MET B 1 337 ? -3.191 -6.543 -1.81 1 97.88 337 MET B O 1
ATOM 5916 N N . ASP B 1 338 ? -2.084 -8.328 -1.045 1 98.5 338 ASP B N 1
ATOM 5917 C CA . ASP B 1 338 ? -3.053 -9.336 -1.474 1 98.5 338 ASP B CA 1
ATOM 5918 C C . ASP B 1 338 ? -4.051 -9.641 -0.363 1 98.5 338 ASP B C 1
ATOM 5920 O O . ASP B 1 338 ? -3.66 -10.016 0.747 1 98.5 338 ASP B O 1
ATOM 5924 N N . ALA B 1 339 ? -5.328 -9.625 -0.721 1 98.44 339 ALA B N 1
ATOM 5925 C CA . ALA B 1 339 ? -6.348 -9.93 0.283 1 98.44 339 ALA B CA 1
ATOM 5926 C C . ALA B 1 339 ? -7.004 -11.273 0.014 1 98.44 339 ALA B C 1
ATOM 5928 O O . ALA B 1 339 ? -7.859 -11.719 0.784 1 98.44 339 ALA B O 1
ATOM 5929 N N . VAL B 1 340 ? -6.664 -11.977 -1.013 1 98.19 340 VAL B N 1
ATOM 5930 C CA . VAL B 1 340 ? -7.277 -13.242 -1.408 1 98.19 340 VAL B CA 1
ATOM 5931 C C . VAL B 1 340 ? -6.598 -14.398 -0.678 1 98.19 340 VAL B C 1
ATOM 5933 O O . VAL B 1 340 ? -7.246 -15.133 0.067 1 98.19 340 VAL B O 1
ATOM 5936 N N . CYS B 1 341 ? -5.367 -14.57 -0.915 1 98.56 341 CYS B N 1
ATOM 5937 C CA . CYS B 1 341 ? -4.453 -15.414 -0.154 1 98.56 341 CYS B CA 1
ATOM 5938 C C . CYS B 1 341 ? -3.371 -14.578 0.52 1 98.56 341 CYS B C 1
ATOM 5940 O O . CYS B 1 341 ? -2.199 -14.648 0.144 1 98.56 341 CYS B O 1
ATOM 5942 N N . SER B 1 342 ? -3.777 -13.891 1.551 1 98.62 342 SER B N 1
ATOM 5943 C CA . SER B 1 342 ? -3.002 -12.805 2.139 1 98.62 342 SER B CA 1
ATOM 5944 C C . SER B 1 342 ? -1.8 -13.336 2.91 1 98.62 342 SER B C 1
ATOM 5946 O O . SER B 1 342 ? -1.697 -14.539 3.154 1 98.62 342 SER B O 1
ATOM 5948 N N . VAL B 1 343 ? -0.881 -12.406 3.193 1 98.62 343 VAL B N 1
ATOM 5949 C CA . VAL B 1 343 ? 0.223 -12.727 4.09 1 98.62 343 VAL B CA 1
ATOM 5950 C C . VAL B 1 343 ? -0.324 -13.312 5.391 1 98.62 343 VAL B C 1
ATOM 5952 O O . VAL B 1 343 ? 0.258 -14.242 5.953 1 98.62 343 VAL B O 1
ATOM 5955 N N . THR B 1 344 ? -1.488 -12.82 5.828 1 98.56 344 THR B N 1
ATOM 5956 C CA . THR B 1 344 ? -2.137 -13.273 7.051 1 98.56 344 THR B CA 1
ATOM 5957 C C . THR B 1 344 ? -2.525 -14.75 6.945 1 98.56 344 THR B C 1
ATOM 5959 O O . THR B 1 344 ? -2.312 -15.523 7.883 1 98.56 344 THR B O 1
ATOM 5962 N N . SER B 1 345 ? -3.082 -15.133 5.809 1 98.56 345 SER B N 1
ATOM 5963 C CA . SER B 1 345 ? -3.486 -16.531 5.629 1 98.56 345 SER B CA 1
ATOM 5964 C C . SER B 1 345 ? -2.279 -17.453 5.645 1 98.56 345 SER B C 1
ATOM 5966 O O . SER B 1 345 ? -2.334 -18.547 6.23 1 98.56 345 SER B O 1
ATOM 5968 N N . THR B 1 346 ? -1.206 -17.062 4.996 1 98.69 346 THR B N 1
ATOM 5969 C CA . THR B 1 346 ? 0.012 -17.859 5.008 1 98.69 346 THR B CA 1
ATOM 5970 C C . THR B 1 346 ? 0.562 -18 6.422 1 98.69 346 THR B C 1
ATOM 5972 O O . THR B 1 346 ? 0.97 -19.078 6.84 1 98.69 346 THR B O 1
ATOM 5975 N N . GLN B 1 347 ? 0.544 -16.875 7.141 1 98.5 347 GLN B N 1
ATOM 5976 C CA . GLN B 1 347 ? 1.051 -16.891 8.508 1 98.5 347 GLN B CA 1
ATOM 5977 C C . GLN B 1 347 ? 0.212 -17.812 9.398 1 98.5 347 GLN B C 1
ATOM 5979 O O . GLN B 1 347 ? 0.752 -18.531 10.242 1 98.5 347 GLN B O 1
ATOM 5984 N N . TYR B 1 348 ? -1.104 -17.766 9.234 1 98.31 348 TYR B N 1
ATOM 5985 C CA . TYR B 1 348 ? -1.961 -18.672 10 1 98.31 348 TYR B CA 1
ATOM 5986 C C . TYR B 1 348 ? -1.636 -20.125 9.688 1 98.31 348 TYR B C 1
ATOM 5988 O O . TYR B 1 348 ? -1.579 -20.969 10.594 1 98.31 348 TYR B O 1
ATOM 5996 N N . ALA B 1 349 ? -1.435 -20.453 8.414 1 98.38 349 ALA B N 1
ATOM 5997 C CA . ALA B 1 349 ? -1.079 -21.812 8.016 1 98.38 349 ALA B CA 1
ATOM 5998 C C . ALA B 1 349 ? 0.243 -22.25 8.648 1 98.38 349 ALA B C 1
ATOM 6000 O O . ALA B 1 349 ? 0.37 -23.375 9.133 1 98.38 349 ALA B O 1
ATOM 6001 N N . LEU B 1 350 ? 1.22 -21.375 8.625 1 98.25 350 LEU B N 1
ATOM 6002 C CA . LEU B 1 350 ? 2.529 -21.672 9.203 1 98.25 350 LEU B CA 1
ATOM 6003 C C . LEU B 1 350 ? 2.426 -21.875 10.711 1 98.25 350 LEU B C 1
ATOM 6005 O O . LEU B 1 350 ? 3.127 -22.719 11.273 1 98.25 350 LEU B O 1
ATOM 6009 N N . ASP B 1 351 ? 1.581 -21.062 11.352 1 97.75 351 ASP B N 1
ATOM 6010 C CA . ASP B 1 351 ? 1.355 -21.25 12.781 1 97.75 351 ASP B CA 1
ATOM 6011 C C . ASP B 1 351 ? 0.817 -22.641 13.086 1 97.75 351 ASP B C 1
ATOM 6013 O O . ASP B 1 351 ? 1.212 -23.266 14.07 1 97.75 351 ASP B O 1
ATOM 6017 N N . ILE B 1 352 ? -0.107 -23.094 12.266 1 97.75 352 ILE B N 1
ATOM 6018 C CA . ILE B 1 352 ? -0.689 -24.422 12.453 1 97.75 352 ILE B CA 1
ATOM 6019 C C . ILE B 1 352 ? 0.377 -25.484 12.227 1 97.75 352 ILE B C 1
ATOM 6021 O O . ILE B 1 352 ? 0.426 -26.484 12.945 1 97.75 352 ILE B O 1
ATOM 6025 N N . LEU B 1 353 ? 1.237 -25.312 11.188 1 97.88 353 LEU B N 1
ATOM 6026 C CA . LEU B 1 353 ? 2.305 -26.266 10.914 1 97.88 353 LEU B CA 1
ATOM 6027 C C . LEU B 1 353 ? 3.248 -26.391 12.102 1 97.88 353 LEU B C 1
ATOM 6029 O O . LEU B 1 353 ? 3.793 -27.469 12.367 1 97.88 353 LEU B O 1
ATOM 6033 N N . GLY B 1 354 ? 3.492 -25.266 12.82 1 97.56 354 GLY B N 1
ATOM 6034 C CA . GLY B 1 354 ? 4.262 -25.281 14.055 1 97.56 354 GLY B CA 1
ATOM 6035 C C . GLY B 1 354 ? 5.715 -25.672 13.844 1 97.56 354 GLY B C 1
ATOM 6036 O O . GLY B 1 354 ? 6.289 -26.406 14.656 1 97.56 354 GLY B O 1
ATOM 6037 N N . LEU B 1 355 ? 6.32 -25.266 12.766 1 98.06 355 LEU B N 1
ATOM 6038 C CA . LEU B 1 355 ? 7.707 -25.594 12.453 1 98.06 355 LEU B CA 1
ATOM 6039 C C . LEU B 1 355 ? 8.672 -24.766 13.289 1 98.06 355 LEU B C 1
ATOM 6041 O O . LEU B 1 355 ? 8.422 -23.578 13.531 1 98.06 355 LEU B O 1
ATOM 6045 N N . PRO B 1 356 ? 9.805 -25.344 13.766 1 97.44 356 PRO B N 1
ATOM 6046 C CA . PRO B 1 356 ? 10.797 -24.547 14.5 1 97.44 356 PRO B CA 1
ATOM 6047 C C . PRO B 1 356 ? 11.477 -23.5 13.625 1 97.44 356 PRO B C 1
ATOM 6049 O O . PRO B 1 356 ? 11.828 -23.781 12.477 1 97.44 356 PRO B O 1
ATOM 6052 N N . VAL B 1 357 ? 11.672 -22.328 14.156 1 97.88 357 VAL B N 1
ATOM 6053 C CA . VAL B 1 357 ? 12.383 -21.266 13.453 1 97.88 357 VAL B CA 1
ATOM 6054 C C . VAL B 1 357 ? 13.883 -21.531 13.5 1 97.88 357 VAL B C 1
ATOM 6056 O O . VAL B 1 357 ? 14.453 -21.766 14.57 1 97.88 357 VAL B O 1
ATOM 6059 N N . GLU B 1 358 ? 14.547 -21.531 12.359 1 97.75 358 GLU B N 1
ATOM 6060 C CA . GLU B 1 358 ? 15.992 -21.734 12.273 1 97.75 358 GLU B CA 1
ATOM 6061 C C . GLU B 1 358 ? 16.719 -20.422 11.961 1 97.75 358 GLU B C 1
ATOM 6063 O O . GLU B 1 358 ? 17.859 -20.219 12.375 1 97.75 358 GLU B O 1
ATOM 6068 N N . THR B 1 359 ? 16.156 -19.594 11.156 1 97.75 359 THR B N 1
ATOM 6069 C CA . THR B 1 359 ? 16.641 -18.25 10.859 1 97.75 359 THR B CA 1
ATOM 6070 C C . THR B 1 359 ? 15.578 -17.203 11.172 1 97.75 359 THR B C 1
ATOM 6072 O O . THR B 1 359 ? 14.469 -17.266 10.633 1 97.75 359 THR B O 1
ATOM 6075 N N . SER B 1 360 ? 15.93 -16.234 11.961 1 97.56 360 SER B N 1
ATOM 6076 C CA . SER B 1 360 ? 14.961 -15.266 12.484 1 97.56 360 SER B CA 1
ATOM 6077 C C . SER B 1 360 ? 14.461 -14.328 11.391 1 97.56 360 SER B C 1
ATOM 6079 O O . SER B 1 360 ? 15.156 -14.102 10.398 1 97.56 360 SER B O 1
ATOM 6081 N N . TRP B 1 361 ? 13.336 -13.836 11.664 1 98.38 361 TRP B N 1
ATOM 6082 C CA . TRP B 1 361 ? 12.688 -12.836 10.812 1 98.38 361 TRP B CA 1
ATOM 6083 C C . TRP B 1 361 ? 13.602 -11.641 10.578 1 98.38 361 TRP B C 1
ATOM 6085 O O . TRP B 1 361 ? 14.18 -11.102 11.523 1 98.38 361 TRP B O 1
ATOM 6095 N N . ARG B 1 362 ? 13.812 -11.211 9.367 1 98.44 362 ARG B N 1
ATOM 6096 C CA . ARG B 1 362 ? 14.617 -10.055 9 1 98.44 362 ARG B CA 1
ATOM 6097 C C . ARG B 1 362 ? 14.203 -9.492 7.648 1 98.44 362 ARG B C 1
ATOM 6099 O O . ARG B 1 362 ? 13.578 -10.195 6.848 1 98.44 362 ARG B O 1
ATOM 6106 N N . PRO B 1 363 ? 14.586 -8.258 7.363 1 98.56 363 PRO B N 1
ATOM 6107 C CA . PRO B 1 363 ? 14.352 -7.746 6.008 1 98.56 363 PRO B CA 1
ATOM 6108 C C . PRO B 1 363 ? 15.305 -8.352 4.98 1 98.56 363 PRO B C 1
ATOM 6110 O O . PRO B 1 363 ? 16.406 -8.773 5.328 1 98.56 363 PRO B O 1
ATOM 6113 N N . TRP B 1 364 ? 14.836 -8.539 3.791 1 98.69 364 TRP B N 1
ATOM 6114 C CA . TRP B 1 364 ? 15.719 -8.734 2.643 1 98.69 364 TRP B CA 1
ATOM 6115 C C . TRP B 1 364 ? 15.641 -7.547 1.69 1 98.69 364 TRP B C 1
ATOM 6117 O O . TRP B 1 364 ? 14.688 -6.77 1.731 1 98.69 364 TRP B O 1
ATOM 6127 N N . ARG B 1 365 ? 16.734 -7.277 0.937 1 97.31 365 ARG B N 1
ATOM 6128 C CA . ARG B 1 365 ? 16.875 -5.984 0.278 1 97.31 365 ARG B CA 1
ATOM 6129 C C . ARG B 1 365 ? 17.312 -6.152 -1.176 1 97.31 365 ARG B C 1
ATOM 6131 O O . ARG B 1 365 ? 18 -7.117 -1.517 1 97.31 365 ARG B O 1
ATOM 6138 N N . ILE B 1 366 ? 16.844 -5.289 -1.955 1 94.12 366 ILE B N 1
ATOM 6139 C CA . ILE B 1 366 ? 17.328 -5.074 -3.318 1 94.12 366 ILE B CA 1
ATOM 6140 C C . ILE B 1 366 ? 17.469 -3.578 -3.586 1 94.12 366 ILE B C 1
ATOM 6142 O O . ILE B 1 366 ? 16.625 -2.783 -3.164 1 94.12 366 ILE B O 1
ATOM 6146 N N . ASP B 1 367 ? 18.562 -3.141 -4.203 1 87.19 367 ASP B N 1
ATOM 6147 C CA . ASP B 1 367 ? 18.828 -1.749 -4.562 1 87.19 367 ASP B CA 1
ATOM 6148 C C . ASP B 1 367 ? 18.656 -0.831 -3.354 1 87.19 367 ASP B C 1
ATOM 6150 O O . ASP B 1 367 ? 18.016 0.216 -3.443 1 87.19 367 ASP B O 1
ATOM 6154 N N . ASN B 1 368 ? 19.031 -1.303 -2.225 1 89.5 368 ASN B N 1
ATOM 6155 C CA . ASN B 1 368 ? 19.094 -0.54 -0.982 1 89.5 368 ASN B CA 1
ATOM 6156 C C . ASN B 1 368 ? 17.688 -0.233 -0.452 1 89.5 368 ASN B C 1
ATOM 6158 O O . ASN B 1 368 ? 17.5 0.749 0.267 1 89.5 368 ASN B O 1
ATOM 6162 N N . GLU B 1 369 ? 16.734 -0.953 -0.858 1 94.5 369 GLU B N 1
ATOM 6163 C CA . GLU B 1 369 ? 15.375 -0.875 -0.348 1 94.5 369 GLU B CA 1
ATOM 6164 C C . GLU B 1 369 ? 14.953 -2.189 0.306 1 94.5 369 GLU B C 1
ATOM 6166 O O . GLU B 1 369 ? 15.352 -3.266 -0.139 1 94.5 369 GLU B O 1
ATOM 6171 N N . VAL B 1 370 ? 14.219 -2.074 1.368 1 97.62 370 VAL B N 1
ATOM 6172 C CA . VAL B 1 370 ? 13.602 -3.279 1.909 1 97.62 370 VAL B CA 1
ATOM 6173 C C . VAL B 1 370 ? 12.617 -3.854 0.894 1 97.62 370 VAL B C 1
ATOM 6175 O O . VAL B 1 370 ? 11.625 -3.209 0.55 1 97.62 370 VAL B O 1
ATOM 6178 N N . ALA B 1 371 ? 12.859 -5.016 0.356 1 98 371 ALA B N 1
ATOM 6179 C CA . ALA B 1 371 ? 12.039 -5.676 -0.651 1 98 371 ALA B CA 1
ATOM 6180 C C . ALA B 1 371 ? 10.945 -6.52 0.001 1 98 371 ALA B C 1
ATOM 6182 O O . ALA B 1 371 ? 9.961 -6.883 -0.646 1 98 371 ALA B O 1
ATOM 6183 N N . GLY B 1 372 ? 11.109 -6.844 1.22 1 98.56 372 GLY B N 1
ATOM 6184 C CA . GLY B 1 372 ? 10.211 -7.645 2.039 1 98.56 372 GLY B CA 1
ATOM 6185 C C . GLY B 1 372 ? 10.891 -8.242 3.256 1 98.56 372 GLY B C 1
ATOM 6186 O O . GLY B 1 372 ? 11.859 -7.68 3.777 1 98.56 37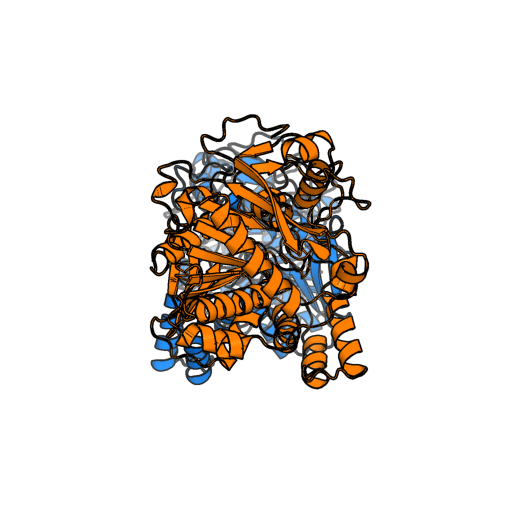2 GLY B O 1
ATOM 6187 N N . TYR B 1 373 ? 10.359 -9.312 3.742 1 98.88 373 TYR B N 1
ATOM 6188 C CA . TYR B 1 373 ? 10.891 -9.969 4.93 1 98.88 373 TYR B CA 1
ATOM 6189 C C . TYR B 1 373 ? 10.977 -11.477 4.719 1 98.88 373 TYR B C 1
ATOM 6191 O O . TYR B 1 373 ? 10.328 -12.023 3.832 1 98.88 373 TYR B O 1
ATOM 6199 N N . VAL B 1 374 ? 11.828 -12.094 5.508 1 98.81 374 VAL B N 1
ATOM 6200 C CA . VAL B 1 374 ? 12.039 -13.531 5.336 1 98.81 374 VAL B CA 1
ATOM 6201 C C . VAL B 1 374 ? 12.273 -14.188 6.695 1 98.81 374 VAL B C 1
ATOM 6203 O O . VAL B 1 374 ? 12.82 -13.562 7.605 1 98.81 374 VAL B O 1
ATOM 6206 N N . VAL B 1 375 ? 11.789 -15.336 6.895 1 98.69 375 VAL B N 1
ATOM 6207 C CA . VAL B 1 375 ? 12.031 -16.203 8.047 1 98.69 375 VAL B CA 1
ATOM 6208 C C . VAL B 1 375 ? 12.281 -17.641 7.574 1 98.69 375 VAL B C 1
ATOM 6210 O O . VAL B 1 375 ? 11.641 -18.109 6.633 1 98.69 375 VAL B O 1
ATOM 6213 N N . GLY B 1 376 ? 13.297 -18.281 8.102 1 98.38 376 GLY B N 1
ATOM 6214 C CA . GLY B 1 376 ? 13.609 -19.672 7.797 1 98.38 376 GLY B CA 1
ATOM 6215 C C . GLY B 1 376 ? 13.164 -20.641 8.875 1 98.38 376 GLY B C 1
ATOM 6216 O O . GLY B 1 376 ? 13.602 -20.531 10.023 1 98.38 376 GLY B O 1
ATOM 6217 N N . TYR B 1 377 ? 12.281 -21.516 8.516 1 98.31 377 TYR B N 1
ATOM 6218 C CA . TYR B 1 377 ? 11.891 -22.641 9.367 1 98.31 377 TYR B CA 1
ATOM 6219 C C . TYR B 1 377 ? 12.656 -23.906 9 1 98.31 377 TYR B C 1
ATOM 6221 O O . TYR B 1 377 ? 13.289 -23.969 7.949 1 98.31 377 TYR B O 1
ATOM 6229 N N . ARG B 1 378 ? 12.625 -24.906 9.945 1 97.38 378 ARG B N 1
ATOM 6230 C CA . ARG B 1 378 ? 13.125 -26.234 9.562 1 97.38 378 ARG B CA 1
ATOM 6231 C C . ARG B 1 378 ? 12.297 -26.828 8.43 1 97.38 378 ARG B C 1
ATOM 6233 O O . ARG B 1 378 ? 11.133 -27.188 8.633 1 97.38 378 ARG B O 1
ATOM 6240 N N . GLY B 1 379 ? 12.852 -26.828 7.223 1 97.25 379 GLY B N 1
ATOM 6241 C CA . GLY B 1 379 ? 12.211 -27.484 6.086 1 97.25 379 GLY B CA 1
ATOM 6242 C C . GLY B 1 379 ? 11.438 -26.516 5.211 1 97.25 379 GLY B C 1
ATOM 6243 O O . GLY B 1 379 ? 10.914 -26.906 4.164 1 97.25 379 GLY B O 1
ATOM 6244 N N . LEU B 1 380 ? 11.336 -25.234 5.621 1 98.69 380 LEU B N 1
ATOM 6245 C CA . LEU B 1 380 ? 10.492 -24.312 4.875 1 98.69 380 LEU B CA 1
ATOM 6246 C C . LEU B 1 380 ? 10.977 -22.875 5.055 1 98.69 380 LEU B C 1
ATOM 6248 O O . LEU B 1 380 ? 11.352 -22.484 6.16 1 98.69 380 LEU B O 1
ATOM 6252 N N . VAL B 1 381 ? 11.016 -22.094 4.012 1 98.81 381 VAL B N 1
ATOM 6253 C CA . VAL B 1 381 ? 11.297 -20.672 4.062 1 98.81 381 VAL B CA 1
ATOM 6254 C C . VAL B 1 381 ? 10.031 -19.875 3.715 1 98.81 381 VAL B C 1
ATOM 6256 O O . VAL B 1 381 ? 9.289 -20.25 2.809 1 98.81 381 VAL B O 1
ATOM 6259 N N . PHE B 1 382 ? 9.734 -18.875 4.492 1 98.88 382 PHE B N 1
ATOM 6260 C CA . PHE B 1 382 ? 8.641 -17.953 4.18 1 98.88 382 PHE B CA 1
ATOM 6261 C C . PHE B 1 382 ? 9.18 -16.547 3.936 1 98.88 382 PHE B C 1
ATOM 6263 O O . PHE B 1 382 ? 9.977 -16.031 4.723 1 98.88 382 PHE B O 1
ATOM 6270 N N . ALA B 1 383 ? 8.766 -15.898 2.828 1 98.88 383 ALA B N 1
ATOM 6271 C CA . ALA B 1 383 ? 9.172 -14.531 2.514 1 98.88 383 ALA B CA 1
ATOM 6272 C C . ALA B 1 383 ? 7.965 -13.688 2.109 1 98.88 383 ALA B C 1
ATOM 6274 O O . ALA B 1 383 ? 7.016 -14.195 1.506 1 98.88 383 ALA B O 1
ATOM 6275 N N . THR B 1 384 ? 7.973 -12.461 2.496 1 98.88 384 THR B N 1
ATOM 6276 C CA . THR B 1 384 ? 7.004 -11.5 1.987 1 98.88 384 THR B CA 1
ATOM 6277 C C . THR B 1 384 ? 7.629 -10.617 0.913 1 98.88 384 THR B C 1
ATOM 6279 O O . THR B 1 384 ? 8.852 -10.523 0.818 1 98.88 384 THR B O 1
ATOM 6282 N N . VAL B 1 385 ? 6.828 -10.125 0.06 1 98.56 385 VAL B N 1
ATOM 6283 C CA . VAL B 1 385 ? 7.27 -9.156 -0.943 1 98.56 385 VAL B CA 1
ATOM 6284 C C . VAL B 1 385 ? 6.508 -7.848 -0.77 1 98.56 385 VAL B C 1
ATOM 6286 O O . VAL B 1 385 ? 5.285 -7.805 -0.935 1 98.56 385 VAL B O 1
ATOM 6289 N N . ARG B 1 386 ? 7.207 -6.82 -0.43 1 97.5 386 ARG B N 1
ATOM 6290 C CA . ARG B 1 386 ? 6.648 -5.504 -0.149 1 97.5 386 ARG B CA 1
ATOM 6291 C C . ARG B 1 386 ? 6.125 -4.848 -1.423 1 97.5 386 ARG B C 1
ATOM 6293 O O . ARG B 1 386 ? 6.836 -4.777 -2.43 1 97.5 386 ARG B O 1
ATOM 6300 N N . GLY B 1 387 ? 4.859 -4.367 -1.347 1 95.75 387 GLY B N 1
ATOM 6301 C CA . GLY B 1 387 ? 4.285 -3.619 -2.453 1 95.75 387 GLY B CA 1
ATOM 6302 C C . GLY B 1 387 ? 3.729 -4.508 -3.551 1 95.75 387 GLY B C 1
ATOM 6303 O O . GLY B 1 387 ? 3.539 -4.059 -4.684 1 95.75 387 GLY B O 1
ATOM 6304 N N . ALA B 1 388 ? 3.525 -5.75 -3.244 1 97.12 388 ALA B N 1
ATOM 6305 C CA . ALA B 1 388 ? 3.029 -6.66 -4.27 1 97.12 388 ALA B CA 1
ATOM 6306 C C . ALA B 1 388 ? 1.638 -7.18 -3.916 1 97.12 388 ALA B C 1
ATOM 6308 O O . ALA B 1 388 ? 1.359 -7.484 -2.754 1 97.12 388 ALA B O 1
ATOM 6309 N N . GLY B 1 389 ? 0.761 -7.273 -4.922 1 97.31 389 GLY B N 1
ATOM 6310 C CA . GLY B 1 389 ? -0.5 -7.98 -4.781 1 97.31 389 GLY B CA 1
ATOM 6311 C C . GLY B 1 389 ? -0.36 -9.484 -4.93 1 97.31 389 GLY B C 1
ATOM 6312 O O . GLY B 1 389 ? 0.683 -10.055 -4.598 1 97.31 389 GLY B O 1
ATOM 6313 N N . HIS B 1 390 ? -1.43 -10.109 -5.344 1 97.81 390 HIS B N 1
ATOM 6314 C CA . HIS B 1 390 ? -1.533 -11.562 -5.473 1 97.81 390 HIS B CA 1
ATOM 6315 C C . HIS B 1 390 ? -0.514 -12.102 -6.469 1 97.81 390 HIS B C 1
ATOM 6317 O O . HIS B 1 390 ? 0.124 -13.125 -6.219 1 97.81 390 HIS B O 1
ATOM 6323 N N . MET B 1 391 ? -0.436 -11.406 -7.621 1 97.56 391 MET B N 1
ATOM 6324 C CA . MET B 1 391 ? 0.512 -11.773 -8.672 1 97.56 391 MET B CA 1
ATOM 6325 C C . MET B 1 391 ? 1.853 -11.086 -8.461 1 97.56 391 MET B C 1
ATOM 6327 O O . MET B 1 391 ? 2.193 -10.148 -9.188 1 97.56 391 MET B O 1
ATOM 6331 N N . VAL B 1 392 ? 2.627 -11.633 -7.586 1 98.19 392 VAL B N 1
ATOM 6332 C CA . VAL B 1 392 ? 3.863 -11.008 -7.121 1 98.19 392 VAL B CA 1
ATOM 6333 C C . VAL B 1 392 ? 4.766 -10.695 -8.312 1 98.19 392 VAL B C 1
ATOM 6335 O O . VAL B 1 392 ? 5.258 -9.578 -8.453 1 98.19 392 VAL B O 1
ATOM 6338 N N . PRO B 1 393 ? 4.961 -11.586 -9.297 1 97.81 393 PRO B N 1
ATOM 6339 C CA . PRO B 1 393 ? 5.863 -11.266 -10.398 1 97.81 393 PRO B CA 1
ATOM 6340 C C . PRO B 1 393 ? 5.316 -10.172 -11.312 1 97.81 393 PRO B C 1
ATOM 6342 O O . PRO B 1 393 ? 6.078 -9.531 -12.039 1 97.81 393 PRO B O 1
ATOM 6345 N N . TYR B 1 394 ? 4.004 -10.016 -11.297 1 96.31 394 TYR B N 1
ATOM 6346 C CA . TYR B 1 394 ? 3.414 -8.945 -12.094 1 96.31 394 TYR B CA 1
ATOM 6347 C C . TYR B 1 394 ? 3.633 -7.586 -11.438 1 96.31 394 TYR B C 1
ATOM 6349 O O . TYR B 1 394 ? 4.07 -6.637 -12.094 1 96.31 394 TYR B O 1
ATOM 6357 N N . TYR B 1 395 ? 3.443 -7.531 -10.133 1 95.56 395 TYR B N 1
ATOM 6358 C CA . TYR B 1 395 ? 3.438 -6.25 -9.43 1 95.56 395 TYR B CA 1
ATOM 6359 C C . TYR B 1 395 ? 4.852 -5.832 -9.047 1 95.56 395 TYR B C 1
ATOM 6361 O O . TYR B 1 395 ? 5.148 -4.641 -8.953 1 95.56 395 TYR B O 1
ATOM 6369 N N . GLN B 1 396 ? 5.676 -6.824 -8.75 1 95.94 396 GLN B N 1
ATOM 6370 C CA . GLN B 1 396 ? 7.062 -6.57 -8.375 1 95.94 396 GLN B CA 1
ATOM 6371 C C . GLN B 1 396 ? 8.008 -7.531 -9.094 1 95.94 396 GLN B C 1
ATOM 6373 O O . GLN B 1 396 ? 8.633 -8.391 -8.461 1 95.94 396 GLN B O 1
ATOM 6378 N N . PRO B 1 397 ? 8.211 -7.305 -10.391 1 96.38 397 PRO B N 1
ATOM 6379 C CA . PRO B 1 397 ? 8.961 -8.273 -11.195 1 96.38 397 PRO B CA 1
ATOM 6380 C C . PRO B 1 397 ? 10.414 -8.414 -10.742 1 96.38 397 PRO B C 1
ATOM 6382 O O . PRO B 1 397 ? 10.945 -9.523 -10.703 1 96.38 397 PRO B O 1
ATOM 6385 N N . ARG B 1 398 ? 11.109 -7.289 -10.43 1 95.69 398 ARG B N 1
ATOM 6386 C CA . ARG B 1 398 ? 12.5 -7.348 -10.016 1 95.69 398 ARG B CA 1
ATOM 6387 C C . ARG B 1 398 ? 12.656 -8.117 -8.703 1 95.69 398 ARG B C 1
ATOM 6389 O O . ARG B 1 398 ? 13.547 -8.953 -8.57 1 95.69 398 ARG B O 1
ATOM 6396 N N . ARG B 1 399 ? 11.828 -7.82 -7.758 1 97.19 399 ARG B N 1
ATOM 6397 C CA . ARG B 1 399 ? 11.859 -8.5 -6.469 1 97.19 399 ARG B CA 1
ATOM 6398 C C . ARG B 1 399 ? 11.516 -9.977 -6.617 1 97.19 399 ARG B C 1
ATOM 6400 O O . ARG B 1 399 ? 12.125 -10.828 -5.973 1 97.19 399 ARG B O 1
ATOM 6407 N N . ALA B 1 400 ? 10.547 -10.281 -7.434 1 97.94 400 ALA B N 1
ATOM 6408 C CA . ALA B 1 400 ? 10.141 -11.664 -7.664 1 97.94 400 ALA B CA 1
ATOM 6409 C C . ALA B 1 400 ? 11.281 -12.477 -8.266 1 97.94 400 ALA B C 1
ATOM 6411 O O . ALA B 1 400 ? 11.516 -13.617 -7.867 1 97.94 400 ALA B O 1
ATOM 6412 N N . LEU B 1 401 ? 11.961 -11.883 -9.234 1 98.25 401 LEU B N 1
ATOM 6413 C CA . LEU B 1 401 ? 13.086 -12.578 -9.867 1 98.25 401 LEU B CA 1
ATOM 6414 C C . LEU B 1 401 ? 14.211 -12.82 -8.867 1 98.25 401 LEU B C 1
ATOM 6416 O O . LEU B 1 401 ? 14.836 -13.883 -8.875 1 98.25 401 LEU B O 1
ATOM 6420 N N . ALA B 1 402 ? 14.477 -11.812 -8.031 1 97.94 402 ALA B N 1
ATOM 6421 C CA . ALA B 1 402 ? 15.5 -11.977 -7.004 1 97.94 402 ALA B CA 1
ATOM 6422 C C . ALA B 1 402 ? 15.148 -13.102 -6.047 1 97.94 402 ALA B C 1
ATOM 6424 O O . ALA B 1 402 ? 16.016 -13.891 -5.648 1 97.94 402 ALA B O 1
ATOM 6425 N N . LEU B 1 403 ? 13.898 -13.18 -5.656 1 98.19 403 LEU B N 1
ATOM 6426 C CA . LEU B 1 403 ? 13.438 -14.25 -4.773 1 98.19 403 LEU B CA 1
ATOM 6427 C C . LEU B 1 403 ? 13.586 -15.609 -5.445 1 98.19 403 LEU B C 1
ATOM 6429 O O . LEU B 1 403 ? 14.023 -16.578 -4.816 1 98.19 403 LEU B O 1
ATOM 6433 N N . LEU B 1 404 ? 13.18 -15.711 -6.727 1 98.56 404 LEU B N 1
ATOM 6434 C CA . LEU B 1 404 ? 13.32 -16.969 -7.461 1 98.56 404 LEU B CA 1
ATOM 6435 C C . LEU B 1 404 ? 14.781 -17.391 -7.531 1 98.56 404 LEU B C 1
ATOM 6437 O O . LEU B 1 404 ? 15.094 -18.578 -7.348 1 98.56 404 LEU B O 1
ATOM 6441 N N . SER B 1 405 ? 15.648 -16.438 -7.824 1 98.56 405 SER B N 1
ATOM 6442 C CA . SER B 1 405 ? 17.062 -16.75 -7.918 1 98.56 405 SER B CA 1
ATOM 6443 C C . SER B 1 405 ? 17.594 -17.328 -6.609 1 98.56 405 SER B C 1
ATOM 6445 O O . SER B 1 405 ? 18.344 -18.312 -6.609 1 98.56 405 SER B O 1
ATOM 6447 N N . SER B 1 406 ? 17.25 -16.672 -5.531 1 98.62 406 SER B N 1
ATOM 6448 C CA . SER B 1 406 ? 17.641 -17.172 -4.219 1 98.62 406 SER B CA 1
ATOM 6449 C C . SER B 1 406 ? 17.094 -18.578 -3.969 1 98.62 406 SER B C 1
ATOM 6451 O O . SER B 1 406 ? 17.812 -19.438 -3.451 1 98.62 406 SER B O 1
ATOM 6453 N N . PHE B 1 407 ? 15.883 -18.797 -4.312 1 98.75 407 PHE B N 1
ATOM 6454 C CA . PHE B 1 407 ? 15.234 -20.094 -4.156 1 98.75 407 PHE B CA 1
ATOM 6455 C C . PHE B 1 407 ? 15.992 -21.172 -4.934 1 98.75 407 PHE B C 1
ATOM 6457 O O . PHE B 1 407 ? 16.281 -22.234 -4.395 1 98.75 407 PHE B O 1
ATOM 6464 N N . LEU B 1 408 ? 16.266 -20.859 -6.223 1 98.69 408 LEU B N 1
ATOM 6465 C CA . LEU B 1 408 ? 16.938 -21.828 -7.086 1 98.69 408 LEU B CA 1
ATOM 6466 C C . LEU B 1 408 ? 18.312 -22.156 -6.551 1 98.69 408 LEU B C 1
ATOM 6468 O O . LEU B 1 408 ? 18.781 -23.297 -6.684 1 98.69 408 LEU B O 1
ATOM 6472 N N . GLU B 1 409 ? 18.969 -21.203 -5.875 1 97.5 409 GLU B N 1
ATOM 6473 C CA . GLU B 1 409 ? 20.312 -21.391 -5.348 1 97.5 409 GLU B CA 1
ATOM 6474 C C . GLU B 1 409 ? 20.281 -22.016 -3.957 1 97.5 409 GLU B C 1
ATOM 6476 O O . GLU B 1 409 ? 21.297 -22.484 -3.457 1 97.5 409 GLU B O 1
ATOM 6481 N N . GLY B 1 410 ? 19.141 -22.016 -3.363 1 96.56 410 GLY B N 1
ATOM 6482 C CA . GLY B 1 410 ? 19.016 -22.547 -2.014 1 96.56 410 GLY B CA 1
ATOM 6483 C C . GLY B 1 410 ? 19.594 -21.625 -0.96 1 96.56 410 GLY B C 1
ATOM 6484 O O . GLY B 1 410 ? 20.172 -22.078 0.032 1 96.56 410 GLY B O 1
ATOM 6485 N N . LYS B 1 411 ? 19.516 -20.328 -1.257 1 96.94 411 LYS B N 1
ATOM 6486 C CA . LYS B 1 411 ? 19.984 -19.281 -0.348 1 96.94 411 LYS B CA 1
ATOM 6487 C C . LYS B 1 411 ? 18.875 -18.297 -0.011 1 96.94 411 LYS B C 1
ATOM 6489 O O . LYS B 1 411 ? 18.062 -17.953 -0.872 1 96.94 411 LYS B O 1
ATOM 6494 N N . LEU B 1 412 ? 18.891 -17.875 1.261 1 97.75 412 LEU B N 1
ATOM 6495 C CA . LEU B 1 412 ? 17.906 -16.844 1.616 1 97.75 412 LEU B CA 1
ATOM 6496 C C . LEU B 1 412 ? 18.141 -15.578 0.789 1 97.75 412 LEU B C 1
ATOM 6498 O O . LEU B 1 412 ? 19.25 -15.328 0.319 1 97.75 412 LEU B O 1
ATOM 6502 N N . PRO B 1 413 ? 17.078 -14.812 0.604 1 97.75 413 PRO B N 1
ATOM 6503 C CA . PRO B 1 413 ? 17.266 -13.609 -0.211 1 97.75 413 PRO B CA 1
ATOM 6504 C C . PRO B 1 413 ? 18.219 -12.602 0.42 1 97.75 413 PRO B C 1
ATOM 6506 O O . PRO B 1 413 ? 18.516 -12.688 1.617 1 97.75 413 PRO B O 1
ATOM 6509 N N . PRO B 1 414 ? 18.734 -11.703 -0.342 1 94.12 414 PRO B N 1
ATOM 6510 C CA . PRO B 1 414 ? 19.828 -10.812 0.09 1 94.12 414 PRO B CA 1
ATOM 6511 C C . PRO B 1 414 ? 19.422 -9.922 1.264 1 94.12 414 PRO B C 1
ATOM 6513 O O . PRO B 1 414 ? 18.281 -9.461 1.33 1 94.12 414 PRO B O 1
ATOM 6516 N N . GLU B 1 415 ? 20.484 -9.648 2.127 1 93 415 GLU B N 1
ATOM 6517 C CA . GLU B 1 415 ? 20.297 -8.766 3.275 1 93 415 GLU B CA 1
ATOM 6518 C C . GLU B 1 415 ? 20.562 -7.309 2.906 1 93 415 GLU B C 1
ATOM 6520 O O . GLU B 1 415 ? 21.375 -7.023 2.031 1 93 415 GLU B O 1
#

Sequence (830 aa):
MPGQMEEAEFNQYAGYVTVDAKAGRALFYYFVEAPHDPLKKPLVLWLNGGPGCSSFGAGAMLELGPFSVRSDNKTLYKKQHAWNTVANMLFVDVPAGVGYSYSNTTSDYYNIGDKKTTDDAYIFLINWMKKFPEYQGHDFFITGESYAGHYIPELANLIVSNNRAINSTNIKLKGVAIGNADLHDNVTLRASFDYYWRHAMISDRVYRAIQTSCGFNETYTNDCQNAMNLANKEKGNVDDYNIYAPQCHDASNPSPSGSSDSVAFGDPCTNHYVSSYLNNPEVQRALHANTTGLNYPWMDCSGLIFDNWKDSPETMLPSIKTLISSGTRIWLYSGDMDAVCSVTSTQYALDILGLPVETSWRPWRIDNEVAGYVVGYRGLVFATVRGAGHMVPYYQPRRALALLSSFLEGKLPPEMPGQMEEAEFNQYAGYVTVDAKAGRALFYYFVEAPHDPLKKPLVLWLNGGPGCSSFGAGAMLELGPFSVRSDNKTLYKKQHAWNTVANMLFVDVPAGVGYSYSNTTSDYYNIGDKKTTDDAYIFLINWMKKFPEYQGHDFFITGESYAGHYIPELANLIVSNNRAINSTNIKLKGVAIGNADLHDNVTLRASFDYYWRHAMISDRVYRAIQTSCGFNETYTNDCQNAMNLANKEKGNVDDYNIYAPQCHDASNPSPSGSSDSVAFGDPCTNHYVSSYLNNPEVQRALHANTTGLNYPWMDCSGLIFDNWKDSPETMLPSIKTLISSGTRIWLYSGDMDAVCSVTSTQYALDILGLPVETSWRPWRIDNEVAGYVVGYRGLVFATVRGAGHMVPYYQPRRALALLSSFLEGKLPPE

Secondary structure (DSSP, 8-state):
-TTB-S--SS-EEEEEEEEETTTTEEEEEEEE--SS-GGGSPEEEEE--TTTB-IIIIIIIIIISSEEE-TTSS-EEE-TT-GGGTSEEEEEE-STTSTT-B-S-GGGGTSB-HHHHHHHHHHHHHHHHHHSGGGTTS-EEEEEETTHHHHHHHHHHHHHHHHTSTTPPPP-EEEEEEET---BHHHHHHHHHHHHHHTTSS-HHHHHHHHHH---SS---HHHHHHHHHHHHHH-S--TTSTTSPP-S-TTS---TTSHHHHHH--TTHHHHHHHHHT-HHHHHHTT-STT--SS---SB-HHHHHTB----SB-HHHHHHHHHHT-EEEEEEETT-SSS-HHHHHHHHHHHTPPEEEEEEEEEETTEEEEEEEEETTEEEEEETT--SSHHHH-HHHHHHHHHHHHHT-PPP-/-TTB-S--SS-EEEEEEEEETTTTEEEEEEEE--SS-GGGSPEEEEE--TTTB-IIIIIIIIIISSEEE-TTSS-EEE-TT-GGGTSEEEEEE-STTSTT-B-S-GGGGTSB-HHHHHHHHHHHHHHHHHHSGGGTTS-EEEEEETTHHHHHHHHHHHHHHHHTSTTPPPP-EEEEEEET---BHHHHHHHHHHHHHHTTSS-HHHHHHHHHH---SS---HHHHHHHHHHHHHH-S--TTSTTSPP-S-TTS---TTSHHHHHH--TTHHHHHHHHHT-HHHHHHTT-STT--SS---SB-HHHHHTB----SB-HHHHHHHHHHT-EEEEEEETT-SSS-HHHHHHHHHHHTPPEEEEEEEEEETTEEEEEEEEETTEEEEEETT--SSHHHH-HHHHHHHHHHHHHT-PPP-

Foldseek 3Di:
DFQEDDDPLWDKAWDWDDQDVVQQWIKIKIKIAANPPRLQAFEEEEDEPQPFFFCVLCNQAQFAHQWHFDLVLTHIDGDPQHLNNRHTYMTIRDDAPHFQTHTNHPVCLQDDAQVVRLSSVLSRVQRVCVVVVSRLPGAYEYEYFEQVLSNVLSNLLVLLVQLPDDPDRRRNYAAYEYELYDFAALLLVLLLLVLCVVVVLFDPVLSVQLVVQPPSPPDHDPSNVVSVVVRDVSNPPADQLFRQADACPDSNDQDPCPDPRCVQQPRNCRSVSSQSNSQDPVNCVVNVGCVVPDPDGHDRGRPSNSVNHDDDDRGCLVSLVVCLVSVHAYEYEYECRHSNSHPSSVVVSVVVNVFAWDADKDFADDPRDRQWIWTDGNSYIYTYGYQGGRSRSNNPVNSVSQCVNCSSVVHHGHD/DFQEDDDPLWDKAWDWDDQDVVFQWIKIKIKIAANPPRLQAFEEEEDEPQPFFFCVLCNQAQFAHQWHFDLVLTHIDGDPQHLNNRHTYMTIRDDAPHFQTHTNHPVCLQDAAQVVRLSSVLSRVQRVCVVVVSRLPGAYEYEYEENVLSNVLSNLLVLLVQCPDDPDRHRNYAAYEYELYDFAALLLVLLLLVLCVVVVLFDPVLSVQLVVQPPSPPDHDPSNVVSVVVRDVSNPDADQLFRQADACPDSNCQPPCPDPRCVQQPRNCRSVSSQSNSQDPVNCVVNVGCVVPDPDGHDRGRPSNSVNHDDDDRGCLVSLVVCLVSVHAYEYEYECRHSNSHPSSVVVSVVVNVFAWDADKDFADDPRDRQWIWTDGNSYIYTYGYQGGRSRSNNPVNSVSQCVNCSSVVHHGHD

InterPro domains:
  IPR001563 Peptidase S10, serine carboxypeptidase [PF00450] (2-410)
  IPR001563 Peptidase S10, serine carboxypeptidase [PR00724] (79-91)
  IPR001563 Peptidase S10, serine carboxypeptidase [PR00724] (92-102)
  IPR001563 Peptidase S10, serine carboxypeptidase [PR00724] (128-153)
  IPR001563 Peptidase S10, serine carboxypeptidase [PR00724] (380-393)
  IPR001563 Peptidase S10, serine carboxypeptidase [PTHR11802] (6-397)
  IPR018202 Serine carboxypeptidase, serine active site [PS00131] (142-149)
  IPR029058 Alpha/Beta hydrolase fold [G3DSA:3.40.50.1820] (1-250)
  IPR029058 Alpha/Beta hydrolase fold [SSF53474] (2-411)
  IPR033124 Serine carboxypeptidases, histidine active site [PS00560] (380-397)